Protein AF-0000000086531823 (afdb_homodimer)

Sequence (914 aa):
MKDSNRICANCVTDPYLRIEIGRSETINEQCDYCEEIGPTYSMVDLAARCDEVIDRFYTLTSDDWAVVHFDRAPRGEQLLTILSQWLNPEDETSTYDLDAVLRDGWGNSDSSKYDDDPWFIREDASAGEFGAAWHRMERSLREEARLVNPAVVETLARVFGGIHDDRTEDGRGAILEVGPDRNIHTLFRARVFETEQAMERALEHPERELGPPAPVFVTAGRMNAKGVSVFYGARDERTALREVRPPVGSKVVTAAFRIIRPLRLLDLSALRATRVDPSRSLFDPETAPLVERVAFLKQLEAKLTMAVMPSMTEDGYLITQAVADYLSTDPSLNLDGIYFRSVQSKAKSEDAGGHNVILFHKAASVLHAREDDKIPTRANLWFRPDEDEWYGPSITTLAPTAQTSRASWRRTDGRTPALELLRDTLSIHKVEGVEIETTTTRVQHSFEQDVSTRPAPMKDSNRICANCVTDPYLRIEIGRSETINEQCDYCEEIGPTYSMVDLAARCDEVIDRFYTLTSDDWAVVHFDRAPRGEQLLTILSQWLNPEDETSTYDLDAVLRDGWGNSDSSKYDDDPWFIREDASAGEFGAAWHRMERSLREEARLVNPAVVETLARVFGGIHDDRTEDGRGAILEVGPDRNIHTLFRARVFETEQAMERALEHPERELGPPAPVFVTAGRMNAKGVSVFYGARDERTALREVRPPVGSKVVTAAFRIIRPLRLLDLSALRATRVDPSRSLFDPETAPLVERVAFLKQLEAKLTMAVMPSMTEDGYLITQAVADYLSTDPSLNLDGIYFRSVQSKAKSEDAGGHNVILFHKAASVLHAREDDKIPTRANLWFRPDEDEWYGPSITTLAPTAQTSRASWRRTDGRTPALELLRDTLSIHKVEGVEIETTTTRVQHSFEQDVSTRPAP

Solvent-accessible surface area (backbone atoms only — not comparable to full-atom values): 47930 Å² total; per-residue (Å²): 119,65,46,73,39,26,43,33,31,87,54,34,55,34,65,52,57,21,53,54,25,56,64,32,87,49,44,87,41,58,16,72,79,81,62,49,72,28,25,32,33,39,35,52,58,51,30,54,55,50,48,53,38,44,66,58,39,36,39,77,26,36,75,28,12,33,22,67,62,65,69,40,80,46,56,68,40,43,53,65,60,58,48,42,65,42,31,32,74,90,45,57,62,62,42,54,40,37,50,50,47,41,49,52,61,32,51,72,41,103,59,55,72,60,66,98,75,42,15,30,30,80,43,70,33,55,73,50,72,50,38,50,50,46,50,48,30,51,48,36,44,74,71,69,31,72,84,77,35,65,60,45,53,53,52,50,46,64,57,52,66,57,43,87,74,41,34,23,90,86,62,45,54,29,65,44,72,31,10,68,92,37,94,48,28,55,34,12,29,50,43,78,30,88,45,67,66,62,43,41,58,32,52,29,42,42,39,34,60,65,41,41,51,58,38,93,70,28,64,63,44,59,62,27,50,62,42,50,34,41,26,70,33,9,64,38,63,69,38,17,48,48,72,61,64,68,53,43,74,26,34,30,43,34,34,37,29,36,28,73,45,82,42,37,22,39,28,40,62,37,43,52,48,38,58,70,65,79,83,56,45,74,77,35,79,70,40,56,61,49,36,28,40,45,33,41,43,36,52,47,41,50,61,68,48,48,64,76,50,85,89,40,55,76,80,62,19,52,66,40,22,51,50,38,51,50,49,56,63,36,73,89,72,57,32,31,29,41,33,37,67,42,56,47,41,54,68,74,66,97,76,76,42,43,36,33,36,38,24,33,56,76,43,30,38,41,49,49,35,47,81,86,54,46,64,53,42,48,45,39,53,54,38,55,90,43,55,33,76,38,87,48,39,31,33,34,40,46,72,84,66,82,76,67,63,71,71,73,72,78,59,78,73,80,62,63,59,26,30,34,64,40,66,76,50,28,29,39,30,38,28,40,15,52,45,75,40,61,54,77,44,67,32,45,66,47,68,61,75,78,71,76,80,62,78,73,132,118,66,44,73,39,27,45,33,31,86,54,33,56,35,65,51,56,22,52,56,23,58,64,32,86,48,43,88,40,59,17,71,80,79,59,50,72,29,24,31,33,38,34,52,59,49,29,52,54,49,48,53,38,43,67,58,39,36,38,77,25,37,74,28,7,39,23,67,61,66,70,39,78,47,58,68,39,43,54,66,61,58,47,40,66,41,31,32,74,90,46,59,63,60,43,53,41,38,48,50,47,41,50,52,62,33,50,74,40,102,59,54,73,58,66,97,74,43,15,30,29,80,44,69,32,55,74,51,73,49,38,51,48,46,50,49,30,52,47,35,45,74,72,68,32,72,85,76,36,64,62,45,52,52,52,49,47,65,59,52,66,58,43,87,74,40,35,22,89,87,61,46,53,29,66,42,73,31,9,68,93,38,94,47,28,54,35,13,29,49,45,79,31,86,44,68,65,62,44,40,56,33,52,28,44,42,37,34,60,66,41,42,50,56,38,92,70,28,65,64,44,58,61,30,49,64,43,51,35,41,25,70,33,8,64,38,64,70,39,18,49,46,71,62,64,68,54,43,74,27,34,32,41,35,37,38,28,36,28,73,42,82,42,37,22,39,28,40,60,38,44,53,48,38,58,71,65,80,85,55,47,74,77,35,80,71,40,56,62,49,36,27,41,44,32,41,44,35,52,48,40,50,62,67,48,48,67,76,49,85,90,43,55,75,77,63,18,53,64,41,22,50,50,38,50,49,48,55,60,36,72,89,72,58,33,34,30,40,33,36,66,40,56,48,41,54,69,76,70,96,78,77,48,43,35,33,34,38,23,33,55,75,41,30,37,41,49,46,34,47,80,84,54,48,65,54,44,47,46,37,52,54,36,54,90,39,48,34,78,38,87,48,37,31,35,33,39,45,73,83,62,84,76,67,62,72,71,74,70,77,60,79,74,80,62,63,60,26,29,34,66,40,66,77,52,28,29,38,30,38,28,41,14,53,45,75,40,60,55,77,44,69,31,44,66,48,68,61,75,80,71,77,80,61,79,70,131

Foldseek 3Di:
DLQQAKAALVFWDQPVVSVVQQPAPQAQDAHPFPRDGGRIDGLLVVLVLVVVLCVQFKDWFCPPPCCVPVVDDGPADWPLVVQCVTTHVVTSPSSVSSVVSNQVVQVPPPDRVADPTTGIHGDLRACPPLVVLVVVVLCCCQPNNQPDRVSLLVSLCLLCVCQQVWAFPVGDGQKDKEDDPDPQFKWKAKDKDADPVVVQVCLQFVLQSRAWHQLVPADDFLAAHRSWTKGKTWSDDVLNVLVVVYDAQIKMKMFMKGFHDMFMAGELVRLLRTDDDPSDGSSDPVRSSVSHSSSSSNVLSCLSADDDDPVPTPSSRSSNNSSSVCCCPPPVNPHFWYKYFHPSDDPDDPDDGIIMIMGGRLARREPCNDPLSHFRKHWDQWDCVDPDTDGDTDMDGDDDDVPSPPPPVPPVVPHDYRIYIDSVRIDMDNRHDDDDDDDDDDDDDDDDDPPPPPPDD/DLQQAKAALVFWDQPVVSVVQQPAPQAQDAHPFPRDGGRIDGLLRVLVLVVVLCVQFKDWFCPPPCCVPVVDDGPADWPLVVQCNTTHVVTSPSSVSSVVSNQVVQVPPPDRPADPTTGIDGDLRACPPLVVLVVVVLCCCVPNDQPDRVSLLVSLCLLCVCQQVWAFPVGDGQKDKEDDPDPQFKWKAKDKDADPVVVQVCLQFVLQSRAWHALVPADDFLAAHRSWTKGKTWSDDVLNVLVVVYDAQIKMKMFMKGFHDMFMAGELVRLLRTDDDPSDGSSDPVVSSVSHSSSSSNVLSCLSADDDDPVPTPSSRSSNNSSSVSCCPPPVNPHQWYKYFHPSDDPDDPDDGIIMIMGGRLARREPCNDPLSHFRKHWDQWDCVDPDTDGDTDMDGDDDDVPSPPPPVPPVVPHDYGIYIDSVRIDMDNRHDDDDDDDDDDDDDDDDDPPPPPPDD

Organism: NCBI:txid488447

Secondary structure (DSSP, 8-state):
-GGG-EEEGGGB--HHHHHHHHT-S--SEE-TTT--EE-EEEHHHHHHHHHHHHHHHEEE-TT-HHHHHH-PPPSSEEHHHHHHTTB-TT-HHHHHHHHHHHHHHHHTSSS-SS-SS-EEEE----SSHHHHHHHHHHHHHHHT-SSS-HHHHHHHHHHHTTGGG-B-TT--BSEEEESTTSS--EEEEEEEESSHHHHHHHHTSHHHHTSPPPGGGPPPBTTB-TT---EEEESSHHHHHHHT-PPTT-EEEEEEEEE-S-EEEEEHHHHHT----TTS-TTSTTHHHHHHHHHHHHHHHHHHHSPPPGGGHHHHTHHHHHHHHHHHH-TTT---EEEEE-SSS---STT-S-EEEEE-GGG--BTT-SGGG---EEEEEEE-SSBS-EEEEEEEEPPPPGGGG------SS-PPP-EEEEEEEEEEEEEEEEEEEEEEEEPEEEE---GGG----/-GGG-EEEGGGB--HHHHHHHHT-S--SEE-TTT--EE-EEEHHHHHHHHHHHHHHHEEE-TT-HHHHHH-PPPSSEEHHHHHHTTB-TT-HHHHHHHHHHHHHHHHTSSS-SS-SS-EEEE----SSHHHHHHHHHHHHHHHT-SSS-HHHHHHHHHHHTTGGG-B-TT--BSEEEESTTSS--EEEEEEEESSHHHHHHHHTSHHHHTSPPPGGGPPPBTTB-TT---EEEESSHHHHHHHT-PPTT-EEEEEEEEE-S-EEEEEHHHHHT----TTS-TTSTTHHHHHHHHHHHHHHHHHHHSPPPGGGHHHHTHHHHHHHHHHHH-TTT---EEEEE-SSS---SSS-S-EEEEE-GGG--BTT-SGGG---EEEEEEE-SSBS-EEEEEEEEPPPPGGGG------SS-PPP-EEEEEEEEEEEEEEEEEEEEEEEEPEEEE---GGG----

Structure (mmCIF, N/CA/C/O backbone):
data_AF-0000000086531823-model_v1
#
loop_
_entity.id
_entity.type
_entity.pdbx_description
1 polymer 'RES family NAD+ phosphorylase'
#
loop_
_atom_site.group_PDB
_atom_site.id
_atom_site.type_symbol
_atom_site.label_atom_id
_atom_site.label_alt_id
_atom_site.label_comp_id
_atom_site.label_asym_id
_atom_site.label_entity_id
_atom_site.label_seq_id
_atom_site.pdbx_PDB_ins_code
_atom_site.Cartn_x
_atom_site.Cartn_y
_atom_site.Cartn_z
_atom_site.occupancy
_atom_site.B_iso_or_equiv
_atom_site.auth_seq_id
_atom_site.auth_comp_id
_atom_site.auth_asym_id
_atom_site.auth_atom_id
_atom_site.pdbx_PDB_model_num
ATOM 1 N N . MET A 1 1 ? 28.297 -60.531 -21.031 1 58.59 1 MET A N 1
ATOM 2 C CA . MET A 1 1 ? 27.781 -59.156 -21.234 1 58.59 1 MET A CA 1
ATOM 3 C C . MET A 1 1 ? 26.328 -59.062 -20.797 1 58.59 1 MET A C 1
ATOM 5 O O . MET A 1 1 ? 25.516 -59.938 -21.156 1 58.59 1 MET A O 1
ATOM 9 N N . LYS A 1 2 ? 26.047 -58.312 -19.625 1 79.44 2 LYS A N 1
ATOM 10 C CA . LYS A 1 2 ? 24.766 -58.25 -18.938 1 79.44 2 LYS A CA 1
ATOM 11 C C . LYS A 1 2 ? 23.672 -57.688 -19.859 1 79.44 2 LYS A C 1
ATOM 13 O O . LYS A 1 2 ? 22.484 -57.812 -19.547 1 79.44 2 LYS A O 1
ATOM 18 N N . ASP A 1 3 ? 24.047 -57.5 -21.078 1 82.69 3 ASP A N 1
ATOM 19 C CA . ASP A 1 3 ? 23.172 -56.875 -22.047 1 82.69 3 ASP A CA 1
ATOM 20 C C . ASP A 1 3 ? 22.188 -57.906 -22.625 1 82.69 3 ASP A C 1
ATOM 22 O O . ASP A 1 3 ? 21.016 -57.562 -22.875 1 82.69 3 ASP A O 1
ATOM 26 N N . SER A 1 4 ? 22.703 -59.094 -22.766 1 86.88 4 SER A N 1
ATOM 27 C CA . SER A 1 4 ? 21.906 -60.125 -23.453 1 86.88 4 SER A CA 1
ATOM 28 C C . SER A 1 4 ? 21.031 -60.875 -22.469 1 86.88 4 SER A C 1
ATOM 30 O O . SER A 1 4 ? 20.234 -61.719 -22.875 1 86.88 4 SER A O 1
ATOM 32 N N . ASN A 1 5 ? 21.234 -60.531 -21.172 1 92.56 5 ASN A N 1
ATOM 33 C CA . ASN A 1 5 ? 20.359 -61.188 -20.203 1 92.56 5 ASN A CA 1
ATOM 34 C C . ASN A 1 5 ? 18.891 -60.875 -20.469 1 92.56 5 ASN A C 1
ATOM 36 O O . ASN A 1 5 ? 18.562 -59.812 -20.969 1 92.56 5 ASN A O 1
ATOM 40 N N . ARG A 1 6 ? 18.125 -61.875 -20.266 1 94.75 6 ARG A N 1
ATOM 41 C CA . ARG A 1 6 ? 16.688 -61.719 -20.531 1 94.75 6 ARG A CA 1
ATOM 42 C C . ARG A 1 6 ? 15.891 -61.719 -19.234 1 94.75 6 ARG A C 1
ATOM 44 O O . ARG A 1 6 ? 16.234 -62.438 -18.297 1 94.75 6 ARG A O 1
ATOM 51 N N . ILE A 1 7 ? 14.867 -60.875 -19.203 1 94.31 7 ILE A N 1
ATOM 52 C CA . ILE A 1 7 ? 14.047 -60.75 -18.016 1 94.31 7 ILE A CA 1
ATOM 53 C C . ILE A 1 7 ? 12.57 -60.906 -18.375 1 94.31 7 ILE A C 1
ATOM 55 O O . ILE A 1 7 ? 12.125 -60.406 -19.406 1 94.31 7 ILE A O 1
ATOM 59 N N . CYS A 1 8 ? 11.867 -61.719 -17.594 1 94.31 8 CYS A N 1
ATOM 60 C CA . CYS A 1 8 ? 10.453 -61.969 -17.859 1 94.31 8 CYS A CA 1
ATOM 61 C C . CYS A 1 8 ? 9.562 -61.062 -17 1 94.31 8 CYS A C 1
ATOM 63 O O . CYS A 1 8 ? 10.055 -60.312 -16.188 1 94.31 8 CYS A O 1
ATOM 65 N N . ALA A 1 9 ? 8.227 -61.094 -17.203 1 93.56 9 ALA A N 1
ATOM 66 C CA . ALA A 1 9 ? 7.234 -60.25 -16.562 1 93.56 9 ALA A CA 1
ATOM 67 C C . ALA A 1 9 ? 7.184 -60.5 -15.055 1 93.56 9 ALA A C 1
ATOM 69 O O . ALA A 1 9 ? 6.883 -59.594 -14.266 1 93.56 9 ALA A O 1
ATOM 70 N N . ASN A 1 10 ? 7.547 -61.719 -14.625 1 91.19 10 ASN A N 1
ATOM 71 C CA . ASN A 1 10 ? 7.48 -62.094 -13.219 1 91.19 10 ASN A CA 1
ATOM 72 C C . ASN A 1 10 ? 8.586 -61.406 -12.406 1 91.19 10 ASN A C 1
ATOM 74 O O . ASN A 1 10 ? 8.508 -61.344 -11.18 1 91.19 10 ASN A O 1
ATOM 78 N N . CYS A 1 11 ? 9.555 -60.969 -13.094 1 94.12 11 CYS A N 1
ATOM 79 C CA . CYS A 1 11 ? 10.703 -60.375 -12.43 1 94.12 11 CYS A CA 1
ATOM 80 C C . CYS A 1 11 ? 10.602 -58.875 -12.414 1 94.12 11 CYS A C 1
ATOM 82 O O . CYS A 1 11 ? 11.547 -58.156 -12.039 1 94.12 11 CYS A O 1
ATOM 84 N N . VAL A 1 12 ? 9.469 -58.281 -12.898 1 93.44 12 VAL A N 1
ATOM 85 C CA . VAL A 1 12 ? 9.195 -56.844 -12.922 1 93.44 12 VAL A CA 1
ATOM 86 C C . VAL A 1 12 ? 7.984 -56.531 -12.047 1 93.44 12 VAL A C 1
ATOM 88 O O . VAL A 1 12 ? 7 -57.281 -12.055 1 93.44 12 VAL A O 1
ATOM 91 N N . THR A 1 13 ? 8.039 -55.406 -11.258 1 91.94 13 THR A N 1
ATOM 92 C CA . THR A 1 13 ? 6.953 -55.062 -10.352 1 91.94 13 THR A CA 1
ATOM 93 C C . THR A 1 13 ? 6.035 -54.031 -10.969 1 91.94 13 THR A C 1
ATOM 95 O O . THR A 1 13 ? 4.84 -53.969 -10.672 1 91.94 13 THR A O 1
ATOM 98 N N . ASP A 1 14 ? 6.504 -53.188 -11.844 1 93.19 14 ASP A N 1
ATOM 99 C CA . ASP A 1 14 ? 5.676 -52.156 -12.484 1 93.19 14 ASP A CA 1
ATOM 100 C C . ASP A 1 14 ? 4.586 -52.781 -13.336 1 93.19 14 ASP A C 1
ATOM 102 O O . ASP A 1 14 ? 4.879 -53.594 -14.227 1 93.19 14 ASP A O 1
ATOM 106 N N . PRO A 1 15 ? 3.416 -52.469 -13.078 1 91.88 15 PRO A N 1
ATOM 107 C CA . PRO A 1 15 ? 2.318 -53.156 -13.75 1 91.88 15 PRO A CA 1
ATOM 108 C C . PRO A 1 15 ? 2.328 -52.969 -15.266 1 91.88 15 PRO A C 1
ATOM 110 O O . PRO A 1 15 ? 1.989 -53.875 -16.016 1 91.88 15 PRO A O 1
ATOM 113 N N . TYR A 1 16 ? 2.654 -51.781 -15.688 1 94.75 16 TYR A N 1
ATOM 114 C CA . TYR A 1 16 ? 2.676 -51.531 -17.125 1 94.75 16 TYR A CA 1
ATOM 115 C C . TYR A 1 16 ? 3.809 -52.281 -17.797 1 94.75 16 TYR A C 1
ATOM 117 O O . TYR A 1 16 ? 3.613 -52.906 -18.859 1 94.75 16 TYR A O 1
ATOM 125 N N . LEU A 1 17 ? 4.977 -52.281 -17.266 1 93.56 17 LEU A N 1
ATOM 126 C CA . LEU A 1 17 ? 6.125 -53 -17.797 1 93.56 17 LEU A CA 1
ATOM 127 C C . LEU A 1 17 ? 5.848 -54.5 -17.844 1 93.56 17 LEU A C 1
ATOM 129 O O . LEU A 1 17 ? 6.258 -55.188 -18.781 1 93.56 17 LEU A O 1
ATOM 133 N N . ARG A 1 18 ? 5.148 -55 -16.797 1 93.56 18 ARG A N 1
ATOM 134 C CA . ARG A 1 18 ? 4.785 -56.406 -16.75 1 93.56 18 ARG A CA 1
ATOM 135 C C . ARG A 1 18 ? 3.951 -56.781 -17.969 1 93.56 18 ARG A C 1
ATOM 137 O O . ARG A 1 18 ? 4.227 -57.812 -18.625 1 93.56 18 ARG A O 1
ATOM 144 N N . ILE A 1 19 ? 2.984 -55.969 -18.219 1 94.38 19 ILE A N 1
ATOM 145 C CA . ILE A 1 19 ? 2.096 -56.219 -19.344 1 94.38 19 ILE A CA 1
ATOM 146 C C . ILE A 1 19 ? 2.869 -56.062 -20.656 1 94.38 19 ILE A C 1
ATOM 148 O O . ILE A 1 19 ? 2.717 -56.906 -21.562 1 94.38 19 ILE A O 1
ATOM 152 N N . GLU A 1 20 ? 3.672 -55.125 -20.719 1 94.69 20 GLU A N 1
ATOM 153 C CA . GLU A 1 20 ? 4.461 -54.844 -21.922 1 94.69 20 GLU A CA 1
ATOM 154 C C . GLU A 1 20 ? 5.402 -56.031 -22.219 1 94.69 20 GLU A C 1
ATOM 156 O O . GLU A 1 20 ? 5.484 -56.469 -23.359 1 94.69 20 GLU A O 1
ATOM 161 N N . ILE A 1 21 ? 6.07 -56.562 -21.25 1 94.12 21 ILE A N 1
ATOM 162 C CA . ILE A 1 21 ? 6.98 -57.688 -21.422 1 94.12 21 ILE A CA 1
ATOM 163 C C . ILE A 1 21 ? 6.184 -58.969 -21.75 1 94.12 21 ILE A C 1
ATOM 165 O O . ILE A 1 21 ? 6.613 -59.781 -22.578 1 94.12 21 ILE A O 1
ATOM 169 N N . GLY A 1 22 ? 5.047 -59.094 -21.109 1 92.56 22 GLY A N 1
ATOM 170 C CA . GLY A 1 22 ? 4.18 -60.219 -21.375 1 92.56 22 GLY A CA 1
ATOM 171 C C . GLY A 1 22 ? 3.734 -60.312 -22.828 1 92.56 22 GLY A C 1
ATOM 172 O O . GLY A 1 22 ? 3.385 -61.375 -23.312 1 92.56 22 GLY A O 1
ATOM 173 N N . ARG A 1 23 ? 3.777 -59.188 -23.5 1 92.5 23 ARG A N 1
ATOM 174 C CA . ARG A 1 23 ? 3.332 -59.125 -24.875 1 92.5 23 ARG A CA 1
ATOM 175 C C . ARG A 1 23 ? 4.52 -59.188 -25.844 1 92.5 23 ARG A C 1
ATOM 177 O O . ARG A 1 23 ? 4.355 -59 -27.047 1 92.5 23 ARG A O 1
ATOM 184 N N . SER A 1 24 ? 5.605 -59.375 -25.266 1 91.62 24 SER A N 1
ATOM 185 C CA . SER A 1 24 ? 6.812 -59.406 -26.094 1 91.62 24 SER A CA 1
ATOM 186 C C . SER A 1 24 ? 6.727 -60.531 -27.125 1 91.62 24 SER A C 1
ATOM 188 O O . SER A 1 24 ? 6.145 -61.594 -26.859 1 91.62 24 SER A O 1
ATOM 190 N N . GLU A 1 25 ? 7.34 -60.375 -28.234 1 88.56 25 GLU A N 1
ATOM 191 C CA . GLU A 1 25 ? 7.344 -61.344 -29.297 1 88.56 25 GLU A CA 1
ATOM 192 C C . GLU A 1 25 ? 8.398 -62.438 -29.062 1 88.56 25 GLU A C 1
ATOM 194 O O . GLU A 1 25 ? 8.383 -63.469 -29.703 1 88.56 25 GLU A O 1
ATOM 199 N N . THR A 1 26 ? 9.297 -62.125 -28.188 1 87.44 26 THR A N 1
ATOM 200 C CA . THR A 1 26 ? 10.312 -63.094 -27.812 1 87.44 26 THR A CA 1
ATOM 201 C C . THR A 1 26 ? 9.781 -64.062 -26.734 1 87.44 26 THR A C 1
ATOM 203 O O . THR A 1 26 ? 9.961 -63.781 -25.547 1 87.44 26 THR A O 1
ATOM 206 N N . ILE A 1 27 ? 9.062 -65.188 -27.078 1 84.75 27 ILE A N 1
ATOM 207 C CA . ILE A 1 27 ? 8.258 -65.938 -26.156 1 84.75 27 ILE A CA 1
ATOM 208 C C . ILE A 1 27 ? 9.016 -67.188 -25.75 1 84.75 27 ILE A C 1
ATOM 210 O O . ILE A 1 27 ? 8.68 -67.875 -24.75 1 84.75 27 ILE A O 1
ATOM 214 N N . ASN A 1 28 ? 10.078 -67.688 -26.344 1 84.5 28 ASN A N 1
ATOM 215 C CA . ASN A 1 28 ? 10.641 -69 -26.031 1 84.5 28 ASN A CA 1
ATOM 216 C C . ASN A 1 28 ? 12.062 -68.875 -25.484 1 84.5 28 ASN A C 1
ATOM 218 O O . ASN A 1 28 ? 12.914 -69.688 -25.766 1 84.5 28 ASN A O 1
ATOM 222 N N . GLU A 1 29 ? 12.203 -67.812 -24.766 1 88.94 29 GLU A N 1
ATOM 223 C CA . GLU A 1 29 ? 13.5 -67.688 -24.125 1 88.94 29 GLU A CA 1
ATOM 224 C C . GLU A 1 29 ? 13.391 -67.75 -22.609 1 88.94 29 GLU A C 1
ATOM 226 O O . GLU A 1 29 ? 12.352 -67.438 -22.031 1 88.94 29 GLU A O 1
ATOM 231 N N . GLN A 1 30 ? 14.43 -68.312 -22.047 1 93.38 30 GLN A N 1
ATOM 232 C CA . GLN A 1 30 ? 14.461 -68.438 -20.609 1 93.38 30 GLN A CA 1
ATOM 233 C C . GLN A 1 30 ? 14.914 -67.188 -19.906 1 93.38 30 GLN A C 1
ATOM 235 O O . GLN A 1 30 ? 15.867 -66.5 -20.359 1 93.38 30 GLN A O 1
ATOM 240 N N . CYS A 1 31 ? 14.172 -66.812 -18.891 1 93.69 31 CYS A N 1
ATOM 241 C CA . CYS A 1 31 ? 14.57 -65.688 -18.062 1 93.69 31 CYS A CA 1
ATOM 242 C C . CYS A 1 31 ? 15.859 -65.938 -17.312 1 93.69 31 CYS A C 1
ATOM 244 O O . CYS A 1 31 ? 16 -67.062 -16.734 1 93.69 31 CYS A O 1
ATOM 246 N N . ASP A 1 32 ? 16.719 -65.125 -17.25 1 92.94 32 ASP A N 1
ATOM 247 C CA . ASP A 1 32 ? 18.016 -65.312 -16.625 1 92.94 32 ASP A CA 1
ATOM 248 C C . ASP A 1 32 ? 17.938 -65.188 -15.117 1 92.94 32 ASP A C 1
ATOM 250 O O . ASP A 1 32 ? 18.891 -65.5 -14.398 1 92.94 32 ASP A O 1
ATOM 254 N N . TYR A 1 33 ? 16.797 -64.812 -14.625 1 92.69 33 TYR A N 1
ATOM 255 C CA . TYR A 1 33 ? 16.719 -64.438 -13.203 1 92.69 33 TYR A CA 1
ATOM 256 C C . TYR A 1 33 ? 15.773 -65.438 -12.469 1 92.69 33 TYR A C 1
ATOM 258 O O . TYR A 1 33 ? 16.031 -65.812 -11.328 1 92.69 33 TYR A O 1
ATOM 266 N N . CYS A 1 34 ? 14.672 -65.812 -13.07 1 91.06 34 CYS A N 1
ATOM 267 C CA . CYS A 1 34 ? 13.766 -66.75 -12.406 1 91.06 34 CYS A CA 1
ATOM 268 C C . CYS A 1 34 ? 13.664 -68.062 -13.18 1 91.06 34 CYS A C 1
ATOM 270 O O . CYS A 1 34 ? 12.945 -69 -12.773 1 91.06 34 CYS A O 1
ATOM 272 N N . GLU A 1 35 ? 14.25 -68.25 -14.367 1 90.94 35 GLU A N 1
ATOM 273 C CA . GLU A 1 35 ? 14.398 -69.438 -15.188 1 90.94 35 GLU A CA 1
ATOM 274 C C . GLU A 1 35 ? 13.078 -69.812 -15.852 1 90.94 35 GLU A C 1
ATOM 276 O O . GLU A 1 35 ? 12.984 -70.875 -16.516 1 90.94 35 GLU A O 1
ATOM 281 N N . GLU A 1 36 ? 12.188 -68.938 -15.68 1 90.88 36 GLU A N 1
ATOM 282 C CA . GLU A 1 36 ? 10.922 -69.188 -16.344 1 90.88 36 GLU A CA 1
ATOM 283 C C . GLU A 1 36 ? 11.039 -69 -17.859 1 90.88 36 GLU A C 1
ATOM 285 O O . GLU A 1 36 ? 11.75 -68.062 -18.312 1 90.88 36 GLU A O 1
ATOM 290 N N . ILE A 1 37 ? 10.383 -69.938 -18.562 1 92.88 37 ILE A N 1
ATOM 291 C CA . ILE A 1 37 ? 10.367 -69.812 -20.016 1 92.88 37 ILE A CA 1
ATOM 292 C C . ILE A 1 37 ? 9.094 -69.062 -20.453 1 92.88 37 ILE A C 1
ATOM 294 O O . ILE A 1 37 ? 7.984 -69.5 -20.078 1 92.88 37 ILE A O 1
ATOM 298 N N . GLY A 1 38 ? 9.227 -68.062 -21.156 1 91.38 38 GLY A N 1
ATOM 299 C CA . GLY A 1 38 ? 8.117 -67.25 -21.609 1 91.38 38 GLY A CA 1
ATOM 300 C C . GLY A 1 38 ? 8.555 -66 -22.312 1 91.38 38 GLY A C 1
ATOM 301 O O . GLY A 1 38 ? 9.68 -65.875 -22.812 1 91.38 38 GLY A O 1
ATOM 302 N N . PRO A 1 39 ? 7.605 -65 -22.484 1 94.38 39 PRO A N 1
ATOM 303 C CA . PRO A 1 39 ? 7.992 -63.719 -23.078 1 94.38 39 PRO A CA 1
ATOM 304 C C . PRO A 1 39 ? 9.016 -62.969 -22.234 1 94.38 39 PRO A C 1
ATOM 306 O O . PRO A 1 39 ? 8.891 -62.906 -21 1 94.38 39 PRO A O 1
ATOM 309 N N . THR A 1 40 ? 10.023 -62.469 -22.859 1 94.69 40 THR A N 1
ATOM 310 C CA . THR A 1 40 ? 11.086 -61.812 -22.141 1 94.69 40 THR A CA 1
ATOM 311 C C . THR A 1 40 ? 11.555 -60.562 -22.875 1 94.69 40 THR A C 1
ATOM 313 O O . THR A 1 40 ? 11.273 -60.406 -24.062 1 94.69 40 THR A O 1
ATOM 316 N N . TYR A 1 41 ? 12.141 -59.625 -22.188 1 94.31 41 TYR A N 1
ATOM 317 C CA . TYR A 1 41 ? 12.922 -58.531 -22.703 1 94.31 41 TYR A CA 1
ATOM 318 C C . TYR A 1 41 ? 14.414 -58.75 -22.484 1 94.31 41 TYR A C 1
ATOM 320 O O . TYR A 1 41 ? 14.812 -59.375 -21.5 1 94.31 41 TYR A O 1
ATOM 328 N N . SER A 1 42 ? 15.102 -58.281 -23.484 1 94 42 SER A N 1
ATOM 329 C CA . SER A 1 42 ? 16.531 -58.188 -23.188 1 94 42 SER A CA 1
ATOM 330 C C . SER A 1 42 ? 16.812 -57.062 -22.188 1 94 42 SER A C 1
ATOM 332 O O . SER A 1 42 ? 16.047 -56.094 -22.109 1 94 42 SER A O 1
ATOM 334 N N . MET A 1 43 ? 17.812 -57.156 -21.438 1 94.12 43 MET A N 1
ATOM 335 C CA . MET A 1 43 ? 18.156 -56.125 -20.484 1 94.12 43 MET A CA 1
ATOM 336 C C . MET A 1 43 ? 18.406 -54.812 -21.203 1 94.12 43 MET A C 1
ATOM 338 O O . MET A 1 43 ? 18.141 -53.719 -20.672 1 94.12 43 MET A O 1
ATOM 342 N N . VAL A 1 44 ? 18.844 -54.844 -22.438 1 93.88 44 VAL A N 1
ATOM 343 C CA . VAL A 1 44 ? 19.062 -53.625 -23.219 1 93.88 44 VAL A CA 1
ATOM 344 C C . VAL A 1 44 ? 17.734 -52.969 -23.531 1 93.88 44 VAL A C 1
ATOM 346 O O . VAL A 1 44 ? 17.609 -51.75 -23.453 1 93.88 44 VAL A O 1
ATOM 349 N N . ASP A 1 45 ? 16.766 -53.781 -23.906 1 93.88 45 ASP A N 1
ATOM 350 C CA . ASP A 1 45 ? 15.445 -53.25 -24.203 1 93.88 45 ASP A CA 1
ATOM 351 C C . ASP A 1 45 ? 14.812 -52.656 -22.953 1 93.88 45 ASP A C 1
ATOM 353 O O . ASP A 1 45 ? 14.203 -51.562 -23.016 1 93.88 45 ASP A O 1
ATOM 357 N N . LEU A 1 46 ? 14.953 -53.344 -21.859 1 94.94 46 LEU A N 1
ATOM 358 C CA . LEU A 1 46 ? 14.43 -52.812 -20.594 1 94.94 46 LEU A CA 1
ATOM 359 C C . LEU A 1 46 ? 15.133 -51.531 -20.203 1 94.94 46 LEU A C 1
ATOM 361 O O . LEU A 1 46 ? 14.492 -50.562 -19.766 1 94.94 46 LEU A O 1
ATOM 365 N N . ALA A 1 47 ? 16.406 -51.5 -20.359 1 94.56 47 ALA A N 1
ATOM 366 C CA . ALA A 1 47 ? 17.203 -50.312 -20.047 1 94.56 47 ALA A CA 1
ATOM 367 C C . ALA A 1 47 ? 16.734 -49.125 -20.875 1 94.56 47 ALA A C 1
ATOM 369 O O . ALA A 1 47 ? 16.672 -48 -20.391 1 94.56 47 ALA A O 1
ATOM 370 N N . ALA A 1 48 ? 16.469 -49.344 -22.125 1 94 48 ALA A N 1
ATOM 371 C CA . ALA A 1 48 ? 15.984 -48.281 -23 1 94 48 ALA A CA 1
ATOM 372 C C . ALA A 1 48 ? 14.672 -47.688 -22.484 1 94 48 ALA A C 1
ATOM 374 O O . ALA A 1 48 ? 14.469 -46.469 -22.484 1 94 48 ALA A O 1
ATOM 375 N N . ARG A 1 49 ? 13.773 -48.594 -22.047 1 94.25 49 ARG A N 1
ATOM 376 C CA . ARG A 1 49 ? 12.5 -48.188 -21.5 1 94.25 49 ARG A CA 1
ATOM 377 C C . ARG A 1 49 ? 12.703 -47.344 -20.219 1 94.25 49 ARG A C 1
ATOM 379 O O . ARG A 1 49 ? 12.086 -46.312 -20.047 1 94.25 49 ARG A O 1
ATOM 386 N N . CYS A 1 50 ? 13.578 -47.844 -19.391 1 94.06 50 CYS A N 1
ATOM 387 C CA . CYS A 1 50 ? 13.867 -47.125 -18.156 1 94.06 50 CYS A CA 1
ATOM 388 C C . CYS A 1 50 ? 14.539 -45.781 -18.422 1 94.06 50 CYS A C 1
ATOM 390 O O . CYS A 1 50 ? 14.242 -44.781 -17.75 1 94.06 50 CYS A O 1
ATOM 392 N N . ASP A 1 51 ? 15.398 -45.75 -19.375 1 92.31 51 ASP A N 1
ATOM 393 C CA . ASP A 1 51 ? 16.062 -44.5 -19.75 1 92.31 51 ASP A CA 1
ATOM 394 C C . ASP A 1 51 ? 15.062 -43.438 -20.188 1 92.31 51 ASP A C 1
ATOM 396 O O . ASP A 1 51 ? 15.172 -42.281 -19.812 1 92.31 51 ASP A O 1
ATOM 400 N N . GLU A 1 52 ? 14.133 -43.844 -21 1 89.62 52 GLU A N 1
ATOM 401 C CA . GLU A 1 52 ? 13.078 -42.938 -21.438 1 89.62 52 GLU A CA 1
ATOM 402 C C . GLU A 1 52 ? 12.32 -42.344 -20.25 1 89.62 52 GLU A C 1
ATOM 404 O O . GLU A 1 52 ? 12.039 -41.156 -20.219 1 89.62 52 GLU A O 1
ATOM 409 N N . VAL A 1 53 ? 12.031 -43.219 -19.312 1 90.38 53 VAL A N 1
ATOM 410 C CA . VAL A 1 53 ? 11.281 -42.781 -18.125 1 90.38 53 VAL A CA 1
ATOM 411 C C . VAL A 1 53 ? 12.133 -41.844 -17.297 1 90.38 53 VAL A C 1
ATOM 413 O O . VAL A 1 53 ? 11.641 -40.812 -16.828 1 90.38 53 VAL A O 1
ATOM 416 N N . ILE A 1 54 ? 13.359 -42.156 -17.109 1 88.31 54 ILE A N 1
ATOM 417 C CA . ILE A 1 54 ? 14.258 -41.312 -16.328 1 88.31 54 ILE A CA 1
ATOM 418 C C . ILE A 1 54 ? 14.422 -39.938 -17 1 88.31 54 ILE A C 1
ATOM 420 O O . ILE A 1 54 ? 14.344 -38.906 -16.344 1 88.31 54 ILE A O 1
ATOM 424 N N . ASP A 1 55 ? 14.531 -39.906 -18.266 1 84.38 55 ASP A N 1
ATOM 425 C CA . ASP A 1 55 ? 14.695 -38.656 -19.016 1 84.38 55 ASP A CA 1
ATOM 426 C C . ASP A 1 55 ? 13.453 -37.781 -18.906 1 84.38 55 ASP A C 1
ATOM 428 O O . ASP A 1 55 ? 13.555 -36.562 -18.859 1 84.38 55 ASP A O 1
ATOM 432 N N . ARG A 1 56 ? 12.383 -38.469 -18.844 1 80.62 56 ARG A N 1
ATOM 433 C CA . ARG A 1 56 ? 11.125 -37.75 -18.922 1 80.62 56 ARG A CA 1
ATOM 434 C C . ARG A 1 56 ? 10.688 -37.25 -17.547 1 80.62 56 ARG A C 1
ATOM 436 O O . ARG A 1 56 ? 10.117 -36.156 -17.422 1 80.62 56 ARG A O 1
ATOM 443 N N . PHE A 1 57 ? 10.938 -38 -16.547 1 85.44 57 PHE A N 1
ATOM 444 C CA . PHE A 1 57 ? 10.266 -37.75 -15.281 1 85.44 57 PHE A CA 1
ATOM 445 C C . PHE A 1 57 ? 11.266 -37.406 -14.188 1 85.44 57 PHE A C 1
ATOM 447 O O . PHE A 1 57 ? 10.883 -37 -13.086 1 85.44 57 PHE A O 1
ATOM 454 N N . TYR A 1 58 ? 12.586 -37.562 -14.469 1 83.06 58 TYR A N 1
ATOM 455 C CA . TYR A 1 58 ? 13.57 -37.344 -13.422 1 83.06 58 TYR A CA 1
ATOM 456 C C . TYR A 1 58 ? 14.586 -36.312 -13.844 1 83.06 58 TYR A C 1
ATOM 458 O O . TYR A 1 58 ? 14.844 -36.094 -15.031 1 83.06 58 TYR A O 1
ATOM 466 N N . THR A 1 59 ? 15.039 -35.562 -12.891 1 80.56 59 THR A N 1
ATOM 467 C CA . THR A 1 59 ? 16.109 -34.594 -13.078 1 80.56 59 THR A CA 1
ATOM 468 C C . THR A 1 59 ? 17.328 -34.938 -12.25 1 80.56 59 THR A C 1
ATOM 470 O O . THR A 1 59 ? 17.203 -35.344 -11.086 1 80.56 59 THR A O 1
ATOM 473 N N . LEU A 1 60 ? 18.422 -34.875 -12.914 1 80.25 60 LEU A N 1
ATOM 474 C CA . LEU A 1 60 ? 19.672 -35.188 -12.25 1 80.25 60 LEU A CA 1
ATOM 475 C C . LEU A 1 60 ? 20.016 -34.156 -11.188 1 80.25 60 LEU A C 1
ATOM 477 O O . LEU A 1 60 ? 19.938 -32.969 -11.438 1 80.25 60 LEU A O 1
ATOM 481 N N . THR A 1 61 ? 20.297 -34.625 -9.969 1 75.5 61 THR A N 1
ATOM 482 C CA . THR A 1 61 ? 20.609 -33.688 -8.891 1 75.5 61 THR A CA 1
ATOM 483 C C . THR A 1 61 ? 22.062 -33.844 -8.453 1 75.5 61 THR A C 1
ATOM 485 O O . THR A 1 61 ? 22.594 -32.969 -7.758 1 75.5 61 THR A O 1
ATOM 488 N N . SER A 1 62 ? 22.625 -35 -8.789 1 69.44 62 SER A N 1
ATOM 489 C CA . SER A 1 62 ? 24 -35.281 -8.352 1 69.44 62 SER A CA 1
ATOM 490 C C . SER A 1 62 ? 24.984 -34.312 -9.031 1 69.44 62 SER A C 1
ATOM 492 O O . SER A 1 62 ? 26.094 -34.125 -8.547 1 69.44 62 SER A O 1
ATOM 494 N N . ASP A 1 63 ? 24.469 -33.812 -10.047 1 61.84 63 ASP A N 1
ATOM 495 C CA . ASP A 1 63 ? 25.344 -32.875 -10.766 1 61.84 63 ASP A CA 1
ATOM 496 C C . ASP A 1 63 ? 25.062 -31.438 -10.367 1 61.84 63 ASP A C 1
ATOM 498 O O . ASP A 1 63 ? 25.641 -30.5 -10.93 1 61.84 63 ASP A O 1
ATOM 502 N N . ASP A 1 64 ? 24.219 -31.438 -9.422 1 57.94 64 ASP A N 1
ATOM 503 C CA . ASP A 1 64 ? 23.922 -30.109 -8.898 1 57.94 64 ASP A CA 1
ATOM 504 C C . ASP A 1 64 ? 25.172 -29.438 -8.352 1 57.94 64 ASP A C 1
ATOM 506 O O . ASP A 1 64 ? 26.031 -30.094 -7.762 1 57.94 64 ASP A O 1
ATOM 510 N N . TRP A 1 65 ? 25.312 -28.266 -8.719 1 51.12 65 TRP A N 1
ATOM 511 C CA . TRP A 1 65 ? 26.5 -27.484 -8.367 1 51.12 65 TRP A CA 1
ATOM 512 C C . TRP A 1 65 ? 26.828 -27.625 -6.883 1 51.12 65 TRP A C 1
ATOM 514 O O . TRP A 1 65 ? 27.984 -27.812 -6.504 1 51.12 65 TRP A O 1
ATOM 524 N N . ALA A 1 66 ? 25.734 -27.594 -5.988 1 47.66 66 ALA A N 1
ATOM 525 C CA . ALA A 1 66 ? 25.906 -27.688 -4.543 1 47.66 66 ALA A CA 1
ATOM 526 C C . ALA A 1 66 ? 26.5 -29.047 -4.156 1 47.66 66 ALA A C 1
ATOM 528 O O . ALA A 1 66 ? 27.297 -29.141 -3.223 1 47.66 66 ALA A O 1
ATOM 529 N N . VAL A 1 67 ? 26.188 -30.078 -4.809 1 53.91 67 VAL A N 1
ATOM 530 C CA . VAL A 1 67 ? 26.641 -31.438 -4.512 1 53.91 67 VAL A CA 1
ATOM 531 C C . VAL A 1 67 ? 28.094 -31.609 -4.965 1 53.91 67 VAL A C 1
ATOM 533 O O . VAL A 1 67 ? 28.922 -32.125 -4.219 1 53.91 67 VAL A O 1
ATOM 536 N N . VAL A 1 68 ? 28.344 -31.047 -6.055 1 52.75 68 VAL A N 1
ATOM 537 C CA . VAL A 1 68 ? 29.656 -31.25 -6.652 1 52.75 68 VAL A CA 1
ATOM 538 C C . VAL A 1 68 ? 30.703 -30.406 -5.922 1 52.75 68 VAL A C 1
ATOM 540 O O . VAL A 1 68 ? 31.812 -30.875 -5.664 1 52.75 68 VAL A O 1
ATOM 543 N N . HIS A 1 69 ? 30.391 -29.219 -5.504 1 49.59 69 HIS A N 1
ATOM 544 C CA . HIS A 1 69 ? 31.406 -28.312 -4.988 1 49.59 69 HIS A CA 1
ATOM 545 C C . HIS A 1 69 ? 31.375 -28.25 -3.467 1 49.59 69 HIS A C 1
ATOM 547 O O . HIS A 1 69 ? 32.406 -27.969 -2.826 1 49.59 69 HIS A O 1
ATOM 553 N N . PHE A 1 70 ? 30.234 -28.438 -2.865 1 51.5 70 PHE A N 1
ATOM 554 C CA . PHE A 1 70 ? 30.188 -28.328 -1.411 1 51.5 70 PHE A CA 1
ATOM 555 C C . PHE A 1 70 ? 29.969 -29.703 -0.778 1 51.5 70 PHE A C 1
ATOM 557 O O . PHE A 1 70 ? 29.703 -29.797 0.42 1 51.5 70 PHE A O 1
ATOM 564 N N . ASP A 1 71 ? 30.047 -30.766 -1.504 1 56.34 71 ASP A N 1
ATOM 565 C CA . ASP A 1 71 ? 29.953 -32.156 -1.062 1 56.34 71 ASP A CA 1
ATOM 566 C C . ASP A 1 71 ? 28.641 -32.406 -0.336 1 56.34 71 ASP A C 1
ATOM 568 O O . ASP A 1 71 ? 28.609 -33.094 0.688 1 56.34 71 ASP A O 1
ATOM 572 N N . ARG A 1 72 ? 27.688 -31.656 -0.631 1 58.62 72 ARG A N 1
ATOM 573 C CA . ARG A 1 72 ? 26.391 -31.922 -0.021 1 58.62 72 ARG A CA 1
ATOM 574 C C . ARG A 1 72 ? 25.734 -33.156 -0.638 1 58.62 72 ARG A C 1
ATOM 576 O O . ARG A 1 72 ? 26.031 -33.531 -1.78 1 58.62 72 ARG A O 1
ATOM 583 N N . ALA A 1 73 ? 25.031 -33.781 0.192 1 66.88 73 ALA A N 1
ATOM 584 C CA . ALA A 1 73 ? 24.297 -34.969 -0.298 1 66.88 73 ALA A CA 1
ATOM 585 C C . ALA A 1 73 ? 23.25 -34.562 -1.324 1 66.88 73 ALA A C 1
ATOM 587 O O . ALA A 1 73 ? 22.5 -33.625 -1.113 1 66.88 73 ALA A O 1
ATOM 588 N N . PRO A 1 74 ? 23.453 -35.094 -2.559 1 70.19 74 PRO A N 1
ATOM 589 C CA . PRO A 1 74 ? 22.438 -34.75 -3.568 1 70.19 74 PRO A CA 1
ATOM 590 C C . PRO A 1 74 ? 21.016 -35 -3.09 1 70.19 74 PRO A C 1
ATOM 592 O O . PRO A 1 74 ? 20.797 -35.906 -2.254 1 70.19 74 PRO A O 1
ATOM 595 N N . ARG A 1 75 ? 20.125 -34.188 -3.434 1 75.12 75 ARG A N 1
ATOM 596 C CA . ARG A 1 75 ? 18.703 -34.438 -3.148 1 75.12 75 ARG A CA 1
ATOM 597 C C . ARG A 1 75 ? 18.141 -35.5 -4.051 1 75.12 75 ARG A C 1
ATOM 599 O O . ARG A 1 75 ? 18.609 -35.719 -5.172 1 75.12 75 ARG A O 1
ATOM 606 N N . GLY A 1 76 ? 17.219 -36.312 -3.486 1 81.19 76 GLY A N 1
ATOM 607 C CA . GLY A 1 76 ? 16.531 -37.281 -4.281 1 81.19 76 GLY A CA 1
ATOM 608 C C . GLY A 1 76 ? 17 -38.719 -4.004 1 81.19 76 GLY A C 1
ATOM 609 O O . GLY A 1 76 ? 17.281 -39.062 -2.859 1 81.19 76 GLY A O 1
ATOM 610 N N . GLU A 1 77 ? 16.922 -39.562 -5.086 1 87.75 77 GLU A N 1
ATOM 611 C CA . GLU A 1 77 ? 17.234 -40.969 -4.949 1 87.75 77 GLU A CA 1
ATOM 612 C C . GLU A 1 77 ? 18.312 -41.406 -5.934 1 87.75 77 GLU A C 1
ATOM 614 O O . GLU A 1 77 ? 18.438 -40.844 -7.02 1 87.75 77 GLU A O 1
ATOM 619 N N . GLN A 1 78 ? 19.062 -42.406 -5.445 1 89.44 78 GLN A N 1
ATOM 620 C CA . GLN A 1 78 ? 20.062 -43 -6.328 1 89.44 78 GLN A CA 1
ATOM 621 C C . GLN A 1 78 ? 19.406 -43.781 -7.445 1 89.44 78 GLN A C 1
ATOM 623 O O . GLN A 1 78 ? 18.281 -44.281 -7.281 1 89.44 78 GLN A O 1
ATOM 628 N N . LEU A 1 79 ? 20.094 -43.875 -8.5 1 90.75 79 LEU A N 1
ATOM 629 C CA . LEU A 1 79 ? 19.578 -44.625 -9.648 1 90.75 79 LEU A CA 1
ATOM 630 C C . LEU A 1 79 ? 19.156 -46.031 -9.242 1 90.75 79 LEU A C 1
ATOM 632 O O . LEU A 1 79 ? 18.062 -46.469 -9.594 1 90.75 79 LEU A O 1
ATOM 636 N N . LEU A 1 80 ? 19.969 -46.688 -8.461 1 90.44 80 LEU A N 1
ATOM 637 C CA . LEU A 1 80 ? 19.688 -48.062 -8.055 1 90.44 80 LEU A CA 1
ATOM 638 C C . LEU A 1 80 ? 18.375 -48.156 -7.281 1 90.44 80 LEU A C 1
ATOM 640 O O . LEU A 1 80 ? 17.594 -49.094 -7.457 1 90.44 80 LEU A O 1
ATOM 644 N N . THR A 1 81 ? 18.203 -47.188 -6.496 1 91 81 THR A N 1
ATOM 645 C CA . THR A 1 81 ? 16.969 -47.125 -5.707 1 91 81 THR A CA 1
ATOM 646 C C . THR A 1 81 ? 15.758 -46.938 -6.609 1 91 81 THR A C 1
ATOM 648 O O . THR A 1 81 ? 14.727 -47.594 -6.406 1 91 81 THR A O 1
ATOM 651 N N . ILE A 1 82 ? 15.844 -46.094 -7.566 1 91.44 82 ILE A N 1
ATOM 652 C CA . ILE A 1 82 ? 14.766 -45.844 -8.516 1 91.44 82 ILE A CA 1
ATOM 653 C C . ILE A 1 82 ? 14.453 -47.125 -9.289 1 91.44 82 ILE A C 1
ATOM 655 O O . ILE A 1 82 ? 13.289 -47.5 -9.406 1 91.44 82 ILE A O 1
ATOM 659 N N . LEU A 1 83 ? 15.461 -47.812 -9.75 1 93.38 83 LEU A N 1
ATOM 660 C CA . LEU A 1 83 ? 15.297 -49.031 -10.555 1 93.38 83 LEU A CA 1
ATOM 661 C C . LEU A 1 83 ? 14.68 -50.156 -9.727 1 93.38 83 LEU A C 1
ATOM 663 O O . LEU A 1 83 ? 13.875 -50.938 -10.234 1 93.38 83 LEU A O 1
ATOM 667 N N . SER A 1 84 ? 15.078 -50.188 -8.477 1 93 84 SER A N 1
ATOM 668 C CA . SER A 1 84 ? 14.594 -51.25 -7.598 1 93 84 SER A CA 1
ATOM 669 C C . SER A 1 84 ? 13.086 -51.156 -7.402 1 93 84 SER A C 1
ATOM 671 O O . SER A 1 84 ? 12.438 -52.125 -7.035 1 93 84 SER A O 1
ATOM 673 N N . GLN A 1 85 ? 12.562 -50.031 -7.676 1 90.19 85 GLN A N 1
ATOM 674 C CA . GLN A 1 85 ? 11.125 -49.844 -7.531 1 90.19 85 GLN A CA 1
ATOM 675 C C . GLN A 1 85 ? 10.359 -50.469 -8.688 1 90.19 85 GLN A C 1
ATOM 677 O O . GLN A 1 85 ? 9.164 -50.75 -8.586 1 90.19 85 GLN A O 1
ATOM 682 N N . TRP A 1 86 ? 11.031 -50.688 -9.789 1 92.81 86 TRP A N 1
ATOM 683 C CA . TRP A 1 86 ? 10.359 -51.188 -10.992 1 92.81 86 TRP A CA 1
ATOM 684 C C . TRP A 1 86 ? 10.57 -52.688 -11.172 1 92.81 86 TRP A C 1
ATOM 686 O O . TRP A 1 86 ? 9.859 -53.312 -11.945 1 92.81 86 TRP A O 1
ATOM 696 N N . LEU A 1 87 ? 11.555 -53.219 -10.469 1 92.81 87 LEU A N 1
ATOM 697 C CA . LEU A 1 87 ? 11.891 -54.625 -10.602 1 92.81 87 LEU A CA 1
ATOM 698 C C . LEU A 1 87 ? 11.617 -55.375 -9.297 1 92.81 87 LEU A C 1
ATOM 700 O O . LEU A 1 87 ? 11.43 -54.75 -8.25 1 92.81 87 LEU A O 1
ATOM 704 N N . ASN A 1 88 ? 11.445 -56.688 -9.406 1 82.5 88 ASN A N 1
ATOM 705 C CA . ASN A 1 88 ? 11.156 -57.531 -8.25 1 82.5 88 ASN A CA 1
ATOM 706 C C . ASN A 1 88 ? 12.25 -57.438 -7.195 1 82.5 88 ASN A C 1
ATOM 708 O O . ASN A 1 88 ? 13.422 -57.719 -7.477 1 82.5 88 ASN A O 1
ATOM 712 N N . PRO A 1 89 ? 11.875 -56.969 -5.996 1 73.69 89 PRO A N 1
ATOM 713 C CA . PRO A 1 89 ? 12.852 -56.719 -4.93 1 73.69 89 PRO A CA 1
ATOM 714 C C . PRO A 1 89 ? 13.516 -58.031 -4.453 1 73.69 89 PRO A C 1
ATOM 716 O O . PRO A 1 89 ? 14.594 -58 -3.859 1 73.69 89 PRO A O 1
ATOM 719 N N . GLU A 1 90 ? 12.867 -59.125 -4.746 1 77 90 GLU A N 1
ATOM 720 C CA . GLU A 1 90 ? 13.422 -60.375 -4.254 1 77 90 GLU A CA 1
ATOM 721 C C . GLU A 1 90 ? 14.711 -60.75 -4.984 1 77 90 GLU A C 1
ATOM 723 O O . GLU A 1 90 ? 15.531 -61.5 -4.469 1 77 90 GLU A O 1
ATOM 728 N N . ASP A 1 91 ? 14.852 -60.25 -6.125 1 75.12 91 ASP A N 1
ATOM 729 C CA . ASP A 1 91 ? 16.078 -60.5 -6.883 1 75.12 91 ASP A CA 1
ATOM 730 C C . ASP A 1 91 ? 16.844 -59.219 -7.152 1 75.12 91 ASP A C 1
ATOM 732 O O . ASP A 1 91 ? 16.578 -58.531 -8.141 1 75.12 91 ASP A O 1
ATOM 736 N N . GLU A 1 92 ? 17.797 -58.938 -6.438 1 86.19 92 GLU A N 1
ATOM 737 C CA . GLU A 1 92 ? 18.578 -57.719 -6.559 1 86.19 92 GLU A CA 1
ATOM 738 C C . GLU A 1 92 ? 19.531 -57.781 -7.75 1 86.19 92 GLU A C 1
ATOM 740 O O . GLU A 1 92 ? 19.984 -56.719 -8.242 1 86.19 92 GLU A O 1
ATOM 745 N N . THR A 1 93 ? 19.75 -58.969 -8.203 1 91.38 93 THR A N 1
ATOM 746 C CA . THR A 1 93 ? 20.703 -59.156 -9.297 1 91.38 93 THR A CA 1
ATOM 747 C C . THR A 1 93 ? 20.203 -58.469 -10.562 1 91.38 93 THR A C 1
ATOM 749 O O . THR A 1 93 ? 20.984 -57.875 -11.312 1 91.38 93 THR A O 1
ATOM 752 N N . SER A 1 94 ? 18.891 -58.625 -10.781 1 92.81 94 SER A N 1
ATOM 753 C CA . SER A 1 94 ? 18.328 -58 -11.977 1 92.81 94 SER A CA 1
ATOM 754 C C . SER A 1 94 ? 18.5 -56.469 -11.938 1 92.81 94 SER A C 1
ATOM 756 O O . SER A 1 94 ? 18.797 -55.844 -12.961 1 92.81 94 SER A O 1
ATOM 758 N N . THR A 1 95 ? 18.344 -55.875 -10.766 1 93.75 95 THR A N 1
ATOM 759 C CA . THR A 1 95 ? 18.469 -54.438 -10.602 1 93.75 95 THR A CA 1
ATOM 760 C C . THR A 1 95 ? 19.891 -53.969 -10.875 1 93.75 95 THR A C 1
ATOM 762 O O . THR A 1 95 ? 20.125 -52.969 -11.547 1 93.75 95 THR A O 1
ATOM 765 N N . TYR A 1 96 ? 20.828 -54.719 -10.328 1 93 96 TYR A N 1
ATOM 766 C CA . TYR A 1 96 ? 22.234 -54.375 -10.531 1 93 96 TYR A CA 1
ATOM 767 C C . TYR A 1 96 ? 22.609 -54.5 -12 1 93 96 TYR A C 1
ATOM 769 O O . TYR A 1 96 ? 23.359 -53.688 -12.531 1 93 96 TYR A O 1
ATOM 777 N N . ASP A 1 97 ? 22.109 -55.625 -12.586 1 93.69 97 ASP A N 1
ATOM 778 C CA . ASP A 1 97 ? 22.391 -55.812 -14.008 1 93.69 97 ASP A CA 1
ATOM 779 C C . ASP A 1 97 ? 21.812 -54.656 -14.844 1 93.69 97 ASP A C 1
ATOM 781 O O . ASP A 1 97 ? 22.469 -54.156 -15.75 1 93.69 97 ASP A O 1
ATOM 785 N N . LEU A 1 98 ? 20.594 -54.312 -14.531 1 94.19 98 LEU A N 1
ATOM 786 C CA . LEU A 1 98 ? 19.969 -53.219 -15.242 1 94.19 98 LEU A CA 1
ATOM 787 C C . LEU A 1 98 ? 20.75 -51.906 -15.055 1 94.19 98 LEU A C 1
ATOM 789 O O . LEU A 1 98 ? 20.969 -51.188 -16.016 1 94.19 98 LEU A O 1
ATOM 793 N N . ASP A 1 99 ? 21.109 -51.562 -13.844 1 93 99 ASP A N 1
ATOM 794 C CA . ASP A 1 99 ? 21.922 -50.406 -13.523 1 93 99 ASP A CA 1
ATOM 795 C C . ASP A 1 99 ? 23.188 -50.344 -14.367 1 93 99 ASP A C 1
ATOM 797 O O . ASP A 1 99 ? 23.531 -49.312 -14.938 1 93 99 ASP A O 1
ATOM 801 N N . ALA A 1 100 ? 23.812 -51.469 -14.422 1 90.88 100 ALA A N 1
ATOM 802 C CA . ALA A 1 100 ? 25.062 -51.594 -15.18 1 90.88 100 ALA A CA 1
ATOM 803 C C . ALA A 1 100 ? 24.828 -51.312 -16.672 1 90.88 100 ALA A C 1
ATOM 805 O O . ALA A 1 100 ? 25.578 -50.594 -17.297 1 90.88 100 ALA A O 1
ATOM 806 N N . VAL A 1 101 ? 23.812 -51.938 -17.156 1 92.56 101 VAL A N 1
ATOM 807 C CA . VAL A 1 101 ? 23.5 -51.781 -18.578 1 92.56 101 VAL A CA 1
ATOM 808 C C . VAL A 1 101 ? 23.156 -50.312 -18.875 1 92.56 101 VAL A C 1
ATOM 810 O O . VAL A 1 101 ? 23.594 -49.781 -19.891 1 92.56 101 VAL A O 1
ATOM 813 N N . LEU A 1 102 ? 22.375 -49.688 -18.031 1 91.94 102 LEU A N 1
ATOM 814 C CA . LEU A 1 102 ? 22.016 -48.281 -18.203 1 91.94 102 LEU A CA 1
ATOM 815 C C . LEU A 1 102 ? 23.25 -47.406 -18.203 1 91.94 102 LEU A C 1
ATOM 817 O O . LEU A 1 102 ? 23.391 -46.531 -19.078 1 91.94 102 LEU A O 1
ATOM 821 N N . ARG A 1 103 ? 24.125 -47.562 -17.328 1 88.44 103 ARG A N 1
ATOM 822 C CA . ARG A 1 103 ? 25.328 -46.75 -17.188 1 88.44 103 ARG A CA 1
ATOM 823 C C . ARG A 1 103 ? 26.266 -46.938 -18.375 1 88.44 103 ARG A C 1
ATOM 825 O O . ARG A 1 103 ? 26.891 -45.969 -18.844 1 88.44 103 ARG A O 1
ATOM 832 N N . ASP A 1 104 ? 26.359 -48.156 -18.75 1 86.19 104 ASP A N 1
ATOM 833 C CA . ASP A 1 104 ? 27.156 -48.438 -19.922 1 86.19 104 ASP A CA 1
ATOM 834 C C . ASP A 1 104 ? 26.625 -47.688 -21.156 1 86.19 104 ASP A C 1
ATOM 836 O O . ASP A 1 104 ? 27.406 -47.188 -21.953 1 86.19 104 ASP A O 1
ATOM 840 N N . GLY A 1 105 ? 25.359 -47.719 -21.234 1 84.25 105 GLY A N 1
ATOM 841 C CA . GLY A 1 105 ? 24.734 -47 -22.344 1 84.25 105 GLY A CA 1
ATOM 842 C C . GLY A 1 105 ? 24.984 -45.5 -22.297 1 84.25 105 GLY A C 1
ATOM 843 O O . GLY A 1 105 ? 25.094 -44.875 -23.344 1 84.25 105 GLY A O 1
ATOM 844 N N . TRP A 1 106 ? 24.969 -44.938 -21.078 1 85.38 106 TRP A N 1
ATOM 845 C CA . TRP A 1 106 ? 25.156 -43.5 -20.891 1 85.38 106 TRP A CA 1
ATOM 846 C C . TRP A 1 106 ? 26.609 -43.094 -21.156 1 85.38 106 TRP A C 1
ATOM 848 O O . TRP A 1 106 ? 26.891 -41.969 -21.516 1 85.38 106 TRP A O 1
ATOM 858 N N . GLY A 1 107 ? 27.562 -43.875 -20.719 1 72.31 107 GLY A N 1
ATOM 859 C CA . GLY A 1 107 ? 29 -43.625 -20.859 1 72.31 107 GLY A CA 1
ATOM 860 C C . GLY A 1 107 ? 29.469 -43.688 -22.297 1 72.31 107 GLY A C 1
ATOM 861 O O . GLY A 1 107 ? 30.484 -43.062 -22.641 1 72.31 107 GLY A O 1
ATOM 862 N N . ASN A 1 108 ? 28.938 -44.562 -23.047 1 61 108 ASN A N 1
ATOM 863 C CA . ASN A 1 108 ? 29.422 -44.781 -24.406 1 61 108 ASN A CA 1
ATOM 864 C C . ASN A 1 108 ? 29.203 -43.562 -25.266 1 61 108 ASN A C 1
ATOM 866 O O . ASN A 1 108 ? 29.672 -43.5 -26.406 1 61 108 ASN A O 1
ATOM 870 N N . SER A 1 109 ? 28.375 -42.594 -24.828 1 51.84 109 SER A N 1
ATOM 871 C CA . SER A 1 109 ? 28.25 -41.406 -25.656 1 51.84 109 SER A CA 1
ATOM 872 C C . SER A 1 109 ? 29.344 -40.375 -25.344 1 51.84 109 SER A C 1
ATOM 874 O O . SER A 1 109 ? 29.953 -40.438 -24.266 1 51.84 109 SER A O 1
ATOM 876 N N . ASP A 1 110 ? 30.125 -39.656 -26.328 1 51.88 110 ASP A N 1
ATOM 877 C CA . ASP A 1 110 ? 31.234 -38.719 -26.234 1 51.88 110 ASP A CA 1
ATOM 878 C C . ASP A 1 110 ? 31.188 -37.906 -24.953 1 51.88 110 ASP A C 1
ATOM 880 O O . ASP A 1 110 ? 32.219 -37.375 -24.484 1 51.88 110 ASP A O 1
ATOM 884 N N . SER A 1 111 ? 30.031 -37.656 -24.312 1 52.84 111 SER A N 1
ATOM 885 C CA . SER A 1 111 ? 29.828 -36.938 -23.047 1 52.84 111 SER A CA 1
ATOM 886 C C . SER A 1 111 ? 28.938 -37.75 -22.109 1 52.84 111 SER A C 1
ATOM 888 O O . SER A 1 111 ? 27.828 -38.156 -22.484 1 52.84 111 SER A O 1
ATOM 890 N N . SER A 1 112 ? 29.531 -38.438 -21.109 1 61.53 112 SER A N 1
ATOM 891 C CA . SER A 1 112 ? 28.797 -39.219 -20.109 1 61.53 112 SER A CA 1
ATOM 892 C C . SER A 1 112 ? 27.531 -38.469 -19.688 1 61.53 112 SER A C 1
ATOM 894 O O . SER A 1 112 ? 27.594 -37.281 -19.312 1 61.53 112 SER A O 1
ATOM 896 N N . LYS A 1 113 ? 26.453 -39.062 -20.094 1 72.88 113 LYS A N 1
ATOM 897 C CA . LYS A 1 113 ? 25.156 -38.438 -19.812 1 72.88 113 LYS A CA 1
ATOM 898 C C . LYS A 1 113 ? 25.047 -38.094 -18.328 1 72.88 113 LYS A C 1
ATOM 900 O O . LYS A 1 113 ? 24.562 -37 -17.969 1 72.88 113 LYS A O 1
ATOM 905 N N . TYR A 1 114 ? 25.531 -39.062 -17.5 1 75.75 114 TYR A N 1
ATOM 906 C CA . TYR A 1 114 ? 25.453 -38.812 -16.078 1 75.75 114 TYR A CA 1
ATOM 907 C C . TYR A 1 114 ? 26.734 -39.25 -15.367 1 75.75 114 TYR A C 1
ATOM 909 O O . TYR A 1 114 ? 27.547 -40 -15.938 1 75.75 114 TYR A O 1
ATOM 917 N N . ASP A 1 115 ? 27.031 -38.719 -14.172 1 70.88 115 ASP A N 1
ATOM 918 C CA . ASP A 1 115 ? 28.188 -39.062 -13.359 1 70.88 115 ASP A CA 1
ATOM 919 C C . ASP A 1 115 ? 28.094 -40.5 -12.852 1 70.88 115 ASP A C 1
ATOM 921 O O . ASP A 1 115 ? 27.109 -41.219 -13.133 1 70.88 115 ASP A O 1
ATOM 925 N N . ASP A 1 116 ? 29.094 -41.031 -12.141 1 72.38 116 ASP A N 1
ATOM 926 C CA . ASP A 1 116 ? 29.234 -42.406 -11.68 1 72.38 116 ASP A CA 1
ATOM 927 C C . ASP A 1 116 ? 28.109 -42.781 -10.711 1 72.38 116 ASP A C 1
ATOM 929 O O . ASP A 1 116 ? 27.641 -43.938 -10.711 1 72.38 116 ASP A O 1
ATOM 933 N N . ASP A 1 117 ? 27.656 -41.875 -9.883 1 79.56 117 ASP A N 1
ATOM 934 C CA . ASP A 1 117 ? 26.578 -42.125 -8.922 1 79.56 117 ASP A CA 1
ATOM 935 C C . ASP A 1 117 ? 25.484 -41.062 -9.031 1 79.56 117 ASP A C 1
ATOM 937 O O . ASP A 1 117 ? 25.328 -40.25 -8.141 1 79.56 117 ASP A O 1
ATOM 941 N N . PRO A 1 118 ? 24.766 -41.312 -10.125 1 85.44 118 PRO A N 1
ATOM 942 C CA . PRO A 1 118 ? 23.781 -40.25 -10.375 1 85.44 118 PRO A CA 1
ATOM 943 C C . PRO A 1 118 ? 22.594 -40.281 -9.414 1 85.44 118 PRO A C 1
ATOM 945 O O . PRO A 1 118 ? 22.125 -41.375 -9.07 1 85.44 118 PRO A O 1
ATOM 948 N N . TRP A 1 119 ? 22.203 -39.156 -8.859 1 85.81 119 TRP A N 1
ATOM 949 C CA . TRP A 1 119 ? 21.016 -38.938 -8.047 1 85.81 119 TRP A CA 1
ATOM 950 C C . TRP A 1 119 ? 19.953 -38.156 -8.82 1 85.81 119 TRP A C 1
ATOM 952 O O . TRP A 1 119 ? 20.281 -37.25 -9.586 1 85.81 119 TRP A O 1
ATOM 962 N N . PHE A 1 120 ? 18.734 -38.625 -8.688 1 86 120 PHE A N 1
ATOM 963 C CA . PHE A 1 120 ? 17.641 -38 -9.422 1 86 120 PHE A CA 1
ATOM 964 C C . PHE A 1 120 ? 16.516 -37.594 -8.484 1 86 120 PHE A C 1
ATOM 966 O O . PHE A 1 120 ? 16.328 -38.219 -7.43 1 86 120 PHE A O 1
ATOM 973 N N . ILE A 1 121 ? 15.844 -36.5 -8.758 1 83.38 121 ILE A N 1
ATOM 974 C CA . ILE A 1 121 ? 14.578 -36.125 -8.125 1 83.38 121 ILE A CA 1
ATOM 975 C C . ILE A 1 121 ? 13.461 -36.156 -9.164 1 83.38 121 ILE A C 1
ATOM 977 O O . ILE A 1 121 ? 13.656 -35.781 -10.32 1 83.38 121 ILE A O 1
ATOM 981 N N . ARG A 1 122 ? 12.414 -36.844 -8.672 1 77.06 122 ARG A N 1
ATOM 982 C CA . ARG A 1 122 ? 11.258 -36.844 -9.562 1 77.06 122 ARG A CA 1
ATOM 983 C C . ARG A 1 122 ? 10.695 -35.438 -9.742 1 77.06 122 ARG A C 1
ATOM 985 O O . ARG A 1 122 ? 10.422 -34.75 -8.766 1 77.06 122 ARG A O 1
ATOM 992 N N . GLU A 1 123 ? 10.992 -34.75 -10.797 1 64 123 GLU A N 1
ATOM 993 C CA . GLU A 1 123 ? 10.484 -33.406 -11.055 1 64 123 GLU A CA 1
ATOM 994 C C . GLU A 1 123 ? 9.117 -33.469 -11.742 1 64 123 GLU A C 1
ATOM 996 O O . GLU A 1 123 ? 8.852 -34.375 -12.531 1 64 123 GLU A O 1
ATOM 1001 N N . ASP A 1 124 ? 8.148 -32.844 -11.219 1 55.41 124 ASP A N 1
ATOM 1002 C CA . ASP A 1 124 ? 6.934 -32.656 -12.008 1 55.41 124 ASP A CA 1
ATOM 1003 C C . ASP A 1 124 ? 7.266 -32.188 -13.43 1 55.41 124 ASP A C 1
ATOM 1005 O O . ASP A 1 124 ? 8.219 -31.438 -13.633 1 55.41 124 ASP A O 1
ATOM 1009 N N . ALA A 1 125 ? 7.172 -32.969 -14.328 1 49.19 125 ALA A N 1
ATOM 1010 C CA . ALA A 1 125 ? 7.457 -32.781 -15.742 1 49.19 125 ALA A CA 1
ATOM 1011 C C . ALA A 1 125 ? 7.348 -31.312 -16.125 1 49.19 125 ALA A C 1
ATOM 1013 O O . ALA A 1 125 ? 6.246 -30.766 -16.219 1 49.19 125 ALA A O 1
ATOM 1014 N N . SER A 1 126 ? 7.953 -30.438 -15.5 1 48.66 126 SER A N 1
ATOM 1015 C CA . SER A 1 126 ? 7.875 -29.031 -15.844 1 48.66 126 SER A CA 1
ATOM 1016 C C . SER A 1 126 ? 7.664 -28.844 -17.344 1 48.66 126 SER A C 1
ATOM 1018 O O . SER A 1 126 ? 6.641 -28.297 -17.766 1 48.66 126 SER A O 1
ATOM 1020 N N . ALA A 1 127 ? 8.867 -28.375 -18.125 1 50.09 127 ALA A N 1
ATOM 1021 C CA . ALA A 1 127 ? 9.141 -27.594 -19.328 1 50.09 127 ALA A CA 1
ATOM 1022 C C . ALA A 1 127 ? 8.812 -28.391 -20.594 1 50.09 127 ALA A C 1
ATOM 1024 O O . ALA A 1 127 ? 9.18 -27.984 -21.688 1 50.09 127 ALA A O 1
ATOM 1025 N N . GLY A 1 128 ? 8.172 -29.375 -20.547 1 50.88 128 GLY A N 1
ATOM 1026 C CA . GLY A 1 128 ? 8 -30.047 -21.812 1 50.88 128 GLY A CA 1
ATOM 1027 C C . GLY A 1 128 ? 7.055 -29.328 -22.766 1 50.88 128 GLY A C 1
ATOM 1028 O O . GLY A 1 128 ? 7.148 -28.109 -22.922 1 50.88 128 GLY A O 1
ATOM 1029 N N . GLU A 1 129 ? 6.152 -30.094 -23.391 1 57.69 129 GLU A N 1
ATOM 1030 C CA . GLU A 1 129 ? 5.227 -29.625 -24.422 1 57.69 129 GLU A CA 1
ATOM 1031 C C . GLU A 1 129 ? 4.363 -28.469 -23.906 1 57.69 129 GLU A C 1
ATOM 1033 O O . GLU A 1 129 ? 4.078 -27.531 -24.641 1 57.69 129 GLU A O 1
ATOM 1038 N N . PHE A 1 130 ? 4.094 -28.453 -22.625 1 60.12 130 PHE A N 1
ATOM 1039 C CA . PHE A 1 130 ? 3.213 -27.406 -22.125 1 60.12 130 PHE A CA 1
ATOM 1040 C C . PHE A 1 130 ? 3.984 -26.109 -21.891 1 60.12 130 PHE A C 1
ATOM 1042 O O . PHE A 1 130 ? 3.43 -25.016 -22.031 1 60.12 130 PHE A O 1
ATOM 1049 N N . GLY A 1 131 ? 5.281 -26.391 -21.562 1 61.84 131 GLY A N 1
ATOM 1050 C CA . GLY A 1 131 ? 6.082 -25.188 -21.516 1 61.84 131 GLY A CA 1
ATOM 1051 C C . GLY A 1 131 ? 6.141 -24.469 -22.859 1 61.84 131 GLY A C 1
ATOM 1052 O O . GLY A 1 131 ? 5.984 -23.234 -22.906 1 61.84 131 GLY A O 1
ATOM 1053 N N . ALA A 1 132 ? 6.281 -25.297 -23.828 1 64 132 ALA A N 1
ATOM 1054 C CA . ALA A 1 132 ? 6.309 -24.734 -25.172 1 64 132 ALA A CA 1
ATOM 1055 C C . ALA A 1 132 ? 4.949 -24.156 -25.562 1 64 132 ALA A C 1
ATOM 1057 O O . ALA A 1 132 ? 4.875 -23.094 -26.172 1 64 132 ALA A O 1
ATOM 1058 N N . ALA A 1 133 ? 3.932 -24.922 -25.234 1 69.19 133 ALA A N 1
ATOM 1059 C CA . ALA A 1 133 ? 2.586 -24.438 -25.547 1 69.19 133 ALA A CA 1
ATOM 1060 C C . ALA A 1 133 ? 2.297 -23.125 -24.828 1 69.19 133 ALA A C 1
ATOM 1062 O O . ALA A 1 133 ? 1.676 -22.219 -25.391 1 69.19 133 ALA A O 1
ATOM 1063 N N . TRP A 1 134 ? 2.824 -23.016 -23.688 1 69 134 TRP A N 1
ATOM 1064 C CA . TRP A 1 134 ? 2.656 -21.781 -22.922 1 69 134 TRP A CA 1
ATOM 1065 C C . TRP A 1 134 ? 3.355 -20.625 -23.594 1 69 134 TRP A C 1
ATOM 1067 O O . TRP A 1 134 ? 2.762 -19.547 -23.781 1 69 134 TRP A O 1
ATOM 1077 N N . HIS A 1 135 ? 4.477 -20.906 -23.938 1 71.06 135 HIS A N 1
ATOM 1078 C CA . HIS A 1 135 ? 5.25 -19.859 -24.609 1 71.06 135 HIS A CA 1
ATOM 1079 C C . HIS A 1 135 ? 4.602 -19.438 -25.922 1 71.06 135 HIS A C 1
ATOM 1081 O O . HIS A 1 135 ? 4.566 -18.266 -26.25 1 71.06 135 HIS A O 1
ATOM 1087 N N . ARG A 1 136 ? 4.207 -20.453 -26.547 1 72.44 136 ARG A N 1
ATOM 1088 C CA . ARG A 1 136 ? 3.52 -20.172 -27.812 1 72.44 136 ARG A CA 1
ATOM 1089 C C . ARG A 1 136 ? 2.256 -19.359 -27.562 1 72.44 136 ARG A C 1
ATOM 1091 O O . ARG A 1 136 ? 1.971 -18.406 -28.312 1 72.44 136 ARG A O 1
ATOM 1098 N N . MET A 1 137 ? 1.519 -19.766 -26.641 1 74.75 137 MET A N 1
ATOM 1099 C CA . MET A 1 137 ? 0.296 -19.047 -26.297 1 74.75 137 MET A CA 1
ATOM 1100 C C . MET A 1 137 ? 0.604 -17.594 -25.922 1 74.75 137 MET A C 1
ATOM 1102 O O . MET A 1 137 ? -0.058 -16.672 -26.391 1 74.75 137 MET A O 1
ATOM 1106 N N . GLU A 1 138 ? 1.542 -17.422 -25.109 1 72.31 138 GLU A N 1
ATOM 1107 C CA . GLU A 1 138 ? 1.92 -16.094 -24.672 1 72.31 138 GLU A CA 1
ATOM 1108 C C . GLU A 1 138 ? 2.369 -15.227 -25.844 1 72.31 138 GLU A C 1
ATOM 1110 O O . GLU A 1 138 ? 1.952 -14.07 -25.969 1 72.31 138 GLU A O 1
ATOM 1115 N N . ARG A 1 139 ? 3.182 -15.781 -26.594 1 70.06 139 ARG A N 1
ATOM 1116 C CA . ARG A 1 139 ? 3.688 -15.062 -27.766 1 70.06 139 ARG A CA 1
ATOM 1117 C C . ARG A 1 139 ? 2.555 -14.719 -28.734 1 70.06 139 ARG A C 1
ATOM 1119 O O . ARG A 1 139 ? 2.494 -13.602 -29.25 1 70.06 139 ARG A O 1
ATOM 1126 N N . SER A 1 140 ? 1.749 -15.711 -28.938 1 73 140 SER A N 1
ATOM 1127 C CA . SER A 1 140 ? 0.634 -15.516 -29.859 1 73 140 SER A CA 1
ATOM 1128 C C . SER A 1 140 ? -0.303 -14.414 -29.359 1 73 140 SER A C 1
ATOM 1130 O O . SER A 1 140 ? -0.757 -13.578 -30.141 1 73 140 SER A O 1
ATOM 1132 N N . LEU A 1 141 ? -0.56 -14.367 -28.125 1 71.94 141 LEU A N 1
ATOM 1133 C CA . LEU A 1 141 ? -1.437 -13.367 -27.531 1 71.94 141 LEU A CA 1
ATOM 1134 C C . LEU A 1 141 ? -0.825 -11.977 -27.625 1 71.94 141 LEU A C 1
ATOM 1136 O O . LEU A 1 141 ? -1.541 -10.992 -27.844 1 71.94 141 LEU A O 1
ATOM 1140 N N . ARG A 1 142 ? 0.44 -11.922 -27.469 1 66.69 142 ARG A N 1
ATOM 1141 C CA . ARG A 1 142 ? 1.134 -10.641 -27.469 1 66.69 142 ARG A CA 1
ATOM 1142 C C . ARG A 1 142 ? 1.3 -10.117 -28.891 1 66.69 142 ARG A C 1
ATOM 1144 O O . ARG A 1 142 ? 1.196 -8.906 -29.141 1 66.69 142 ARG A O 1
ATOM 1151 N N . GLU A 1 143 ? 1.559 -11.062 -29.734 1 65.19 143 GLU A N 1
ATOM 1152 C CA . GLU A 1 143 ? 2.062 -10.609 -31.031 1 65.19 143 GLU A CA 1
ATOM 1153 C C . GLU A 1 143 ? 1.043 -10.852 -32.125 1 65.19 143 GLU A C 1
ATOM 1155 O O . GLU A 1 143 ? 1.116 -10.234 -33.188 1 65.19 143 GLU A O 1
ATOM 1160 N N . GLU A 1 144 ? 0.239 -11.844 -31.953 1 59.94 144 GLU A N 1
ATOM 1161 C CA . GLU A 1 144 ? -0.549 -12.273 -33.094 1 59.94 144 GLU A CA 1
ATOM 1162 C C . GLU A 1 144 ? -2.01 -11.859 -32.969 1 59.94 144 GLU A C 1
ATOM 1164 O O . GLU A 1 144 ? -2.539 -11.125 -33.781 1 59.94 144 GLU A O 1
ATOM 1169 N N . ALA A 1 145 ? -2.67 -12.555 -32.125 1 55.25 145 ALA A N 1
ATOM 1170 C CA . ALA A 1 145 ? -4.105 -12.312 -32 1 55.25 145 ALA A CA 1
ATOM 1171 C C . ALA A 1 145 ? -4.539 -12.297 -30.547 1 55.25 145 ALA A C 1
ATOM 1173 O O . ALA A 1 145 ? -4.293 -13.266 -29.812 1 55.25 145 ALA A O 1
ATOM 1174 N N . ARG A 1 146 ? -5.117 -11.188 -30.188 1 59.34 146 ARG A N 1
ATOM 1175 C CA . ARG A 1 146 ? -5.504 -11.031 -28.781 1 59.34 146 ARG A CA 1
ATOM 1176 C C . ARG A 1 146 ? -6.918 -11.547 -28.547 1 59.34 146 ARG A C 1
ATOM 1178 O O . ARG A 1 146 ? -7.18 -12.203 -27.531 1 59.34 146 ARG A O 1
ATOM 1185 N N . LEU A 1 147 ? -7.734 -11.445 -29.562 1 58.34 147 LEU A N 1
ATOM 1186 C CA . LEU A 1 147 ? -9.148 -11.656 -29.266 1 58.34 147 LEU A CA 1
ATOM 1187 C C . LEU A 1 147 ? -9.562 -13.094 -29.562 1 58.34 147 LEU A C 1
ATOM 1189 O O . LEU A 1 147 ? -10.289 -13.703 -28.781 1 58.34 147 LEU A O 1
ATOM 1193 N N . VAL A 1 148 ? -9.234 -13.625 -30.688 1 61.28 148 VAL A N 1
ATOM 1194 C CA . VAL A 1 148 ? -9.508 -15.016 -31.062 1 61.28 148 VAL A CA 1
ATOM 1195 C C . VAL A 1 148 ? -8.203 -15.742 -31.359 1 61.28 148 VAL A C 1
ATOM 1197 O O . VAL A 1 148 ? -7.695 -15.68 -32.469 1 61.28 148 VAL A O 1
ATOM 1200 N N . ASN A 1 149 ? -7.613 -16.281 -30.328 1 71.5 149 ASN A N 1
ATOM 1201 C CA . ASN A 1 149 ? -6.324 -16.953 -30.5 1 71.5 149 ASN A CA 1
ATOM 1202 C C . ASN A 1 149 ? -6.457 -18.469 -30.422 1 71.5 149 ASN A C 1
ATOM 1204 O O . ASN A 1 149 ? -6.688 -19.031 -29.359 1 71.5 149 ASN A O 1
ATOM 1208 N N . PRO A 1 150 ? -6.492 -19.094 -31.578 1 75.06 150 PRO A N 1
ATOM 1209 C CA . PRO A 1 150 ? -6.707 -20.547 -31.594 1 75.06 150 PRO A CA 1
ATOM 1210 C C . PRO A 1 150 ? -5.719 -21.297 -30.703 1 75.06 150 PRO A C 1
ATOM 1212 O O . PRO A 1 150 ? -6.082 -22.297 -30.094 1 75.06 150 PRO A O 1
ATOM 1215 N N . ALA A 1 151 ? -4.516 -20.797 -30.703 1 74.81 151 ALA A N 1
ATOM 1216 C CA . ALA A 1 151 ? -3.516 -21.438 -29.859 1 74.81 151 ALA A CA 1
ATOM 1217 C C . ALA A 1 151 ? -3.932 -21.406 -28.391 1 74.81 151 ALA A C 1
ATOM 1219 O O . ALA A 1 151 ? -3.727 -22.375 -27.656 1 74.81 151 ALA A O 1
ATOM 1220 N N . VAL A 1 152 ? -4.535 -20.359 -28.062 1 77.69 152 VAL A N 1
ATOM 1221 C CA . VAL A 1 152 ? -4.992 -20.203 -26.688 1 77.69 152 VAL A CA 1
ATOM 1222 C C . VAL A 1 152 ? -6.133 -21.188 -26.406 1 77.69 152 VAL A C 1
ATOM 1224 O O . VAL A 1 152 ? -6.102 -21.906 -25.406 1 77.69 152 VAL A O 1
ATOM 1227 N N . VAL A 1 153 ? -7.027 -21.25 -27.266 1 80.06 153 VAL A N 1
ATOM 1228 C CA . VAL A 1 153 ? -8.203 -22.094 -27.094 1 80.06 153 VAL A CA 1
ATOM 1229 C C . VAL A 1 153 ? -7.789 -23.562 -27.031 1 80.06 153 VAL A C 1
ATOM 1231 O O . VAL A 1 153 ? -8.227 -24.297 -26.156 1 80.06 153 VAL A O 1
ATOM 1234 N N . GLU A 1 154 ? -6.961 -23.906 -27.891 1 80.12 154 GLU A N 1
ATOM 1235 C CA . GLU A 1 154 ? -6.512 -25.281 -27.953 1 80.12 154 GLU A CA 1
ATOM 1236 C C . GLU A 1 154 ? -5.754 -25.672 -26.688 1 80.12 154 GLU A C 1
ATOM 1238 O O . GLU A 1 154 ? -6.004 -26.734 -26.109 1 80.12 154 GLU A O 1
ATOM 1243 N N . THR A 1 155 ? -4.891 -24.859 -26.328 1 81.06 155 THR A N 1
ATOM 1244 C CA . THR A 1 155 ? -4.078 -25.125 -25.141 1 81.06 155 THR A CA 1
ATOM 1245 C C . THR A 1 155 ? -4.949 -25.203 -23.891 1 81.06 155 THR A C 1
ATOM 1247 O O . THR A 1 155 ? -4.828 -26.156 -23.109 1 81.06 155 THR A O 1
ATOM 1250 N N . LEU A 1 156 ? -5.871 -24.312 -23.781 1 85.44 156 LEU A N 1
ATOM 1251 C CA . LEU A 1 156 ? -6.695 -24.266 -22.578 1 85.44 156 LEU A CA 1
ATOM 1252 C C . LEU A 1 156 ? -7.699 -25.406 -22.562 1 85.44 156 LEU A C 1
ATOM 1254 O O . LEU A 1 156 ? -8.031 -25.938 -21.5 1 85.44 156 LEU A O 1
ATOM 1258 N N . ALA A 1 157 ? -8.125 -25.797 -23.703 1 84.5 157 ALA A N 1
ATOM 1259 C CA . ALA A 1 157 ? -9 -26.969 -23.797 1 84.5 157 ALA A CA 1
ATOM 1260 C C . ALA A 1 157 ? -8.281 -28.219 -23.312 1 84.5 157 ALA A C 1
ATOM 1262 O O . ALA A 1 157 ? -8.867 -29.062 -22.625 1 84.5 157 ALA A O 1
ATOM 1263 N N . ARG A 1 158 ? -7.078 -28.297 -23.703 1 79.12 158 ARG A N 1
ATOM 1264 C CA . ARG A 1 158 ? -6.281 -29.438 -23.312 1 79.12 158 ARG A CA 1
ATOM 1265 C C . ARG A 1 158 ? -6.016 -29.422 -21.797 1 79.12 158 ARG A C 1
ATOM 1267 O O . ARG A 1 158 ? -6.066 -30.469 -21.156 1 79.12 158 ARG A O 1
ATOM 1274 N N . VAL A 1 159 ? -5.789 -28.344 -21.344 1 81.12 159 VAL A N 1
ATOM 1275 C CA . VAL A 1 159 ? -5.398 -28.203 -19.938 1 81.12 159 VAL A CA 1
AT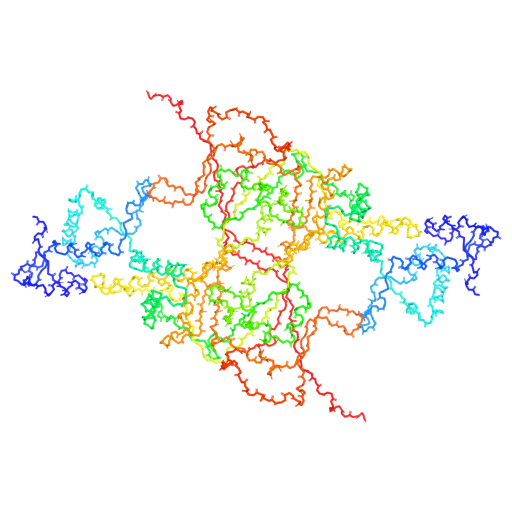OM 1276 C C . VAL A 1 159 ? -6.617 -28.391 -19.047 1 81.12 159 VAL A C 1
ATOM 1278 O O . VAL A 1 159 ? -6.535 -29.094 -18.031 1 81.12 159 VAL A O 1
ATOM 1281 N N . PHE A 1 160 ? -7.809 -27.875 -19.422 1 86.88 160 PHE A N 1
ATOM 1282 C CA . PHE A 1 160 ? -8.961 -27.891 -18.531 1 86.88 160 PHE A CA 1
ATOM 1283 C C . PHE A 1 160 ? -9.914 -29.016 -18.891 1 86.88 160 PHE A C 1
ATOM 1285 O O . PHE A 1 160 ? -10.906 -29.25 -18.203 1 86.88 160 PHE A O 1
ATOM 1292 N N . GLY A 1 161 ? -9.695 -29.641 -19.984 1 79.75 161 GLY A N 1
ATOM 1293 C CA . GLY A 1 161 ? -10.555 -30.734 -20.422 1 79.75 161 GLY A CA 1
ATOM 1294 C C . GLY A 1 161 ? -10.758 -31.797 -19.359 1 79.75 161 GLY A C 1
ATOM 1295 O O . GLY A 1 161 ? -11.867 -32.312 -19.188 1 79.75 161 GLY A O 1
ATOM 1296 N N . GLY A 1 162 ? -9.789 -32.188 -18.594 1 77.62 162 GLY A N 1
ATOM 1297 C CA . GLY A 1 162 ? -9.891 -33.219 -17.594 1 77.62 162 GLY A CA 1
ATOM 1298 C C . GLY A 1 162 ? -10.078 -32.688 -16.188 1 77.62 162 GLY A C 1
ATOM 1299 O O . GLY A 1 162 ? -9.867 -33.406 -15.203 1 77.62 162 GLY A O 1
ATOM 1300 N N . ILE A 1 163 ? -10.617 -31.469 -16.094 1 82.62 163 ILE A N 1
ATOM 1301 C CA . ILE A 1 163 ? -10.609 -30.797 -14.789 1 82.62 163 ILE A CA 1
ATOM 1302 C C . ILE A 1 163 ? -11.641 -31.453 -13.867 1 82.62 163 ILE A C 1
ATOM 1304 O O . ILE A 1 163 ? -11.461 -31.484 -12.648 1 82.62 163 ILE A O 1
ATOM 1308 N N . HIS A 1 164 ? -12.688 -32.031 -14.422 1 81 164 HIS A N 1
ATOM 1309 C CA . HIS A 1 164 ? -13.742 -32.656 -13.633 1 81 164 HIS A CA 1
ATOM 1310 C C . HIS A 1 164 ? -13.25 -33.906 -12.938 1 81 164 HIS A C 1
ATOM 1312 O O . HIS A 1 164 ? -13.781 -34.312 -11.898 1 81 164 HIS A O 1
ATOM 1318 N N . ASP A 1 165 ? -12.219 -34.469 -13.492 1 76.38 165 ASP A N 1
ATOM 1319 C CA . ASP A 1 165 ? -11.695 -35.719 -12.953 1 76.38 165 ASP A CA 1
ATOM 1320 C C . ASP A 1 165 ? -10.531 -35.469 -12 1 76.38 165 ASP A C 1
ATOM 1322 O O . ASP A 1 165 ? -10.078 -36.375 -11.305 1 76.38 165 ASP A O 1
ATOM 1326 N N . ASP A 1 166 ? -10.102 -34.25 -12.031 1 77 166 ASP A N 1
ATOM 1327 C CA . ASP A 1 166 ? -8.961 -33.906 -11.188 1 77 166 ASP A CA 1
ATOM 1328 C C . ASP A 1 166 ? -9.336 -33.938 -9.703 1 77 166 ASP A C 1
ATOM 1330 O O . ASP A 1 166 ? -10.43 -33.5 -9.328 1 77 166 ASP A O 1
ATOM 1334 N N . ARG A 1 167 ? -8.484 -34.625 -8.938 1 77.25 167 ARG A N 1
ATOM 1335 C CA . ARG A 1 167 ? -8.68 -34.688 -7.496 1 77.25 167 ARG A CA 1
ATOM 1336 C C . ARG A 1 167 ? -7.387 -34.344 -6.754 1 77.25 167 ARG A C 1
ATOM 1338 O O . ARG A 1 167 ? -6.297 -34.688 -7.219 1 77.25 167 ARG A O 1
ATOM 1345 N N . THR A 1 168 ? -7.562 -33.562 -5.605 1 78.56 168 THR A N 1
ATOM 1346 C CA . THR A 1 168 ? -6.43 -33.375 -4.703 1 78.56 168 THR A CA 1
ATOM 1347 C C . THR A 1 168 ? -6.105 -34.656 -3.959 1 78.56 168 THR A C 1
ATOM 1349 O O . THR A 1 168 ? -6.797 -35.656 -4.121 1 78.56 168 THR A O 1
ATOM 1352 N N . GLU A 1 169 ? -4.973 -34.531 -3.215 1 71.44 169 GLU A N 1
ATOM 1353 C CA . GLU A 1 169 ? -4.578 -35.688 -2.426 1 71.44 169 GLU A CA 1
ATOM 1354 C C . GLU A 1 169 ? -5.688 -36.125 -1.461 1 71.44 169 GLU A C 1
ATOM 1356 O O . GLU A 1 169 ? -5.891 -37.312 -1.218 1 71.44 169 GLU A O 1
ATOM 1361 N N . ASP A 1 170 ? -6.418 -35.125 -0.969 1 75.62 170 ASP A N 1
ATOM 1362 C CA . ASP A 1 170 ? -7.473 -35.406 0.005 1 75.62 170 ASP A CA 1
ATOM 1363 C C . ASP A 1 170 ? -8.797 -35.688 -0.69 1 75.62 170 ASP A C 1
ATOM 1365 O O . ASP A 1 170 ? -9.836 -35.812 -0.033 1 75.62 170 ASP A O 1
ATOM 1369 N N . GLY A 1 171 ? -8.805 -35.75 -1.981 1 75.38 171 GLY A N 1
ATOM 1370 C CA . GLY A 1 171 ? -9.984 -36.156 -2.74 1 75.38 171 GLY A CA 1
ATOM 1371 C C . GLY A 1 171 ? -10.875 -34.969 -3.111 1 75.38 171 GLY A C 1
ATOM 1372 O O . GLY A 1 171 ? -11.977 -35.156 -3.631 1 75.38 171 GLY A O 1
ATOM 1373 N N . ARG A 1 172 ? -10.5 -33.844 -2.84 1 82.5 172 ARG A N 1
ATOM 1374 C CA . ARG A 1 172 ? -11.305 -32.688 -3.152 1 82.5 172 ARG A CA 1
ATOM 1375 C C . ARG A 1 172 ? -11.219 -32.312 -4.633 1 82.5 172 ARG A C 1
ATOM 1377 O O . ARG A 1 172 ? -10.148 -32.406 -5.234 1 82.5 172 ARG A O 1
ATOM 1384 N N . GLY A 1 173 ? -12.367 -31.969 -5.188 1 84 173 GLY A N 1
ATOM 1385 C CA . GLY A 1 173 ? -12.398 -31.562 -6.582 1 84 173 GLY A CA 1
ATOM 1386 C C . GLY A 1 173 ? -11.93 -30.125 -6.793 1 84 173 GLY A C 1
ATOM 1387 O O . GLY A 1 173 ? -11.805 -29.359 -5.836 1 84 173 GLY A O 1
ATOM 1388 N N . ALA A 1 174 ? -11.68 -29.828 -8.062 1 88.5 174 ALA A N 1
ATOM 1389 C CA . ALA A 1 174 ? -11.188 -28.5 -8.43 1 88.5 174 ALA A CA 1
ATOM 1390 C C . ALA A 1 174 ? -12.328 -27.5 -8.484 1 88.5 174 ALA A C 1
ATOM 1392 O O . ALA A 1 174 ? -12.102 -26.281 -8.477 1 88.5 174 ALA A O 1
ATOM 1393 N N . ILE A 1 175 ? -13.57 -28.016 -8.562 1 91.75 175 ILE A N 1
ATOM 1394 C CA . ILE A 1 175 ? -14.719 -27.125 -8.648 1 91.75 175 ILE A CA 1
ATOM 1395 C C . ILE A 1 175 ? -15.391 -27 -7.285 1 91.75 175 ILE A C 1
ATOM 1397 O O . ILE A 1 175 ? -15.734 -28.016 -6.664 1 91.75 175 ILE A O 1
ATOM 1401 N N . LEU A 1 176 ? -15.562 -25.844 -6.816 1 93.12 176 LEU A N 1
ATOM 1402 C CA . LEU A 1 176 ? -16.172 -25.516 -5.527 1 93.12 176 LEU A CA 1
ATOM 1403 C C . LEU A 1 176 ? -17.578 -24.984 -5.711 1 93.12 176 LEU A C 1
ATOM 1405 O O . LEU A 1 176 ? -17.797 -24 -6.434 1 93.12 176 LEU A O 1
ATOM 1409 N N . GLU A 1 177 ? -18.516 -25.625 -5.121 1 95 177 GLU A N 1
ATOM 1410 C CA . GLU A 1 177 ? -19.875 -25.125 -5.137 1 95 177 GLU A CA 1
ATOM 1411 C C . GLU A 1 177 ? -20.141 -24.172 -3.965 1 95 177 GLU A C 1
ATOM 1413 O O . GLU A 1 177 ? -19.875 -24.516 -2.811 1 95 177 GLU A O 1
ATOM 1418 N N . VAL A 1 178 ? -20.656 -23 -4.301 1 97.19 178 VAL A N 1
ATOM 1419 C CA . VAL A 1 178 ? -20.938 -22.016 -3.271 1 97.19 178 VAL A CA 1
ATOM 1420 C C . VAL A 1 178 ? -22.359 -21.5 -3.436 1 97.19 178 VAL A C 1
ATOM 1422 O O . VAL A 1 178 ? -22.984 -21.688 -4.484 1 97.19 178 VAL A O 1
ATOM 1425 N N . GLY A 1 179 ? -22.906 -20.906 -2.328 1 96.75 179 GLY A N 1
ATOM 1426 C CA . GLY A 1 179 ? -24.266 -20.406 -2.395 1 96.75 179 GLY A CA 1
ATOM 1427 C C . GLY A 1 179 ? -25 -20.469 -1.065 1 96.75 179 GLY A C 1
ATOM 1428 O O . GLY A 1 179 ? -24.375 -20.672 -0.022 1 96.75 179 GLY A O 1
ATOM 1429 N N . PRO A 1 180 ? -26.328 -20.219 -0.98 1 95.06 180 PRO A N 1
ATOM 1430 C CA . PRO A 1 180 ? -27.109 -20.062 0.247 1 95.06 180 PRO A CA 1
ATOM 1431 C C . PRO A 1 180 ? -26.938 -21.234 1.213 1 95.06 180 PRO A C 1
ATOM 1433 O O . PRO A 1 180 ? -26.797 -21.016 2.42 1 95.06 180 PRO A O 1
ATOM 1436 N N . ASP A 1 181 ? -26.922 -22.438 0.779 1 91.69 181 ASP A N 1
ATOM 1437 C CA . ASP A 1 181 ? -26.875 -23.609 1.662 1 91.69 181 ASP A CA 1
ATOM 1438 C C . ASP A 1 181 ? -25.484 -24.25 1.646 1 91.69 181 ASP A C 1
ATOM 1440 O O . ASP A 1 181 ? -25.359 -25.453 1.901 1 91.69 181 ASP A O 1
ATOM 1444 N N . ARG A 1 182 ? -24.547 -23.406 1.389 1 95.06 182 ARG A N 1
ATOM 1445 C CA . ARG A 1 182 ? -23.188 -23.922 1.317 1 95.06 182 ARG A CA 1
ATOM 1446 C C . ARG A 1 182 ? -22.297 -23.234 2.344 1 95.06 182 ARG A C 1
ATOM 1448 O O . ARG A 1 182 ? -22.734 -22.328 3.059 1 95.06 182 ARG A O 1
ATOM 1455 N N . ASN A 1 183 ? -21.062 -23.75 2.537 1 92.88 183 ASN A N 1
ATOM 1456 C CA . ASN A 1 183 ? -20.094 -23.188 3.475 1 92.88 183 ASN A CA 1
ATOM 1457 C C . ASN A 1 183 ? -19.75 -21.75 3.121 1 92.88 183 ASN A C 1
ATOM 1459 O O . ASN A 1 183 ? -19.578 -20.906 4.008 1 92.88 183 ASN A O 1
ATOM 1463 N N . ILE A 1 184 ? -19.672 -21.5 1.906 1 96.06 184 ILE A N 1
ATOM 1464 C CA . ILE A 1 184 ? -19.438 -20.156 1.416 1 96.06 184 ILE A CA 1
ATOM 1465 C C . ILE A 1 184 ? -20.734 -19.562 0.859 1 96.06 184 ILE A C 1
ATOM 1467 O O . ILE A 1 184 ? -21.219 -20.016 -0.186 1 96.06 184 ILE A O 1
ATOM 1471 N N . HIS A 1 185 ? -21.25 -18.656 1.569 1 97.88 185 HIS A N 1
ATOM 1472 C CA . HIS A 1 185 ? -22.547 -18.094 1.173 1 97.88 185 HIS A CA 1
ATOM 1473 C C . HIS A 1 185 ? -22.5 -16.578 1.166 1 97.88 185 HIS A C 1
ATOM 1475 O O . HIS A 1 185 ? -23.484 -15.922 0.803 1 97.88 185 HIS A O 1
ATOM 1481 N N . THR A 1 186 ? -21.375 -16.031 1.649 1 97.94 186 THR A N 1
ATOM 1482 C CA . THR A 1 186 ? -21.188 -14.586 1.7 1 97.94 186 THR A CA 1
ATOM 1483 C C . THR A 1 186 ? -19.797 -14.203 1.213 1 97.94 186 THR A C 1
ATOM 1485 O O . THR A 1 186 ? -18.828 -14.922 1.462 1 97.94 186 THR A O 1
ATOM 1488 N N . LEU A 1 187 ? -19.766 -13.133 0.481 1 98.25 187 LEU A N 1
ATOM 1489 C CA . LEU A 1 187 ? -18.516 -12.531 0.026 1 98.25 187 LEU A CA 1
ATOM 1490 C C . LEU A 1 187 ? -18.391 -11.086 0.501 1 98.25 187 LEU A C 1
ATOM 1492 O O . LEU A 1 187 ? -19.406 -10.445 0.794 1 98.25 187 LEU A O 1
ATOM 1496 N N . PHE A 1 188 ? -17.219 -10.617 0.564 1 98.25 188 PHE A N 1
ATOM 1497 C CA . PHE A 1 188 ? -16.984 -9.258 1.018 1 98.25 188 PHE A CA 1
ATOM 1498 C C . PHE A 1 188 ? -16.281 -8.438 -0.067 1 98.25 188 PHE A C 1
ATOM 1500 O O . PHE A 1 188 ? -15.422 -8.961 -0.785 1 98.25 188 PHE A O 1
ATOM 1507 N N . ARG A 1 189 ? -16.641 -7.215 -0.183 1 97.88 189 ARG A N 1
ATOM 1508 C CA . ARG A 1 189 ? -15.977 -6.285 -1.091 1 97.88 189 ARG A CA 1
ATOM 1509 C C . ARG A 1 189 ? -15.641 -4.977 -0.383 1 97.88 189 ARG A C 1
ATOM 1511 O O . ARG A 1 189 ? -16.312 -4.586 0.571 1 97.88 189 ARG A O 1
ATOM 1518 N N . ALA A 1 190 ? -14.547 -4.43 -0.794 1 97.75 190 ALA A N 1
ATOM 1519 C CA . ALA A 1 190 ? -14.078 -3.152 -0.265 1 97.75 190 ALA A CA 1
ATOM 1520 C C . ALA A 1 190 ? -13.867 -2.139 -1.386 1 97.75 190 ALA A C 1
ATOM 1522 O O . ALA A 1 190 ? -13.414 -2.494 -2.477 1 97.75 190 ALA A O 1
ATOM 1523 N N . ARG A 1 191 ? -14.227 -0.92 -1.113 1 96.81 191 ARG A N 1
ATOM 1524 C CA . ARG A 1 191 ? -13.984 0.157 -2.068 1 96.81 191 ARG A CA 1
ATOM 1525 C C . ARG A 1 191 ? -13.375 1.37 -1.379 1 96.81 191 ARG A C 1
ATOM 1527 O O . ARG A 1 191 ? -13.836 1.792 -0.319 1 96.81 191 ARG A O 1
ATOM 1534 N N . VAL A 1 192 ? -12.352 1.907 -2.02 1 95.06 192 VAL A N 1
ATOM 1535 C CA . VAL A 1 192 ? -11.617 3.041 -1.468 1 95.06 192 VAL A CA 1
ATOM 1536 C C . VAL A 1 192 ? -12.289 4.348 -1.894 1 95.06 192 VAL A C 1
ATOM 1538 O O . VAL A 1 192 ? -12.688 4.496 -3.051 1 95.06 192 VAL A O 1
ATOM 1541 N N . PHE A 1 193 ? -12.422 5.254 -0.934 1 92.25 193 PHE A N 1
ATOM 1542 C CA . PHE A 1 193 ? -12.898 6.605 -1.193 1 92.25 193 PHE A CA 1
ATOM 1543 C C . PHE A 1 193 ? -11.898 7.641 -0.689 1 92.25 193 PHE A C 1
ATOM 1545 O O . PHE A 1 193 ? -11.445 7.562 0.453 1 92.25 193 PHE A O 1
ATOM 1552 N N . GLU A 1 194 ? -11.664 8.602 -1.539 1 84.69 194 GLU A N 1
ATOM 1553 C CA . GLU A 1 194 ? -10.688 9.617 -1.17 1 84.69 194 GLU A CA 1
ATOM 1554 C C . GLU A 1 194 ? -11.375 10.852 -0.578 1 84.69 194 GLU A C 1
ATOM 1556 O O . GLU A 1 194 ? -10.727 11.688 0.053 1 84.69 194 GLU A O 1
ATOM 1561 N N . THR A 1 195 ? -12.695 10.992 -0.802 1 83.31 195 THR A N 1
ATOM 1562 C CA . THR A 1 195 ? -13.453 12.102 -0.238 1 83.31 195 THR A CA 1
ATOM 1563 C C . THR A 1 195 ? -14.711 11.594 0.46 1 83.31 195 THR A C 1
ATOM 1565 O O . THR A 1 195 ? -15.289 10.586 0.055 1 83.31 195 THR A O 1
ATOM 1568 N N . GLU A 1 196 ? -15.125 12.352 1.398 1 88.56 196 GLU A N 1
ATOM 1569 C CA . GLU A 1 196 ? -16.344 11.992 2.119 1 88.56 196 GLU A CA 1
ATOM 1570 C C . GLU A 1 196 ? -17.578 12.18 1.243 1 88.56 196 GLU A C 1
ATOM 1572 O O . GLU A 1 196 ? -18.531 11.414 1.339 1 88.56 196 GLU A O 1
ATOM 1577 N N . GLN A 1 197 ? -17.5 13.133 0.425 1 87.06 197 GLN A N 1
ATOM 1578 C CA . GLN A 1 197 ? -18.625 13.406 -0.463 1 87.06 197 GLN A CA 1
ATOM 1579 C C . GLN A 1 197 ? -18.891 12.234 -1.401 1 87.06 197 GLN A C 1
ATOM 1581 O O . GLN A 1 197 ? -20.031 11.797 -1.555 1 87.06 197 GLN A O 1
ATOM 1586 N N . ALA A 1 198 ? -17.828 11.766 -1.984 1 88.75 198 ALA A N 1
ATOM 1587 C CA . ALA A 1 198 ? -17.969 10.625 -2.885 1 88.75 198 ALA A CA 1
ATOM 1588 C C . ALA A 1 198 ? -18.469 9.391 -2.139 1 88.75 198 ALA A C 1
ATOM 1590 O O . ALA A 1 198 ? -19.297 8.633 -2.662 1 88.75 198 ALA A O 1
ATOM 1591 N N . MET A 1 199 ? -18.016 9.219 -0.97 1 94.88 199 MET A N 1
ATOM 1592 C CA . MET A 1 199 ? -18.406 8.086 -0.14 1 94.88 199 MET A CA 1
ATOM 1593 C C . MET A 1 199 ? -19.891 8.18 0.232 1 94.88 199 MET A C 1
ATOM 1595 O O . MET A 1 199 ? -20.625 7.188 0.134 1 94.88 199 MET A O 1
ATOM 1599 N N . GLU A 1 200 ? -20.312 9.359 0.667 1 93.06 200 GLU A N 1
ATOM 1600 C CA . GLU A 1 200 ? -21.703 9.57 1.038 1 93.06 200 GLU A CA 1
ATOM 1601 C C . GLU A 1 200 ? -22.641 9.305 -0.143 1 93.06 200 GLU A C 1
ATOM 1603 O O . GLU A 1 200 ? -23.672 8.656 0.007 1 93.06 200 GLU A O 1
ATOM 1608 N N . ARG A 1 201 ? -22.25 9.758 -1.258 1 91.75 201 ARG A N 1
ATOM 1609 C CA . ARG A 1 201 ? -23.016 9.523 -2.471 1 91.75 201 ARG A CA 1
ATOM 1610 C C . ARG A 1 201 ? -23.109 8.039 -2.781 1 91.75 201 ARG A C 1
ATOM 1612 O O . ARG A 1 201 ? -24.172 7.543 -3.164 1 91.75 201 ARG A O 1
ATOM 1619 N N . ALA A 1 202 ? -22.062 7.383 -2.65 1 95 202 ALA A N 1
ATOM 1620 C CA . ALA A 1 202 ? -22.047 5.949 -2.92 1 95 202 ALA A CA 1
ATOM 1621 C C . ALA A 1 202 ? -22.969 5.195 -1.968 1 95 202 ALA A C 1
ATOM 1623 O O . ALA A 1 202 ? -23.609 4.219 -2.359 1 95 202 ALA A O 1
ATOM 1624 N N . LEU A 1 203 ? -23.062 5.68 -0.744 1 96.38 203 LEU A N 1
ATOM 1625 C CA . LEU A 1 203 ? -23.859 5.02 0.28 1 96.38 203 LEU A CA 1
ATOM 1626 C C . LEU A 1 203 ? -25.344 5.23 0.025 1 96.38 203 LEU A C 1
ATOM 1628 O O . LEU A 1 203 ? -26.188 4.543 0.615 1 96.38 203 LEU A O 1
ATOM 1632 N N . GLU A 1 204 ? -25.719 6.098 -0.851 1 94.88 204 GLU A N 1
ATOM 1633 C CA . GLU A 1 204 ? -27.109 6.297 -1.215 1 94.88 204 GLU A CA 1
ATOM 1634 C C . GLU A 1 204 ? -27.594 5.199 -2.154 1 94.88 204 GLU A C 1
ATOM 1636 O O . GLU A 1 204 ? -28.812 5.02 -2.338 1 94.88 204 GLU A O 1
ATOM 1641 N N . HIS A 1 205 ? -26.734 4.578 -2.809 1 95.94 205 HIS A N 1
ATOM 1642 C CA . HIS A 1 205 ? -27 3.426 -3.664 1 95.94 205 HIS A CA 1
ATOM 1643 C C . HIS A 1 205 ? -25.875 2.391 -3.555 1 95.94 205 HIS A C 1
ATOM 1645 O O . HIS A 1 205 ? -25.219 2.078 -4.547 1 95.94 205 HIS A O 1
ATOM 1651 N N . PRO A 1 206 ? -25.75 1.787 -2.381 1 96.88 206 PRO A N 1
ATOM 1652 C CA . PRO A 1 206 ? -24.594 0.922 -2.119 1 96.88 206 PRO A CA 1
ATOM 1653 C C . PRO A 1 206 ? -24.562 -0.311 -3.02 1 96.88 206 PRO A C 1
ATOM 1655 O O . PRO A 1 206 ? -23.484 -0.785 -3.391 1 96.88 206 PRO A O 1
ATOM 1658 N N . GLU A 1 207 ? -25.719 -0.872 -3.471 1 96.56 207 GLU A N 1
ATOM 1659 C CA . GLU A 1 207 ? -25.766 -2.039 -4.348 1 96.56 207 GLU A CA 1
ATOM 1660 C C . GLU A 1 207 ? -25.031 -1.772 -5.66 1 96.56 207 GLU A C 1
ATOM 1662 O O . GLU A 1 207 ? -24.328 -2.645 -6.172 1 96.56 207 GLU A O 1
ATOM 1667 N N . ARG A 1 208 ? -25.203 -0.596 -6.145 1 94.25 208 ARG A N 1
ATOM 1668 C CA . ARG A 1 208 ? -24.578 -0.207 -7.41 1 94.25 208 ARG A CA 1
ATOM 1669 C C . ARG A 1 208 ? -23.141 0.243 -7.199 1 94.25 208 ARG A C 1
ATOM 1671 O O . ARG A 1 208 ? -22.25 -0.13 -7.969 1 94.25 208 ARG A O 1
ATOM 1678 N N . GLU A 1 209 ? -22.938 1.017 -6.16 1 95.38 209 GLU A N 1
ATOM 1679 C CA . GLU A 1 209 ? -21.688 1.742 -6.012 1 95.38 209 GLU A CA 1
ATOM 1680 C C . GLU A 1 209 ? -20.625 0.878 -5.336 1 95.38 209 GLU A C 1
ATOM 1682 O O . GLU A 1 209 ? -19.422 1.091 -5.527 1 95.38 209 GLU A O 1
ATOM 1687 N N . LEU A 1 210 ? -21.031 -0.079 -4.527 1 96.62 210 LEU A N 1
ATOM 1688 C CA . LEU A 1 210 ? -20.078 -0.963 -3.871 1 96.62 210 LEU A CA 1
ATOM 1689 C C . LEU A 1 210 ? -19.969 -2.297 -4.605 1 96.62 210 LEU A C 1
ATOM 1691 O O . LEU A 1 210 ? -19.062 -3.088 -4.344 1 96.62 210 LEU A O 1
ATOM 1695 N N . GLY A 1 211 ? -20.938 -2.576 -5.484 1 95.31 211 GLY A N 1
ATOM 1696 C CA . GLY A 1 211 ? -20.875 -3.744 -6.352 1 95.31 211 GLY A CA 1
ATOM 1697 C C . GLY A 1 211 ? -20 -3.539 -7.574 1 95.31 211 GLY A C 1
ATOM 1698 O O . GLY A 1 211 ? -19.234 -2.578 -7.641 1 95.31 211 GLY A O 1
ATOM 1699 N N . PRO A 1 212 ? -20.094 -4.48 -8.5 1 93.06 212 PRO A N 1
ATOM 1700 C CA . PRO A 1 212 ? -19.328 -4.324 -9.734 1 93.06 212 PRO A CA 1
ATOM 1701 C C . PRO A 1 212 ? -19.719 -3.076 -10.523 1 93.06 212 PRO A C 1
ATOM 1703 O O . PRO A 1 212 ? -20.906 -2.74 -10.602 1 93.06 212 PRO A O 1
ATOM 1706 N N . PRO A 1 213 ? -18.766 -2.416 -10.992 1 88.56 213 PRO A N 1
ATOM 1707 C CA . PRO A 1 213 ? -19.078 -1.214 -11.766 1 88.56 213 PRO A CA 1
ATOM 1708 C C . PRO A 1 213 ? -19.797 -1.527 -13.086 1 88.56 213 PRO A C 1
ATOM 1710 O O . PRO A 1 213 ? -19.688 -2.646 -13.594 1 88.56 213 PRO A O 1
ATOM 1713 N N . ALA A 1 214 ? -20.5 -0.531 -13.578 1 81.19 214 ALA A N 1
ATOM 1714 C CA . ALA A 1 214 ? -21.062 -0.63 -14.922 1 81.19 214 ALA A CA 1
ATOM 1715 C C . ALA A 1 214 ? -19.953 -0.731 -15.969 1 81.19 214 ALA A C 1
ATOM 1717 O O . ALA A 1 214 ? -18.844 -0.246 -15.758 1 81.19 214 ALA A O 1
ATOM 1718 N N . PRO A 1 215 ? -20.266 -1.357 -17.047 1 81.31 215 PRO A N 1
ATOM 1719 C CA . PRO A 1 215 ? -19.266 -1.639 -18.062 1 81.31 215 PRO A CA 1
ATOM 1720 C C . PRO A 1 215 ? -18.484 -0.394 -18.5 1 81.31 215 PRO A C 1
ATOM 1722 O O . PRO A 1 215 ? -17.266 -0.457 -18.688 1 81.31 215 PRO A O 1
ATOM 1725 N N . VAL A 1 216 ? -19.078 0.703 -18.516 1 77 216 VAL A N 1
ATOM 1726 C CA . VAL A 1 216 ? -18.453 1.925 -19 1 77 216 VAL A CA 1
ATOM 1727 C C . VAL A 1 216 ? -17.375 2.381 -18.031 1 77 216 VAL A C 1
ATOM 1729 O O . VAL A 1 216 ? -16.453 3.117 -18.406 1 77 216 VAL A O 1
ATOM 1732 N N . PHE A 1 217 ? -17.422 1.877 -16.844 1 80.88 217 PHE A N 1
ATOM 1733 C CA . PHE A 1 217 ? -16.484 2.336 -15.82 1 80.88 217 PHE A CA 1
ATOM 1734 C C . PHE A 1 217 ? -15.477 1.249 -15.484 1 80.88 217 PHE A C 1
ATOM 1736 O O . PHE A 1 217 ? -14.641 1.426 -14.594 1 80.88 217 PHE A O 1
ATOM 1743 N N . VAL A 1 218 ? -15.562 0.141 -16.234 1 82.69 218 VAL A N 1
ATOM 1744 C CA . VAL A 1 218 ? -14.734 -1.003 -15.875 1 82.69 218 VAL A CA 1
ATOM 1745 C C . VAL A 1 218 ? -13.344 -0.852 -16.5 1 82.69 218 VAL A C 1
ATOM 1747 O O . VAL A 1 218 ? -13.219 -0.708 -17.719 1 82.69 218 VAL A O 1
ATOM 1750 N N . THR A 1 219 ? -12.336 -0.827 -15.625 1 81.75 219 THR A N 1
ATOM 1751 C CA . THR A 1 219 ? -10.945 -0.887 -16.062 1 81.75 219 THR A CA 1
ATOM 1752 C C . THR A 1 219 ? -10.461 -2.332 -16.141 1 81.75 219 THR A C 1
ATOM 1754 O O . THR A 1 219 ? -11.086 -3.23 -15.562 1 81.75 219 THR A O 1
ATOM 1757 N N . ALA A 1 220 ? -9.375 -2.484 -16.922 1 82.19 220 ALA A N 1
ATOM 1758 C CA . ALA A 1 220 ? -8.812 -3.826 -17.031 1 82.19 220 ALA A CA 1
ATOM 1759 C C . ALA A 1 220 ? -8.219 -4.285 -15.703 1 82.19 220 ALA A C 1
ATOM 1761 O O . ALA A 1 220 ? -7.598 -3.496 -14.992 1 82.19 220 ALA A O 1
ATOM 1762 N N . GLY A 1 221 ? -8.516 -5.441 -15.359 1 82.81 221 GLY A N 1
ATOM 1763 C CA . GLY A 1 221 ? -7.914 -6.102 -14.211 1 82.81 221 GLY A CA 1
ATOM 1764 C C . GLY A 1 221 ? -7.207 -7.395 -14.57 1 82.81 221 GLY A C 1
ATOM 1765 O O . GLY A 1 221 ? -7.102 -7.746 -15.75 1 82.81 221 GLY A O 1
ATOM 1766 N N . ARG A 1 222 ? -6.758 -8.047 -13.633 1 80.62 222 ARG A N 1
ATOM 1767 C CA . ARG A 1 222 ? -6.016 -9.289 -13.805 1 80.62 222 ARG A CA 1
ATOM 1768 C C . ARG A 1 222 ? -6.859 -10.344 -14.516 1 80.62 222 ARG A C 1
ATOM 1770 O O . ARG A 1 222 ? -6.34 -11.125 -15.32 1 80.62 222 ARG A O 1
ATOM 1777 N N . MET A 1 223 ? -8.141 -10.336 -14.195 1 87.62 223 MET A N 1
ATOM 1778 C CA . MET A 1 223 ? -8.961 -11.438 -14.695 1 87.62 223 MET A CA 1
ATOM 1779 C C . MET A 1 223 ? -10.117 -10.914 -15.531 1 87.62 223 MET A C 1
ATOM 1781 O O . MET A 1 223 ? -11.109 -11.617 -15.75 1 87.62 223 MET A O 1
ATOM 1785 N N . ASN A 1 224 ? -10.078 -9.664 -15.883 1 87.38 224 ASN A N 1
ATOM 1786 C CA . ASN A 1 224 ? -11.109 -9.109 -16.75 1 87.38 224 ASN A CA 1
ATOM 1787 C C . ASN A 1 224 ? -10.539 -8.055 -17.703 1 87.38 224 ASN A C 1
ATOM 1789 O O . ASN A 1 224 ? -9.648 -7.293 -17.328 1 87.38 224 ASN A O 1
ATOM 1793 N N . ALA A 1 225 ? -11.102 -8.039 -18.875 1 81.75 225 ALA A N 1
ATOM 1794 C CA . ALA A 1 225 ? -10.766 -6.996 -19.844 1 81.75 225 ALA A CA 1
ATOM 1795 C C . ALA A 1 225 ? -11.531 -5.711 -19.547 1 81.75 225 ALA A C 1
ATOM 1797 O O . ALA A 1 225 ? -12.547 -5.73 -18.844 1 81.75 225 ALA A O 1
ATOM 1798 N N . LYS A 1 226 ? -10.961 -4.695 -20.125 1 83.38 226 LYS A N 1
ATOM 1799 C CA . LYS A 1 226 ? -11.672 -3.424 -20.016 1 83.38 226 LYS A CA 1
ATOM 1800 C C . LYS A 1 226 ? -13.102 -3.545 -20.531 1 83.38 226 LYS A C 1
ATOM 1802 O O . LYS A 1 226 ? -13.336 -4.16 -21.578 1 83.38 226 LYS A O 1
ATOM 1807 N N . GLY A 1 227 ? -14.086 -3.076 -19.719 1 85.19 227 GLY A N 1
ATOM 1808 C CA . GLY A 1 227 ? -15.477 -3.072 -20.156 1 85.19 227 GLY A CA 1
ATOM 1809 C C . GLY A 1 227 ? -16.25 -4.289 -19.672 1 85.19 227 GLY A C 1
ATOM 1810 O O . GLY A 1 227 ? -17.484 -4.301 -19.719 1 85.19 227 GLY A O 1
ATOM 1811 N N . VAL A 1 228 ? -15.555 -5.348 -19.281 1 88.06 228 VAL A N 1
ATOM 1812 C CA . VAL A 1 228 ? -16.219 -6.547 -18.781 1 88.06 228 VAL A CA 1
ATOM 1813 C C . VAL A 1 228 ? -16.359 -6.465 -17.266 1 88.06 228 VAL A C 1
ATOM 1815 O O . VAL A 1 228 ? -15.383 -6.641 -16.531 1 88.06 228 VAL A O 1
ATOM 1818 N N . SER A 1 229 ? -17.562 -6.23 -16.828 1 90.94 229 SER A N 1
ATOM 1819 C CA . SER A 1 229 ? -17.812 -6.059 -15.398 1 90.94 229 SER A CA 1
ATOM 1820 C C . SER A 1 229 ? -17.781 -7.398 -14.672 1 90.94 229 SER A C 1
ATOM 1822 O O . SER A 1 229 ? -18.484 -8.336 -15.039 1 90.94 229 SER A O 1
ATOM 1824 N N . VAL A 1 230 ? -16.938 -7.535 -13.727 1 94.56 230 VAL A N 1
ATOM 1825 C CA . VAL A 1 230 ? -16.797 -8.727 -12.891 1 94.56 230 VAL A CA 1
ATOM 1826 C C . VAL A 1 230 ? -16.812 -8.32 -11.414 1 94.56 230 VAL A C 1
ATOM 1828 O O . VAL A 1 230 ? -16.672 -7.145 -11.086 1 94.56 230 VAL A O 1
ATOM 1831 N N . PHE A 1 231 ? -17.172 -9.242 -10.578 1 96.69 231 PHE A N 1
ATOM 1832 C CA . PHE A 1 231 ? -17.188 -9.016 -9.141 1 96.69 231 PHE A CA 1
ATOM 1833 C C . PHE A 1 231 ? -15.883 -9.508 -8.508 1 96.69 231 PHE A C 1
ATOM 1835 O O . PHE A 1 231 ? -15.602 -10.703 -8.5 1 96.69 231 PHE A O 1
ATOM 1842 N N . TYR A 1 232 ? -15.094 -8.57 -8.062 1 95.56 232 TYR A N 1
ATOM 1843 C CA . TYR A 1 232 ? -13.945 -8.898 -7.227 1 95.56 232 TYR A CA 1
ATOM 1844 C C . TYR A 1 232 ? -14.312 -8.844 -5.75 1 95.56 232 TYR A C 1
ATOM 1846 O O . TYR A 1 232 ? -14.828 -7.832 -5.27 1 95.56 232 TYR A O 1
ATOM 1854 N N . GLY A 1 233 ? -14.047 -9.898 -5.047 1 96.75 233 GLY A N 1
ATOM 1855 C CA . GLY A 1 233 ? -14.328 -9.93 -3.619 1 96.75 233 GLY A CA 1
ATOM 1856 C C . GLY A 1 233 ? -13.43 -10.883 -2.857 1 96.75 233 GLY A C 1
ATOM 1857 O O . GLY A 1 233 ? -12.453 -11.398 -3.41 1 96.75 233 GLY A O 1
ATOM 1858 N N . ALA A 1 234 ? -13.758 -11 -1.583 1 96.75 234 ALA A N 1
ATOM 1859 C CA . ALA A 1 234 ? -12.977 -11.859 -0.698 1 96.75 234 ALA A CA 1
ATOM 1860 C C . ALA A 1 234 ? -13.883 -12.648 0.244 1 96.75 234 ALA A C 1
ATOM 1862 O O . ALA A 1 234 ? -15.078 -12.352 0.357 1 96.75 234 ALA A O 1
ATOM 1863 N N . ARG A 1 235 ? -13.289 -13.633 0.822 1 95.12 235 ARG A N 1
ATOM 1864 C CA . ARG A 1 235 ? -14.008 -14.492 1.755 1 95.12 235 ARG A CA 1
ATOM 1865 C C . ARG A 1 235 ? -14.312 -13.75 3.057 1 95.12 235 ARG A C 1
ATOM 1867 O O . ARG A 1 235 ? -15.305 -14.031 3.723 1 95.12 235 ARG A O 1
ATOM 1874 N N . ASP A 1 236 ? -13.438 -12.836 3.4 1 94.69 236 ASP A N 1
ATOM 1875 C CA . ASP A 1 236 ? -13.633 -12.109 4.648 1 94.69 236 ASP A CA 1
ATOM 1876 C C . ASP A 1 236 ? -13.273 -10.633 4.477 1 94.69 236 ASP A C 1
ATOM 1878 O O . ASP A 1 236 ? -12.602 -10.258 3.518 1 94.69 236 ASP A O 1
ATOM 1882 N N . GLU A 1 237 ? -13.742 -9.867 5.426 1 95.5 237 GLU A N 1
ATOM 1883 C CA . GLU A 1 237 ? -13.633 -8.414 5.367 1 95.5 237 GLU A CA 1
ATOM 1884 C C . GLU A 1 237 ? -12.172 -7.965 5.398 1 95.5 237 GLU A C 1
ATOM 1886 O O . GLU A 1 237 ? -11.781 -7.059 4.668 1 95.5 237 GLU A O 1
ATOM 1891 N N . ARG A 1 238 ? -11.391 -8.539 6.219 1 92.94 238 ARG A N 1
ATOM 1892 C CA . ARG A 1 238 ? -9.992 -8.172 6.379 1 92.94 238 ARG A CA 1
ATOM 1893 C C . ARG A 1 238 ? -9.219 -8.375 5.078 1 92.94 238 ARG A C 1
ATOM 1895 O O . ARG A 1 238 ? -8.414 -7.523 4.688 1 92.94 238 ARG A O 1
ATOM 1902 N N . THR A 1 239 ? -9.469 -9.477 4.418 1 93.44 239 THR A N 1
ATOM 1903 C CA . THR A 1 239 ? -8.82 -9.758 3.143 1 93.44 239 THR A CA 1
ATOM 1904 C C . THR A 1 239 ? -9.25 -8.742 2.088 1 93.44 239 THR A C 1
ATOM 1906 O O . THR A 1 239 ? -8.414 -8.234 1.335 1 93.44 239 THR A O 1
ATOM 1909 N N . ALA A 1 240 ? -10.531 -8.469 2.066 1 95.88 240 ALA A N 1
ATOM 1910 C CA . ALA A 1 240 ? -11.016 -7.477 1.11 1 95.88 240 ALA A CA 1
ATOM 1911 C C . ALA A 1 240 ? -10.312 -6.137 1.303 1 95.88 240 ALA A C 1
ATOM 1913 O O . ALA A 1 240 ? -9.906 -5.496 0.329 1 95.88 240 ALA A O 1
ATOM 1914 N N . LEU A 1 241 ? -10.188 -5.742 2.533 1 94.19 241 LEU A N 1
ATOM 1915 C CA . LEU A 1 241 ? -9.539 -4.477 2.869 1 94.19 241 LEU A CA 1
ATOM 1916 C C . LEU A 1 241 ? -8.094 -4.461 2.396 1 94.19 241 LEU A C 1
ATOM 1918 O O . LEU A 1 241 ? -7.641 -3.482 1.797 1 94.19 241 LEU A O 1
ATOM 1922 N N . ARG A 1 242 ? -7.379 -5.516 2.609 1 90.69 242 ARG A N 1
ATOM 1923 C CA . ARG A 1 242 ? -5.977 -5.609 2.205 1 90.69 242 ARG A CA 1
ATOM 1924 C C . ARG A 1 242 ? -5.844 -5.566 0.687 1 90.69 242 ARG A C 1
ATOM 1926 O O . ARG A 1 242 ? -4.922 -4.941 0.158 1 90.69 242 ARG A O 1
ATOM 1933 N N . GLU A 1 243 ? -6.785 -6.125 0.024 1 90.19 243 GLU A N 1
ATOM 1934 C CA . GLU A 1 243 ? -6.688 -6.332 -1.418 1 90.19 243 GLU A CA 1
ATOM 1935 C C . GLU A 1 243 ? -6.895 -5.027 -2.18 1 90.19 243 GLU A C 1
ATOM 1937 O O . GLU A 1 243 ? -6.52 -4.922 -3.35 1 90.19 243 GLU A O 1
ATOM 1942 N N . VAL A 1 244 ? -7.492 -4.027 -1.558 1 91.75 244 VAL A N 1
ATOM 1943 C CA . VAL A 1 244 ? -7.691 -2.771 -2.275 1 91.75 244 VAL A CA 1
ATOM 1944 C C . VAL A 1 244 ? -6.508 -1.842 -2.035 1 91.75 244 VAL A C 1
ATOM 1946 O O . VAL A 1 244 ? -6.461 -0.732 -2.57 1 91.75 244 VAL A O 1
ATOM 1949 N N . ARG A 1 245 ? -5.551 -2.199 -1.233 1 87.56 245 ARG A N 1
ATOM 1950 C CA . ARG A 1 245 ? -4.309 -1.472 -0.998 1 87.56 245 ARG A CA 1
ATOM 1951 C C . ARG A 1 245 ? -4.574 0.017 -0.8 1 87.56 245 ARG A C 1
ATOM 1953 O O . ARG A 1 245 ? -3.98 0.854 -1.484 1 87.56 245 ARG A O 1
ATOM 1960 N N . PRO A 1 246 ? -5.383 0.345 0.21 1 90.5 246 PRO A N 1
ATOM 1961 C CA . PRO A 1 246 ? -5.77 1.746 0.391 1 90.5 246 PRO A CA 1
ATOM 1962 C C . PRO A 1 246 ? -4.625 2.613 0.908 1 90.5 246 PRO A C 1
ATOM 1964 O O . PRO A 1 246 ? -3.863 2.184 1.776 1 90.5 246 PRO A O 1
ATOM 1967 N N . PRO A 1 247 ? -4.512 3.809 0.288 1 86.5 247 PRO A N 1
ATOM 1968 C CA . PRO A 1 247 ? -3.523 4.73 0.851 1 86.5 247 PRO A CA 1
ATOM 1969 C C . PRO A 1 247 ? -3.916 5.246 2.234 1 86.5 247 PRO A C 1
ATOM 1971 O O . PRO A 1 247 ? -5.105 5.375 2.533 1 86.5 247 PRO A O 1
ATOM 1974 N N . VAL A 1 248 ? -2.91 5.531 2.986 1 85.69 248 VAL A N 1
ATOM 1975 C CA . VAL A 1 248 ? -3.16 6.102 4.305 1 85.69 248 VAL A CA 1
ATOM 1976 C C . VAL A 1 248 ? -3.896 7.434 4.164 1 85.69 248 VAL A C 1
ATOM 1978 O O . VAL A 1 248 ? -3.561 8.242 3.297 1 85.69 248 VAL A O 1
ATOM 1981 N N . GLY A 1 249 ? -4.914 7.652 5.066 1 83.38 249 GLY A N 1
ATOM 1982 C CA . GLY A 1 249 ? -5.719 8.867 5.004 1 83.38 249 GLY A CA 1
ATOM 1983 C C . GLY A 1 249 ? -7.023 8.68 4.258 1 83.38 249 GLY A C 1
ATOM 1984 O O . GLY A 1 249 ? -7.945 9.484 4.391 1 83.38 249 GLY A O 1
ATOM 1985 N N . SER A 1 250 ? -7.047 7.621 3.492 1 88.06 250 SER A N 1
ATOM 1986 C CA . SER A 1 250 ? -8.281 7.34 2.766 1 88.06 250 SER A CA 1
ATOM 1987 C C . SER A 1 250 ? -9.289 6.609 3.648 1 88.06 250 SER A C 1
ATOM 1989 O O . SER A 1 250 ? -8.977 6.242 4.781 1 88.06 250 SER A O 1
ATOM 1991 N N . LYS A 1 251 ? -10.492 6.559 3.102 1 93.25 251 LYS A N 1
ATOM 1992 C CA . LYS A 1 251 ? -11.547 5.766 3.73 1 93.25 251 LYS A CA 1
ATOM 1993 C C . LYS A 1 251 ? -11.984 4.617 2.826 1 93.25 251 LYS A C 1
ATOM 1995 O O . LYS A 1 251 ? -12.078 4.781 1.608 1 93.25 251 LYS A O 1
ATOM 2000 N N . VAL A 1 252 ? -12.195 3.475 3.496 1 96.88 252 VAL A N 1
ATOM 2001 C CA . VAL A 1 252 ? -12.641 2.289 2.77 1 96.88 252 VAL A CA 1
ATOM 2002 C C . VAL A 1 252 ? -14.008 1.846 3.285 1 96.88 252 VAL A C 1
ATOM 2004 O O . VAL A 1 252 ? -14.219 1.75 4.496 1 96.88 252 VAL A O 1
ATOM 2007 N N . VAL A 1 253 ? -14.93 1.648 2.381 1 98.25 253 VAL A N 1
ATOM 2008 C CA . VAL A 1 253 ? -16.219 1.07 2.754 1 98.25 253 VAL A CA 1
ATOM 2009 C C . VAL A 1 253 ? -16.234 -0.42 2.42 1 98.25 253 VAL A C 1
ATOM 2011 O O . VAL A 1 253 ? -15.844 -0.82 1.318 1 98.25 253 VAL A O 1
ATOM 2014 N N . THR A 1 254 ? -16.562 -1.241 3.414 1 98.19 254 THR A N 1
ATOM 2015 C CA . THR A 1 254 ? -16.719 -2.674 3.186 1 98.19 254 THR A CA 1
ATOM 2016 C C . THR A 1 254 ? -18.172 -3.082 3.322 1 98.19 254 THR A C 1
ATOM 2018 O O . THR A 1 254 ? -18.938 -2.441 4.047 1 98.19 254 THR A O 1
ATOM 2021 N N . ALA A 1 255 ? -18.516 -4.078 2.588 1 98.19 255 ALA A N 1
ATOM 2022 C CA . ALA A 1 255 ? -19.875 -4.641 2.639 1 98.19 255 ALA A CA 1
ATOM 2023 C C . ALA A 1 255 ? -19.844 -6.141 2.355 1 98.19 255 ALA A C 1
ATOM 2025 O O . ALA A 1 255 ? -19 -6.625 1.605 1 98.19 255 ALA A O 1
ATOM 2026 N N . ALA A 1 256 ? -20.797 -6.836 2.961 1 98.38 256 ALA A N 1
ATOM 2027 C CA . ALA A 1 256 ? -21 -8.25 2.664 1 98.38 256 ALA A CA 1
ATOM 2028 C C . ALA A 1 256 ? -22.062 -8.422 1.579 1 98.38 256 ALA A C 1
ATOM 2030 O O . ALA A 1 256 ? -23.047 -7.672 1.528 1 98.38 256 ALA A O 1
ATOM 2031 N N . PHE A 1 257 ? -21.844 -9.344 0.727 1 98.62 257 PHE A N 1
ATOM 2032 C CA . PHE A 1 257 ? -22.781 -9.75 -0.326 1 98.62 257 PHE A CA 1
ATOM 2033 C C . PHE A 1 257 ? -23.188 -11.203 -0.156 1 98.62 257 PHE A C 1
ATOM 2035 O O . PHE A 1 257 ? -22.344 -12.102 -0.173 1 98.62 257 PHE A O 1
ATOM 2042 N N . ARG A 1 258 ? -24.406 -11.422 0.01 1 98.38 258 ARG A N 1
ATOM 2043 C CA . ARG A 1 258 ? -24.938 -12.781 0.092 1 98.38 258 ARG A CA 1
ATOM 2044 C C . ARG A 1 258 ? -25.109 -13.383 -1.297 1 98.38 258 ARG A C 1
ATOM 2046 O O . ARG A 1 258 ? -25.594 -12.727 -2.213 1 98.38 258 ARG A O 1
ATOM 2053 N N . ILE A 1 259 ? -24.609 -14.625 -1.445 1 98.38 259 ILE A N 1
ATOM 2054 C CA . ILE A 1 259 ? -24.859 -15.367 -2.68 1 98.38 259 ILE A CA 1
ATOM 2055 C C . ILE A 1 259 ? -26.281 -15.922 -2.664 1 98.38 259 ILE A C 1
ATOM 2057 O O . ILE A 1 259 ? -26.641 -16.719 -1.786 1 98.38 259 ILE A O 1
ATOM 2061 N N . ILE A 1 260 ? -27.078 -15.648 -3.648 1 97.81 260 ILE A N 1
ATOM 2062 C CA . ILE A 1 260 ? -28.5 -15.945 -3.521 1 97.81 260 ILE A CA 1
ATOM 2063 C C . ILE A 1 260 ? -28.891 -17.047 -4.504 1 97.81 260 ILE A C 1
ATOM 2065 O O . ILE A 1 260 ? -30.078 -17.344 -4.668 1 97.81 260 ILE A O 1
ATOM 2069 N N . ARG A 1 261 ? -28 -17.641 -5.238 1 96.56 261 ARG A N 1
ATOM 2070 C CA . ARG A 1 261 ? -28.172 -18.844 -6.055 1 96.56 261 ARG A CA 1
ATOM 2071 C C . ARG A 1 261 ? -26.891 -19.672 -6.109 1 96.56 261 ARG A C 1
ATOM 2073 O O . ARG A 1 261 ? -25.812 -19.156 -5.828 1 96.56 261 ARG A O 1
ATOM 2080 N N . PRO A 1 262 ? -27.016 -20.938 -6.445 1 96.94 262 PRO A N 1
ATOM 2081 C CA . PRO A 1 262 ? -25.812 -21.766 -6.504 1 96.94 262 PRO A CA 1
ATOM 2082 C C . PRO A 1 262 ? -24.828 -21.297 -7.578 1 96.94 262 PRO A C 1
ATOM 2084 O O . PRO A 1 262 ? -25.25 -20.922 -8.68 1 96.94 262 PRO A O 1
ATOM 2087 N N . LEU A 1 263 ? -23.594 -21.25 -7.215 1 97.81 263 LEU A N 1
ATOM 2088 C CA . LEU A 1 263 ? -22.516 -20.875 -8.133 1 97.81 263 LEU A CA 1
ATOM 2089 C C . LEU A 1 263 ? -21.406 -21.938 -8.125 1 97.81 263 LEU A C 1
ATOM 2091 O O . LEU A 1 263 ? -21.188 -22.594 -7.105 1 97.81 263 LEU A O 1
ATOM 2095 N N . ARG A 1 264 ? -20.766 -22.047 -9.266 1 96.62 264 ARG A N 1
ATOM 2096 C CA . ARG A 1 264 ? -19.641 -22.969 -9.422 1 96.62 264 ARG A CA 1
ATOM 2097 C C . ARG A 1 264 ? -18.328 -22.203 -9.617 1 96.62 264 ARG A C 1
ATOM 2099 O O . ARG A 1 264 ? -18.188 -21.453 -10.586 1 96.62 264 ARG A O 1
ATOM 2106 N N . LEU A 1 265 ? -17.391 -22.406 -8.719 1 96.81 265 LEU A N 1
ATOM 2107 C CA . LEU A 1 265 ? -16.125 -21.703 -8.773 1 96.81 265 LEU A CA 1
ATOM 2108 C C . LEU A 1 265 ? -14.969 -22.672 -9 1 96.81 265 LEU A C 1
ATOM 2110 O O . LEU A 1 265 ? -14.953 -23.766 -8.43 1 96.81 265 LEU A O 1
ATOM 2114 N N . LEU A 1 266 ? -14.023 -22.25 -9.844 1 94.06 266 LEU A N 1
ATOM 2115 C CA . LEU A 1 266 ? -12.773 -23 -9.93 1 94.06 266 LEU A CA 1
ATOM 2116 C C . LEU A 1 266 ? -11.875 -22.672 -8.734 1 94.06 266 LEU A C 1
ATOM 2118 O O . LEU A 1 266 ? -11.555 -21.516 -8.484 1 94.06 266 LEU A O 1
ATOM 2122 N N . ASP A 1 267 ? -11.5 -23.641 -7.988 1 93 267 ASP A N 1
ATOM 2123 C CA . ASP A 1 267 ? -10.602 -23.484 -6.848 1 93 267 ASP A CA 1
ATOM 2124 C C . ASP A 1 267 ? -9.141 -23.656 -7.27 1 93 267 ASP A C 1
ATOM 2126 O O . ASP A 1 267 ? -8.672 -24.766 -7.461 1 93 267 ASP A O 1
ATOM 2130 N N . LEU A 1 268 ? -8.398 -22.578 -7.293 1 88.69 268 LEU A N 1
ATOM 2131 C CA . LEU A 1 268 ? -7.02 -22.625 -7.77 1 88.69 268 LEU A CA 1
ATOM 2132 C C . LEU A 1 268 ? -6.129 -23.344 -6.766 1 88.69 268 LEU A C 1
ATOM 2134 O O . LEU A 1 268 ? -5.117 -23.938 -7.148 1 88.69 268 LEU A O 1
ATOM 2138 N N . SER A 1 269 ? -6.48 -23.266 -5.543 1 83.38 269 SER A N 1
ATOM 2139 C CA . SER A 1 269 ? -5.691 -23.984 -4.547 1 83.38 269 SER A CA 1
ATOM 2140 C C . SER A 1 269 ? -5.77 -25.484 -4.762 1 83.38 269 SER A C 1
ATOM 2142 O O . SER A 1 269 ? -4.773 -26.203 -4.598 1 83.38 269 SER A O 1
ATOM 2144 N N . ALA A 1 270 ? -6.957 -25.906 -5.059 1 82.56 270 ALA A N 1
ATOM 2145 C CA . ALA A 1 270 ? -7.141 -27.328 -5.359 1 82.56 270 ALA A CA 1
ATOM 2146 C C . ALA A 1 270 ? -6.391 -27.703 -6.629 1 82.56 270 ALA A C 1
ATOM 2148 O O . ALA A 1 270 ? -5.828 -28.797 -6.715 1 82.56 270 ALA A O 1
ATOM 2149 N N . LEU A 1 271 ? -6.355 -26.812 -7.527 1 78.62 271 LEU A N 1
ATOM 2150 C CA . LEU A 1 271 ? -5.645 -27.062 -8.773 1 78.62 271 LEU A CA 1
ATOM 2151 C C . LEU A 1 271 ? -4.148 -27.234 -8.523 1 78.62 271 LEU A C 1
ATOM 2153 O O . LEU A 1 271 ? -3.52 -28.125 -9.094 1 78.62 271 LEU A O 1
ATOM 2157 N N . ARG A 1 272 ? -3.648 -26.422 -7.707 1 77.69 272 ARG A N 1
ATOM 2158 C CA . ARG A 1 272 ? -2.232 -26.484 -7.359 1 77.69 272 ARG A CA 1
ATOM 2159 C C . ARG A 1 272 ? -1.893 -27.797 -6.676 1 77.69 272 ARG A C 1
ATOM 2161 O O . ARG A 1 272 ? -0.796 -28.328 -6.855 1 77.69 272 ARG A O 1
ATOM 2168 N N . ALA A 1 273 ? -2.834 -28.266 -6.008 1 78.81 273 ALA A N 1
ATOM 2169 C CA . ALA A 1 273 ? -2.607 -29.469 -5.211 1 78.81 273 ALA A CA 1
ATOM 2170 C C . ALA A 1 273 ? -2.881 -30.734 -6.027 1 78.81 273 ALA A C 1
ATOM 2172 O O . ALA A 1 273 ? -2.688 -31.859 -5.543 1 78.81 273 ALA A O 1
ATOM 2173 N N . THR A 1 274 ? -3.348 -30.516 -7.207 1 76.75 274 THR A N 1
ATOM 2174 C CA . THR A 1 274 ? -3.623 -31.656 -8.07 1 76.75 274 THR A CA 1
ATOM 2175 C C . THR A 1 274 ? -2.348 -32.438 -8.352 1 76.75 274 THR A C 1
ATOM 2177 O O . THR A 1 274 ? -1.284 -31.859 -8.562 1 76.75 274 THR A O 1
ATOM 2180 N N . ARG A 1 275 ? -2.447 -33.75 -8.227 1 74.94 275 ARG A N 1
ATOM 2181 C CA . ARG A 1 275 ? -1.327 -34.656 -8.516 1 74.94 275 ARG A CA 1
ATOM 2182 C C . ARG A 1 275 ? -1.777 -35.844 -9.359 1 74.94 275 ARG A C 1
ATOM 2184 O O . ARG A 1 275 ? -2.945 -36.219 -9.32 1 74.94 275 ARG A O 1
ATOM 2191 N N . VAL A 1 276 ? -0.839 -36.219 -10.125 1 74.38 276 VAL A N 1
ATOM 2192 C CA . VAL A 1 276 ? -1.083 -37.469 -10.844 1 74.38 276 VAL A CA 1
ATOM 2193 C C . VAL A 1 276 ? -1.06 -38.625 -9.867 1 74.38 276 VAL A C 1
ATOM 2195 O O . VAL A 1 276 ? -0.238 -38.656 -8.945 1 74.38 276 VAL A O 1
ATOM 2198 N N . ASP A 1 277 ? -2.047 -39.438 -10.016 1 74.38 277 ASP A N 1
ATOM 2199 C CA . ASP A 1 277 ? -2.064 -40.656 -9.18 1 74.38 277 ASP A CA 1
ATOM 2200 C C . ASP A 1 277 ? -0.679 -41.281 -9.109 1 74.38 277 ASP A C 1
ATOM 2202 O O . ASP A 1 277 ? -0.115 -41.688 -10.133 1 74.38 277 ASP A O 1
ATOM 2206 N N . PRO A 1 278 ? -0.177 -41.312 -7.902 1 74.25 278 PRO A N 1
ATOM 2207 C CA . PRO A 1 278 ? 1.172 -41.875 -7.762 1 74.25 278 PRO A CA 1
ATOM 2208 C C . PRO A 1 278 ? 1.254 -43.344 -8.172 1 74.25 278 PRO A C 1
ATOM 2210 O O . PRO A 1 278 ? 2.344 -43.844 -8.445 1 74.25 278 PRO A O 1
ATOM 2213 N N . SER A 1 279 ? 0.132 -44 -8.172 1 77.88 279 SER A N 1
ATOM 2214 C CA . SER A 1 279 ? 0.12 -45.406 -8.516 1 77.88 279 SER A CA 1
ATOM 2215 C C . SER A 1 279 ? 0.228 -45.625 -10.016 1 77.88 279 SER A C 1
ATOM 2217 O O . SER A 1 279 ? 0.475 -46.75 -10.477 1 77.88 279 SER A O 1
ATOM 2219 N N . ARG A 1 280 ? 0.151 -44.469 -10.641 1 83.56 280 ARG A N 1
ATOM 2220 C CA . ARG A 1 280 ? 0.245 -44.625 -12.094 1 83.56 280 ARG A CA 1
ATOM 2221 C C . ARG A 1 280 ? 1.672 -44.938 -12.523 1 83.56 280 ARG A C 1
ATOM 2223 O O . ARG A 1 280 ? 2.629 -44.375 -11.984 1 83.56 280 ARG A O 1
ATOM 2230 N N . SER A 1 281 ? 1.777 -45.875 -13.461 1 91.25 281 SER A N 1
ATOM 2231 C CA . SER A 1 281 ? 3.094 -46.281 -13.953 1 91.25 281 SER A CA 1
ATOM 2232 C C . SER A 1 281 ? 3.723 -45.156 -14.797 1 91.25 281 SER A C 1
ATOM 2234 O O . SER A 1 281 ? 3.059 -44.594 -15.664 1 91.25 281 SER A O 1
ATOM 2236 N N . LEU A 1 282 ? 4.914 -44.938 -14.609 1 89.81 282 LEU A N 1
ATOM 2237 C CA . LEU A 1 282 ? 5.652 -43.969 -15.391 1 89.81 282 LEU A CA 1
ATOM 2238 C C . LEU A 1 282 ? 5.953 -44.5 -16.797 1 89.81 282 LEU A C 1
ATOM 2240 O O . LEU A 1 282 ? 6.328 -43.75 -17.688 1 89.81 282 LEU A O 1
ATOM 2244 N N . PHE A 1 283 ? 5.777 -45.781 -16.938 1 92.75 283 PHE A N 1
ATOM 2245 C CA . PHE A 1 283 ? 6.043 -46.406 -18.234 1 92.75 283 PHE A CA 1
ATOM 2246 C C . PHE A 1 283 ? 4.832 -46.281 -19.156 1 92.75 283 PHE A C 1
ATOM 2248 O O . PHE A 1 283 ? 4.941 -46.469 -20.359 1 92.75 283 PHE A O 1
ATOM 2255 N N . ASP A 1 284 ? 3.686 -45.938 -18.531 1 90.88 284 ASP A N 1
ATOM 2256 C CA . ASP A 1 284 ? 2.463 -45.719 -19.281 1 90.88 284 ASP A CA 1
ATOM 2257 C C . ASP A 1 284 ? 2.572 -44.438 -20.125 1 90.88 284 ASP A C 1
ATOM 2259 O O . ASP A 1 284 ? 2.791 -43.344 -19.578 1 90.88 284 ASP A O 1
ATOM 2263 N N . PRO A 1 285 ? 2.414 -44.594 -21.422 1 88.38 285 PRO A N 1
ATOM 2264 C CA . PRO A 1 285 ? 2.527 -43.406 -22.281 1 88.38 285 PRO A CA 1
ATOM 2265 C C . PRO A 1 285 ? 1.491 -42.344 -21.953 1 88.38 285 PRO A C 1
ATOM 2267 O O . PRO A 1 285 ? 1.677 -41.156 -22.312 1 88.38 285 PRO A O 1
ATOM 2270 N N . 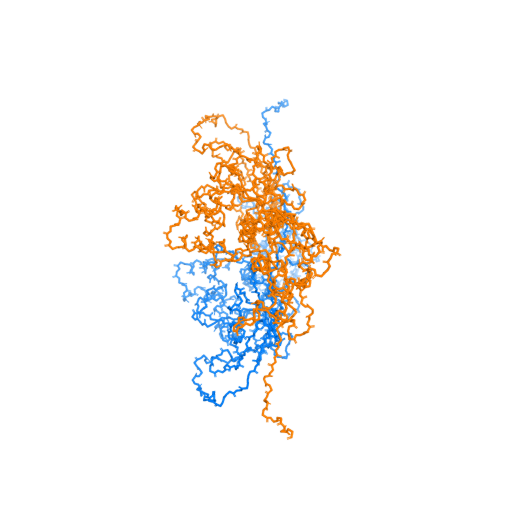GLU A 1 286 ? 0.467 -42.719 -21.312 1 85.75 286 GLU A N 1
ATOM 2271 C CA . GLU A 1 286 ? -0.589 -41.781 -20.969 1 85.75 286 GLU A CA 1
ATOM 2272 C C . GLU A 1 286 ? -0.227 -40.969 -19.719 1 85.75 286 GLU A C 1
ATOM 2274 O O . GLU A 1 286 ? -0.883 -39.969 -19.406 1 85.75 286 GLU A O 1
ATOM 2279 N N . THR A 1 287 ? 0.823 -41.375 -19.016 1 85 287 THR A N 1
ATOM 2280 C CA . THR A 1 287 ? 1.201 -40.719 -17.766 1 85 287 THR A CA 1
ATOM 2281 C C . THR A 1 287 ? 1.884 -39.406 -18.031 1 85 287 THR A C 1
ATOM 2283 O O . THR A 1 287 ? 1.617 -38.406 -17.344 1 85 287 THR A O 1
ATOM 2286 N N . ALA A 1 288 ? 2.682 -39.312 -19.047 1 81.56 288 ALA A N 1
ATOM 2287 C CA . ALA A 1 288 ? 3.475 -38.125 -19.328 1 81.56 288 ALA A CA 1
ATOM 2288 C C . ALA A 1 288 ? 2.576 -36.906 -19.625 1 81.56 288 ALA A C 1
ATOM 2290 O O . ALA A 1 288 ? 2.732 -35.844 -19.016 1 81.56 288 ALA A O 1
ATOM 2291 N N . PRO A 1 289 ? 1.526 -37.156 -20.516 1 78.75 289 PRO A N 1
ATOM 2292 C CA . PRO A 1 289 ? 0.635 -36 -20.766 1 78.75 289 PRO A CA 1
ATOM 2293 C C . PRO A 1 289 ? -0.077 -35.531 -19.5 1 78.75 289 PRO A C 1
ATOM 2295 O O . PRO A 1 289 ? -0.324 -34.344 -19.344 1 78.75 289 PRO A O 1
ATOM 2298 N N . LEU A 1 290 ? -0.335 -36.469 -18.672 1 80.06 290 LEU A N 1
ATOM 2299 C CA . LEU A 1 290 ? -1.021 -36.094 -17.438 1 80.06 290 LEU A CA 1
ATOM 2300 C C . LEU A 1 290 ? -0.103 -35.312 -16.516 1 80.06 290 LEU A C 1
ATOM 2302 O O . LEU A 1 290 ? -0.528 -34.344 -15.906 1 80.06 290 LEU A O 1
ATOM 2306 N N . VAL A 1 291 ? 1.075 -35.719 -16.422 1 79.69 291 VAL A N 1
ATOM 2307 C CA . VAL A 1 291 ? 2.059 -35.031 -15.586 1 79.69 291 VAL A CA 1
ATOM 2308 C C . VAL A 1 291 ? 2.318 -33.625 -16.125 1 79.69 291 VAL A C 1
ATOM 2310 O O . VAL A 1 291 ? 2.416 -32.688 -15.352 1 79.69 291 VAL A O 1
ATOM 2313 N N . GLU A 1 292 ? 2.418 -33.562 -17.375 1 79.12 292 GLU A N 1
ATOM 2314 C CA . GLU A 1 292 ? 2.639 -32.25 -18.016 1 79.12 292 GLU A CA 1
ATOM 2315 C C . GLU A 1 292 ? 1.457 -31.312 -17.781 1 79.12 292 GLU A C 1
ATOM 2317 O O . GLU A 1 292 ? 1.644 -30.125 -17.562 1 79.12 292 GLU A O 1
ATOM 2322 N N . ARG A 1 293 ? 0.286 -31.859 -17.922 1 80.5 293 ARG A N 1
ATOM 2323 C CA . ARG A 1 293 ? -0.917 -31.062 -17.688 1 80.5 293 ARG A CA 1
ATOM 2324 C C . ARG A 1 293 ? -0.935 -30.516 -16.266 1 80.5 293 ARG A C 1
ATOM 2326 O O . ARG A 1 293 ? -1.205 -29.328 -16.047 1 80.5 293 ARG A O 1
ATOM 2333 N N . VAL A 1 294 ? -0.606 -31.359 -15.359 1 79.19 294 VAL A N 1
ATOM 2334 C CA . VAL A 1 294 ? -0.607 -30.969 -13.961 1 79.19 294 VAL A CA 1
ATOM 2335 C C . VAL A 1 294 ? 0.455 -29.891 -13.727 1 79.19 294 VAL A C 1
ATOM 2337 O O . VAL A 1 294 ? 0.221 -28.922 -12.992 1 79.19 294 VAL A O 1
ATOM 2340 N N . ALA A 1 295 ? 1.555 -30.078 -14.305 1 77.88 295 ALA A N 1
ATOM 2341 C CA . ALA A 1 295 ? 2.615 -29.078 -14.195 1 77.88 295 ALA A CA 1
ATOM 2342 C C . ALA A 1 295 ? 2.16 -27.734 -14.75 1 77.88 295 ALA A C 1
ATOM 2344 O O . ALA A 1 295 ? 2.459 -26.688 -14.172 1 77.88 295 ALA A O 1
ATOM 2345 N N . PHE A 1 296 ? 1.451 -27.781 -15.781 1 78.38 296 PHE A N 1
ATOM 2346 C CA . PHE A 1 296 ? 0.917 -26.578 -16.391 1 78.38 296 PHE A CA 1
ATOM 2347 C C . PHE A 1 296 ? -0.068 -25.891 -15.445 1 78.38 296 PHE A C 1
ATOM 2349 O O . PHE A 1 296 ? -0.036 -24.672 -15.297 1 78.38 296 PHE A O 1
ATOM 2356 N N . LEU A 1 297 ? -0.882 -26.641 -14.953 1 80.88 297 LEU A N 1
ATOM 2357 C CA . LEU A 1 297 ? -1.887 -26.094 -14.039 1 80.88 297 LEU A CA 1
ATOM 2358 C C . LEU A 1 297 ? -1.228 -25.391 -12.859 1 80.88 297 LEU A C 1
ATOM 2360 O O . LEU A 1 297 ? -1.693 -24.328 -12.43 1 80.88 297 LEU A O 1
ATOM 2364 N N . LYS A 1 298 ? -0.18 -25.953 -12.445 1 78.62 298 LYS A N 1
ATOM 2365 C CA . LYS A 1 298 ? 0.557 -25.328 -11.344 1 78.62 298 LYS A CA 1
ATOM 2366 C C . LYS A 1 298 ? 1.146 -23.984 -11.766 1 78.62 298 LYS A C 1
ATOM 2368 O O . LYS A 1 298 ? 1.082 -23.016 -11.016 1 78.62 298 LYS A O 1
ATOM 2373 N N . GLN A 1 299 ? 1.677 -23.953 -12.906 1 77.19 299 GLN A N 1
ATOM 2374 C CA . GLN A 1 299 ? 2.232 -22.719 -13.438 1 77.19 299 GLN A CA 1
ATOM 2375 C C . GLN A 1 299 ? 1.145 -21.672 -13.625 1 77.19 299 GLN A C 1
ATOM 2377 O O . GLN A 1 299 ? 1.359 -20.484 -13.344 1 77.19 299 GLN A O 1
ATOM 2382 N N . LEU A 1 300 ? 0.131 -22.141 -14.133 1 78.62 300 LEU A N 1
ATOM 2383 C CA . LEU A 1 300 ? -0.995 -21.25 -14.359 1 78.62 300 LEU A CA 1
ATOM 2384 C C . LEU A 1 300 ? -1.492 -20.656 -13.039 1 78.62 300 LEU A C 1
ATOM 2386 O O . LEU A 1 300 ? -1.736 -19.453 -12.945 1 78.62 300 LEU A O 1
ATOM 2390 N N . GLU A 1 301 ? -1.658 -21.578 -12.156 1 83.12 301 GLU A N 1
ATOM 2391 C CA . GLU A 1 301 ? -2.084 -21.125 -10.836 1 83.12 301 GLU A CA 1
ATOM 2392 C C . GLU A 1 301 ? -1.136 -20.062 -10.281 1 83.12 301 GLU A C 1
ATOM 2394 O O . GLU A 1 301 ? -1.579 -19.047 -9.742 1 83.12 301 GLU A O 1
ATOM 2399 N N . ALA A 1 302 ? 0.074 -20.25 -10.453 1 78.88 302 ALA A N 1
ATOM 2400 C CA . ALA A 1 302 ? 1.079 -19.297 -9.977 1 78.88 302 ALA A CA 1
ATOM 2401 C C . ALA A 1 302 ? 0.945 -17.953 -10.688 1 78.88 302 ALA A C 1
ATOM 2403 O O . ALA A 1 302 ? 1.075 -16.906 -10.062 1 78.88 302 ALA A O 1
ATOM 2404 N N . LYS A 1 303 ? 0.677 -18 -11.867 1 77.31 303 LYS A N 1
ATOM 2405 C CA . LYS A 1 303 ? 0.532 -16.766 -12.656 1 77.31 303 LYS A CA 1
ATOM 2406 C C . LYS A 1 303 ? -0.73 -16.016 -12.258 1 77.31 303 LYS A C 1
ATOM 2408 O O . LYS A 1 303 ? -0.717 -14.781 -12.172 1 77.31 303 LYS A O 1
ATOM 2413 N N . LEU A 1 304 ? -1.744 -16.766 -12.031 1 81.12 304 LEU A N 1
ATOM 2414 C CA . LEU A 1 304 ? -3.035 -16.156 -11.711 1 81.12 304 LEU A CA 1
ATOM 2415 C C . LEU A 1 304 ? -3.018 -15.547 -10.32 1 81.12 304 LEU A C 1
ATOM 2417 O O . LEU A 1 304 ? -3.791 -14.633 -10.031 1 81.12 304 LEU A O 1
ATOM 2421 N N . THR A 1 305 ? -2.113 -15.992 -9.516 1 80.69 305 THR A N 1
ATOM 2422 C CA . THR A 1 305 ? -2.129 -15.555 -8.117 1 80.69 305 THR A CA 1
ATOM 2423 C C . THR A 1 305 ? -0.98 -14.586 -7.84 1 80.69 305 THR A C 1
ATOM 2425 O O . THR A 1 305 ? -0.893 -14.023 -6.75 1 80.69 305 THR A O 1
ATOM 2428 N N . MET A 1 306 ? -0.212 -14.375 -8.766 1 75.06 306 MET A N 1
ATOM 2429 C CA . MET A 1 306 ? 0.952 -13.508 -8.578 1 75.06 306 MET A CA 1
ATOM 2430 C C . MET A 1 306 ? 0.527 -12.07 -8.328 1 75.06 306 MET A C 1
ATOM 2432 O O . MET A 1 306 ? -0.395 -11.562 -8.969 1 75.06 306 MET A O 1
ATOM 2436 N N . ALA A 1 307 ? 1.229 -11.492 -7.406 1 70.12 307 ALA A N 1
ATOM 2437 C CA . ALA A 1 307 ? 0.953 -10.078 -7.137 1 70.12 307 ALA A CA 1
ATOM 2438 C C . ALA A 1 307 ? 1.278 -9.211 -8.352 1 70.12 307 ALA A C 1
ATOM 2440 O O . ALA A 1 307 ? 2.281 -9.445 -9.031 1 70.12 307 ALA A O 1
ATOM 2441 N N . VAL A 1 308 ? 0.387 -8.367 -8.648 1 64.25 308 VAL A N 1
ATOM 2442 C CA . VAL A 1 308 ? 0.564 -7.512 -9.82 1 64.25 308 VAL A CA 1
ATOM 2443 C C . VAL A 1 308 ? 1.456 -6.324 -9.461 1 64.25 308 VAL A C 1
ATOM 2445 O O . VAL A 1 308 ? 1.229 -5.648 -8.461 1 64.25 308 VAL A O 1
ATOM 2448 N N . MET A 1 309 ? 2.506 -6.211 -10.32 1 66.25 309 MET A N 1
ATOM 2449 C CA . MET A 1 309 ? 3.373 -5.047 -10.164 1 66.25 309 MET A CA 1
ATOM 2450 C C . MET A 1 309 ? 2.787 -3.832 -10.883 1 66.25 309 MET A C 1
ATOM 2452 O O . MET A 1 309 ? 2.258 -3.953 -11.984 1 66.25 309 MET A O 1
ATOM 2456 N N . PRO A 1 310 ? 2.812 -2.723 -10.195 1 62.5 310 PRO A N 1
ATOM 2457 C CA . PRO A 1 310 ? 2.223 -1.518 -10.781 1 62.5 310 PRO A CA 1
ATOM 2458 C C . PRO A 1 310 ? 2.734 -1.236 -12.195 1 62.5 310 PRO A C 1
ATOM 2460 O O . PRO A 1 310 ? 1.986 -0.734 -13.031 1 62.5 310 PRO A O 1
ATOM 2463 N N . SER A 1 311 ? 4 -1.583 -12.422 1 59.31 311 SER A N 1
ATOM 2464 C CA . SER A 1 311 ? 4.578 -1.288 -13.734 1 59.31 311 SER A CA 1
ATOM 2465 C C . SER A 1 311 ? 4.055 -2.248 -14.797 1 59.31 311 SER A C 1
ATOM 2467 O O . SER A 1 311 ? 4.133 -1.961 -15.992 1 59.31 311 SER A O 1
ATOM 2469 N N . MET A 1 312 ? 3.57 -3.4 -14.398 1 57.72 312 MET A N 1
ATOM 2470 C CA . MET A 1 312 ? 3.207 -4.461 -15.336 1 57.72 312 MET A CA 1
ATOM 2471 C C . MET A 1 312 ? 1.707 -4.449 -15.617 1 57.72 312 MET A C 1
ATOM 2473 O O . MET A 1 312 ? 1.18 -5.375 -16.234 1 57.72 312 MET A O 1
ATOM 2477 N N . THR A 1 313 ? 0.97 -3.479 -15.266 1 58.44 313 THR A N 1
ATOM 2478 C CA . THR A 1 313 ? -0.477 -3.645 -15.188 1 58.44 313 THR A CA 1
ATOM 2479 C C . THR A 1 313 ? -1.06 -3.967 -16.562 1 58.44 313 THR A C 1
ATOM 2481 O O . THR A 1 313 ? -1.799 -4.941 -16.719 1 58.44 313 THR A O 1
ATOM 2484 N N . GLU A 1 314 ? -0.776 -3.311 -17.656 1 57.91 314 GLU A N 1
ATOM 2485 C CA . GLU A 1 314 ? -1.601 -3.559 -18.828 1 57.91 314 GLU A CA 1
ATOM 2486 C C . GLU A 1 314 ? -1.135 -4.805 -19.578 1 57.91 314 GLU A C 1
ATOM 2488 O O . GLU A 1 314 ? -1.933 -5.699 -19.859 1 57.91 314 GLU A O 1
ATOM 2493 N N . ASP A 1 315 ? 0.116 -4.941 -19.812 1 61.25 315 ASP A N 1
ATOM 2494 C CA . ASP A 1 315 ? 0.632 -6.027 -20.641 1 61.25 315 ASP A CA 1
ATOM 2495 C C . ASP A 1 315 ? 0.73 -7.328 -19.828 1 61.25 315 ASP A C 1
ATOM 2497 O O . ASP A 1 315 ? 0.624 -8.414 -20.391 1 61.25 315 ASP A O 1
ATOM 2501 N N . GLY A 1 316 ? 0.705 -7.082 -18.625 1 65.19 316 GLY A N 1
ATOM 2502 C CA . GLY A 1 316 ? 0.93 -8.242 -17.781 1 65.19 316 GLY A CA 1
ATOM 2503 C C . GLY A 1 316 ? -0.328 -9.055 -17.531 1 65.19 316 GLY A C 1
ATOM 2504 O O . GLY A 1 316 ? -0.253 -10.234 -17.172 1 65.19 316 GLY A O 1
ATOM 2505 N N . TYR A 1 317 ? -1.467 -8.484 -17.969 1 74.25 317 TYR A N 1
ATOM 2506 C CA . TYR A 1 317 ? -2.725 -9.133 -17.625 1 74.25 317 TYR A CA 1
ATOM 2507 C C . TYR A 1 317 ? -3.238 -9.977 -18.797 1 74.25 317 TYR A C 1
ATOM 2509 O O . TYR A 1 317 ? -4.211 -10.719 -18.656 1 74.25 317 TYR A O 1
ATOM 2517 N N . LEU A 1 318 ? -2.615 -9.992 -19.828 1 75.94 318 LEU A N 1
ATOM 2518 C CA . LEU A 1 318 ? -3.168 -10.578 -21.047 1 75.94 318 LEU A CA 1
ATOM 2519 C C . LEU A 1 318 ? -3.406 -12.07 -20.875 1 75.94 318 LEU A C 1
ATOM 2521 O O . LEU A 1 318 ? -4.48 -12.578 -21.203 1 75.94 318 LEU A O 1
ATOM 2525 N N . ILE A 1 319 ? -2.479 -12.781 -20.344 1 77 319 ILE A N 1
ATOM 2526 C CA . ILE A 1 319 ? -2.586 -14.234 -20.203 1 77 319 ILE A CA 1
ATOM 2527 C C . ILE A 1 319 ? -3.693 -14.578 -19.203 1 77 319 ILE A C 1
ATOM 2529 O O . ILE A 1 319 ? -4.535 -15.438 -19.484 1 77 319 ILE A O 1
ATOM 2533 N N . THR A 1 320 ? -3.666 -13.906 -18.109 1 83.12 320 THR A N 1
ATOM 2534 C CA . THR A 1 320 ? -4.648 -14.219 -17.078 1 83.12 320 THR A CA 1
ATOM 2535 C C . THR A 1 320 ? -6.055 -13.836 -17.547 1 83.12 320 THR A C 1
ATOM 2537 O O . THR A 1 320 ? -7.027 -14.516 -17.219 1 83.12 320 THR A O 1
ATOM 2540 N N . GLN A 1 321 ? -6.129 -12.773 -18.297 1 85.25 321 GLN A N 1
ATOM 2541 C CA . GLN A 1 321 ? -7.418 -12.375 -18.859 1 85.25 321 GLN A CA 1
ATOM 2542 C C . GLN A 1 321 ? -7.926 -13.414 -19.859 1 85.25 321 GLN A C 1
ATOM 2544 O O . GLN A 1 321 ? -9.117 -13.75 -19.859 1 85.25 321 GLN A O 1
ATOM 2549 N N . ALA A 1 322 ? -6.992 -13.914 -20.656 1 83.88 322 ALA A N 1
ATOM 2550 C CA . ALA A 1 322 ? -7.367 -14.938 -21.625 1 83.88 322 ALA A CA 1
ATOM 2551 C C . ALA A 1 322 ? -7.879 -16.203 -20.938 1 83.88 322 ALA A C 1
ATOM 2553 O O . ALA A 1 322 ? -8.875 -16.797 -21.359 1 83.88 322 ALA A O 1
ATOM 2554 N N . VAL A 1 323 ? -7.215 -16.547 -19.953 1 85.5 323 VAL A N 1
ATOM 2555 C CA . VAL A 1 323 ? -7.613 -17.719 -19.188 1 85.5 323 VAL A CA 1
ATOM 2556 C C . VAL A 1 323 ? -8.992 -17.484 -18.562 1 85.5 323 VAL A C 1
ATOM 2558 O O . VAL A 1 323 ? -9.867 -18.344 -18.656 1 85.5 323 VAL A O 1
ATOM 2561 N N . ALA A 1 324 ? -9.195 -16.359 -18 1 88.81 324 ALA A N 1
ATOM 2562 C CA . ALA A 1 324 ? -10.477 -16.031 -17.375 1 88.81 324 ALA A CA 1
ATOM 2563 C C . ALA A 1 324 ? -11.602 -16.031 -18.391 1 88.81 324 ALA A C 1
ATOM 2565 O O . ALA A 1 324 ? -12.703 -16.516 -18.125 1 88.81 324 ALA A O 1
ATOM 2566 N N . ASP A 1 325 ? -11.305 -15.516 -19.5 1 87.06 325 ASP A N 1
ATOM 2567 C CA . ASP A 1 325 ? -12.289 -15.492 -20.578 1 87.06 325 ASP A CA 1
ATOM 2568 C C . ASP A 1 325 ? -12.688 -16.906 -21 1 87.06 325 ASP A C 1
ATOM 2570 O O . ASP A 1 325 ? -13.867 -17.203 -21.172 1 87.06 325 ASP A O 1
ATOM 2574 N N . TYR A 1 326 ? -11.711 -17.719 -21.203 1 87.56 326 TYR A N 1
ATOM 2575 C CA . TYR A 1 326 ? -11.984 -19.094 -21.578 1 87.56 326 TYR A CA 1
ATOM 2576 C C . TYR A 1 326 ? -12.836 -19.781 -20.516 1 87.56 326 TYR A C 1
ATOM 2578 O O . TYR A 1 326 ? -13.844 -20.422 -20.828 1 87.56 326 TYR A O 1
ATOM 2586 N N . LEU A 1 327 ? -12.422 -19.656 -19.266 1 90.44 327 LEU A N 1
ATOM 2587 C CA . LEU A 1 327 ? -13.102 -20.312 -18.156 1 90.44 327 LEU A CA 1
ATOM 2588 C C . LEU A 1 327 ? -14.539 -19.812 -18.047 1 90.44 327 LEU A C 1
ATOM 2590 O O . LEU A 1 327 ? -15.438 -20.578 -17.688 1 90.44 327 LEU A O 1
ATOM 2594 N N . SER A 1 328 ? -14.766 -18.578 -18.297 1 92.5 328 SER A N 1
ATOM 2595 C CA . SER A 1 328 ? -16.078 -17.969 -18.125 1 92.5 328 SER A CA 1
ATOM 2596 C C . SER A 1 328 ? -17.031 -18.375 -19.25 1 92.5 328 SER A C 1
ATOM 2598 O O . SER A 1 328 ? -18.25 -18.344 -19.062 1 92.5 328 SER A O 1
ATOM 2600 N N . THR A 1 329 ? -16.5 -18.828 -20.391 1 88.56 329 THR A N 1
ATOM 2601 C CA . THR A 1 329 ? -17.359 -18.984 -21.547 1 88.56 329 THR A CA 1
ATOM 2602 C C . THR A 1 329 ? -17.484 -20.469 -21.938 1 88.56 329 THR A C 1
ATOM 2604 O O . THR A 1 329 ? -18.406 -20.844 -22.656 1 88.56 329 THR A O 1
ATOM 2607 N N . ASP A 1 330 ? -16.578 -21.203 -21.469 1 88.5 330 ASP A N 1
ATOM 2608 C CA . ASP A 1 330 ? -16.625 -22.609 -21.828 1 88.5 330 ASP A CA 1
ATOM 2609 C C . ASP A 1 330 ? -17.875 -23.281 -21.266 1 88.5 330 ASP A C 1
ATOM 2611 O O . ASP A 1 330 ? -18.047 -23.375 -20.047 1 88.5 330 ASP A O 1
ATOM 2615 N N . PRO A 1 331 ? -18.703 -23.828 -22.094 1 87.75 331 PRO A N 1
ATOM 2616 C CA . PRO A 1 331 ? -19.984 -24.391 -21.641 1 87.75 331 PRO A CA 1
ATOM 2617 C C . PRO A 1 331 ? -19.812 -25.703 -20.891 1 87.75 331 PRO A C 1
ATOM 2619 O O . PRO A 1 331 ? -20.625 -26.031 -20.016 1 87.75 331 PRO A O 1
ATOM 2622 N N . SER A 1 332 ? -18.812 -26.422 -21.203 1 87.31 332 SER A N 1
ATOM 2623 C CA . SER A 1 332 ? -18.594 -27.703 -20.547 1 87.31 332 SER A CA 1
ATOM 2624 C C . SER A 1 332 ? -18.172 -27.516 -19.094 1 87.31 332 SER A C 1
ATOM 2626 O O . SER A 1 332 ? -18.562 -28.281 -18.219 1 87.31 332 SER A O 1
ATOM 2628 N N . LEU A 1 333 ? -17.438 -26.5 -18.906 1 88.69 333 LEU A N 1
ATOM 2629 C CA . LEU A 1 333 ? -17 -26.203 -17.531 1 88.69 333 LEU A CA 1
ATOM 2630 C C . LEU A 1 333 ? -18.109 -25.516 -16.75 1 88.69 333 LEU A C 1
ATOM 2632 O O . LEU A 1 333 ? -18.344 -25.828 -15.586 1 88.69 333 LEU A O 1
ATOM 2636 N N . ASN A 1 334 ? -18.844 -24.578 -17.391 1 92.81 334 ASN A N 1
ATOM 2637 C CA . ASN A 1 334 ? -19.953 -23.812 -16.828 1 92.81 334 ASN A CA 1
ATOM 2638 C C . ASN A 1 334 ? -19.578 -23.188 -15.484 1 92.81 334 ASN A C 1
ATOM 2640 O O . ASN A 1 334 ? -20.281 -23.359 -14.484 1 92.81 334 ASN A O 1
ATOM 2644 N N . LEU A 1 335 ? -18.469 -22.547 -15.461 1 95.5 335 LEU A N 1
ATOM 2645 C CA . LEU A 1 335 ? -17.969 -21.922 -14.242 1 95.5 335 LEU A CA 1
ATOM 2646 C C . LEU A 1 335 ? -18.516 -20.5 -14.102 1 95.5 335 LEU A C 1
ATOM 2648 O O . LEU A 1 335 ? -18.719 -19.812 -15.094 1 95.5 335 LEU A O 1
ATOM 2652 N N . ASP A 1 336 ? -18.656 -20.094 -12.828 1 97.31 336 ASP A N 1
ATOM 2653 C CA . ASP A 1 336 ? -19.172 -18.766 -12.531 1 97.31 336 ASP A CA 1
ATOM 2654 C C . ASP A 1 336 ? -18.078 -17.859 -11.984 1 97.31 336 ASP A C 1
ATOM 2656 O O . ASP A 1 336 ? -18.266 -16.656 -11.852 1 97.31 336 ASP A O 1
ATOM 2660 N N . GLY A 1 337 ? -16.984 -18.406 -11.68 1 97.25 337 GLY A N 1
ATOM 2661 C CA . GLY A 1 337 ? -15.898 -17.609 -11.125 1 97.25 337 GLY A CA 1
ATOM 2662 C C . GLY A 1 337 ? -14.703 -18.438 -10.711 1 97.25 337 GLY A C 1
ATOM 2663 O O . GLY A 1 337 ? -14.586 -19.609 -11.094 1 97.25 337 GLY A O 1
ATOM 2664 N N . ILE A 1 338 ? -13.781 -17.766 -10.047 1 95.25 338 ILE A N 1
ATOM 2665 C CA . ILE A 1 338 ? -12.539 -18.375 -9.586 1 95.25 338 ILE A CA 1
ATOM 2666 C C . ILE A 1 338 ? -12.32 -18.047 -8.109 1 95.25 338 ILE A C 1
ATOM 2668 O O . ILE A 1 338 ? -12.57 -16.922 -7.672 1 95.25 338 ILE A O 1
ATOM 2672 N N . TYR A 1 339 ? -11.961 -19.047 -7.352 1 95.31 339 TYR A N 1
ATOM 2673 C CA . TYR A 1 339 ? -11.602 -18.953 -5.941 1 95.31 339 TYR A CA 1
ATOM 2674 C C . TYR A 1 339 ? -10.109 -19.188 -5.738 1 95.31 339 TYR A C 1
ATOM 2676 O O . TYR A 1 339 ? -9.562 -20.188 -6.211 1 95.31 339 TYR A O 1
ATOM 2684 N N . PHE A 1 340 ? -9.398 -18.25 -5.09 1 91 340 PHE A N 1
ATOM 2685 C CA . PHE A 1 340 ? -7.945 -18.391 -5 1 91 340 PHE A CA 1
ATOM 2686 C C . PHE A 1 340 ? -7.414 -17.703 -3.744 1 91 340 PHE A C 1
ATOM 2688 O O . PHE A 1 340 ? -8.086 -16.844 -3.166 1 91 340 PHE A O 1
ATOM 2695 N N . ARG A 1 341 ? -6.262 -18.047 -3.387 1 87.31 341 ARG A N 1
ATOM 2696 C CA . ARG A 1 341 ? -5.637 -17.531 -2.174 1 87.31 341 ARG A CA 1
ATOM 2697 C C . ARG A 1 341 ? -5.141 -16.109 -2.379 1 87.31 341 ARG A C 1
ATOM 2699 O O . ARG A 1 341 ? -4.613 -15.773 -3.439 1 87.31 341 ARG A O 1
ATOM 2706 N N . SER A 1 342 ? -5.301 -15.25 -1.314 1 88.5 342 SER A N 1
ATOM 2707 C CA . SER A 1 342 ? -4.758 -13.898 -1.345 1 88.5 342 SER A CA 1
ATOM 2708 C C . SER A 1 342 ? -3.258 -13.898 -1.063 1 88.5 342 SER A C 1
ATOM 2710 O O . SER A 1 342 ? -2.789 -14.609 -0.17 1 88.5 342 SER A O 1
ATOM 2712 N N . VAL A 1 343 ? -2.551 -13.07 -1.805 1 79 343 VAL A N 1
ATOM 2713 C CA . VAL A 1 343 ? -1.106 -13.016 -1.606 1 79 343 VAL A CA 1
ATOM 2714 C C . VAL A 1 343 ? -0.746 -11.766 -0.797 1 79 343 VAL A C 1
ATOM 2716 O O . VAL A 1 343 ? 0.434 -11.484 -0.574 1 79 343 VAL A O 1
ATOM 2719 N N . GLN A 1 344 ? -1.708 -10.969 -0.401 1 79 344 GLN A N 1
ATOM 2720 C CA . GLN A 1 344 ? -1.441 -9.734 0.328 1 79 344 GLN A CA 1
ATOM 2721 C C . GLN A 1 344 ? -1.074 -10.023 1.781 1 79 344 GLN A C 1
ATOM 2723 O O . GLN A 1 344 ? -0.59 -9.141 2.49 1 79 344 GLN A O 1
ATOM 2728 N N . SER A 1 345 ? -1.318 -11.117 2.264 1 76.69 345 SER A N 1
ATOM 2729 C CA . SER A 1 345 ? -0.957 -11.477 3.631 1 76.69 345 SER A CA 1
ATOM 2730 C C . SER A 1 345 ? 0.131 -12.547 3.654 1 76.69 345 SER A C 1
ATOM 2732 O O . SER A 1 345 ? 0.203 -13.383 2.754 1 76.69 345 SER A O 1
ATOM 2734 N N . LYS A 1 346 ? 1.185 -12.336 4.605 1 66.25 346 LYS A N 1
ATOM 2735 C CA . LYS A 1 346 ? 2.227 -13.352 4.762 1 66.25 346 LYS A CA 1
ATOM 2736 C C . LYS A 1 346 ? 1.634 -14.68 5.211 1 66.25 346 LYS A C 1
ATOM 2738 O O . LYS A 1 346 ? 0.765 -14.719 6.082 1 66.25 346 LYS A O 1
ATOM 2743 N N . ALA A 1 347 ? 1.764 -15.75 4.438 1 54.56 347 ALA A N 1
ATOM 2744 C CA . ALA A 1 347 ? 1.227 -17.047 4.812 1 54.56 347 ALA A CA 1
ATOM 2745 C C . ALA A 1 347 ? 1.761 -17.5 6.172 1 54.56 347 ALA A C 1
ATOM 2747 O O . ALA A 1 347 ? 2.963 -17.719 6.332 1 54.56 347 ALA A O 1
ATOM 2748 N N . LYS A 1 348 ? 1.441 -16.922 7.355 1 49.03 348 LYS A N 1
ATOM 2749 C CA . LYS A 1 348 ? 1.959 -17.625 8.523 1 49.03 348 LYS A CA 1
ATOM 2750 C C . LYS A 1 348 ? 1.712 -19.125 8.406 1 49.03 348 LYS A C 1
ATOM 2752 O O . LYS A 1 348 ? 2.605 -19.875 8.016 1 49.03 348 LYS A O 1
ATOM 2757 N N . SER A 1 349 ? 1.004 -19.828 9.391 1 39.72 349 SER A N 1
ATOM 2758 C CA . SER A 1 349 ? 0.648 -21.234 9.578 1 39.72 349 SER A CA 1
ATOM 2759 C C . SER A 1 349 ? -0.166 -21.766 8.398 1 39.72 349 SER A C 1
ATOM 2761 O O . SER A 1 349 ? -0.666 -20.984 7.586 1 39.72 349 SER A O 1
ATOM 2763 N N . GLU A 1 350 ? -0.332 -23.062 8.125 1 42.19 350 GLU A N 1
ATOM 2764 C CA . GLU A 1 350 ? -1.116 -23.875 7.195 1 42.19 350 GLU A CA 1
ATOM 2765 C C . GLU A 1 350 ? -2.309 -23.094 6.656 1 42.19 350 GLU A C 1
ATOM 2767 O O . GLU A 1 350 ? -2.721 -23.281 5.512 1 42.19 350 GLU A O 1
ATOM 2772 N N . ASP A 1 351 ? -3.238 -22.641 7.465 1 44.53 351 ASP A N 1
ATOM 2773 C CA . ASP A 1 351 ? -4.574 -22.156 7.121 1 44.53 351 ASP A CA 1
ATOM 2774 C C . ASP A 1 351 ? -4.516 -20.781 6.477 1 44.53 351 ASP A C 1
ATOM 2776 O O . ASP A 1 351 ? -5.508 -20.297 5.922 1 44.53 351 ASP A O 1
ATOM 2780 N N . ALA A 1 352 ? -4.059 -19.484 7.227 1 50.97 352 ALA A N 1
ATOM 2781 C CA . ALA A 1 352 ? -4.832 -18.297 7.598 1 50.97 352 ALA A CA 1
ATOM 2782 C C . ALA A 1 352 ? -4.668 -17.188 6.566 1 50.97 352 ALA A C 1
ATOM 2784 O O . ALA A 1 352 ? -4.891 -16.016 6.867 1 50.97 352 ALA A O 1
ATOM 2785 N N . GLY A 1 353 ? -4.031 -17.453 5.465 1 62.69 353 GLY A N 1
ATOM 2786 C CA . GLY A 1 353 ? -4.188 -16.281 4.621 1 62.69 353 GLY A CA 1
ATOM 2787 C C . GLY A 1 353 ? -5.582 -16.141 4.043 1 62.69 353 GLY A C 1
ATOM 2788 O O . GLY A 1 353 ? -6.379 -17.078 4.098 1 62.69 353 GLY A O 1
ATOM 2789 N N . GLY A 1 354 ? -6.117 -15.039 3.764 1 83.38 354 GLY A N 1
ATOM 2790 C CA . GLY A 1 354 ? -7.414 -14.711 3.195 1 83.38 354 GLY A CA 1
ATOM 2791 C C . GLY A 1 354 ? -7.578 -15.195 1.768 1 83.38 354 GLY A C 1
ATOM 2792 O O . GLY A 1 354 ? -6.613 -15.633 1.14 1 83.38 354 GLY A O 1
ATOM 2793 N N . HIS A 1 355 ? -8.781 -15.539 1.308 1 91.69 355 HIS A N 1
ATOM 2794 C CA . HIS A 1 355 ? -9.094 -15.961 -0.053 1 91.69 355 HIS A CA 1
ATOM 2795 C C . HIS A 1 355 ? -9.844 -14.875 -0.814 1 91.69 355 HIS A C 1
ATOM 2797 O O . HIS A 1 355 ? -10.617 -14.117 -0.223 1 91.69 355 HIS A O 1
ATOM 2803 N N . ASN A 1 356 ? -9.555 -14.859 -2.08 1 93.56 356 ASN A N 1
ATOM 2804 C CA . ASN A 1 356 ? -10.25 -13.977 -3.008 1 93.56 356 ASN A CA 1
ATOM 2805 C C . ASN A 1 356 ? -11.211 -14.75 -3.904 1 93.56 356 ASN A C 1
ATOM 2807 O O . ASN A 1 356 ? -11.094 -15.961 -4.055 1 93.56 356 ASN A O 1
ATOM 2811 N N . VAL A 1 357 ? -12.164 -14.031 -4.383 1 96.38 357 VAL A N 1
ATOM 2812 C CA . VAL A 1 357 ? -13.125 -14.594 -5.328 1 96.38 357 VAL A CA 1
ATOM 2813 C C . VAL A 1 357 ? -13.359 -13.602 -6.469 1 96.38 357 VAL A C 1
ATOM 2815 O O . VAL A 1 357 ? -13.492 -12.398 -6.242 1 96.38 357 VAL A O 1
ATOM 2818 N N . ILE A 1 358 ? -13.344 -14.078 -7.629 1 96.12 358 ILE A N 1
ATOM 2819 C CA . ILE A 1 358 ? -13.836 -13.305 -8.766 1 96.12 358 ILE A CA 1
ATOM 2820 C C . ILE A 1 358 ? -15.055 -13.992 -9.367 1 96.12 358 ILE A C 1
ATOM 2822 O O . ILE A 1 358 ? -15.062 -15.211 -9.562 1 96.12 358 ILE A O 1
ATOM 2826 N N . LEU A 1 359 ? -16.109 -13.32 -9.508 1 97.38 359 LEU A N 1
ATOM 2827 C CA . LEU A 1 359 ? -17.281 -13.797 -10.242 1 97.38 359 LEU A CA 1
ATOM 2828 C C . LEU A 1 359 ? -17.328 -13.188 -11.641 1 97.38 359 LEU A C 1
ATOM 2830 O O . LEU A 1 359 ? -17.234 -11.969 -11.797 1 97.38 359 LEU A O 1
ATOM 2834 N N . PHE A 1 360 ? -17.438 -14.07 -12.602 1 95.69 360 PHE A N 1
ATOM 2835 C CA . PHE A 1 360 ? -17.469 -13.617 -13.992 1 95.69 360 PHE A CA 1
ATOM 2836 C C . PHE A 1 360 ? -18.703 -12.781 -14.258 1 95.69 360 PHE A C 1
ATOM 2838 O O . PHE A 1 360 ? -19.625 -12.719 -13.43 1 95.69 360 PHE A O 1
ATOM 2845 N N . HIS A 1 361 ? -18.734 -12.18 -15.391 1 92.94 361 HIS A N 1
ATOM 2846 C CA . HIS A 1 361 ? -19.781 -11.242 -15.758 1 92.94 361 HIS A CA 1
ATOM 2847 C C . HIS A 1 361 ? -21.156 -11.844 -15.539 1 92.94 361 HIS A C 1
ATOM 2849 O O . HIS A 1 361 ? -22.047 -11.195 -14.969 1 92.94 361 HIS A O 1
ATOM 2855 N N . LYS A 1 362 ? -21.422 -13.07 -15.867 1 92.62 362 LYS A N 1
ATOM 2856 C CA . LYS A 1 362 ? -22.734 -13.711 -15.812 1 92.62 362 LYS A CA 1
ATOM 2857 C C . LYS A 1 362 ? -23.188 -13.922 -14.375 1 92.62 362 LYS A C 1
ATOM 2859 O O . LYS A 1 362 ? -24.375 -14.109 -14.109 1 92.62 362 LYS A O 1
ATOM 2864 N N . ALA A 1 363 ? -22.219 -13.891 -13.461 1 95.69 363 ALA A N 1
ATOM 2865 C CA . ALA A 1 363 ? -22.547 -14.164 -12.062 1 95.69 363 ALA A CA 1
ATOM 2866 C C . ALA A 1 363 ? -22.25 -12.953 -11.18 1 95.69 363 ALA A C 1
ATOM 2868 O O . ALA A 1 363 ? -22.281 -13.047 -9.953 1 95.69 363 ALA A O 1
ATOM 2869 N N . ALA A 1 364 ? -22.047 -11.797 -11.758 1 95.31 364 ALA A N 1
ATOM 2870 C CA . ALA A 1 364 ? -21.562 -10.641 -11 1 95.31 364 ALA A CA 1
ATOM 2871 C C . ALA A 1 364 ? -22.688 -9.672 -10.68 1 95.31 364 ALA A C 1
ATOM 2873 O O . ALA A 1 364 ? -22.5 -8.711 -9.938 1 95.31 364 ALA A O 1
ATOM 2874 N N . SER A 1 365 ? -23.875 -9.906 -11.109 1 93.75 365 SER A N 1
ATOM 2875 C CA . SER A 1 365 ? -24.984 -8.977 -10.953 1 93.75 365 SER A CA 1
ATOM 2876 C C . SER A 1 365 ? -25.484 -8.953 -9.516 1 93.75 365 SER A C 1
ATOM 2878 O O . SER A 1 365 ? -25.625 -10 -8.883 1 93.75 365 SER A O 1
ATOM 2880 N N . VAL A 1 366 ? -25.781 -7.742 -9.016 1 96.44 366 VAL A N 1
ATOM 2881 C CA . VAL A 1 366 ? -26.25 -7.523 -7.652 1 96.44 366 VAL A CA 1
ATOM 2882 C C . VAL A 1 366 ? -27.703 -7.07 -7.668 1 96.44 366 VAL A C 1
ATOM 2884 O O . VAL A 1 366 ? -28.094 -6.199 -8.453 1 96.44 366 VAL A O 1
ATOM 2887 N N . LEU A 1 367 ? -28.469 -7.68 -6.781 1 95.62 367 LEU A N 1
ATOM 2888 C CA . LEU A 1 367 ? -29.875 -7.273 -6.633 1 95.62 367 LEU A CA 1
ATOM 2889 C C . LEU A 1 367 ? -29.969 -5.785 -6.316 1 95.62 367 LEU A C 1
ATOM 2891 O O . LEU A 1 367 ? -29.219 -5.27 -5.492 1 95.62 367 LEU A O 1
ATOM 2895 N N . HIS A 1 368 ? -30.875 -5.016 -7.055 1 94 368 HIS A N 1
ATOM 2896 C CA . HIS A 1 368 ? -31.219 -3.621 -6.805 1 94 368 HIS A CA 1
ATOM 2897 C C . HIS A 1 368 ? -30.078 -2.691 -7.223 1 94 368 HIS A C 1
ATOM 2899 O O . HIS A 1 368 ? -30.016 -1.549 -6.766 1 94 368 HIS A O 1
ATOM 2905 N N . ALA A 1 369 ? -29.094 -3.162 -7.996 1 93.81 369 ALA A N 1
ATOM 2906 C CA . ALA A 1 369 ? -28 -2.328 -8.477 1 93.81 369 ALA A CA 1
ATOM 2907 C C . ALA A 1 369 ? -28.438 -1.438 -9.633 1 93.81 369 ALA A C 1
ATOM 2909 O O . ALA A 1 369 ? -27.828 -0.402 -9.898 1 93.81 369 ALA A O 1
ATOM 2910 N N . ARG A 1 370 ? -29.453 -1.799 -10.219 1 87.94 370 ARG A N 1
ATOM 2911 C CA . ARG A 1 370 ? -29.953 -1.027 -11.352 1 87.94 370 ARG A CA 1
ATOM 2912 C C . ARG A 1 370 ? -30.781 0.161 -10.875 1 87.94 370 ARG A C 1
ATOM 2914 O O . ARG A 1 370 ? -31.469 0.078 -9.852 1 87.94 370 ARG A O 1
ATOM 2921 N N . GLU A 1 371 ? -30.766 1.184 -11.703 1 86.25 371 GLU A N 1
ATOM 2922 C CA . GLU A 1 371 ? -31.469 2.414 -11.344 1 86.25 371 GLU A CA 1
ATOM 2923 C C . GLU A 1 371 ? -32.969 2.176 -11.227 1 86.25 371 GLU A C 1
ATOM 2925 O O . GLU A 1 371 ? -33.625 2.717 -10.328 1 86.25 371 GLU A O 1
ATOM 2930 N N . ASP A 1 372 ? -33.469 1.364 -12.078 1 83.81 372 ASP A N 1
ATOM 2931 C CA . ASP A 1 372 ? -34.938 1.142 -12.133 1 83.81 372 ASP A CA 1
ATOM 2932 C C . ASP A 1 372 ? -35.406 0.357 -10.922 1 83.81 372 ASP A C 1
ATOM 2934 O O . ASP A 1 372 ? -36.594 0.389 -10.586 1 83.81 372 ASP A O 1
ATOM 2938 N N . ASP A 1 373 ? -34.594 -0.4 -10.281 1 87.06 373 ASP A N 1
ATOM 2939 C CA . ASP A 1 373 ? -34.969 -1.196 -9.117 1 87.06 373 ASP A CA 1
ATOM 2940 C C . ASP A 1 373 ? -34.25 -0.71 -7.859 1 87.06 373 ASP A C 1
ATOM 2942 O O . ASP A 1 373 ? -34.125 -1.453 -6.883 1 87.06 373 ASP A O 1
ATOM 2946 N N . LYS A 1 374 ? -33.844 0.457 -7.871 1 90.88 374 LYS A N 1
ATOM 2947 C CA . LYS A 1 374 ? -33.094 1.044 -6.766 1 90.88 374 LYS A CA 1
ATOM 2948 C C . LYS A 1 374 ? -33.938 1.16 -5.512 1 90.88 374 LYS A C 1
ATOM 2950 O O . LYS A 1 374 ? -35.125 1.547 -5.59 1 90.88 374 LYS A O 1
ATOM 2955 N N . ILE A 1 375 ? -33.406 0.774 -4.438 1 91.44 375 ILE A N 1
ATOM 2956 C CA . ILE A 1 375 ? -34.062 1.014 -3.15 1 91.44 375 ILE A CA 1
ATOM 2957 C C . ILE A 1 375 ? -33.812 2.457 -2.715 1 91.44 375 ILE A C 1
ATOM 2959 O O . ILE A 1 375 ? -32.656 2.865 -2.496 1 91.44 375 ILE A O 1
ATOM 2963 N N . PRO A 1 376 ? -34.844 3.217 -2.627 1 91.75 376 PRO A N 1
ATOM 2964 C CA . PRO A 1 376 ? -34.625 4.594 -2.174 1 91.75 376 PRO A CA 1
ATOM 2965 C C . PRO A 1 376 ? -33.906 4.668 -0.834 1 91.75 376 PRO A C 1
ATOM 2967 O O . PRO A 1 376 ? -34.312 4.039 0.139 1 91.75 376 PRO A O 1
ATOM 2970 N N . THR A 1 377 ? -32.875 5.43 -0.835 1 93.88 377 THR A N 1
ATOM 2971 C CA . THR A 1 377 ? -32 5.445 0.335 1 93.88 377 THR A CA 1
ATOM 2972 C C . THR A 1 377 ? -31.422 6.84 0.562 1 93.88 377 THR A C 1
ATOM 2974 O O . THR A 1 377 ? -31.062 7.535 -0.395 1 93.88 377 THR A O 1
ATOM 2977 N N . ARG A 1 378 ? -31.375 7.312 1.824 1 92.31 378 ARG A N 1
ATOM 2978 C CA . ARG A 1 378 ? -30.672 8.516 2.248 1 92.31 378 ARG A CA 1
ATOM 2979 C C . ARG A 1 378 ? -29.453 8.156 3.094 1 92.31 378 ARG A C 1
ATOM 2981 O O . ARG A 1 378 ? -29.516 7.293 3.965 1 92.31 378 ARG A O 1
ATOM 2988 N N . ALA A 1 379 ? -28.375 8.758 2.781 1 93.56 379 ALA A N 1
ATOM 2989 C CA . ALA A 1 379 ? -27.141 8.5 3.525 1 93.56 379 ALA A CA 1
ATOM 2990 C C . ALA A 1 379 ? -26.641 9.773 4.199 1 93.56 379 ALA A C 1
ATOM 2992 O O . ALA A 1 379 ? -26.703 10.859 3.619 1 93.56 379 ALA A O 1
ATOM 2993 N N . ASN A 1 380 ? -26.156 9.695 5.438 1 90.06 380 ASN A N 1
ATOM 2994 C CA . ASN A 1 380 ? -25.547 10.773 6.203 1 90.06 380 ASN A CA 1
ATOM 2995 C C . ASN A 1 380 ? -24.297 10.305 6.953 1 90.06 380 ASN A C 1
ATOM 2997 O O . ASN A 1 380 ? -24.344 9.266 7.625 1 90.06 380 ASN A O 1
ATOM 3001 N N . LEU A 1 381 ? -23.297 11.023 6.727 1 90 381 LEU A N 1
ATOM 3002 C CA . LEU A 1 381 ? -22.078 10.68 7.457 1 90 381 LEU A CA 1
ATOM 3003 C C . LEU A 1 381 ? -22.031 11.383 8.805 1 90 381 LEU A C 1
ATOM 3005 O O . LEU A 1 381 ? -21.406 10.891 9.75 1 90 381 LEU A O 1
ATOM 3009 N N . TRP A 1 382 ? -22.625 12.492 8.789 1 83.75 382 TRP A N 1
ATOM 3010 C CA . TRP A 1 382 ? -22.578 13.328 9.984 1 83.75 382 TRP A CA 1
ATOM 3011 C C . TRP A 1 382 ? -23.984 13.57 10.523 1 83.75 382 TRP A C 1
ATOM 3013 O O . TRP A 1 382 ? -24.938 13.703 9.75 1 83.75 382 TRP A O 1
ATOM 3023 N N . PHE A 1 383 ? -24.188 13.164 11.727 1 71.94 383 PHE A N 1
ATOM 3024 C CA . PHE A 1 383 ? -25.469 13.414 12.398 1 71.94 383 PHE A CA 1
ATOM 3025 C C . PHE A 1 383 ? -25.453 14.773 13.094 1 71.94 383 PHE A C 1
ATOM 3027 O O . PHE A 1 383 ? -24.484 15.117 13.773 1 71.94 383 PHE A O 1
ATOM 3034 N N . ARG A 1 384 ? -26.344 15.5 12.508 1 59.09 384 ARG A N 1
ATOM 3035 C CA . ARG A 1 384 ? -26.438 16.828 13.117 1 59.09 384 ARG A CA 1
ATOM 3036 C C . ARG A 1 384 ? -27.688 16.922 13.992 1 59.09 384 ARG A C 1
ATOM 3038 O O . ARG A 1 384 ? -28.688 17.5 13.578 1 59.09 384 ARG A O 1
ATOM 3045 N N . PRO A 1 385 ? -27.859 16 14.922 1 51.5 385 PRO A N 1
ATOM 3046 C CA . PRO A 1 385 ? -29.109 16.188 15.664 1 51.5 385 PRO A CA 1
ATOM 3047 C C . PRO A 1 385 ? -29.375 17.656 16.016 1 51.5 385 PRO A C 1
ATOM 3049 O O . PRO A 1 385 ? -30.516 18.094 16 1 51.5 385 PRO A O 1
ATOM 3052 N N . ASP A 1 386 ? -28.281 18.344 16.594 1 50.56 386 ASP A N 1
ATOM 3053 C CA . ASP A 1 386 ? -28.312 19.766 16.906 1 50.56 386 ASP A CA 1
ATOM 3054 C C . ASP A 1 386 ? -27.141 20.516 16.266 1 50.56 386 ASP A C 1
ATOM 3056 O O . ASP A 1 386 ? -26.812 20.25 15.109 1 50.56 386 ASP A O 1
ATOM 3060 N N . GLU A 1 387 ? -26.469 21.469 16.766 1 48.06 387 GLU A N 1
ATOM 3061 C CA . GLU A 1 387 ? -25.391 22.281 16.219 1 48.06 387 GLU A CA 1
ATOM 3062 C C . GLU A 1 387 ? -24.078 21.484 16.172 1 48.06 387 GLU A C 1
ATOM 3064 O O . GLU A 1 387 ? -23.125 21.891 15.492 1 48.06 387 GLU A O 1
ATOM 3069 N N . ASP A 1 388 ? -23.922 20.312 16.844 1 52.56 388 ASP A N 1
ATOM 3070 C CA . ASP A 1 388 ? -22.656 19.562 16.828 1 52.56 388 ASP A CA 1
ATOM 3071 C C . ASP A 1 388 ? -22.672 18.484 15.758 1 52.56 388 ASP A C 1
ATOM 3073 O O . ASP A 1 388 ? -23.656 17.766 15.609 1 52.56 388 ASP A O 1
ATOM 3077 N N . GLU A 1 389 ? -21.75 18.578 14.922 1 65.75 389 GLU A N 1
ATOM 3078 C CA . GLU A 1 389 ? -21.594 17.547 13.898 1 65.75 389 GLU A CA 1
ATOM 3079 C C . GLU A 1 389 ? -20.812 16.344 14.43 1 65.75 389 GLU A C 1
ATOM 3081 O O . GLU A 1 389 ? -19.75 16.516 15.031 1 65.75 389 GLU A O 1
ATOM 3086 N N . TRP A 1 390 ? -21.594 15.258 14.766 1 72.75 390 TRP A N 1
ATOM 3087 C CA . TRP A 1 390 ? -20.938 14.016 15.156 1 72.75 390 TRP A CA 1
ATOM 3088 C C . TRP A 1 390 ? -20.828 13.062 13.969 1 72.75 390 TRP A C 1
ATOM 3090 O O . TRP A 1 390 ? -21.75 12.953 13.164 1 72.75 390 TRP A O 1
ATOM 3100 N N . TYR A 1 391 ? -19.641 12.523 13.977 1 81.88 391 TYR A N 1
ATOM 3101 C CA . TYR A 1 391 ? -19.438 11.516 12.938 1 81.88 391 TYR A CA 1
ATOM 3102 C C . TYR A 1 391 ? -20.234 10.25 13.258 1 81.88 391 TYR A C 1
ATOM 3104 O O . TYR A 1 391 ? -19.984 9.586 14.266 1 81.88 391 TYR A O 1
ATOM 3112 N N . GLY A 1 392 ? -21.297 9.961 12.633 1 87.31 392 GLY A N 1
ATOM 3113 C CA . GLY A 1 392 ? -22.172 8.805 12.773 1 87.31 392 GLY A CA 1
ATOM 3114 C C . GLY A 1 392 ? -22.812 8.383 11.461 1 87.31 392 GLY A C 1
ATOM 3115 O O . GLY A 1 392 ? -23.984 8.672 11.219 1 87.31 392 GLY A O 1
ATOM 3116 N N . PRO A 1 393 ? -22.016 7.715 10.734 1 92.25 393 PRO A N 1
ATOM 3117 C CA . PRO A 1 393 ? -22.531 7.336 9.414 1 92.25 393 PRO A CA 1
ATOM 3118 C C . PRO A 1 393 ? -23.781 6.465 9.492 1 92.25 393 PRO A C 1
ATOM 3120 O O . PRO A 1 393 ? -23.859 5.551 10.32 1 92.25 393 PRO A O 1
ATOM 3123 N N . SER A 1 394 ? -24.781 6.82 8.719 1 92.62 394 SER A N 1
ATOM 3124 C CA . SER A 1 394 ? -26.031 6.07 8.695 1 92.62 394 SER A CA 1
ATOM 3125 C C . SER A 1 394 ? -26.656 6.094 7.301 1 92.62 394 SER A C 1
ATOM 3127 O O . SER A 1 394 ? -26.391 7 6.508 1 92.62 394 SER A O 1
ATOM 3129 N N . ILE A 1 395 ? -27.344 5.02 7.023 1 93.69 395 ILE A N 1
ATOM 3130 C CA . ILE A 1 395 ? -28.188 4.984 5.844 1 93.69 395 ILE A CA 1
ATOM 3131 C C . ILE A 1 395 ? -29.641 4.707 6.258 1 93.69 395 ILE A C 1
ATOM 3133 O O . ILE A 1 395 ? -29.891 3.938 7.188 1 93.69 395 ILE A O 1
ATOM 3137 N N . THR A 1 396 ? -30.578 5.398 5.605 1 92.25 396 THR A N 1
ATOM 3138 C CA . THR A 1 396 ? -32 5.215 5.879 1 92.25 396 THR A CA 1
ATOM 3139 C C . THR A 1 396 ? -32.75 4.793 4.617 1 92.25 396 THR A C 1
ATOM 3141 O O . THR A 1 396 ? -32.719 5.488 3.602 1 92.25 396 THR A O 1
ATOM 3144 N N . THR A 1 397 ? -33.312 3.559 4.715 1 92.38 397 THR A N 1
ATOM 3145 C CA . THR A 1 397 ? -34.156 3.113 3.627 1 92.38 397 THR A CA 1
ATOM 3146 C C . THR A 1 397 ? -35.5 3.832 3.676 1 92.38 397 THR A C 1
ATOM 3148 O O . THR A 1 397 ? -36.188 3.818 4.703 1 92.38 397 THR A O 1
ATOM 3151 N N . LEU A 1 398 ? -35.844 4.414 2.574 1 89.19 398 LEU A N 1
ATOM 3152 C CA . LEU A 1 398 ? -37.062 5.211 2.5 1 89.19 398 LEU A CA 1
ATOM 3153 C C . LEU A 1 398 ? -38.219 4.387 1.957 1 89.19 398 LEU A C 1
ATOM 3155 O O . LEU A 1 398 ? -38 3.375 1.282 1 89.19 398 LEU A O 1
ATOM 3159 N N . ALA A 1 399 ? -39.5 4.84 2.311 1 81.19 399 ALA A N 1
ATOM 3160 C CA . ALA A 1 399 ? -40.688 4.184 1.785 1 81.19 399 ALA A CA 1
ATOM 3161 C C . ALA A 1 399 ? -40.812 4.41 0.282 1 81.19 399 ALA A C 1
ATOM 3163 O O . ALA A 1 399 ? -40.438 5.469 -0.229 1 81.19 399 ALA A O 1
ATOM 3164 N N . PRO A 1 400 ? -41.125 3.32 -0.424 1 70.19 400 PRO A N 1
ATOM 3165 C CA . PRO A 1 400 ? -41.25 3.471 -1.874 1 70.19 400 PRO A CA 1
ATOM 3166 C C . PRO A 1 400 ? -42.25 4.578 -2.26 1 70.19 400 PRO A C 1
ATOM 3168 O O . PRO A 1 400 ? -43.219 4.805 -1.558 1 70.19 400 PRO A O 1
ATOM 3171 N N . THR A 1 401 ? -41.875 5.559 -3.068 1 58.03 401 THR A N 1
ATOM 3172 C CA . THR A 1 401 ? -42.844 6.5 -3.617 1 58.03 401 THR A CA 1
ATOM 3173 C C . THR A 1 401 ? -43.719 5.82 -4.664 1 58.03 401 THR A C 1
ATOM 3175 O O . THR A 1 401 ? -43.312 4.863 -5.316 1 58.03 401 THR A O 1
ATOM 3178 N N . ALA A 1 402 ? -45.125 6.082 -4.871 1 50.38 402 ALA A N 1
ATOM 3179 C CA . ALA A 1 402 ? -46.094 5.508 -5.781 1 50.38 402 ALA A CA 1
ATOM 3180 C C . ALA A 1 402 ? -45.562 5.383 -7.195 1 50.38 402 ALA A C 1
ATOM 3182 O O . ALA A 1 402 ? -45.969 4.5 -7.953 1 50.38 402 ALA A O 1
ATOM 3183 N N . GLN A 1 403 ? -44.969 6.332 -7.801 1 45.84 403 GLN A N 1
ATOM 3184 C CA . GLN A 1 403 ? -44.688 6.336 -9.234 1 45.84 403 GLN A CA 1
ATOM 3185 C C . GLN A 1 403 ? -43.625 5.277 -9.586 1 45.84 403 GLN A C 1
ATOM 3187 O O . GLN A 1 403 ? -43.375 5.016 -10.766 1 45.84 403 GLN A O 1
ATOM 3192 N N . THR A 1 404 ? -42.875 4.891 -8.781 1 45.03 404 THR A N 1
ATOM 3193 C CA . THR A 1 404 ? -41.719 4.102 -9.164 1 45.03 404 THR A CA 1
ATOM 3194 C C . THR A 1 404 ? -42.125 2.68 -9.539 1 45.03 404 THR A C 1
ATOM 3196 O O . THR A 1 404 ? -41.281 1.824 -9.773 1 45.03 404 THR A O 1
ATOM 3199 N N . SER A 1 405 ? -43.531 2.482 -9.523 1 39.81 405 SER A N 1
ATOM 3200 C CA . SER A 1 405 ? -43.906 1.098 -9.789 1 39.81 405 SER A CA 1
ATOM 3201 C C . SER A 1 405 ? -43.688 0.738 -11.25 1 39.81 405 SER A C 1
ATOM 3203 O O . SER A 1 405 ? -44.062 -0.348 -11.695 1 39.81 405 SER A O 1
ATOM 3205 N N . ARG A 1 406 ? -43.688 1.722 -12.227 1 33.88 406 ARG A N 1
ATOM 3206 C CA . ARG A 1 406 ? -43.719 1.103 -13.547 1 33.88 406 ARG A CA 1
ATOM 3207 C C . ARG A 1 406 ? -42.438 0.266 -13.766 1 33.88 406 ARG A C 1
ATOM 3209 O O . ARG A 1 406 ? -41.344 0.792 -13.742 1 33.88 406 ARG A O 1
ATOM 3216 N N . ALA A 1 407 ? -42.5 -0.981 -13.484 1 36.47 407 ALA A N 1
ATOM 3217 C CA . ALA A 1 407 ? -41.531 -2.039 -13.82 1 36.47 407 ALA A CA 1
ATOM 3218 C C . ALA A 1 407 ? -41.062 -1.915 -15.266 1 36.47 407 ALA A C 1
ATOM 3220 O O . ALA A 1 407 ? -41.844 -2.166 -16.203 1 36.47 407 ALA A O 1
ATOM 3221 N N . SER A 1 408 ? -40.594 -0.817 -15.805 1 36.75 408 SER A N 1
ATOM 3222 C CA . SER A 1 408 ? -40.125 -1.046 -17.156 1 36.75 408 SER A CA 1
ATOM 3223 C C . SER A 1 408 ? -39.281 -2.316 -17.234 1 36.75 408 SER A C 1
ATOM 3225 O O . SER A 1 408 ? -38.281 -2.443 -16.531 1 36.75 408 SER A O 1
ATOM 3227 N N . TRP A 1 409 ? -39.812 -3.389 -17.516 1 35.66 409 TRP A N 1
ATOM 3228 C CA . TRP A 1 409 ? -39.312 -4.738 -17.75 1 35.66 409 TRP A CA 1
ATOM 3229 C C . TRP A 1 409 ? -38.125 -4.723 -18.688 1 35.66 409 TRP A C 1
ATOM 3231 O O . TRP A 1 409 ? -37.75 -5.754 -19.25 1 35.66 409 TRP A O 1
ATOM 3241 N N . ARG A 1 410 ? -37.875 -3.611 -19.453 1 36.75 410 ARG A N 1
ATOM 3242 C CA . ARG A 1 410 ? -36.781 -3.916 -20.375 1 36.75 410 ARG A CA 1
ATOM 3243 C C . ARG A 1 410 ? -35.5 -4.246 -19.625 1 36.75 410 ARG A C 1
ATOM 3245 O O . ARG A 1 410 ? -34.875 -3.367 -19.016 1 36.75 410 ARG A O 1
ATOM 3252 N N . ARG A 1 411 ? -35.375 -5.359 -19.047 1 45.25 411 ARG A N 1
ATOM 3253 C CA . ARG A 1 411 ? -34.188 -5.965 -18.469 1 45.25 411 ARG A CA 1
ATOM 3254 C C . ARG A 1 411 ? -32.969 -5.773 -19.375 1 45.25 411 ARG A C 1
ATOM 3256 O O . ARG A 1 411 ? -32.844 -6.445 -20.391 1 45.25 411 ARG A O 1
ATOM 3263 N N . THR A 1 412 ? -32.5 -4.707 -19.625 1 46.12 412 THR A N 1
ATOM 3264 C CA . THR A 1 412 ? -31.359 -4.543 -20.516 1 46.12 412 THR A CA 1
ATOM 3265 C C . THR A 1 412 ? -30.234 -5.488 -20.109 1 46.12 412 THR A C 1
ATOM 3267 O O . THR A 1 412 ? -29.484 -5.965 -20.969 1 46.12 412 THR A O 1
ATOM 3270 N N . ASP A 1 413 ? -29.766 -5.523 -18.906 1 59.53 413 ASP A N 1
ATOM 3271 C CA . ASP A 1 413 ? -28.766 -6.496 -18.484 1 59.53 413 ASP A CA 1
ATOM 3272 C C . ASP A 1 413 ? -29.422 -7.828 -18.109 1 59.53 413 ASP A C 1
ATOM 3274 O O . ASP A 1 413 ? -30.172 -7.906 -17.141 1 59.53 413 ASP A O 1
ATOM 3278 N N . GLY A 1 414 ? -29.844 -8.695 -19.094 1 65.69 414 GLY A N 1
ATOM 3279 C CA . GLY A 1 414 ? -30.547 -9.961 -19.078 1 65.69 414 GLY A CA 1
ATOM 3280 C C . GLY A 1 414 ? -30 -10.945 -18.062 1 65.69 414 GLY A C 1
ATOM 3281 O O . GLY A 1 414 ? -30.516 -12.047 -17.906 1 65.69 414 GLY A O 1
ATOM 3282 N N . ARG A 1 415 ? -29.109 -10.484 -17.188 1 79.5 415 ARG A N 1
ATOM 3283 C CA . ARG A 1 415 ? -28.531 -11.445 -16.25 1 79.5 415 ARG A CA 1
ATOM 3284 C C . ARG A 1 415 ? -29.422 -11.602 -15.008 1 79.5 415 ARG A C 1
ATOM 3286 O O . ARG A 1 415 ? -29.984 -10.617 -14.516 1 79.5 415 ARG A O 1
ATOM 3293 N N . THR A 1 416 ? -29.469 -12.789 -14.531 1 88.25 416 THR A N 1
ATOM 3294 C CA . THR A 1 416 ? -30.094 -13.07 -13.242 1 88.25 416 THR A CA 1
ATOM 3295 C C . THR A 1 416 ? -29.141 -12.727 -12.102 1 88.25 416 THR A C 1
ATOM 3297 O O . THR A 1 416 ? -27.984 -13.164 -12.086 1 88.25 416 THR A O 1
ATOM 3300 N N . PRO A 1 417 ? -29.594 -11.898 -11.156 1 93.88 417 PRO A N 1
ATOM 3301 C CA . PRO A 1 417 ? -28.688 -11.539 -10.047 1 93.88 417 PRO A CA 1
ATOM 3302 C C . PRO A 1 417 ? -28.219 -12.75 -9.258 1 93.88 417 PRO A C 1
ATOM 3304 O O . PRO A 1 417 ? -28.969 -13.703 -9.055 1 93.88 417 PRO A O 1
ATOM 3307 N N . ALA A 1 418 ? -26.984 -12.672 -8.875 1 96.88 418 ALA A N 1
ATOM 3308 C CA . ALA A 1 418 ? -26.391 -13.742 -8.07 1 96.88 418 ALA A CA 1
ATOM 3309 C C . ALA A 1 418 ? -26.047 -13.258 -6.672 1 96.88 418 ALA A C 1
ATOM 3311 O O . ALA A 1 418 ? -25.781 -14.055 -5.773 1 96.88 418 ALA A O 1
ATOM 3312 N N . LEU A 1 419 ? -26.109 -11.961 -6.438 1 97.94 419 LEU A N 1
ATOM 3313 C CA . LEU A 1 419 ? -25.625 -11.391 -5.18 1 97.94 419 LEU A CA 1
ATOM 3314 C C . LEU A 1 419 ? -26.656 -10.406 -4.613 1 97.94 419 LEU A C 1
ATOM 3316 O O . LEU A 1 419 ? -27.391 -9.766 -5.367 1 97.94 419 LEU A O 1
ATOM 3320 N N . GLU A 1 420 ? -26.672 -10.344 -3.336 1 98.12 420 GLU A N 1
ATOM 3321 C CA . GLU A 1 420 ? -27.453 -9.367 -2.592 1 98.12 420 GLU A CA 1
ATOM 3322 C C . GLU A 1 420 ? -26.609 -8.672 -1.527 1 98.12 420 GLU A C 1
ATOM 3324 O O . GLU A 1 420 ? -26 -9.336 -0.685 1 98.12 420 GLU A O 1
ATOM 3329 N N . LEU A 1 421 ? -26.594 -7.359 -1.618 1 98.25 421 LEU A N 1
ATOM 3330 C CA . LEU A 1 421 ? -25.828 -6.617 -0.623 1 98.25 421 LEU A CA 1
ATOM 3331 C C . LEU A 1 421 ? -26.547 -6.605 0.721 1 98.25 421 LEU A C 1
ATOM 3333 O O . LEU A 1 421 ? -27.75 -6.355 0.783 1 98.25 421 LEU A O 1
ATOM 3337 N N . LEU A 1 422 ? -25.828 -6.941 1.779 1 97.94 422 LEU A N 1
ATOM 3338 C CA . LEU A 1 422 ? -26.359 -6.879 3.135 1 97.94 422 LEU A CA 1
ATOM 3339 C C . LEU A 1 422 ? -26.078 -5.523 3.77 1 97.94 422 LEU A C 1
ATOM 3341 O O . LEU A 1 422 ? -24.984 -5.301 4.297 1 97.94 422 LEU A O 1
ATOM 3345 N N . ARG A 1 423 ? -27.031 -4.711 3.809 1 96.88 423 ARG A N 1
ATOM 3346 C CA . ARG A 1 423 ? -26.891 -3.309 4.191 1 96.88 423 ARG A CA 1
ATOM 3347 C C . ARG A 1 423 ? -26.453 -3.182 5.648 1 96.88 423 ARG A C 1
ATOM 3349 O O . ARG A 1 423 ? -25.781 -2.221 6.016 1 96.88 423 ARG A O 1
ATOM 3356 N N . ASP A 1 424 ? -26.781 -4.109 6.461 1 96.06 424 ASP A N 1
ATOM 3357 C CA . ASP A 1 424 ? -26.453 -4.051 7.883 1 96.06 424 ASP A CA 1
ATOM 3358 C C . ASP A 1 424 ? -24.969 -4.359 8.125 1 96.06 424 ASP A C 1
ATOM 3360 O O . ASP A 1 424 ? -24.484 -4.23 9.25 1 96.06 424 ASP A O 1
ATOM 3364 N N . THR A 1 425 ? -24.297 -4.742 7.082 1 96.88 425 THR A N 1
ATOM 3365 C CA . THR A 1 425 ? -22.906 -5.121 7.238 1 96.88 425 THR A CA 1
ATOM 3366 C C . THR A 1 425 ? -21.984 -3.986 6.789 1 96.88 425 THR A C 1
ATOM 3368 O O . THR A 1 425 ? -20.766 -4.121 6.824 1 96.88 425 THR A O 1
ATOM 3371 N N . LEU A 1 426 ? -22.531 -2.852 6.371 1 97.56 426 LEU A N 1
ATOM 3372 C CA . LEU A 1 426 ? -21.734 -1.728 5.887 1 97.56 426 LEU A CA 1
ATOM 3373 C C . LEU A 1 426 ? -20.844 -1.178 6.992 1 97.56 426 LEU A C 1
ATOM 3375 O O . LEU A 1 426 ? -21.297 -0.965 8.117 1 97.56 426 LEU A O 1
ATOM 3379 N N . SER A 1 427 ? -19.609 -0.995 6.676 1 97.69 427 SER A N 1
ATOM 3380 C CA . SER A 1 427 ? -18.641 -0.424 7.602 1 97.69 427 SER A CA 1
ATOM 3381 C C . SER A 1 427 ? -17.688 0.527 6.891 1 97.69 427 SER A C 1
ATOM 3383 O O . SER A 1 427 ? -17.344 0.313 5.727 1 97.69 427 SER A O 1
ATOM 3385 N N . ILE A 1 428 ? -17.312 1.554 7.582 1 97 428 ILE A N 1
ATOM 3386 C CA . ILE A 1 428 ? -16.344 2.51 7.078 1 97 428 ILE A CA 1
ATOM 3387 C C . ILE A 1 428 ? -15.031 2.355 7.844 1 97 428 ILE A C 1
ATOM 3389 O O . ILE A 1 428 ? -15.008 2.41 9.07 1 97 428 ILE A O 1
ATOM 3393 N N . HIS A 1 429 ? -13.969 2.154 7.086 1 96.06 429 HIS A N 1
ATOM 3394 C CA . HIS A 1 429 ? -12.633 2.016 7.652 1 96.06 429 HIS A CA 1
ATOM 3395 C C . HIS A 1 429 ? -11.758 3.215 7.297 1 96.06 429 HIS A C 1
ATOM 3397 O O . HIS A 1 429 ? -11.398 3.402 6.133 1 96.06 429 HIS A O 1
ATOM 3403 N N . LYS A 1 430 ? -11.414 4.016 8.266 1 92.44 430 LYS A N 1
ATOM 3404 C CA . LYS A 1 430 ? -10.422 5.062 8.047 1 92.44 430 LYS A CA 1
ATOM 3405 C C . LYS A 1 430 ? -9 4.508 8.141 1 92.44 430 LYS A C 1
ATOM 3407 O O . LYS A 1 430 ? -8.617 3.959 9.172 1 92.44 430 LYS A O 1
ATOM 3412 N N . VAL A 1 431 ? -8.227 4.633 7.086 1 90.19 431 VAL A N 1
ATOM 3413 C CA . VAL A 1 431 ? -6.887 4.059 7.047 1 90.19 431 VAL A CA 1
ATOM 3414 C C . VAL A 1 431 ? -5.914 4.961 7.801 1 90.19 431 VAL A C 1
ATOM 3416 O O . VAL A 1 431 ? -5.68 6.105 7.398 1 90.19 431 VAL A O 1
ATOM 3419 N N . GLU A 1 432 ? -5.254 4.473 8.797 1 87.12 432 GLU A N 1
ATOM 3420 C CA . GLU A 1 432 ? -4.402 5.277 9.672 1 87.12 432 GLU A CA 1
ATOM 3421 C C . GLU A 1 432 ? -2.934 4.898 9.508 1 87.12 432 GLU A C 1
ATOM 3423 O O . GLU A 1 432 ? -2.045 5.652 9.914 1 87.12 432 GLU A O 1
ATOM 3428 N N . GLY A 1 433 ? -2.721 3.742 8.969 1 86.38 433 GLY A N 1
ATOM 3429 C CA . GLY A 1 433 ? -1.351 3.289 8.789 1 86.38 433 GLY A CA 1
ATOM 3430 C C . GLY A 1 433 ? -1.251 1.96 8.0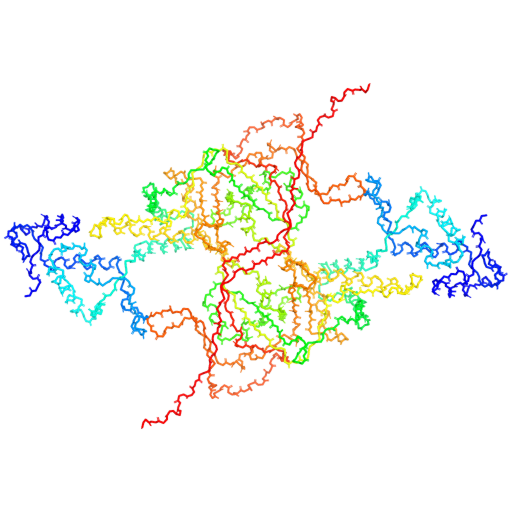7 1 86.38 433 GLY A C 1
ATOM 3431 O O . GLY A 1 433 ? -2.26 1.286 7.852 1 86.38 433 GLY A O 1
ATOM 3432 N N . VAL A 1 434 ? -0.005 1.646 7.676 1 86.06 434 VAL A N 1
ATOM 3433 C CA . VAL A 1 434 ? 0.269 0.39 6.984 1 86.06 434 VAL A CA 1
ATOM 3434 C C . VAL A 1 434 ? 1.54 -0.241 7.547 1 86.06 434 VAL A C 1
ATOM 3436 O O . VAL A 1 434 ? 2.518 0.458 7.828 1 86.06 434 VAL A O 1
ATOM 3439 N N . GLU A 1 435 ? 1.495 -1.496 7.785 1 86.88 435 GLU A N 1
ATOM 3440 C CA . GLU A 1 435 ? 2.674 -2.262 8.18 1 86.88 435 GLU A CA 1
ATOM 3441 C C . GLU A 1 435 ? 3.111 -3.211 7.066 1 86.88 435 GLU A C 1
ATOM 3443 O O . GLU A 1 435 ? 2.291 -3.943 6.512 1 86.88 435 GLU A O 1
ATOM 3448 N N . ILE A 1 436 ? 4.418 -3.146 6.762 1 87.88 436 ILE A N 1
ATOM 3449 C CA . ILE A 1 436 ? 4.965 -3.984 5.699 1 87.88 436 ILE A CA 1
ATOM 3450 C C . ILE A 1 436 ? 5.68 -5.188 6.309 1 87.88 436 ILE A C 1
ATOM 3452 O O . ILE A 1 436 ? 6.559 -5.031 7.16 1 87.88 436 ILE A O 1
ATOM 3456 N N . GLU A 1 437 ? 5.254 -6.316 5.945 1 88.19 437 GLU A N 1
ATOM 3457 C CA . GLU A 1 437 ? 5.91 -7.543 6.383 1 88.19 437 GLU A CA 1
ATOM 3458 C C . GLU A 1 437 ? 6.953 -8 5.367 1 88.19 437 GLU A C 1
ATOM 3460 O O . GLU A 1 437 ? 6.633 -8.234 4.203 1 88.19 437 GLU A O 1
ATOM 3465 N N . THR A 1 438 ? 8.219 -8.109 5.859 1 91.31 438 THR A N 1
ATOM 3466 C CA . THR A 1 438 ? 9.281 -8.438 4.922 1 91.31 438 THR A CA 1
ATOM 3467 C C . THR A 1 438 ? 10.188 -9.531 5.488 1 91.31 438 THR A C 1
ATOM 3469 O O . THR A 1 438 ? 10.18 -9.789 6.695 1 91.31 438 THR A O 1
ATOM 3472 N N . THR A 1 439 ? 10.805 -10.359 4.688 1 89.94 439 THR A N 1
ATOM 3473 C CA . THR A 1 439 ? 11.992 -11.141 4.992 1 89.94 439 THR A CA 1
ATOM 3474 C C . THR A 1 439 ? 13.258 -10.391 4.59 1 89.94 439 THR A C 1
ATOM 3476 O O . THR A 1 439 ? 13.438 -10.039 3.422 1 89.94 439 THR A O 1
ATOM 3479 N N . THR A 1 440 ? 14.094 -10.164 5.586 1 92.81 440 THR A N 1
ATOM 3480 C CA . THR A 1 440 ? 15.242 -9.281 5.375 1 92.81 440 THR A CA 1
ATOM 3481 C C . THR A 1 440 ? 16.531 -10.086 5.238 1 92.81 440 THR A C 1
ATOM 3483 O O . THR A 1 440 ? 16.75 -11.039 5.984 1 92.81 440 THR A O 1
ATOM 3486 N N . THR A 1 441 ? 17.281 -9.773 4.215 1 92.19 441 THR A N 1
ATOM 3487 C CA . THR A 1 441 ? 18.625 -10.328 4.016 1 92.19 441 THR A CA 1
ATOM 3488 C C . THR A 1 441 ? 19.656 -9.211 3.924 1 92.19 441 THR A C 1
ATOM 3490 O O . THR A 1 441 ? 19.531 -8.305 3.096 1 92.19 441 THR A O 1
ATOM 3493 N N . ARG A 1 442 ? 20.688 -9.297 4.75 1 93.81 442 ARG A N 1
ATOM 3494 C CA . ARG A 1 442 ? 21.766 -8.312 4.688 1 93.81 442 ARG A CA 1
ATOM 3495 C C . ARG A 1 442 ? 22.688 -8.578 3.496 1 93.81 442 ARG A C 1
ATOM 3497 O O . ARG A 1 442 ? 22.969 -9.734 3.168 1 93.81 442 ARG A O 1
ATOM 3504 N N . VAL A 1 443 ? 23.062 -7.516 2.906 1 94.19 443 VAL A N 1
ATOM 3505 C CA . VAL A 1 443 ? 24.016 -7.633 1.812 1 94.19 443 VAL A CA 1
ATOM 3506 C C . VAL A 1 443 ? 25.438 -7.66 2.371 1 94.19 443 VAL A C 1
ATOM 3508 O O . VAL A 1 443 ? 25.859 -6.742 3.082 1 94.19 443 VAL A O 1
ATOM 3511 N N . GLN A 1 444 ? 26.219 -8.672 2.045 1 92.5 444 GLN A N 1
ATOM 3512 C CA . GLN A 1 444 ? 27.594 -8.773 2.523 1 92.5 444 GLN A CA 1
ATOM 3513 C C . GLN A 1 444 ? 28.531 -7.91 1.683 1 92.5 444 GLN A C 1
ATOM 3515 O O . GLN A 1 444 ? 28.484 -7.949 0.452 1 92.5 444 GLN A O 1
ATOM 3520 N N . HIS A 1 445 ? 29.266 -7.102 2.355 1 93.5 445 HIS A N 1
ATOM 3521 C CA . HIS A 1 445 ? 30.25 -6.254 1.679 1 93.5 445 HIS A CA 1
ATOM 3522 C C . HIS A 1 445 ? 31.672 -6.742 1.918 1 93.5 445 HIS A C 1
ATOM 3524 O O . HIS A 1 445 ? 32.062 -6.969 3.062 1 93.5 445 HIS A O 1
ATOM 3530 N N . SER A 1 446 ? 32.406 -6.961 0.811 1 90.88 446 SER A N 1
ATOM 3531 C CA . SER A 1 446 ? 33.812 -7.406 0.907 1 90.88 446 SER A CA 1
ATOM 3532 C C . SER A 1 446 ? 34.719 -6.59 -0.008 1 90.88 446 SER A C 1
ATOM 3534 O O . SER A 1 446 ? 34.219 -5.812 -0.834 1 90.88 446 SER A O 1
ATOM 3536 N N . PHE A 1 447 ? 36.031 -6.621 0.269 1 89.81 447 PHE A N 1
ATOM 3537 C CA . PHE A 1 447 ? 37.031 -5.973 -0.557 1 89.81 447 PHE A CA 1
ATOM 3538 C C . PHE A 1 447 ? 37.875 -7.004 -1.309 1 89.81 447 PHE A C 1
ATOM 3540 O O . PHE A 1 447 ? 38.188 -8.062 -0.767 1 89.81 447 PHE A O 1
ATOM 3547 N N . GLU A 1 448 ? 38.094 -6.789 -2.564 1 81.5 448 GLU A N 1
ATOM 3548 C CA . GLU A 1 448 ? 38.938 -7.684 -3.33 1 81.5 448 GLU A CA 1
ATOM 3549 C C . GLU A 1 448 ? 40.375 -7.695 -2.771 1 81.5 448 GLU A C 1
ATOM 3551 O O . GLU A 1 448 ? 40.938 -6.641 -2.494 1 81.5 448 GLU A O 1
ATOM 3556 N N . GLN A 1 449 ? 40.969 -8.844 -2.213 1 69.94 449 GLN A N 1
ATOM 3557 C CA . GLN A 1 449 ? 42.375 -9.008 -1.758 1 69.94 449 GLN A CA 1
ATOM 3558 C C . GLN A 1 449 ? 43.312 -9.078 -2.938 1 69.94 449 GLN A C 1
ATOM 3560 O O . GLN A 1 449 ? 43 -9.609 -3.994 1 69.94 449 GLN A O 1
ATOM 3565 N N . ASP A 1 450 ? 44.25 -8.195 -3.037 1 54.53 450 ASP A N 1
ATOM 3566 C CA . ASP A 1 450 ? 45.344 -8.305 -3.988 1 54.53 450 ASP A CA 1
ATOM 3567 C C . ASP A 1 450 ? 46.031 -9.672 -3.891 1 54.53 450 ASP A C 1
ATOM 3569 O O . ASP A 1 450 ? 46.562 -10.023 -2.844 1 54.53 450 ASP A O 1
ATOM 3573 N N . VAL A 1 451 ? 45.75 -10.703 -4.539 1 46.16 451 VAL A N 1
ATOM 3574 C CA . VAL A 1 451 ? 46.469 -11.977 -4.578 1 46.16 451 VAL A CA 1
ATOM 3575 C C . VAL A 1 451 ? 47.938 -11.742 -5.012 1 46.16 451 VAL A C 1
ATOM 3577 O O . VAL A 1 451 ? 48.688 -12.688 -5.207 1 46.16 451 VAL A O 1
ATOM 3580 N N . SER A 1 452 ? 48.438 -10.688 -5.5 1 42.56 452 SER A N 1
ATOM 3581 C CA . SER A 1 452 ? 49.844 -10.797 -5.887 1 42.56 452 SER A CA 1
ATOM 3582 C C . SER A 1 452 ? 50.719 -11.164 -4.691 1 42.56 452 SER A C 1
ATOM 3584 O O . SER A 1 452 ? 51.938 -11.422 -4.848 1 42.56 452 SER A O 1
ATOM 3586 N N . THR A 1 453 ? 50.688 -10.75 -3.486 1 38.75 453 THR A N 1
ATOM 3587 C CA . THR A 1 453 ? 51.844 -11.023 -2.65 1 38.75 453 THR A CA 1
ATOM 3588 C C . THR A 1 453 ? 51.719 -12.398 -2.004 1 38.75 453 THR A C 1
ATOM 3590 O O . THR A 1 453 ? 51.594 -12.508 -0.782 1 38.75 453 THR A O 1
ATOM 3593 N N . ARG A 1 454 ? 51.062 -13.375 -2.57 1 34.81 454 ARG A N 1
ATOM 3594 C CA . ARG A 1 454 ? 51.375 -14.68 -2.012 1 34.81 454 ARG A CA 1
ATOM 3595 C C . ARG A 1 454 ? 52.844 -15.047 -2.273 1 34.81 454 ARG A C 1
ATOM 3597 O O . ARG A 1 454 ? 53.281 -15.016 -3.416 1 34.81 454 ARG A O 1
ATOM 3604 N N . PRO A 1 455 ? 53.781 -15.148 -1.287 1 32 455 PRO A N 1
ATOM 3605 C CA . PRO A 1 455 ? 55.062 -15.789 -1.581 1 32 455 PRO A CA 1
ATOM 3606 C C . PRO A 1 455 ? 54.906 -17.156 -2.238 1 32 455 PRO A C 1
ATOM 3608 O O . PRO A 1 455 ? 53.906 -17.828 -2.033 1 32 455 PRO A O 1
ATOM 3611 N N . ALA A 1 456 ? 55.5 -17.438 -3.461 1 35.69 456 ALA A N 1
ATOM 3612 C CA . ALA A 1 456 ? 55.688 -18.781 -3.982 1 35.69 456 ALA A CA 1
ATOM 3613 C C . ALA A 1 456 ? 55.969 -19.781 -2.854 1 35.69 456 ALA A C 1
ATOM 3615 O O . ALA A 1 456 ? 56.656 -19.453 -1.894 1 35.69 456 ALA A O 1
ATOM 3616 N N . PRO A 1 457 ? 55.281 -21 -2.979 1 30.69 457 PRO A N 1
ATOM 3617 C CA . PRO A 1 457 ? 56.094 -21.844 -2.1 1 30.69 457 PRO A CA 1
ATOM 3618 C C . PRO A 1 457 ? 57.594 -21.781 -2.438 1 30.69 457 PRO A C 1
ATOM 3620 O O . PRO A 1 457 ? 57.938 -21.531 -3.586 1 30.69 457 PRO A O 1
ATOM 3623 N N . MET B 1 1 ? -26.781 54.188 34.406 1 58.75 1 MET B N 1
ATOM 3624 C CA . MET B 1 1 ? -26.375 53.469 33.219 1 58.75 1 MET B CA 1
ATOM 3625 C C . MET B 1 1 ? -24.875 53.125 33.25 1 58.75 1 MET B C 1
ATOM 3627 O O . MET B 1 1 ? -24.062 54 33.562 1 58.75 1 MET B O 1
ATOM 3631 N N . LYS B 1 2 ? -24.516 51.781 33.438 1 79.5 2 LYS B N 1
ATOM 3632 C CA . LYS B 1 2 ? -23.156 51.281 33.656 1 79.5 2 LYS B CA 1
ATOM 3633 C C . LYS B 1 2 ? -22.219 51.656 32.531 1 79.5 2 LYS B C 1
ATOM 3635 O O . LYS B 1 2 ? -21 51.562 32.656 1 79.5 2 LYS B O 1
ATOM 3640 N N . ASP B 1 3 ? -22.766 52.406 31.625 1 82.75 3 ASP B N 1
ATOM 3641 C CA . ASP B 1 3 ? -22.031 52.75 30.406 1 82.75 3 ASP B CA 1
ATOM 3642 C C . ASP B 1 3 ? -21.078 53.906 30.672 1 82.75 3 ASP B C 1
ATOM 3644 O O . ASP B 1 3 ? -19.969 53.969 30.125 1 82.75 3 ASP B O 1
ATOM 3648 N N . SER B 1 4 ? -21.547 54.781 31.547 1 86.94 4 SER B N 1
ATOM 3649 C CA . SER B 1 4 ? -20.797 56.031 31.766 1 86.94 4 SER B CA 1
ATOM 3650 C C . SER B 1 4 ? -19.766 55.844 32.875 1 86.94 4 SER B C 1
ATOM 3652 O O . SER B 1 4 ? -18.969 56.75 33.125 1 86.94 4 SER B O 1
ATOM 3654 N N . ASN B 1 5 ? -19.828 54.625 33.469 1 92.5 5 ASN B N 1
ATOM 3655 C CA . ASN B 1 5 ? -18.812 54.375 34.5 1 92.5 5 ASN B CA 1
ATOM 3656 C C . ASN B 1 5 ? -17.406 54.469 33.906 1 92.5 5 ASN B C 1
ATOM 3658 O O . ASN B 1 5 ? -17.203 54.125 32.75 1 92.5 5 ASN B O 1
ATOM 3662 N N . ARG B 1 6 ? -16.562 55.031 34.688 1 94.62 6 ARG B N 1
ATOM 3663 C CA . ARG B 1 6 ? -15.188 55.188 34.219 1 94.62 6 ARG B CA 1
ATOM 3664 C C . ARG B 1 6 ? -14.234 54.281 34.969 1 94.62 6 ARG B C 1
ATOM 3666 O O . ARG B 1 6 ? -14.414 54.031 36.156 1 94.62 6 ARG B O 1
ATOM 3673 N N . ILE B 1 7 ? -13.25 53.75 34.25 1 94.25 7 ILE B N 1
ATOM 3674 C CA . ILE B 1 7 ? -12.297 52.812 34.844 1 94.25 7 ILE B CA 1
ATOM 3675 C C . ILE B 1 7 ? -10.875 53.281 34.562 1 94.25 7 ILE B C 1
ATOM 3677 O O . ILE B 1 7 ? -10.578 53.75 33.438 1 94.25 7 ILE B O 1
ATOM 3681 N N . CYS B 1 8 ? -10.047 53.25 35.562 1 94.25 8 CYS B N 1
ATOM 3682 C CA . CYS B 1 8 ? -8.672 53.719 35.406 1 94.25 8 CYS B CA 1
ATOM 3683 C C . CYS B 1 8 ? -7.73 52.531 35.188 1 94.25 8 CYS B C 1
ATOM 3685 O O . CYS B 1 8 ? -8.164 51.375 35.219 1 94.25 8 CYS B O 1
ATOM 3687 N N . ALA B 1 9 ? -6.434 52.75 34.906 1 93.56 9 ALA B N 1
ATOM 3688 C CA . ALA B 1 9 ? -5.418 51.75 34.594 1 93.56 9 ALA B CA 1
ATOM 3689 C C . ALA B 1 9 ? -5.172 50.812 35.75 1 93.56 9 ALA B C 1
ATOM 3691 O O . ALA B 1 9 ? -4.828 49.656 35.562 1 93.56 9 ALA B O 1
ATOM 3692 N N . ASN B 1 10 ? -5.426 51.281 37 1 91.19 10 ASN B N 1
ATOM 3693 C CA . ASN B 1 10 ? -5.172 50.5 38.188 1 91.19 10 ASN B CA 1
ATOM 3694 C C . ASN B 1 10 ? -6.211 49.406 38.375 1 91.19 10 ASN B C 1
ATOM 3696 O O . ASN B 1 10 ? -5.988 48.438 39.094 1 91.19 10 ASN B O 1
ATOM 3700 N N . CYS B 1 11 ? -7.277 49.562 37.688 1 94.06 11 CYS B N 1
ATOM 3701 C CA . CYS B 1 11 ? -8.367 48.594 37.812 1 94.06 11 CYS B CA 1
ATOM 3702 C C . CYS B 1 11 ? -8.344 47.594 36.688 1 94.06 11 CYS B C 1
ATOM 3704 O O . CYS B 1 11 ? -9.273 46.781 36.531 1 94.06 11 CYS B O 1
ATOM 3706 N N . VAL B 1 12 ? -7.305 47.625 35.812 1 93.44 12 VAL B N 1
ATOM 3707 C CA . VAL B 1 12 ? -7.113 46.688 34.719 1 93.44 12 VAL B CA 1
ATOM 3708 C C . VAL B 1 12 ? -5.82 45.906 34.906 1 93.44 12 VAL B C 1
ATOM 3710 O O . VAL B 1 12 ? -4.812 46.469 35.344 1 93.44 12 VAL B O 1
ATOM 3713 N N . THR B 1 13 ? -5.836 44.562 34.594 1 91.88 13 THR B N 1
ATOM 3714 C CA . THR B 1 13 ? -4.668 43.719 34.812 1 91.88 13 THR B CA 1
ATOM 3715 C C . THR B 1 13 ? -3.893 43.531 33.5 1 91.88 13 THR B C 1
ATOM 3717 O O . THR B 1 13 ? -2.674 43.344 33.531 1 91.88 13 THR B O 1
ATOM 3720 N N . ASP B 1 14 ? -4.508 43.594 32.344 1 93.19 14 ASP B N 1
ATOM 3721 C CA . ASP B 1 14 ? -3.82 43.406 31.078 1 93.19 14 ASP B CA 1
ATOM 3722 C C . ASP B 1 14 ? -2.807 44.531 30.844 1 93.19 14 ASP B C 1
ATOM 3724 O O . ASP B 1 14 ? -3.156 45.719 30.906 1 93.19 14 ASP B O 1
ATOM 3728 N N . PRO B 1 15 ? -1.639 44.188 30.625 1 91.75 15 PRO B N 1
ATOM 3729 C CA . PRO B 1 15 ? -0.592 45.219 30.578 1 91.75 15 PRO B CA 1
ATOM 3730 C C . PRO B 1 15 ? -0.795 46.219 29.422 1 91.75 15 PRO B C 1
ATOM 3732 O O . PRO B 1 15 ? -0.502 47.406 29.578 1 91.75 15 PRO B O 1
ATOM 3735 N N . TYR B 1 16 ? -1.236 45.719 28.328 1 94.69 16 TYR B N 1
ATOM 3736 C CA . TYR B 1 16 ? -1.441 46.625 27.188 1 94.69 16 TYR B CA 1
ATOM 3737 C C . TYR B 1 16 ? -2.605 47.562 27.453 1 94.69 16 TYR B C 1
ATOM 3739 O O . TYR B 1 16 ? -2.508 48.75 27.188 1 94.69 16 TYR B O 1
ATOM 3747 N N . LEU B 1 17 ? -3.695 47.094 27.938 1 93.5 17 LEU B N 1
ATOM 3748 C CA . LEU B 1 17 ? -4.859 47.906 28.281 1 93.5 17 LEU B CA 1
ATOM 3749 C C . LEU B 1 17 ? -4.508 48.969 29.328 1 93.5 17 LEU B C 1
ATOM 3751 O O . LEU B 1 17 ? -5.004 50.094 29.266 1 93.5 17 LEU B O 1
ATOM 3755 N N . ARG B 1 18 ? -3.666 48.562 30.281 1 93.56 18 ARG B N 1
ATOM 3756 C CA . ARG B 1 18 ? -3.227 49.469 31.312 1 93.56 18 ARG B CA 1
ATOM 3757 C C . ARG B 1 18 ? -2.521 50.688 30.703 1 93.56 18 ARG B C 1
ATOM 3759 O O . ARG B 1 18 ? -2.811 51.844 31.062 1 93.56 18 ARG B O 1
ATOM 3766 N N . ILE B 1 19 ? -1.635 50.375 29.797 1 94.38 19 ILE B N 1
ATOM 3767 C CA . ILE B 1 19 ? -0.874 51.406 29.141 1 94.38 19 ILE B CA 1
ATOM 3768 C C . ILE B 1 19 ? -1.806 52.25 28.281 1 94.38 19 ILE B C 1
ATOM 3770 O O . ILE B 1 19 ? -1.71 53.5 28.266 1 94.38 19 ILE B O 1
ATOM 3774 N N . GLU B 1 20 ? -2.656 51.625 27.625 1 94.69 20 GLU B N 1
ATOM 3775 C CA . GLU B 1 20 ? -3.596 52.312 26.734 1 94.69 20 GLU B CA 1
ATOM 3776 C C . GLU B 1 20 ? -4.5 53.25 27.516 1 94.69 20 GLU B C 1
ATOM 3778 O O . GLU B 1 20 ? -4.699 54.406 27.109 1 94.69 20 GLU B O 1
ATOM 3783 N N . ILE B 1 21 ? -5.02 52.875 28.641 1 94.12 21 ILE B N 1
ATOM 3784 C CA . ILE B 1 21 ? -5.879 53.688 29.484 1 94.12 21 ILE B CA 1
ATOM 3785 C C . ILE B 1 21 ? -5.059 54.812 30.109 1 94.12 21 ILE B C 1
ATOM 3787 O O . ILE B 1 21 ? -5.539 55.938 30.219 1 94.12 21 ILE B O 1
ATOM 3791 N N . GLY B 1 22 ? -3.848 54.5 30.484 1 92.5 22 GLY B N 1
ATOM 3792 C CA . GLY B 1 22 ? -2.957 55.5 31.062 1 92.5 22 GLY B CA 1
ATOM 3793 C C . GLY B 1 22 ? -2.68 56.656 30.109 1 92.5 22 GLY B C 1
ATOM 3794 O O . GLY B 1 22 ? -2.328 57.75 30.562 1 92.5 22 GLY B O 1
ATOM 3795 N N . ARG B 1 23 ? -2.865 56.406 28.844 1 92.44 23 ARG B N 1
ATOM 3796 C CA . ARG B 1 23 ? -2.59 57.406 27.844 1 92.44 23 ARG B CA 1
ATOM 3797 C C . ARG B 1 23 ? -3.875 58.125 27.391 1 92.44 23 ARG B C 1
ATOM 3799 O O . ARG B 1 23 ? -3.865 58.906 26.453 1 92.44 23 ARG B O 1
ATOM 3806 N N . SER B 1 24 ? -4.875 57.75 28.031 1 91.56 24 SER B N 1
ATOM 3807 C CA . SER B 1 24 ? -6.16 58.344 27.672 1 91.56 24 SER B CA 1
ATOM 3808 C C . SER B 1 24 ? -6.141 59.844 27.828 1 91.56 24 SER B C 1
ATOM 3810 O O . SER B 1 24 ? -5.477 60.375 28.719 1 91.56 24 SER B O 1
ATOM 3812 N N . GLU B 1 25 ? -6.879 60.531 27.031 1 88.44 25 GLU B N 1
ATOM 3813 C CA . GLU B 1 25 ? -6.953 62 27.078 1 88.44 25 GLU B CA 1
ATOM 3814 C C . GLU B 1 25 ? -7.918 62.469 28.156 1 88.44 25 GLU B C 1
ATOM 3816 O O . GLU B 1 25 ? -7.922 63.625 28.531 1 88.44 25 GLU B O 1
ATOM 3821 N N . THR B 1 26 ? -8.711 61.562 28.609 1 87.25 26 THR B N 1
ATOM 3822 C CA . THR B 1 26 ? -9.625 61.875 29.703 1 87.25 26 THR B CA 1
ATOM 3823 C C . THR B 1 26 ? -8.93 61.75 31.047 1 87.25 26 THR B C 1
ATOM 3825 O O . THR B 1 26 ? -8.969 60.688 31.672 1 87.25 26 THR B O 1
ATOM 3828 N N . ILE B 1 27 ? -8.203 62.781 31.594 1 84.56 27 ILE B N 1
ATOM 3829 C CA . ILE B 1 27 ? -7.258 62.656 32.688 1 84.56 27 ILE B CA 1
ATOM 3830 C C . ILE B 1 27 ? -7.898 63.188 33.969 1 84.56 27 ILE B C 1
ATOM 3832 O O . ILE B 1 27 ? -7.41 62.906 35.094 1 84.56 27 ILE B O 1
ATOM 3836 N N . ASN B 1 28 ? -9.008 63.844 34.062 1 84.19 28 ASN B N 1
ATOM 3837 C CA . ASN B 1 28 ? -9.469 64.5 35.281 1 84.19 28 ASN B CA 1
ATOM 3838 C C . ASN B 1 28 ? -10.812 63.906 35.75 1 84.19 28 ASN B C 1
ATOM 3840 O O . ASN B 1 28 ? -11.648 64.625 36.281 1 84.19 28 ASN B O 1
ATOM 3844 N N . GLU B 1 29 ? -10.914 62.688 35.438 1 88.5 29 GLU B N 1
ATOM 3845 C CA . GLU B 1 29 ? -12.141 62.031 35.906 1 88.5 29 GLU B CA 1
ATOM 3846 C C . GLU B 1 29 ? -11.836 60.969 36.938 1 88.5 29 GLU B C 1
ATOM 3848 O O . GLU B 1 29 ? -10.758 60.375 36.938 1 88.5 29 GLU B O 1
ATOM 3853 N N . GLN B 1 30 ? -12.766 60.844 37.844 1 93.25 30 GLN B N 1
ATOM 3854 C CA . GLN B 1 30 ? -12.609 59.875 38.906 1 93.25 30 GLN B CA 1
ATOM 3855 C C . GLN B 1 30 ? -13.047 58.469 38.469 1 93.25 30 GLN B C 1
ATOM 3857 O O . GLN B 1 30 ? -14.078 58.312 37.812 1 93.25 30 GLN B O 1
ATOM 3862 N N . CYS B 1 31 ? -12.219 57.5 38.781 1 93.62 31 CYS B N 1
ATOM 3863 C CA . CYS B 1 31 ? -12.578 56.094 38.531 1 93.62 31 CYS B CA 1
ATOM 3864 C C . CYS B 1 31 ? -13.75 55.688 39.406 1 93.62 31 CYS B C 1
ATOM 3866 O O . CYS B 1 31 ? -13.766 55.969 40.594 1 93.62 31 CYS B O 1
ATOM 3868 N N . ASP B 1 32 ? -14.625 55.031 38.906 1 92.94 32 ASP B N 1
ATOM 3869 C CA . ASP B 1 32 ? -15.828 54.625 39.625 1 92.94 32 ASP B CA 1
ATOM 3870 C C . ASP B 1 32 ? -15.578 53.406 40.5 1 92.94 32 ASP B C 1
ATOM 3872 O O . ASP B 1 32 ? -16.422 53.031 41.312 1 92.94 32 ASP B O 1
ATOM 3876 N N . TYR B 1 33 ? -14.406 52.844 40.406 1 92.69 33 TYR B N 1
ATOM 3877 C CA . TYR B 1 33 ? -14.18 51.594 41.094 1 92.69 33 TYR B CA 1
ATOM 3878 C C . TYR B 1 33 ? -13.102 51.719 42.156 1 92.69 33 TYR B C 1
ATOM 3880 O O . TYR B 1 33 ? -13.203 51.125 43.219 1 92.69 33 TYR B O 1
ATOM 3888 N N . CYS B 1 34 ? -12.055 52.5 41.938 1 91 34 CYS B N 1
ATOM 3889 C CA . CYS B 1 34 ? -11.023 52.688 42.969 1 91 34 CYS B CA 1
ATOM 3890 C C . CYS B 1 34 ? -10.945 54.125 43.406 1 91 34 CYS B C 1
ATOM 3892 O O . CYS B 1 34 ? -10.141 54.469 44.281 1 91 34 CYS B O 1
ATOM 3894 N N . GLU B 1 35 ? -11.664 55.094 42.812 1 90.75 35 GLU B N 1
ATOM 3895 C CA . GLU B 1 35 ? -11.844 56.5 43.156 1 90.75 35 GLU B CA 1
ATOM 3896 C C . GLU B 1 35 ? -10.594 57.312 42.844 1 90.75 35 GLU B C 1
ATOM 3898 O O . GLU B 1 35 ? -10.523 58.5 43.188 1 90.75 35 GLU B O 1
ATOM 3903 N N . GLU B 1 36 ? -9.742 56.625 42.219 1 90.56 36 GLU B N 1
ATOM 3904 C CA . GLU B 1 36 ? -8.547 57.375 41.812 1 90.56 36 GLU B CA 1
ATOM 3905 C C . GLU B 1 36 ? -8.852 58.344 40.688 1 90.56 36 GLU B C 1
ATOM 3907 O O . GLU B 1 36 ? -9.656 58.062 39.812 1 90.56 36 GLU B O 1
ATOM 3912 N N . ILE B 1 37 ? -8.234 59.531 40.844 1 92.62 37 ILE B N 1
ATOM 3913 C CA . ILE B 1 37 ? -8.398 60.562 39.812 1 92.62 37 ILE B CA 1
ATOM 3914 C C . ILE B 1 37 ? -7.23 60.469 38.844 1 92.62 37 ILE B C 1
ATOM 3916 O O . ILE B 1 37 ? -6.066 60.5 39.25 1 92.62 37 ILE B O 1
ATOM 3920 N N . GLY B 1 38 ? -7.5 60.281 37.625 1 91.19 38 GLY B N 1
ATOM 3921 C CA . GLY B 1 38 ? -6.496 60.156 36.594 1 91.19 38 GLY B CA 1
ATOM 3922 C C . GLY B 1 38 ? -7.086 59.812 35.219 1 91.19 38 GLY B C 1
ATOM 3923 O O . GLY B 1 38 ? -8.266 60.062 34.969 1 91.19 38 GLY B O 1
ATOM 3924 N N . PRO B 1 39 ? -6.234 59.312 34.281 1 94.31 39 PRO B N 1
ATOM 3925 C CA . PRO B 1 39 ? -6.762 58.875 33 1 94.31 39 PRO B CA 1
ATOM 3926 C C . PRO B 1 39 ? -7.719 57.688 33.125 1 94.31 39 PRO B C 1
ATOM 3928 O O . PRO B 1 39 ? -7.445 56.75 33.844 1 94.31 39 PRO B O 1
ATOM 3931 N N . THR B 1 40 ? -8.812 57.781 32.438 1 94.62 40 THR B N 1
ATOM 3932 C CA . THR B 1 40 ? -9.82 56.75 32.562 1 94.62 40 THR B CA 1
ATOM 3933 C C . THR B 1 40 ? -10.438 56.438 31.188 1 94.62 40 THR B C 1
ATOM 3935 O O . THR B 1 40 ? -10.312 57.219 30.25 1 94.62 40 THR B O 1
ATOM 3938 N N . TYR B 1 41 ? -10.984 55.281 31.047 1 94.25 41 TYR B N 1
ATOM 3939 C CA . TYR B 1 41 ? -11.883 54.875 29.969 1 94.25 41 TYR B CA 1
ATOM 3940 C C . TYR B 1 41 ? -13.32 54.781 30.453 1 94.25 41 TYR B C 1
ATOM 3942 O O . TYR B 1 41 ? -13.562 54.438 31.609 1 94.25 41 TYR B O 1
ATOM 3950 N N . SER B 1 42 ? -14.156 55.188 29.547 1 93.94 42 SER B N 1
ATOM 3951 C CA . SER B 1 42 ? -15.531 54.812 29.859 1 93.94 42 SER B CA 1
ATOM 3952 C C . SER B 1 42 ? -15.758 53.312 29.703 1 93.94 42 SER B C 1
ATOM 3954 O O . SER B 1 42 ? -15.039 52.656 28.953 1 93.94 42 SER B O 1
ATOM 3956 N N . MET B 1 43 ? -16.641 52.781 30.375 1 94.19 43 MET B N 1
ATOM 3957 C CA . MET B 1 43 ? -16.938 51.344 30.266 1 94.19 43 MET B CA 1
ATOM 3958 C C . MET B 1 43 ? -17.344 51 28.844 1 94.19 43 MET B C 1
ATOM 3960 O O . MET B 1 43 ? -17.062 49.875 28.359 1 94.19 43 MET B O 1
ATOM 3964 N N . VAL B 1 44 ? -17.922 51.906 28.109 1 93.88 44 VAL B N 1
ATOM 3965 C CA . VAL B 1 44 ? -18.297 51.656 26.719 1 93.88 44 VAL B CA 1
ATOM 3966 C C . VAL B 1 44 ? -17.047 51.531 25.859 1 93.88 44 VAL B C 1
ATOM 3968 O O . VAL B 1 44 ? -16.984 50.656 24.984 1 93.88 44 VAL B O 1
ATOM 3971 N N . ASP B 1 45 ? -16.094 52.406 26.109 1 93.81 45 ASP B N 1
ATOM 3972 C CA . ASP B 1 45 ? -14.844 52.344 25.359 1 93.81 45 ASP B CA 1
ATOM 3973 C C . ASP B 1 45 ? -14.102 51.031 25.656 1 93.81 45 ASP B C 1
ATOM 3975 O O . ASP B 1 45 ? -13.562 50.406 24.734 1 93.81 45 ASP B O 1
ATOM 3979 N N . LEU B 1 46 ? -14.078 50.688 26.891 1 94.88 46 LEU B N 1
ATOM 3980 C CA . LEU B 1 46 ? -13.43 49.438 27.281 1 94.88 46 LEU B CA 1
ATOM 3981 C C . LEU B 1 46 ? -14.156 48.25 26.656 1 94.88 46 LEU B C 1
ATOM 3983 O O . LEU B 1 46 ? -13.516 47.312 26.172 1 94.88 46 LEU B O 1
ATOM 3987 N N . ALA B 1 47 ? -15.445 48.25 26.688 1 94.56 47 ALA B N 1
ATOM 3988 C CA . ALA B 1 47 ? -16.25 47.188 26.109 1 94.56 47 ALA B CA 1
ATOM 3989 C C . ALA B 1 47 ? -15.961 47.062 24.609 1 94.56 47 ALA B C 1
ATOM 3991 O O . ALA B 1 47 ? -15.898 45.938 24.094 1 94.56 47 ALA B O 1
ATOM 3992 N N . ALA B 1 48 ? -15.836 48.125 23.922 1 93.94 48 ALA B N 1
ATOM 3993 C CA . ALA B 1 48 ? -15.516 48.094 22.484 1 93.94 48 ALA B CA 1
ATOM 3994 C C . ALA B 1 48 ? -14.18 47.406 22.25 1 93.94 48 ALA B C 1
ATOM 3996 O O . ALA B 1 48 ? -14.047 46.625 21.312 1 93.94 48 ALA B O 1
ATOM 3997 N N . ARG B 1 49 ? -13.195 47.75 23.094 1 94.25 49 ARG B N 1
ATOM 3998 C CA . ARG B 1 49 ? -11.883 47.094 22.984 1 94.25 49 ARG B CA 1
ATOM 3999 C C . ARG B 1 49 ? -11.984 45.594 23.234 1 94.25 49 ARG B C 1
ATOM 4001 O O . ARG B 1 49 ? -11.391 44.812 22.5 1 94.25 49 ARG B O 1
ATOM 4008 N N . CYS B 1 50 ? -12.719 45.25 24.25 1 94 50 CYS B N 1
ATOM 4009 C CA . CYS B 1 50 ? -12.883 43.844 24.578 1 94 50 CYS B CA 1
ATOM 4010 C C . CYS B 1 50 ? -13.656 43.094 23.484 1 94 50 CYS B C 1
ATOM 4012 O O . CYS B 1 50 ? -13.336 41.969 23.156 1 94 50 CYS B O 1
ATOM 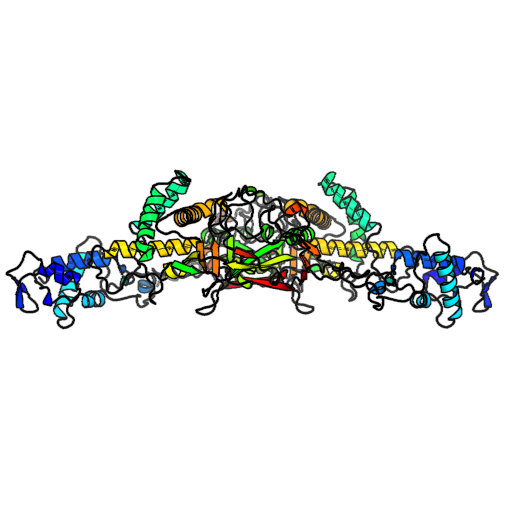4014 N N . ASP B 1 51 ? -14.625 43.75 22.938 1 92.25 51 ASP B N 1
ATOM 4015 C CA . ASP B 1 51 ? -15.406 43.156 21.844 1 92.25 51 ASP B CA 1
ATOM 4016 C C . ASP B 1 51 ? -14.516 42.844 20.641 1 92.25 51 ASP B C 1
ATOM 4018 O O . ASP B 1 51 ? -14.664 41.781 20.031 1 92.25 51 ASP B O 1
ATOM 4022 N N . GLU B 1 52 ? -13.672 43.75 20.312 1 89.62 52 GLU B N 1
ATOM 4023 C CA . GLU B 1 52 ? -12.734 43.531 19.219 1 89.62 52 GLU B CA 1
ATOM 4024 C C . GLU B 1 52 ? -11.875 42.281 19.469 1 89.62 52 GLU B C 1
ATOM 4026 O O . GLU B 1 52 ? -11.641 41.5 18.562 1 89.62 52 GLU B O 1
ATOM 4031 N N . VAL B 1 53 ? -11.422 42.188 20.688 1 90.38 53 VAL B N 1
ATOM 4032 C CA . VAL B 1 53 ? -10.562 41.062 21.062 1 90.38 53 VAL B CA 1
ATOM 4033 C C . VAL B 1 53 ? -11.359 39.75 21 1 90.38 53 VAL B C 1
ATOM 4035 O O . VAL B 1 53 ? -10.875 38.75 20.469 1 90.38 53 VAL B O 1
ATOM 4038 N N . ILE B 1 54 ? -12.539 39.75 21.5 1 88.19 54 ILE B N 1
ATOM 4039 C CA . ILE B 1 54 ? -13.383 38.562 21.5 1 88.19 54 ILE B CA 1
ATOM 4040 C C . ILE B 1 54 ? -13.703 38.156 20.062 1 88.19 54 ILE B C 1
ATOM 4042 O O . ILE B 1 54 ? -13.594 36.969 19.719 1 88.19 54 ILE B O 1
ATOM 4046 N N . ASP B 1 55 ? -13.953 39.062 19.219 1 84.19 55 ASP B N 1
ATOM 4047 C CA . ASP B 1 55 ? -14.273 38.781 17.812 1 84.19 55 ASP B CA 1
ATOM 4048 C C . ASP B 1 55 ? -13.078 38.188 17.078 1 84.19 55 ASP B C 1
ATOM 4050 O O . ASP B 1 55 ? -13.242 37.344 16.219 1 84.19 55 ASP B O 1
ATOM 4054 N N . ARG B 1 56 ? -11.977 38.656 17.5 1 80.56 56 ARG B N 1
ATOM 4055 C CA . ARG B 1 56 ? -10.773 38.281 16.75 1 80.56 56 ARG B CA 1
ATOM 4056 C C . ARG B 1 56 ? -10.203 36.969 17.25 1 80.56 56 ARG B C 1
ATOM 4058 O O . ARG B 1 56 ? -9.672 36.188 16.453 1 80.56 56 ARG B O 1
ATOM 4065 N N . PHE B 1 57 ? -10.289 36.688 18.5 1 85.44 57 PHE B N 1
ATOM 4066 C CA . PHE B 1 57 ? -9.484 35.625 19.047 1 85.44 57 PHE B CA 1
ATOM 4067 C C . PHE B 1 57 ? -10.367 34.531 19.625 1 85.44 57 PHE B C 1
ATOM 4069 O O . PHE B 1 57 ? -9.875 33.438 20 1 85.44 57 PHE B O 1
ATOM 4076 N N . TYR B 1 58 ? -11.688 34.781 19.75 1 83 58 TYR B N 1
ATOM 4077 C CA . TYR B 1 58 ? -12.547 33.781 20.391 1 83 58 TYR B CA 1
ATOM 4078 C C . TYR B 1 58 ? -13.664 33.344 19.453 1 83 58 TYR B C 1
ATOM 4080 O O . TYR B 1 58 ? -14.07 34.094 18.562 1 83 58 TYR B O 1
ATOM 4088 N N . THR B 1 59 ? -14.031 32.125 19.578 1 80.38 59 THR B N 1
ATOM 4089 C CA . THR B 1 59 ? -15.172 31.547 18.859 1 80.38 59 THR B CA 1
ATOM 4090 C C . THR B 1 59 ? -16.266 31.109 19.844 1 80.38 59 THR B C 1
ATOM 4092 O O . THR B 1 59 ? -15.969 30.516 20.875 1 80.38 59 THR B O 1
ATOM 4095 N N . LEU B 1 60 ? -17.422 31.469 19.469 1 79.94 60 LEU B N 1
ATOM 4096 C CA . LEU B 1 60 ? -18.562 31.125 20.312 1 79.94 60 LEU B CA 1
ATOM 4097 C C . LEU B 1 60 ? -18.828 29.625 20.281 1 79.94 60 LEU B C 1
ATOM 4099 O O . LEU B 1 60 ? -18.828 29.016 19.203 1 79.94 60 LEU B O 1
ATOM 4103 N N . THR B 1 61 ? -18.906 29 21.453 1 74.94 61 THR B N 1
ATOM 4104 C CA . THR B 1 61 ? -19.141 27.562 21.5 1 74.94 61 THR B CA 1
ATOM 4105 C C . THR B 1 61 ? -20.516 27.266 22.078 1 74.94 61 THR B C 1
ATOM 4107 O O . THR B 1 61 ? -21.016 26.141 21.984 1 74.94 61 THR B O 1
ATOM 4110 N N . SER B 1 62 ? -21.062 28.266 22.828 1 68.38 62 SER B N 1
ATOM 4111 C CA . SER B 1 62 ? -22.344 28.031 23.469 1 68.38 62 SER B CA 1
ATOM 4112 C C . SER B 1 62 ? -23.453 27.828 22.438 1 68.38 62 SER B C 1
ATOM 4114 O O . SER B 1 62 ? -24.5 27.266 22.734 1 68.38 62 SER B O 1
ATOM 4116 N N . ASP B 1 63 ? -23.078 28.266 21.328 1 60.72 63 ASP B N 1
ATOM 4117 C CA . ASP B 1 63 ? -24.078 28.141 20.266 1 60.72 63 ASP B CA 1
ATOM 4118 C C . ASP B 1 63 ? -23.828 26.891 19.438 1 60.72 63 ASP B C 1
ATOM 4120 O O . ASP B 1 63 ? -24.531 26.641 18.453 1 60.72 63 ASP B O 1
ATOM 4124 N N . ASP B 1 64 ? -22.859 26.234 19.953 1 57.06 64 ASP B N 1
ATOM 4125 C CA . ASP B 1 64 ? -22.562 24.984 19.281 1 57.06 64 ASP B CA 1
ATOM 4126 C C . ASP B 1 64 ? -23.766 24.047 19.312 1 57.06 64 ASP B C 1
ATOM 4128 O O . ASP B 1 64 ? -24.5 23.984 20.297 1 57.06 64 ASP B O 1
ATOM 4132 N N . TRP B 1 65 ? -24.031 23.516 18.219 1 50.12 65 TRP B N 1
ATOM 4133 C CA . TRP B 1 65 ? -25.203 22.672 18.016 1 50.12 65 TRP B CA 1
ATOM 4134 C C . TRP B 1 65 ? -25.312 21.641 19.125 1 50.12 65 TRP B C 1
ATOM 4136 O O . TRP B 1 65 ? -26.406 21.406 19.672 1 50.12 65 TRP B O 1
ATOM 4146 N N . ALA B 1 66 ? -24.109 21.016 19.562 1 46.97 66 ALA B N 1
ATOM 4147 C CA . ALA B 1 66 ? -24.109 20 20.609 1 46.97 66 ALA B CA 1
ATOM 4148 C C . ALA B 1 66 ? -24.578 20.578 21.938 1 46.97 66 ALA B C 1
ATOM 4150 O O . ALA B 1 66 ? -25.25 19.891 22.719 1 46.97 66 ALA B O 1
ATOM 4151 N N . VAL B 1 67 ? -24.312 21.766 22.25 1 52.84 67 VAL B N 1
ATOM 4152 C CA . VAL B 1 67 ? -24.656 22.422 23.5 1 52.84 67 VAL B CA 1
ATOM 4153 C C . VAL B 1 67 ? -26.141 22.781 23.5 1 52.84 67 VAL B C 1
ATOM 4155 O O . VAL B 1 67 ? -26.844 22.531 24.484 1 52.84 67 VAL B O 1
ATOM 4158 N N . VAL B 1 68 ? -26.547 23.188 22.406 1 51.62 68 VAL B N 1
ATOM 4159 C CA . VAL B 1 68 ? -27.922 23.703 22.328 1 51.62 68 VAL B CA 1
ATOM 4160 C C . VAL B 1 68 ? -28.906 22.531 22.312 1 51.62 68 VAL B C 1
ATOM 4162 O O . VAL B 1 68 ? -29.953 22.594 22.953 1 51.62 68 VAL B O 1
ATOM 4165 N N . HIS B 1 69 ? -28.609 21.453 21.672 1 48.62 69 HIS B N 1
ATOM 4166 C CA . HIS B 1 69 ? -29.594 20.406 21.469 1 48.62 69 HIS B CA 1
ATOM 4167 C C . HIS B 1 69 ? -29.359 19.234 22.406 1 48.62 69 HIS B C 1
ATOM 4169 O O . HIS B 1 69 ? -30.297 18.516 22.766 1 48.62 69 HIS B O 1
ATOM 4175 N N . PHE B 1 70 ? -28.141 18.984 22.781 1 50.44 70 PHE B N 1
ATOM 4176 C CA . PHE B 1 70 ? -27.922 17.828 23.656 1 50.44 70 PHE B CA 1
ATOM 4177 C C . PHE B 1 70 ? -27.547 18.281 25.062 1 50.44 70 PHE B C 1
ATOM 4179 O O . PHE B 1 70 ? -27.125 17.484 25.891 1 50.44 70 PHE B O 1
ATOM 4186 N N . ASP B 1 71 ? -27.688 19.547 25.375 1 55.41 71 ASP B N 1
ATOM 4187 C CA . ASP B 1 71 ? -27.469 20.141 26.703 1 55.41 71 ASP B CA 1
ATOM 4188 C C . ASP B 1 71 ? -26.062 19.859 27.203 1 55.41 71 ASP B C 1
ATOM 4190 O O . ASP B 1 71 ? -25.875 19.547 28.391 1 55.41 71 ASP B O 1
ATOM 4194 N N . ARG B 1 72 ? -25.203 19.625 26.312 1 57.53 72 ARG B N 1
ATOM 4195 C CA . ARG B 1 72 ? -23.828 19.438 26.766 1 57.53 72 ARG B CA 1
ATOM 4196 C C . ARG B 1 72 ? -23.203 20.766 27.203 1 57.53 72 ARG B C 1
ATOM 4198 O O . ARG B 1 72 ? -23.625 21.828 26.75 1 57.53 72 ARG B O 1
ATOM 4205 N N . ALA B 1 73 ? -22.375 20.625 28.125 1 65.88 73 ALA B N 1
ATOM 4206 C CA . ALA B 1 73 ? -21.656 21.812 28.578 1 65.88 73 ALA B CA 1
ATOM 4207 C C . ALA B 1 73 ? -20.766 22.375 27.484 1 65.88 73 ALA B C 1
ATOM 4209 O O . ALA B 1 73 ? -20.031 21.625 26.828 1 65.88 73 ALA B O 1
ATOM 4210 N N . PRO B 1 74 ? -21.109 23.625 27.078 1 69.06 74 PRO B N 1
ATOM 4211 C CA . PRO B 1 74 ? -20.25 24.203 26.031 1 69.06 74 PRO B CA 1
ATOM 4212 C C . PRO B 1 74 ? -18.766 24.109 26.375 1 69.06 74 PRO B C 1
ATOM 4214 O O . PRO B 1 74 ? -18.391 24.078 27.547 1 69.06 74 PRO B O 1
ATOM 4217 N N . ARG B 1 75 ? -17.969 23.859 25.422 1 75.06 75 ARG B N 1
ATOM 4218 C CA . ARG B 1 75 ? -16.531 23.875 25.609 1 75.06 75 ARG B CA 1
ATOM 4219 C C . ARG B 1 75 ? -16.016 25.312 25.75 1 75.06 75 ARG B C 1
ATOM 4221 O O . ARG B 1 75 ? -16.625 26.25 25.219 1 75.06 75 ARG B O 1
ATOM 4228 N N . GLY B 1 76 ? -15.008 25.484 26.594 1 80.75 76 GLY B N 1
ATOM 4229 C CA . GLY B 1 76 ? -14.359 26.781 26.734 1 80.75 76 GLY B CA 1
ATOM 4230 C C . GLY B 1 76 ? -14.719 27.5 28.016 1 80.75 76 GLY B C 1
ATOM 4231 O O . GLY B 1 76 ? -14.844 26.859 29.062 1 80.75 76 GLY B O 1
ATOM 4232 N N . GLU B 1 77 ? -14.742 28.875 27.922 1 87.44 77 GLU B N 1
ATOM 4233 C CA . GLU B 1 77 ? -14.945 29.703 29.109 1 87.44 77 GLU B CA 1
ATOM 4234 C C . GLU B 1 77 ? -16.125 30.672 28.906 1 87.44 77 GLU B C 1
ATOM 4236 O O . GLU B 1 77 ? -16.406 31.078 27.781 1 87.44 77 GLU B O 1
ATOM 4241 N N . GLN B 1 78 ? -16.75 30.938 30.047 1 89.31 78 GLN B N 1
ATOM 4242 C CA . GLN B 1 78 ? -17.812 31.938 30.031 1 89.31 78 GLN B CA 1
ATOM 4243 C C . GLN B 1 78 ? -17.25 33.344 29.812 1 89.31 78 GLN B C 1
ATOM 4245 O O . GLN B 1 78 ? -16.094 33.594 30.141 1 89.31 78 GLN B O 1
ATOM 4250 N N . LEU B 1 79 ? -18.062 34.156 29.266 1 90.69 79 LEU B N 1
ATOM 4251 C CA . LEU B 1 79 ? -17.672 35.531 29 1 90.69 79 LEU B CA 1
ATOM 4252 C C . LEU B 1 79 ? -17.109 36.188 30.266 1 90.69 79 LEU B C 1
ATOM 4254 O O . LEU B 1 79 ? -16.047 36.812 30.234 1 90.69 79 LEU B O 1
ATOM 4258 N N . LEU B 1 80 ? -17.781 36 31.375 1 90.25 80 LEU B N 1
ATOM 4259 C CA . LEU B 1 80 ? -17.375 36.625 32.625 1 90.25 80 LEU B CA 1
ATOM 4260 C C . LEU B 1 80 ? -15.984 36.188 33.031 1 90.25 80 LEU B C 1
ATOM 4262 O O . LEU B 1 80 ? -15.188 37 33.531 1 90.25 80 LEU B O 1
ATOM 4266 N N . THR B 1 81 ? -15.766 34.969 32.812 1 90.88 81 THR B N 1
ATOM 4267 C CA . THR B 1 81 ? -14.453 34.406 33.125 1 90.88 81 THR B CA 1
ATOM 4268 C C . THR B 1 81 ? -13.367 35.031 32.25 1 90.88 81 THR B C 1
ATOM 4270 O O . THR B 1 81 ? -12.281 35.344 32.75 1 90.88 81 THR B O 1
ATOM 4273 N N . ILE B 1 82 ? -13.625 35.188 31.016 1 91.38 82 ILE B N 1
ATOM 4274 C CA . ILE B 1 82 ? -12.688 35.781 30.078 1 91.38 82 ILE B CA 1
ATOM 4275 C C . ILE B 1 82 ? -12.398 37.219 30.469 1 91.38 82 ILE B C 1
ATOM 4277 O O . ILE B 1 82 ? -11.234 37.625 30.547 1 91.38 82 ILE B O 1
ATOM 4281 N N . LEU B 1 83 ? -13.414 37.969 30.828 1 93.31 83 LEU B N 1
ATOM 4282 C CA . LEU B 1 83 ? -13.281 39.375 31.172 1 93.31 83 LEU B CA 1
ATOM 4283 C C . LEU B 1 83 ? -12.508 39.562 32.469 1 93.31 83 LEU B C 1
ATOM 4285 O O . LEU B 1 83 ? -11.734 40.5 32.625 1 93.31 83 LEU B O 1
ATOM 4289 N N . SER B 1 84 ? -12.75 38.625 33.375 1 92.81 84 SER B N 1
ATOM 4290 C CA . SER B 1 84 ? -12.109 38.688 34.688 1 92.81 84 SER B CA 1
ATOM 4291 C C . SER B 1 84 ? -10.594 38.562 34.562 1 92.81 84 SER B C 1
ATOM 4293 O O . SER B 1 84 ? -9.859 39 35.438 1 92.81 84 SER B O 1
ATOM 4295 N N . GLN B 1 85 ? -10.172 38.062 33.469 1 90.06 85 GLN B N 1
ATOM 4296 C CA . GLN B 1 85 ? -8.742 37.906 33.25 1 90.06 85 GLN B CA 1
ATOM 4297 C C . GLN B 1 85 ? -8.094 39.219 32.875 1 90.06 85 GLN B C 1
ATOM 4299 O O . GLN B 1 85 ? -6.879 39.375 33 1 90.06 85 GLN B O 1
ATOM 4304 N N . TRP B 1 86 ? -8.883 40.156 32.406 1 92.81 86 TRP B N 1
ATOM 4305 C CA . TRP B 1 86 ? -8.344 41.406 31.875 1 92.81 86 TRP B CA 1
ATOM 4306 C C . TRP B 1 86 ? -8.492 42.531 32.906 1 92.81 86 TRP B C 1
ATOM 4308 O O . TRP B 1 86 ? -7.832 43.562 32.781 1 92.81 86 TRP B O 1
ATOM 4318 N N . LEU B 1 87 ? -9.352 42.312 33.875 1 92.81 87 LEU B N 1
ATOM 4319 C CA . LEU B 1 87 ? -9.617 43.344 34.875 1 92.81 87 LEU B CA 1
ATOM 4320 C C . LEU B 1 87 ? -9.148 42.875 36.25 1 92.81 87 LEU B C 1
ATOM 4322 O O . LEU B 1 87 ? -8.867 41.688 36.469 1 92.81 87 LEU B O 1
ATOM 4326 N N . ASN B 1 88 ? -8.93 43.844 37.156 1 82.12 88 ASN B N 1
ATOM 4327 C CA . ASN B 1 88 ? -8.453 43.562 38.5 1 82.12 88 ASN B CA 1
ATOM 4328 C C . ASN B 1 88 ? -9.414 42.656 39.25 1 82.12 88 ASN B C 1
ATOM 4330 O O . ASN B 1 88 ? -10.586 43 39.438 1 82.12 88 ASN B O 1
ATOM 4334 N N . PRO B 1 89 ? -8.914 41.469 39.656 1 73.25 89 PRO B N 1
ATOM 4335 C CA . PRO B 1 89 ? -9.766 40.469 40.312 1 73.25 89 PRO B CA 1
ATOM 4336 C C . PRO B 1 89 ? -10.289 40.938 41.656 1 73.25 89 PRO B C 1
ATOM 4338 O O . PRO B 1 89 ? -11.289 40.406 42.156 1 73.25 89 PRO B O 1
ATOM 4341 N N . GLU B 1 90 ? -9.617 41.938 42.219 1 76.94 90 GLU B N 1
ATOM 4342 C CA . GLU B 1 90 ? -10.031 42.375 43.531 1 76.94 90 GLU B CA 1
ATOM 4343 C C . GLU B 1 90 ? -11.375 43.094 43.5 1 76.94 90 GLU B C 1
ATOM 4345 O O . GLU B 1 90 ? -12.078 43.156 44.5 1 76.94 90 GLU B O 1
ATOM 4350 N N . ASP B 1 91 ? -11.695 43.594 42.375 1 74.69 91 ASP B N 1
ATOM 4351 C CA . ASP B 1 91 ? -12.984 44.25 42.25 1 74.69 91 ASP B CA 1
ATOM 4352 C C . ASP B 1 91 ? -13.844 43.562 41.188 1 74.69 91 ASP B C 1
ATOM 4354 O O . ASP B 1 91 ? -13.727 43.844 40 1 74.69 91 ASP B O 1
ATOM 4358 N N . GLU B 1 92 ? -14.734 42.781 41.531 1 86 92 GLU B N 1
ATOM 4359 C CA . GLU B 1 92 ? -15.586 42 40.625 1 86 92 GLU B CA 1
ATOM 4360 C C . GLU B 1 92 ? -16.656 42.906 40 1 86 92 GLU B C 1
ATOM 4362 O O . GLU B 1 92 ? -17.234 42.562 38.969 1 86 92 GLU B O 1
ATOM 4367 N N . THR B 1 93 ? -16.859 44.031 40.656 1 91.31 93 THR B N 1
ATOM 4368 C CA . THR B 1 93 ? -17.922 44.906 40.188 1 91.31 93 THR B CA 1
ATOM 4369 C C . THR B 1 93 ? -17.625 45.438 38.781 1 91.31 93 THR B C 1
ATOM 4371 O O . THR B 1 93 ? -18.516 45.531 37.938 1 91.31 93 THR B O 1
ATOM 4374 N N . SER B 1 94 ? -16.344 45.75 38.562 1 92.69 94 SER B N 1
ATOM 4375 C CA . SER B 1 94 ? -15.969 46.25 37.25 1 92.69 94 SER B CA 1
ATOM 4376 C C . SER B 1 94 ? -16.219 45.219 36.188 1 92.69 94 SER B C 1
ATOM 4378 O O . SER B 1 94 ? -16.672 45.531 35.062 1 92.69 94 SER B O 1
ATOM 4380 N N . THR B 1 95 ? -15.961 43.938 36.5 1 93.75 95 THR B N 1
ATOM 4381 C CA . THR B 1 95 ? -16.141 42.844 35.531 1 93.75 95 THR B CA 1
ATOM 4382 C C . THR B 1 95 ? -17.609 42.688 35.188 1 93.75 95 THR B C 1
ATOM 4384 O O . THR B 1 95 ? -17.969 42.5 34.031 1 93.75 95 THR B O 1
ATOM 4387 N N . TYR B 1 96 ? -18.422 42.688 36.188 1 93 96 TYR B N 1
ATOM 4388 C CA . TYR B 1 96 ? -19.859 42.531 36 1 93 96 TYR B CA 1
ATOM 4389 C C . TYR B 1 96 ? -20.406 43.719 35.156 1 93 96 TYR B C 1
ATOM 4391 O O . TYR B 1 96 ? -21.266 43.5 34.312 1 93 96 TYR B O 1
ATOM 4399 N N . ASP B 1 97 ? -19.922 44.906 35.562 1 93.56 97 ASP B N 1
ATOM 4400 C CA . ASP B 1 97 ? -20.359 46.094 34.781 1 93.56 97 ASP B CA 1
ATOM 4401 C C . ASP B 1 97 ? -19.953 45.969 33.312 1 93.56 97 ASP B C 1
ATOM 4403 O O . ASP B 1 97 ? -20.75 46.281 32.438 1 93.56 97 ASP B O 1
ATOM 4407 N N . LEU B 1 98 ? -18.734 45.594 33.125 1 94.12 98 LEU B N 1
ATOM 4408 C CA . LEU B 1 98 ? -18.25 45.406 31.766 1 94.12 98 LEU B CA 1
ATOM 4409 C C . LEU B 1 98 ? -19.078 44.375 31.016 1 94.12 98 LEU B C 1
ATOM 4411 O O . LEU B 1 98 ? -19.438 44.562 29.859 1 94.12 98 LEU B O 1
ATOM 4415 N N . ASP B 1 99 ? -19.312 43.219 31.609 1 93 99 ASP B N 1
ATOM 4416 C CA . ASP B 1 99 ? -20.125 42.156 31.031 1 93 99 ASP B CA 1
ATOM 4417 C C . ASP B 1 99 ? -21.5 42.688 30.609 1 93 99 ASP B C 1
ATOM 4419 O O . ASP B 1 99 ? -21.969 42.375 29.5 1 93 99 ASP B O 1
ATOM 4423 N N . ALA B 1 100 ? -22.062 43.438 31.484 1 90.88 100 ALA B N 1
ATOM 4424 C CA . ALA B 1 100 ? -23.375 44 31.203 1 90.88 100 ALA B CA 1
ATOM 4425 C C . ALA B 1 100 ? -23.344 44.938 30 1 90.88 100 ALA B C 1
ATOM 4427 O O . ALA B 1 100 ? -24.219 44.906 29.141 1 90.88 100 ALA B O 1
ATOM 4428 N N . VAL B 1 101 ? -22.359 45.781 30.031 1 92.56 101 VAL B N 1
ATOM 4429 C CA . VAL B 1 101 ? -22.234 46.75 28.953 1 92.56 101 VAL B CA 1
ATOM 4430 C C . VAL B 1 101 ? -22.016 46.031 27.625 1 92.56 101 VAL B C 1
ATOM 4432 O O . VAL B 1 101 ? -22.609 46.375 26.594 1 92.56 101 VAL B O 1
ATOM 4435 N N . LEU B 1 102 ? -21.172 45 27.594 1 91.94 102 LEU B N 1
ATOM 4436 C CA . LEU B 1 102 ? -20.906 44.219 26.391 1 91.94 102 LEU B CA 1
ATOM 4437 C C . LEU B 1 102 ? -22.172 43.562 25.875 1 91.94 102 LEU B C 1
ATOM 4439 O O . LEU B 1 102 ? -22.484 43.625 24.688 1 91.94 102 LEU B O 1
ATOM 4443 N N . ARG B 1 103 ? -22.922 42.938 26.703 1 88.38 103 ARG B N 1
ATOM 4444 C CA . ARG B 1 103 ? -24.141 42.219 26.328 1 88.38 103 ARG B CA 1
ATOM 4445 C C . ARG B 1 103 ? -25.203 43.188 25.797 1 88.38 103 ARG B C 1
ATOM 4447 O O . ARG B 1 103 ? -25.938 42.875 24.859 1 88.38 103 ARG B O 1
ATOM 4454 N N . ASP B 1 104 ? -25.281 44.281 26.469 1 86.25 104 ASP B N 1
ATOM 4455 C CA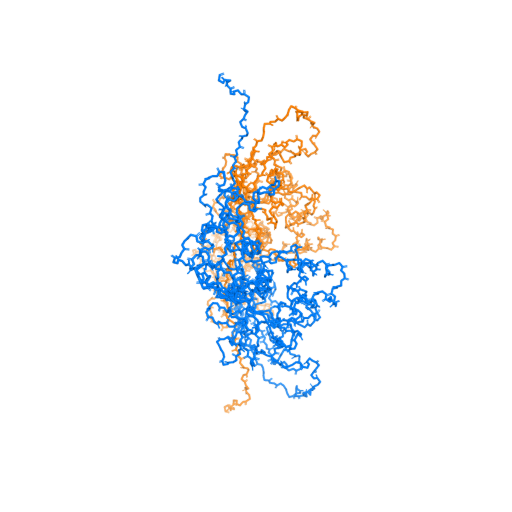 . ASP B 1 104 ? -26.203 45.312 26.016 1 86.25 104 ASP B CA 1
ATOM 4456 C C . ASP B 1 104 ? -25.875 45.75 24.594 1 86.25 104 ASP B C 1
ATOM 4458 O O . ASP B 1 104 ? -26.766 45.969 23.766 1 86.25 104 ASP B O 1
ATOM 4462 N N . GLY B 1 105 ? -24.641 45.906 24.391 1 84.19 105 GLY B N 1
ATOM 4463 C CA . GLY B 1 105 ? -24.188 46.281 23.062 1 84.19 105 GLY B CA 1
ATOM 4464 C C . GLY B 1 105 ? -24.5 45.25 22 1 84.19 105 GLY B C 1
ATOM 4465 O O . GLY B 1 105 ? -24.781 45.594 20.844 1 84.19 105 GLY B O 1
ATOM 4466 N N . TRP B 1 106 ? -24.375 43.938 22.391 1 85.19 106 TRP B N 1
ATOM 4467 C CA . TRP B 1 106 ? -24.625 42.844 21.469 1 85.19 106 TRP B CA 1
ATOM 4468 C C . TRP B 1 106 ? -26.109 42.688 21.172 1 85.19 106 TRP B C 1
ATOM 4470 O O . TRP B 1 106 ? -26.5 42.188 20.109 1 85.19 106 TRP B O 1
ATOM 4480 N N . GLY B 1 107 ? -26.969 42.844 22.141 1 72.19 107 GLY B N 1
ATOM 4481 C CA . GLY B 1 107 ? -28.422 42.688 22.031 1 72.19 107 GLY B CA 1
ATOM 4482 C C . GLY B 1 107 ? -29.062 43.781 21.188 1 72.19 107 GLY B C 1
ATOM 4483 O O . GLY B 1 107 ? -30.141 43.594 20.625 1 72.19 107 GLY B O 1
ATOM 4484 N N . ASN B 1 108 ? -28.562 44.969 21.297 1 61.19 108 ASN B N 1
ATOM 4485 C CA . ASN B 1 108 ? -29.203 46.094 20.625 1 61.19 108 ASN B CA 1
ATOM 4486 C C . ASN B 1 108 ? -29.141 45.938 19.109 1 61.19 108 ASN B C 1
ATOM 4488 O O . ASN B 1 108 ? -29.75 46.719 18.375 1 61.19 108 ASN B O 1
ATOM 4492 N N . SER B 1 109 ? -28.328 45 18.609 1 51.53 109 SER B N 1
ATOM 4493 C CA . SER B 1 109 ? -28.359 44.844 17.156 1 51.53 109 SER B CA 1
ATOM 4494 C C . SER B 1 109 ? -29.469 43.875 16.75 1 51.53 109 SER B C 1
ATOM 4496 O O . SER B 1 109 ? -29.938 43.062 17.562 1 51.53 109 SER B O 1
ATOM 4498 N N . ASP B 1 110 ? -30.359 44.062 15.648 1 51.84 110 ASP B N 1
ATOM 4499 C CA . ASP B 1 110 ? -31.516 43.312 15.133 1 51.84 110 ASP B CA 1
ATOM 4500 C C . ASP B 1 110 ? -31.359 41.812 15.375 1 51.84 110 ASP B C 1
ATOM 4502 O O . ASP B 1 110 ? -32.344 41.094 15.414 1 51.84 110 ASP B O 1
ATOM 4506 N N . SER B 1 111 ? -30.172 41.25 15.477 1 52.81 111 SER B N 1
ATOM 4507 C CA . SER B 1 111 ? -29.875 39.844 15.773 1 52.81 111 SER B CA 1
ATOM 4508 C C . SER B 1 111 ? -28.828 39.719 16.875 1 52.81 111 SER B C 1
ATOM 4510 O O . SER B 1 111 ? -27.75 40.312 16.781 1 52.81 111 SER B O 1
ATOM 4512 N N . SER B 1 112 ? -29.25 39.406 18.109 1 61.38 112 SER B N 1
ATOM 4513 C CA . SER B 1 112 ? -28.344 39.188 19.25 1 61.38 112 SER B CA 1
ATOM 4514 C C . SER B 1 112 ? -27.078 38.438 18.812 1 61.38 112 SER B C 1
ATOM 4516 O O . SER B 1 112 ? -27.172 37.406 18.172 1 61.38 112 SER B O 1
ATOM 4518 N N . LYS B 1 113 ? -26.031 39.188 18.844 1 72.81 113 LYS B N 1
ATOM 4519 C CA . LYS B 1 113 ? -24.75 38.625 18.422 1 72.81 113 LYS B CA 1
ATOM 4520 C C . LYS B 1 113 ? -24.484 37.312 19.125 1 72.81 113 LYS B C 1
ATOM 4522 O O . LYS B 1 113 ? -24.016 36.344 18.5 1 72.81 113 LYS B O 1
ATOM 4527 N N . TYR B 1 114 ? -24.812 37.312 20.438 1 75.75 114 TYR B N 1
ATOM 4528 C CA . TYR B 1 114 ? -24.578 36.094 21.188 1 75.75 114 TYR B CA 1
ATOM 4529 C C . TYR B 1 114 ? -25.734 35.812 22.125 1 75.75 114 TYR B C 1
ATOM 4531 O O . TYR B 1 114 ? -26.562 36.656 22.406 1 75.75 114 TYR B O 1
ATOM 4539 N N . ASP B 1 115 ? -25.906 34.531 22.547 1 70.62 115 ASP B N 1
ATOM 4540 C CA . ASP B 1 115 ? -26.938 34.094 23.484 1 70.62 115 ASP B CA 1
ATOM 4541 C C . ASP B 1 115 ? -26.688 34.688 24.875 1 70.62 115 ASP B C 1
ATOM 4543 O O . ASP B 1 115 ? -25.703 35.406 25.094 1 70.62 115 ASP B O 1
ATOM 4547 N N . ASP B 1 116 ? -27.578 34.469 25.859 1 71.94 116 ASP B N 1
ATOM 4548 C CA . ASP B 1 116 ? -27.578 35.031 27.203 1 71.94 116 ASP B CA 1
ATOM 4549 C C . ASP B 1 116 ? -26.328 34.625 27.984 1 71.94 116 ASP B C 1
ATOM 4551 O O . ASP B 1 116 ? -25.797 35.406 28.766 1 71.94 116 ASP B O 1
ATOM 4555 N N . ASP B 1 117 ? -25.828 33.406 27.797 1 79.44 117 ASP B N 1
ATOM 4556 C CA . ASP B 1 117 ? -24.641 32.906 28.484 1 79.44 117 ASP B CA 1
ATOM 4557 C C . ASP B 1 117 ? -23.625 32.375 27.5 1 79.44 117 ASP B C 1
ATOM 4559 O O . ASP B 1 117 ? -23.391 31.156 27.438 1 79.44 117 ASP B O 1
ATOM 4563 N N . PRO B 1 118 ? -23.031 33.375 26.859 1 85.06 118 PRO B N 1
ATOM 4564 C CA . PRO B 1 118 ? -22.141 32.906 25.797 1 85.06 118 PRO B CA 1
ATOM 4565 C C . PRO B 1 118 ? -20.859 32.281 26.312 1 85.06 118 PRO B C 1
ATOM 4567 O O . PRO B 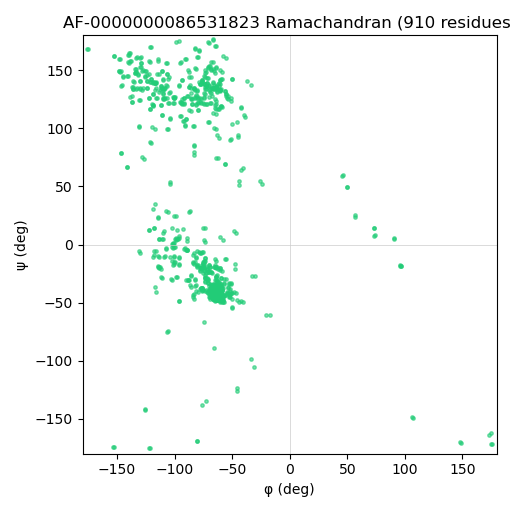1 118 ? -20.281 32.781 27.297 1 85.06 118 PRO B O 1
ATOM 4570 N N . TRP B 1 119 ? -20.453 31.125 25.781 1 85.5 119 TRP B N 1
ATOM 4571 C CA . TRP B 1 119 ? -19.172 30.453 26.016 1 85.5 119 TRP B CA 1
ATOM 4572 C C . TRP B 1 119 ? -18.266 30.562 24.797 1 85.5 119 TRP B C 1
ATOM 4574 O O . TRP B 1 119 ? -18.734 30.516 23.656 1 85.5 119 TRP B O 1
ATOM 4584 N N . PHE B 1 120 ? -17 30.844 25.078 1 85.88 120 PHE B N 1
ATOM 4585 C CA . PHE B 1 120 ? -16.047 31.031 24 1 85.88 120 PHE B CA 1
ATOM 4586 C C . PHE B 1 120 ? -14.844 30.125 24.172 1 85.88 120 PHE B C 1
ATOM 4588 O O . PHE B 1 120 ? -14.484 29.75 25.297 1 85.88 120 PHE B O 1
ATOM 4595 N N . ILE B 1 121 ? -14.289 29.625 23.094 1 83.06 121 ILE B N 1
ATOM 4596 C CA . ILE B 1 121 ? -12.977 28.984 23.078 1 83.06 121 ILE B CA 1
ATOM 4597 C C . ILE B 1 121 ? -11.992 29.844 22.281 1 83.06 121 ILE B C 1
ATOM 4599 O O . ILE B 1 121 ? -12.359 30.438 21.266 1 83.06 121 ILE B O 1
ATOM 4603 N N . ARG B 1 122 ? -10.852 29.984 22.953 1 77 122 ARG B N 1
ATOM 4604 C CA . ARG B 1 122 ? -9.82 30.719 22.234 1 77 122 ARG B CA 1
ATOM 4605 C C . ARG B 1 122 ? -9.367 29.953 21 1 77 122 ARG B C 1
ATOM 4607 O O . ARG B 1 122 ? -9.016 28.781 21.078 1 77 122 ARG B O 1
ATOM 4614 N N . GLU B 1 123 ? -9.836 30.297 19.812 1 64.25 123 GLU B N 1
ATOM 4615 C CA . GLU B 1 123 ? -9.453 29.625 18.578 1 64.25 123 GLU B CA 1
ATOM 4616 C C . GLU B 1 123 ? -8.164 30.219 18.016 1 64.25 123 GLU B C 1
ATOM 4618 O O . GLU B 1 123 ? -7.891 31.406 18.172 1 64.25 123 GLU B O 1
ATOM 4623 N N . ASP B 1 124 ? -7.23 29.422 17.688 1 55.56 124 ASP B N 1
ATOM 4624 C CA . ASP B 1 124 ? -6.121 29.922 16.891 1 55.56 124 ASP B CA 1
ATOM 4625 C C . ASP B 1 124 ? -6.629 30.672 15.664 1 55.56 124 ASP B C 1
ATOM 4627 O O . ASP B 1 124 ? -7.645 30.312 15.078 1 55.56 124 ASP B O 1
ATOM 4631 N N . ALA B 1 125 ? -6.598 31.859 15.641 1 49.38 125 ALA B N 1
ATOM 4632 C CA . ALA B 1 125 ? -7.059 32.781 14.609 1 49.38 125 ALA B CA 1
ATOM 4633 C C . ALA B 1 125 ? -7.059 32.125 13.234 1 49.38 125 ALA B C 1
ATOM 4635 O O . ALA B 1 125 ? -5.996 31.875 12.656 1 49.38 125 ALA B O 1
ATOM 4636 N N . SER B 1 126 ? -7.672 31.062 13.039 1 49.03 126 SER B N 1
ATOM 4637 C CA . SER B 1 126 ? -7.691 30.422 11.727 1 49.03 126 SER B CA 1
ATOM 4638 C C . SER B 1 126 ? -7.668 31.453 10.609 1 49.03 126 SER B C 1
ATOM 4640 O O . SER B 1 126 ? -6.773 31.438 9.766 1 49.03 126 SER B O 1
ATOM 4642 N N . ALA B 1 127 ? -8.992 31.781 10 1 50.78 127 ALA B N 1
ATOM 4643 C CA . ALA B 1 127 ? -9.492 32.188 8.695 1 50.78 127 ALA B CA 1
ATOM 4644 C C . ALA B 1 127 ? -9.18 33.656 8.43 1 50.78 127 ALA B C 1
ATOM 4646 O O . ALA B 1 127 ? -9.695 34.25 7.477 1 50.78 127 ALA B O 1
ATOM 4647 N N . GLY B 1 128 ? -8.398 34.281 9.078 1 52.5 128 GLY B N 1
ATOM 4648 C CA . GLY B 1 128 ? -8.266 35.688 8.758 1 52.5 128 GLY B CA 1
ATOM 4649 C C . GLY B 1 128 ? -7.461 35.938 7.492 1 52.5 128 GLY B C 1
ATOM 4650 O O . GLY B 1 128 ? -7.652 35.25 6.484 1 52.5 128 GLY B O 1
ATOM 4651 N N . GLU B 1 129 ? -6.598 36.938 7.512 1 58.38 129 GLU B N 1
ATOM 4652 C CA . GLU B 1 129 ? -5.801 37.438 6.387 1 58.38 129 GLU B CA 1
ATOM 4653 C C . GLU B 1 129 ? -4.973 36.312 5.777 1 58.38 129 GLU B C 1
ATOM 4655 O O . GLU B 1 129 ? -4.828 36.219 4.555 1 58.38 129 GLU B O 1
ATOM 4660 N N . PHE B 1 130 ? -4.59 35.344 6.59 1 61.22 130 PHE B N 1
ATOM 4661 C CA . PHE B 1 130 ? -3.73 34.281 6.059 1 61.22 130 PHE B CA 1
ATOM 4662 C C . PHE B 1 130 ? -4.555 33.219 5.348 1 61.22 130 PHE B C 1
ATOM 4664 O O . PHE B 1 130 ? -4.082 32.594 4.395 1 61.22 130 PHE B O 1
ATOM 4671 N N . GLY B 1 131 ? -5.797 33.125 5.91 1 62.53 131 GLY B N 1
ATOM 4672 C CA . GLY B 1 131 ? -6.672 32.281 5.133 1 62.53 131 GLY B CA 1
ATOM 4673 C C . GLY B 1 131 ? -6.898 32.75 3.717 1 62.53 131 GLY B C 1
ATOM 4674 O O . GLY B 1 131 ? -6.816 31.984 2.762 1 62.53 131 GLY B O 1
ATOM 4675 N N . ALA B 1 132 ? -7.09 34.031 3.682 1 64.56 132 ALA B N 1
ATOM 4676 C CA . ALA B 1 132 ? -7.281 34.656 2.373 1 64.56 132 ALA B CA 1
ATOM 4677 C C . ALA B 1 132 ? -6.004 34.594 1.541 1 64.56 132 ALA B C 1
ATOM 4679 O O . ALA B 1 132 ? -6.055 34.344 0.335 1 64.56 132 ALA B O 1
ATOM 4680 N N . ALA B 1 133 ? -4.918 34.906 2.201 1 69.44 133 ALA B N 1
ATOM 4681 C CA . ALA B 1 133 ? -3.641 34.844 1.497 1 69.44 133 ALA B CA 1
ATOM 4682 C C . ALA B 1 133 ? -3.363 33.438 0.975 1 69.44 133 ALA B C 1
ATOM 4684 O O . ALA B 1 133 ? -2.848 33.281 -0.133 1 69.44 133 ALA B O 1
ATOM 4685 N N . TRP B 1 134 ? -3.783 32.531 1.702 1 69.75 134 TRP B N 1
ATOM 4686 C CA . TRP B 1 134 ? -3.619 31.125 1.292 1 69.75 134 TRP B CA 1
ATOM 4687 C C . TRP B 1 134 ? -4.441 30.828 0.044 1 69.75 134 TRP B C 1
ATOM 4689 O O . TRP B 1 134 ? -3.928 30.266 -0.927 1 69.75 134 TRP B O 1
ATOM 4699 N N . HIS B 1 135 ? -5.566 31.234 0.134 1 71.31 135 HIS B N 1
ATOM 4700 C CA . HIS B 1 135 ? -6.457 31 -0.999 1 71.31 135 HIS B CA 1
ATOM 4701 C C . HIS B 1 135 ? -5.957 31.719 -2.246 1 71.31 135 HIS B C 1
ATOM 4703 O O . HIS B 1 135 ? -6.023 31.172 -3.35 1 71.31 135 HIS B O 1
ATOM 4709 N N . ARG B 1 136 ? -5.578 32.875 -1.972 1 72.69 136 ARG B N 1
ATOM 4710 C CA . ARG B 1 136 ? -5.035 33.656 -3.088 1 72.69 136 ARG B CA 1
ATOM 4711 C C . ARG B 1 136 ? -3.803 32.969 -3.672 1 72.69 136 ARG B C 1
ATOM 4713 O O . ARG B 1 136 ? -3.643 32.906 -4.891 1 72.69 136 ARG B O 1
ATOM 4720 N N . MET B 1 137 ? -2.955 32.562 -2.83 1 74.94 137 MET B N 1
ATOM 4721 C CA . MET B 1 137 ? -1.745 31.875 -3.264 1 74.94 137 MET B CA 1
ATOM 4722 C C . MET B 1 137 ? -2.092 30.625 -4.055 1 74.94 137 MET B C 1
ATOM 4724 O O . MET B 1 137 ? -1.533 30.391 -5.125 1 74.94 137 MET B O 1
ATOM 4728 N N . GLU B 1 138 ? -2.949 29.875 -3.559 1 72.44 138 GLU B N 1
ATOM 4729 C CA . GLU B 1 138 ? -3.354 28.641 -4.215 1 72.44 138 GLU B CA 1
ATOM 4730 C C . GLU B 1 138 ? -3.963 28.906 -5.586 1 72.44 138 GLU B C 1
ATOM 4732 O O . GLU B 1 138 ? -3.625 28.25 -6.566 1 72.44 138 GLU B O 1
ATOM 4737 N N . ARG B 1 139 ? -4.82 29.812 -5.59 1 69.81 139 ARG B N 1
ATOM 4738 C CA . ARG B 1 139 ? -5.477 30.188 -6.84 1 69.81 139 ARG B CA 1
ATOM 4739 C C . ARG B 1 139 ? -4.469 30.703 -7.855 1 69.81 139 ARG B C 1
ATOM 4741 O O . ARG B 1 139 ? -4.527 30.344 -9.031 1 69.81 139 ARG B O 1
ATOM 4748 N N . SER B 1 140 ? -3.641 31.562 -7.348 1 73 140 SER B N 1
ATOM 4749 C CA . SER B 1 140 ? -2.639 32.156 -8.227 1 73 140 SER B CA 1
ATOM 4750 C C . SER B 1 140 ? -1.717 31.094 -8.812 1 73 140 SER B C 1
ATOM 4752 O O . SER B 1 140 ? -1.39 31.125 -10 1 73 140 SER B O 1
ATOM 4754 N N . LEU B 1 141 ? -1.325 30.172 -8.062 1 71.88 141 LEU B N 1
ATOM 4755 C CA . LEU B 1 141 ? -0.448 29.094 -8.508 1 71.88 141 LEU B CA 1
ATOM 4756 C C . LEU B 1 141 ? -1.142 28.219 -9.547 1 71.88 141 LEU B C 1
ATOM 4758 O O . LEU B 1 141 ? -0.504 27.734 -10.484 1 71.88 141 LEU B O 1
ATOM 4762 N N . ARG B 1 142 ? -2.391 28 -9.352 1 66.62 142 ARG B N 1
ATOM 4763 C CA . ARG B 1 142 ? -3.148 27.125 -10.234 1 66.62 142 ARG B CA 1
ATOM 4764 C C . ARG B 1 142 ? -3.486 27.828 -11.547 1 66.62 142 ARG B C 1
ATOM 4766 O O . ARG B 1 142 ? -3.477 27.203 -12.609 1 66.62 142 ARG B O 1
ATOM 4773 N N . GLU B 1 143 ? -3.77 29.078 -11.367 1 65.06 143 GLU B N 1
ATOM 4774 C CA . GLU B 1 143 ? -4.43 29.703 -12.5 1 65.06 143 GLU B CA 1
ATOM 4775 C C . GLU B 1 143 ? -3.514 30.734 -13.164 1 65.06 143 GLU B C 1
ATOM 4777 O O . GLU B 1 143 ? -3.727 31.109 -14.32 1 65.06 143 GLU B O 1
ATOM 4782 N N . GLU B 1 144 ? -2.646 31.297 -12.391 1 59.28 144 GLU B N 1
ATOM 4783 C CA . GLU B 1 144 ? -1.956 32.469 -12.914 1 59.28 144 GLU B CA 1
ATOM 4784 C C . GLU B 1 144 ? -0.514 32.156 -13.289 1 59.28 144 GLU B C 1
ATOM 4786 O O . GLU B 1 144 ? -0.115 32.312 -14.445 1 59.28 144 GLU B O 1
ATOM 4791 N N . ALA B 1 145 ? 0.265 32.031 -12.305 1 54.38 145 ALA B N 1
ATOM 4792 C CA . ALA B 1 145 ? 1.688 31.828 -12.57 1 54.38 145 ALA B CA 1
ATOM 4793 C C . ALA B 1 145 ? 2.273 30.75 -11.656 1 54.38 145 ALA B C 1
ATOM 4795 O O . ALA B 1 145 ? 2.158 30.844 -10.43 1 54.38 145 ALA B O 1
ATOM 4796 N N . ARG B 1 146 ? 2.814 29.766 -12.289 1 59.19 146 ARG B N 1
ATOM 4797 C CA . ARG B 1 146 ? 3.346 28.656 -11.523 1 59.19 146 ARG B CA 1
ATOM 4798 C C . ARG B 1 146 ? 4.801 28.891 -11.133 1 59.19 146 ARG B C 1
ATOM 4800 O O . ARG B 1 146 ? 5.203 28.594 -10.008 1 59.19 146 ARG B O 1
ATOM 4807 N N . LEU B 1 147 ? 5.496 29.625 -11.977 1 58 147 LEU B N 1
ATOM 4808 C CA . LEU B 1 147 ? 6.938 29.609 -11.781 1 58 147 LEU B CA 1
ATOM 4809 C C . LEU B 1 147 ? 7.387 30.812 -10.945 1 58 147 LEU B C 1
ATOM 4811 O O . LEU B 1 147 ? 8.219 30.672 -10.047 1 58 147 LEU B O 1
ATOM 4815 N N . VAL B 1 148 ? 6.965 31.984 -11.258 1 60.94 148 VAL B N 1
ATOM 4816 C CA . VAL B 1 148 ? 7.27 33.188 -10.492 1 60.94 148 VAL B CA 1
ATOM 4817 C C . VAL B 1 148 ? 5.973 33.844 -10.016 1 60.94 148 VAL B C 1
ATOM 4819 O O . VAL B 1 148 ? 5.352 34.625 -10.742 1 60.94 148 VAL B O 1
ATOM 4822 N N . ASN B 1 149 ? 5.527 33.406 -8.859 1 71.44 149 ASN B N 1
ATOM 4823 C CA . ASN B 1 149 ? 4.254 33.906 -8.336 1 71.44 149 ASN B CA 1
ATOM 4824 C C . ASN B 1 149 ? 4.465 34.875 -7.184 1 71.44 149 ASN B C 1
ATOM 4826 O O . ASN B 1 149 ? 4.84 34.469 -6.082 1 71.44 149 ASN B O 1
ATOM 4830 N N . PRO B 1 150 ? 4.398 36.156 -7.496 1 75.19 150 PRO B N 1
ATOM 4831 C CA . PRO B 1 150 ? 4.672 37.156 -6.457 1 75.19 150 PRO B CA 1
ATOM 4832 C C . PRO B 1 150 ? 3.828 36.969 -5.203 1 75.19 150 PRO B C 1
ATOM 4834 O O . PRO B 1 150 ? 4.305 37.188 -4.09 1 75.19 150 PRO B O 1
ATOM 4837 N N . ALA B 1 151 ? 2.605 36.562 -5.441 1 74.81 151 ALA B N 1
ATOM 4838 C CA . ALA B 1 151 ? 1.736 36.312 -4.293 1 74.81 151 ALA B CA 1
ATOM 4839 C C . ALA B 1 151 ? 2.307 35.219 -3.393 1 74.81 151 ALA B C 1
ATOM 4841 O O . ALA B 1 151 ? 2.234 35.312 -2.166 1 74.81 151 ALA B O 1
ATOM 4842 N N . VAL B 1 152 ? 2.896 34.312 -4.02 1 77.75 152 VAL B N 1
ATOM 4843 C CA . VAL B 1 152 ? 3.49 33.188 -3.275 1 77.75 152 VAL B CA 1
ATOM 4844 C C . VAL B 1 152 ? 4.703 33.688 -2.492 1 77.75 152 VAL B C 1
ATOM 4846 O O . VAL B 1 152 ? 4.82 33.438 -1.29 1 77.75 152 VAL B O 1
ATOM 4849 N N . VAL B 1 153 ? 5.488 34.438 -3.115 1 80.25 153 VAL B N 1
ATOM 4850 C CA . VAL B 1 153 ? 6.723 34.906 -2.504 1 80.25 153 VAL B CA 1
ATOM 4851 C C . VAL B 1 153 ? 6.391 35.844 -1.33 1 80.25 153 VAL B C 1
ATOM 4853 O O . VAL B 1 153 ? 6.961 35.688 -0.246 1 80.25 153 VAL B O 1
ATOM 4856 N N . GLU B 1 154 ? 5.496 36.656 -1.562 1 80.38 154 GLU B N 1
ATOM 4857 C CA . GLU B 1 154 ? 5.113 37.625 -0.523 1 80.38 154 GLU B CA 1
ATOM 4858 C C . GLU B 1 154 ? 4.52 36.906 0.688 1 80.38 154 GLU B C 1
ATOM 4860 O O . GLU B 1 154 ? 4.883 37.188 1.829 1 80.38 154 GLU B O 1
ATOM 4865 N N . THR B 1 155 ? 3.664 36.031 0.414 1 81.31 155 THR B N 1
ATOM 4866 C CA . THR B 1 155 ? 3.002 35.312 1.487 1 81.31 155 THR B CA 1
ATOM 4867 C C . THR B 1 155 ? 4.012 34.469 2.281 1 81.31 155 THR B C 1
ATOM 4869 O O . THR B 1 155 ? 4.023 34.531 3.514 1 81.31 155 THR B O 1
ATOM 4872 N N . LEU B 1 156 ? 4.891 33.844 1.582 1 85.38 156 LEU B N 1
ATOM 4873 C CA . LEU B 1 156 ? 5.84 32.969 2.258 1 85.38 156 LEU B CA 1
ATOM 4874 C C . LEU B 1 156 ? 6.895 33.781 3.004 1 85.38 156 LEU B C 1
ATOM 4876 O O . LEU B 1 156 ? 7.367 33.344 4.062 1 85.38 156 LEU B O 1
ATOM 4880 N N . ALA B 1 157 ? 7.211 34.875 2.488 1 84.69 157 ALA B N 1
ATOM 4881 C CA . ALA B 1 157 ? 8.133 35.781 3.193 1 84.69 157 ALA B CA 1
ATOM 4882 C C . ALA B 1 157 ? 7.535 36.219 4.523 1 84.69 157 ALA B C 1
ATOM 4884 O O . ALA B 1 157 ? 8.234 36.312 5.531 1 84.69 157 ALA B O 1
ATOM 4885 N N . ARG B 1 158 ? 6.301 36.5 4.453 1 79.5 158 ARG B N 1
ATOM 4886 C CA . ARG B 1 158 ? 5.613 36.938 5.668 1 79.5 158 ARG B CA 1
ATOM 4887 C C . ARG B 1 158 ? 5.516 35.781 6.676 1 79.5 158 ARG B C 1
ATOM 4889 O O . ARG B 1 158 ? 5.695 36 7.875 1 79.5 158 ARG B O 1
ATOM 4896 N N . VAL B 1 159 ? 5.281 34.719 6.195 1 81.31 159 VAL B N 1
ATOM 4897 C CA . VAL B 1 159 ? 5.035 33.562 7.055 1 81.31 159 VAL B CA 1
ATOM 4898 C C . VAL B 1 159 ? 6.352 33.094 7.664 1 81.31 159 VAL B C 1
ATOM 4900 O O . VAL B 1 159 ? 6.414 32.781 8.859 1 81.31 159 VAL B O 1
ATOM 4903 N N . PHE B 1 160 ? 7.465 33.094 6.898 1 86.88 160 PHE B N 1
ATOM 4904 C CA . PHE B 1 160 ? 8.711 32.5 7.367 1 86.88 160 PHE B CA 1
ATOM 4905 C C . PHE B 1 160 ? 9.672 33.562 7.871 1 86.88 160 PHE B C 1
ATOM 4907 O O . PHE B 1 160 ? 10.742 33.25 8.391 1 86.88 160 PHE B O 1
ATOM 4914 N N . GLY B 1 161 ? 9.375 34.781 7.633 1 79.75 161 GLY B N 1
ATOM 4915 C CA . GLY B 1 161 ? 10.234 35.844 8.062 1 79.75 161 GLY B CA 1
ATOM 4916 C C . GLY B 1 161 ? 10.602 35.781 9.531 1 79.75 161 GLY B C 1
ATOM 4917 O O . GLY B 1 161 ? 11.742 36.062 9.914 1 79.75 161 GLY B O 1
ATOM 4918 N N . GLY B 1 162 ? 9.734 35.406 10.422 1 77.5 162 GLY B N 1
ATOM 4919 C CA . GLY B 1 162 ? 9.992 35.375 11.859 1 77.5 162 GLY B CA 1
ATOM 4920 C C . GLY B 1 162 ? 10.297 33.969 12.359 1 77.5 162 GLY B C 1
ATOM 4921 O O . GLY B 1 162 ? 10.234 33.688 13.555 1 77.5 162 GLY B O 1
ATOM 4922 N N . ILE B 1 163 ? 10.781 33.094 11.461 1 82.31 163 ILE B N 1
ATOM 4923 C CA . ILE B 1 163 ? 10.883 31.688 11.82 1 82.31 163 ILE B CA 1
ATOM 4924 C C . ILE B 1 163 ? 12.039 31.484 12.797 1 82.31 163 ILE B C 1
ATOM 4926 O O . ILE B 1 163 ? 11.992 30.594 13.648 1 82.31 163 ILE B O 1
ATOM 4930 N N . HIS B 1 164 ? 13.031 32.344 12.766 1 80.44 164 HIS B N 1
ATOM 4931 C CA . HIS B 1 164 ? 14.195 32.219 13.633 1 80.44 164 HIS B CA 1
ATOM 4932 C C . HIS B 1 164 ? 13.836 32.531 15.086 1 80.44 164 HIS B C 1
ATOM 4934 O O . HIS B 1 164 ? 14.492 32.031 16 1 80.44 164 HIS B O 1
ATOM 4940 N N . ASP B 1 165 ? 12.797 33.25 15.227 1 76.06 165 ASP B N 1
ATOM 4941 C CA . ASP B 1 165 ? 12.391 33.656 16.562 1 76.06 165 ASP B CA 1
ATOM 4942 C C . ASP B 1 165 ? 11.328 32.719 17.141 1 76.06 165 ASP B C 1
ATOM 4944 O O . ASP B 1 165 ? 10.992 32.781 18.328 1 76.06 165 ASP B O 1
ATOM 4948 N N . ASP B 1 166 ? 10.828 31.906 16.25 1 76.69 166 ASP B N 1
ATOM 4949 C CA . ASP B 1 166 ? 9.773 31 16.672 1 76.69 166 ASP B CA 1
ATOM 4950 C C . ASP B 1 166 ? 10.312 29.938 17.641 1 76.69 166 ASP B C 1
ATOM 4952 O O . ASP B 1 166 ? 11.422 29.422 17.438 1 76.69 166 ASP B O 1
ATOM 4956 N N . ARG B 1 167 ? 9.594 29.797 18.75 1 76.88 167 ARG B N 1
ATOM 4957 C CA . ARG B 1 167 ? 9.953 28.766 19.719 1 76.88 167 ARG B CA 1
ATOM 4958 C C . ARG B 1 167 ? 8.742 27.922 20.109 1 76.88 167 ARG B C 1
ATOM 4960 O O . ARG B 1 167 ? 7.625 28.453 20.188 1 76.88 167 ARG B O 1
ATOM 4967 N N . THR B 1 168 ? 9 26.562 20.25 1 78.31 168 THR B N 1
ATOM 4968 C CA . THR B 1 168 ? 7.969 25.703 20.828 1 78.31 168 THR B CA 1
ATOM 4969 C C . THR B 1 168 ? 7.789 25.984 22.312 1 78.31 168 THR B C 1
ATOM 4971 O O . THR B 1 168 ? 8.508 26.812 22.891 1 78.31 168 THR B O 1
ATOM 4974 N N . GLU B 1 169 ? 6.742 25.297 22.828 1 71.06 169 GLU B N 1
ATOM 4975 C CA . GLU B 1 169 ? 6.492 25.453 24.266 1 71.06 169 GLU B CA 1
ATOM 4976 C C . GLU B 1 169 ? 7.719 25.062 25.078 1 71.06 169 GLU B C 1
ATOM 4978 O O . GLU B 1 169 ? 8.008 25.688 26.109 1 71.06 169 GLU B O 1
ATOM 4983 N N . ASP B 1 170 ? 8.469 24.094 24.594 1 75.38 170 ASP B N 1
ATOM 4984 C CA . ASP B 1 170 ? 9.633 23.594 25.312 1 75.38 170 ASP B CA 1
ATOM 4985 C C . ASP B 1 170 ? 10.891 24.375 24.938 1 75.38 170 ASP B C 1
ATOM 4987 O O . ASP B 1 170 ? 12 24.031 25.359 1 75.38 170 ASP B O 1
ATOM 4991 N N . GLY B 1 171 ? 10.766 25.375 24.125 1 75.12 171 GLY B N 1
ATOM 4992 C CA . GLY B 1 171 ? 11.867 26.266 23.797 1 75.12 171 GLY B CA 1
ATOM 4993 C C . GLY B 1 171 ? 12.656 25.797 22.578 1 75.12 171 GLY B C 1
ATOM 4994 O O . GLY B 1 171 ? 13.695 26.375 22.266 1 75.12 171 GLY B O 1
ATOM 4995 N N . ARG B 1 172 ? 12.242 24.828 21.969 1 82.25 172 ARG B N 1
ATOM 4996 C CA . ARG B 1 172 ? 12.953 24.312 20.797 1 82.25 172 ARG B CA 1
ATOM 4997 C C . ARG B 1 172 ? 12.688 25.188 19.578 1 82.25 172 ARG B C 1
ATOM 4999 O O . ARG B 1 172 ? 11.562 25.641 19.359 1 82.25 172 ARG B O 1
ATOM 5006 N N . GLY B 1 173 ? 13.75 25.422 18.828 1 83.56 173 GLY B N 1
ATOM 5007 C CA . GLY B 1 173 ? 13.609 26.188 17.594 1 83.56 173 GLY B CA 1
ATOM 5008 C C . GLY B 1 173 ? 13.047 25.359 16.453 1 83.56 173 GLY B C 1
ATOM 5009 O O . GLY B 1 173 ? 13 24.141 16.516 1 83.56 173 GLY B O 1
ATOM 5010 N N . ALA B 1 174 ? 12.656 26.094 15.414 1 88.38 174 ALA B N 1
ATOM 5011 C CA . ALA B 1 174 ? 12.062 25.453 14.242 1 88.38 174 ALA B CA 1
ATOM 5012 C C . ALA B 1 174 ? 13.141 24.875 13.328 1 88.38 174 ALA B C 1
ATOM 5014 O O . ALA B 1 174 ? 12.852 24.062 12.461 1 88.38 174 ALA B O 1
ATOM 5015 N N . ILE B 1 175 ? 14.383 25.344 13.523 1 91.69 175 ILE B N 1
ATOM 5016 C CA . ILE B 1 175 ? 15.477 24.875 12.672 1 91.69 175 ILE B CA 1
ATOM 5017 C C . ILE B 1 175 ? 16.281 23.812 13.414 1 91.69 175 ILE B C 1
ATOM 5019 O O . ILE B 1 175 ? 16.734 24.031 14.539 1 91.69 175 ILE B O 1
ATOM 5023 N N . LEU B 1 176 ? 16.453 22.703 12.836 1 93.12 176 LEU B N 1
ATOM 5024 C CA . LEU B 1 176 ? 17.172 21.562 13.375 1 93.12 176 LEU B CA 1
ATOM 5025 C C . LEU B 1 176 ? 18.531 21.406 12.695 1 93.12 176 LEU B C 1
ATOM 5027 O O . LEU B 1 176 ? 18.609 21.297 11.469 1 93.12 176 LEU B O 1
ATOM 5031 N N . GLU B 1 177 ? 19.547 21.438 13.477 1 95 177 GLU B N 1
ATOM 5032 C CA . GLU B 1 177 ? 20.875 21.188 12.945 1 95 177 GLU B CA 1
ATOM 5033 C C . GLU B 1 177 ? 21.219 19.703 12.992 1 95 177 GLU B C 1
ATOM 5035 O O . GLU B 1 177 ? 21.109 19.062 14.039 1 95 177 GLU B O 1
ATOM 5040 N N . VAL B 1 178 ? 21.625 19.203 11.844 1 97.19 178 VAL B N 1
ATOM 5041 C CA . VAL B 1 178 ? 21.984 17.781 11.75 1 97.19 178 VAL B CA 1
ATOM 5042 C C . VAL B 1 178 ? 23.359 17.641 11.102 1 97.19 178 VAL B C 1
ATOM 5044 O O . VAL B 1 178 ? 23.875 18.578 10.492 1 97.19 178 VAL B O 1
ATOM 5047 N N . GLY B 1 179 ? 23.984 16.438 11.32 1 96.69 179 GLY B N 1
ATOM 5048 C CA . GLY B 1 179 ? 25.297 16.219 10.758 1 96.69 179 GLY B CA 1
ATOM 5049 C C . GLY B 1 179 ? 26.172 15.32 11.609 1 96.69 179 GLY B C 1
ATOM 5050 O O . GLY B 1 179 ? 25.688 14.648 12.523 1 96.69 179 GLY B O 1
ATOM 5051 N N . PRO B 1 180 ? 27.5 15.164 11.344 1 94.94 180 PRO B N 1
ATOM 5052 C CA . PRO B 1 180 ? 28.406 14.18 11.945 1 94.94 180 PRO B CA 1
ATOM 5053 C C . PRO B 1 180 ? 28.406 14.234 13.477 1 94.94 180 PRO B C 1
ATOM 5055 O O . PRO B 1 180 ? 28.391 13.195 14.133 1 94.94 180 PRO B O 1
ATOM 5058 N N . ASP B 1 181 ? 28.375 15.359 14.102 1 91.56 181 ASP B N 1
ATOM 5059 C CA . ASP B 1 181 ? 28.484 15.477 15.555 1 91.56 181 ASP B CA 1
ATOM 5060 C C . ASP B 1 181 ? 27.141 15.859 16.172 1 91.56 181 ASP B C 1
ATOM 5062 O O . ASP B 1 181 ? 27.094 16.469 17.234 1 91.56 181 ASP B O 1
ATOM 5066 N N . ARG B 1 182 ? 26.156 15.422 15.469 1 95.06 182 ARG B N 1
ATOM 5067 C CA . ARG B 1 182 ? 24.812 15.758 15.953 1 95.06 182 ARG B CA 1
ATOM 5068 C C . ARG B 1 182 ? 24 14.492 16.219 1 95.06 182 ARG B C 1
ATOM 5070 O O . ARG B 1 182 ? 24.469 13.383 15.969 1 95.06 182 ARG B O 1
ATOM 5077 N N . ASN B 1 183 ? 22.828 14.625 16.859 1 92.88 183 ASN B N 1
ATOM 5078 C CA . ASN B 1 183 ? 21.953 13.508 17.172 1 92.88 183 ASN B CA 1
ATOM 5079 C C . ASN B 1 183 ? 21.5 12.789 15.898 1 92.88 183 ASN B C 1
ATOM 5081 O O . ASN B 1 183 ? 21.359 11.562 15.883 1 92.88 183 ASN B O 1
ATOM 5085 N N . ILE B 1 184 ? 21.266 13.531 14.93 1 96.06 184 ILE B N 1
ATOM 5086 C CA . ILE B 1 184 ? 20.922 12.984 13.625 1 96.06 184 ILE B CA 1
ATOM 5087 C C . ILE B 1 184 ? 22.109 13.078 12.688 1 96.06 184 ILE B C 1
ATOM 5089 O O . ILE B 1 184 ? 22.5 14.172 12.273 1 96.06 184 ILE B O 1
ATOM 5093 N N . HIS B 1 185 ? 22.672 11.969 12.406 1 97.88 185 HIS B N 1
ATOM 5094 C CA . HIS B 1 185 ? 23.875 11.953 11.586 1 97.88 185 HIS B CA 1
ATOM 5095 C C . HIS B 1 185 ? 23.766 10.938 10.453 1 97.88 185 HIS B C 1
ATOM 5097 O O . HIS B 1 185 ? 24.672 10.828 9.625 1 97.88 185 HIS B O 1
ATOM 5103 N N . THR B 1 186 ? 22.656 10.18 10.508 1 97.88 186 THR B N 1
ATOM 5104 C CA . THR B 1 186 ? 22.406 9.164 9.484 1 97.88 186 THR B CA 1
ATOM 5105 C C . THR B 1 186 ? 20.953 9.203 9.023 1 97.88 186 THR B C 1
ATOM 5107 O O . THR B 1 186 ? 20.047 9.445 9.828 1 97.88 186 THR B O 1
ATOM 5110 N N . LEU B 1 187 ? 20.797 9.023 7.742 1 98.31 187 LEU B N 1
ATOM 5111 C CA . LEU B 1 187 ? 19.469 8.898 7.137 1 98.31 187 LEU B CA 1
ATOM 5112 C C . LEU B 1 187 ? 19.328 7.578 6.391 1 98.31 187 LEU B C 1
ATOM 5114 O O . LEU B 1 187 ? 20.344 6.98 5.996 1 98.31 187 LEU B O 1
ATOM 5118 N N . PHE B 1 188 ? 18.156 7.164 6.207 1 98.25 188 PHE B N 1
ATOM 5119 C CA . PHE B 1 188 ? 17.891 5.906 5.523 1 98.25 188 PHE B CA 1
ATOM 5120 C C . PHE B 1 188 ? 17.047 6.133 4.277 1 98.25 188 PHE B C 1
ATOM 5122 O O . PHE B 1 188 ? 16.141 6.969 4.285 1 98.25 188 PHE B O 1
ATOM 5129 N N . ARG B 1 189 ? 17.328 5.414 3.26 1 97.88 189 ARG B N 1
ATOM 5130 C CA . ARG B 1 189 ? 16.516 5.441 2.041 1 97.88 189 ARG B CA 1
ATOM 5131 C C . ARG B 1 189 ? 16.188 4.027 1.571 1 97.88 189 ARG B C 1
ATOM 5133 O O . ARG B 1 189 ? 16.953 3.088 1.835 1 97.88 189 ARG B O 1
ATOM 5140 N N . ALA B 1 190 ? 15.047 3.916 1.006 1 97.75 190 ALA B N 1
ATOM 5141 C CA . ALA B 1 190 ? 14.57 2.648 0.456 1 97.75 190 ALA B CA 1
ATOM 5142 C C . ALA B 1 190 ? 14.195 2.799 -1.015 1 97.75 190 ALA B C 1
ATOM 5144 O O . ALA B 1 190 ? 13.648 3.828 -1.419 1 97.75 190 ALA B O 1
ATOM 5145 N N . ARG B 1 191 ? 14.516 1.802 -1.79 1 96.75 191 ARG B N 1
ATOM 5146 C CA . ARG B 1 191 ? 14.125 1.783 -3.193 1 96.75 191 ARG B CA 1
ATOM 5147 C C . ARG B 1 191 ? 13.531 0.432 -3.578 1 96.75 191 ARG B C 1
ATOM 5149 O O . ARG B 1 191 ? 14.086 -0.615 -3.242 1 96.75 191 ARG B O 1
ATOM 5156 N N . VAL B 1 192 ? 12.414 0.501 -4.285 1 95.06 192 VAL B N 1
ATOM 5157 C CA . VAL B 1 192 ? 11.695 -0.7 -4.688 1 95.06 192 VAL B CA 1
ATOM 5158 C C . VAL B 1 192 ? 12.25 -1.222 -6.012 1 95.06 192 VAL B C 1
ATOM 5160 O O . VAL B 1 192 ? 12.516 -0.443 -6.93 1 95.06 192 VAL B O 1
ATOM 5163 N N . PHE B 1 193 ? 12.445 -2.533 -6.066 1 92.31 193 PHE B N 1
ATOM 5164 C CA . PHE B 1 193 ? 12.828 -3.219 -7.297 1 92.31 193 PHE B CA 1
ATOM 5165 C C . PHE B 1 193 ? 11.836 -4.332 -7.625 1 92.31 193 PHE B C 1
ATOM 5167 O O . PHE B 1 193 ? 11.508 -5.152 -6.766 1 92.31 193 PHE B O 1
ATOM 5174 N N . GLU B 1 194 ? 11.461 -4.355 -8.875 1 84.56 194 GLU B N 1
ATOM 5175 C CA . GLU B 1 194 ? 10.484 -5.359 -9.289 1 84.56 194 GLU B CA 1
ATOM 5176 C C . GLU B 1 194 ? 11.172 -6.586 -9.883 1 84.56 194 GLU B C 1
ATOM 5178 O O . GLU B 1 194 ? 10.555 -7.648 -10.008 1 84.56 194 GLU B O 1
ATOM 5183 N N . THR B 1 195 ? 12.438 -6.453 -10.281 1 83.38 195 THR B N 1
ATOM 5184 C CA . THR B 1 195 ? 13.203 -7.574 -10.812 1 83.38 195 THR B CA 1
ATOM 5185 C C . THR B 1 195 ? 14.555 -7.699 -10.109 1 83.38 195 THR B C 1
ATOM 5187 O O . THR B 1 195 ? 15.133 -6.695 -9.688 1 83.38 195 THR B O 1
ATOM 5190 N N . GLU B 1 196 ? 15.023 -8.883 -10.094 1 88.44 196 GLU B N 1
ATOM 5191 C CA . GLU B 1 196 ? 16.328 -9.125 -9.484 1 88.44 196 GLU B CA 1
ATOM 5192 C C . GLU B 1 196 ? 17.453 -8.539 -10.336 1 88.44 196 GLU B C 1
ATOM 5194 O O . GLU B 1 196 ? 18.453 -8.047 -9.805 1 88.44 196 GLU B O 1
ATOM 5199 N N . GLN B 1 197 ? 17.234 -8.562 -11.57 1 87.12 197 GLN B N 1
ATOM 5200 C CA . GLN B 1 197 ? 18.25 -8.031 -12.484 1 87.12 197 GLN B CA 1
ATOM 5201 C C . GLN B 1 197 ? 18.469 -6.539 -12.258 1 87.12 197 GLN B C 1
ATOM 5203 O O . GLN B 1 197 ? 19.609 -6.082 -12.164 1 87.12 197 GLN B O 1
ATOM 5208 N N . ALA B 1 198 ? 17.375 -5.848 -12.188 1 88.75 198 ALA B N 1
ATOM 5209 C CA . ALA B 1 198 ? 17.469 -4.41 -11.945 1 88.75 198 ALA B CA 1
ATOM 5210 C C . ALA B 1 198 ? 18.109 -4.121 -10.594 1 88.75 198 ALA B C 1
ATOM 5212 O O . ALA B 1 198 ? 18.906 -3.188 -10.461 1 88.75 198 ALA B O 1
ATOM 5213 N N . MET B 1 199 ? 17.781 -4.898 -9.633 1 94.88 199 MET B N 1
ATOM 5214 C CA . MET B 1 199 ? 18.328 -4.738 -8.289 1 94.88 199 MET B CA 1
ATOM 5215 C C . MET B 1 199 ? 19.828 -5.004 -8.266 1 94.88 199 MET B C 1
ATOM 5217 O O . MET B 1 199 ? 20.594 -4.238 -7.676 1 94.88 199 MET B O 1
ATOM 5221 N N . GLU B 1 200 ? 20.234 -6.078 -8.906 1 93 200 GLU B N 1
ATOM 5222 C CA . GLU B 1 200 ? 21.656 -6.43 -8.969 1 93 200 GLU B CA 1
ATOM 5223 C C . GLU B 1 200 ? 22.453 -5.332 -9.656 1 93 200 GLU B C 1
ATOM 5225 O O . GLU B 1 200 ? 23.547 -4.965 -9.188 1 93 200 GLU B O 1
ATOM 5230 N N . ARG B 1 201 ? 21.922 -4.836 -10.688 1 91.62 201 ARG B N 1
ATOM 5231 C CA . ARG B 1 201 ? 22.578 -3.742 -11.398 1 91.62 201 ARG B CA 1
ATOM 5232 C C . ARG B 1 201 ? 22.719 -2.512 -10.508 1 91.62 201 ARG B C 1
ATOM 5234 O O . ARG B 1 201 ? 23.75 -1.847 -10.508 1 91.62 201 ARG B O 1
ATOM 5241 N N . ALA B 1 202 ? 21.719 -2.223 -9.82 1 94.88 202 ALA B N 1
ATOM 5242 C CA . ALA B 1 202 ? 21.734 -1.066 -8.93 1 94.88 202 ALA B CA 1
ATOM 5243 C C . ALA B 1 202 ? 22.797 -1.228 -7.844 1 94.88 202 ALA B C 1
ATOM 5245 O O . ALA B 1 202 ? 23.453 -0.254 -7.449 1 94.88 202 ALA B O 1
ATOM 5246 N N . LEU B 1 203 ? 23 -2.453 -7.402 1 96.31 203 LEU B N 1
ATOM 5247 C CA . LEU B 1 203 ? 23.938 -2.734 -6.32 1 96.31 203 LEU B CA 1
ATOM 5248 C C . LEU B 1 203 ? 25.375 -2.611 -6.809 1 96.31 203 LEU B C 1
ATOM 5250 O O . LEU B 1 203 ? 26.312 -2.553 -6.004 1 96.31 203 LEU B O 1
ATOM 5254 N N . GLU B 1 204 ? 25.594 -2.523 -8.07 1 94.81 204 GLU B N 1
ATOM 5255 C CA . GLU B 1 204 ? 26.938 -2.318 -8.609 1 94.81 204 GLU B CA 1
ATOM 5256 C C . GLU B 1 204 ? 27.375 -0.863 -8.469 1 94.81 204 GLU B C 1
ATOM 5258 O O . GLU B 1 204 ? 28.562 -0.552 -8.578 1 94.81 204 GLU B O 1
ATOM 5263 N N . HIS B 1 205 ? 26.469 -0.006 -8.352 1 95.94 205 HIS B N 1
ATOM 5264 C CA . HIS B 1 205 ? 26.703 1.41 -8.086 1 95.94 205 HIS B CA 1
ATOM 5265 C C . HIS B 1 205 ? 25.656 1.965 -7.129 1 95.94 205 HIS B C 1
ATOM 5267 O O . HIS B 1 205 ? 24.906 2.879 -7.48 1 95.94 205 HIS B O 1
ATOM 5273 N N . PRO B 1 206 ? 25.688 1.488 -5.891 1 96.88 206 PRO B N 1
ATOM 5274 C CA . PRO B 1 206 ? 24.609 1.814 -4.953 1 96.88 206 PRO B CA 1
ATOM 5275 C C . PRO B 1 206 ? 24.547 3.305 -4.625 1 96.88 206 PRO B C 1
ATOM 5277 O O . PRO B 1 206 ? 23.453 3.844 -4.402 1 96.88 206 PRO B O 1
ATOM 5280 N N . GLU B 1 207 ? 25.672 4.074 -4.633 1 96.5 207 GLU B N 1
ATOM 5281 C CA . GLU B 1 207 ? 25.672 5.508 -4.348 1 96.5 207 GLU B CA 1
ATOM 5282 C C . GLU B 1 207 ? 24.781 6.266 -5.328 1 96.5 207 GLU B C 1
ATOM 5284 O O . GLU B 1 207 ? 24.062 7.191 -4.941 1 96.5 207 GLU B O 1
ATOM 5289 N N . ARG B 1 208 ? 24.828 5.852 -6.547 1 94.25 208 ARG B N 1
ATOM 5290 C CA . ARG B 1 208 ? 24.062 6.5 -7.602 1 94.25 208 ARG B CA 1
ATOM 5291 C C . ARG B 1 208 ? 22.641 5.977 -7.637 1 94.25 208 ARG B C 1
ATOM 5293 O O . ARG B 1 208 ? 21.688 6.75 -7.77 1 94.25 208 ARG B O 1
ATOM 5300 N N . GLU B 1 209 ? 22.516 4.676 -7.504 1 95.38 209 GLU B N 1
ATOM 5301 C CA . GLU B 1 209 ? 21.25 4.02 -7.809 1 95.38 209 GLU B CA 1
ATOM 5302 C C . GLU B 1 209 ? 20.312 4.039 -6.602 1 95.38 209 GLU B C 1
ATOM 5304 O O . GLU B 1 209 ? 19.094 3.971 -6.758 1 95.38 209 GLU B O 1
ATOM 5309 N N . LEU B 1 210 ? 20.859 4.098 -5.406 1 96.62 210 LEU B N 1
ATOM 5310 C CA . LEU B 1 210 ? 20.016 4.152 -4.211 1 96.62 210 LEU B CA 1
ATOM 5311 C C . LEU B 1 210 ? 19.906 5.586 -3.693 1 96.62 210 LEU B C 1
ATOM 5313 O O . LEU B 1 210 ? 19.078 5.875 -2.83 1 96.62 210 LEU B O 1
ATOM 5317 N N . GLY B 1 211 ? 20.781 6.477 -4.16 1 95.31 211 GLY B N 1
ATOM 5318 C CA . GLY B 1 211 ? 20.688 7.895 -3.859 1 95.31 211 GLY B CA 1
ATOM 5319 C C . GLY B 1 211 ? 19.672 8.625 -4.719 1 95.31 211 GLY B C 1
ATOM 5320 O O . GLY B 1 211 ? 18.859 7.996 -5.391 1 95.31 211 GLY B O 1
ATOM 5321 N N . PRO B 1 212 ? 19.703 9.93 -4.648 1 93 212 PRO B N 1
ATOM 5322 C CA . PRO B 1 212 ? 18.781 10.711 -5.492 1 93 212 PRO B CA 1
ATOM 5323 C C . PRO B 1 212 ? 19.031 10.484 -6.98 1 93 212 PRO B C 1
ATOM 5325 O O . PRO B 1 212 ? 20.172 10.383 -7.418 1 93 212 PRO B O 1
ATOM 5328 N N . PRO B 1 213 ? 18.016 10.359 -7.688 1 88.44 213 PRO B N 1
ATOM 5329 C CA . PRO B 1 213 ? 18.188 10.156 -9.125 1 88.44 213 PRO B CA 1
ATOM 5330 C C . PRO B 1 213 ? 18.75 11.383 -9.836 1 88.44 213 PRO B C 1
ATOM 5332 O O . PRO B 1 213 ? 18.641 12.5 -9.328 1 88.44 213 PRO B O 1
ATOM 5335 N N . ALA B 1 214 ? 19.344 11.117 -10.977 1 80.88 214 ALA B N 1
ATOM 5336 C CA . ALA B 1 214 ? 19.766 12.219 -11.852 1 80.88 214 ALA B CA 1
ATOM 5337 C C . ALA B 1 214 ? 18.562 13.008 -12.344 1 80.88 214 ALA B C 1
ATOM 5339 O O . ALA B 1 214 ? 17.453 12.469 -12.461 1 80.88 214 ALA B O 1
ATOM 5340 N N . PRO B 1 215 ? 18.781 14.234 -12.625 1 81.06 215 PRO B N 1
ATOM 5341 C CA . PRO B 1 215 ? 17.688 15.133 -12.977 1 81.06 215 PRO B CA 1
ATOM 5342 C C . PRO B 1 215 ? 16.812 14.586 -14.102 1 81.06 215 PRO B C 1
ATOM 5344 O O . PRO B 1 215 ? 15.586 14.711 -14.055 1 81.06 215 PRO B O 1
ATOM 5347 N N . VAL B 1 216 ? 17.359 13.898 -15 1 76.56 216 VAL B N 1
ATOM 5348 C CA . VAL B 1 216 ? 16.625 13.43 -16.172 1 76.56 216 VAL B CA 1
ATOM 5349 C C . VAL B 1 216 ? 15.625 12.344 -15.75 1 76.56 216 VAL B C 1
ATOM 5351 O O . VAL B 1 216 ? 14.641 12.102 -16.453 1 76.56 216 VAL B O 1
ATOM 5354 N N . PHE B 1 217 ? 15.828 11.805 -14.609 1 80.56 217 PHE B N 1
ATOM 5355 C CA . PHE B 1 217 ? 14.992 10.688 -14.18 1 80.56 217 PHE B CA 1
ATOM 5356 C C . PHE B 1 217 ? 14.078 11.109 -13.031 1 80.56 217 PHE B C 1
ATOM 5358 O O . PHE B 1 217 ? 13.336 10.289 -12.492 1 80.56 217 PHE B O 1
ATOM 5365 N N . VAL B 1 218 ? 14.141 12.414 -12.703 1 82.5 218 VAL B N 1
ATOM 5366 C CA . VAL B 1 218 ? 13.414 12.859 -11.523 1 82.5 218 VAL B CA 1
ATOM 5367 C C . VAL B 1 218 ? 11.961 13.156 -11.891 1 82.5 218 VAL B C 1
ATOM 5369 O O . VAL B 1 218 ? 11.695 13.961 -12.789 1 82.5 218 VAL B O 1
ATOM 5372 N N . THR B 1 219 ? 11.047 12.453 -11.227 1 81.56 219 THR B N 1
ATOM 5373 C CA . THR B 1 219 ? 9.625 12.75 -11.32 1 81.56 219 THR B CA 1
ATOM 5374 C C . THR B 1 219 ? 9.203 13.734 -10.234 1 81.56 219 THR B C 1
ATOM 5376 O O . THR B 1 219 ? 9.93 13.938 -9.258 1 81.56 219 THR B O 1
ATOM 5379 N N . ALA B 1 220 ? 8.047 14.367 -10.516 1 82 220 ALA B N 1
ATOM 5380 C CA . ALA B 1 220 ? 7.539 15.312 -9.523 1 82 220 ALA B CA 1
ATOM 5381 C C . ALA B 1 220 ? 7.117 14.594 -8.242 1 82 220 ALA B C 1
ATOM 5383 O O . ALA B 1 220 ? 6.539 13.508 -8.297 1 82 220 ALA B O 1
ATOM 5384 N N . GLY B 1 221 ? 7.504 15.125 -7.188 1 82.56 221 GLY B N 1
ATOM 5385 C CA . GLY B 1 221 ? 7.066 14.68 -5.875 1 82.56 221 GLY B CA 1
ATOM 5386 C C . GLY B 1 221 ? 6.391 15.773 -5.066 1 82.56 221 GLY B C 1
ATOM 5387 O O . GLY B 1 221 ? 6.176 16.875 -5.566 1 82.56 221 GLY B O 1
ATOM 5388 N N . ARG B 1 222 ? 6.082 15.484 -3.918 1 80.75 222 ARG B N 1
ATOM 5389 C CA . ARG B 1 222 ? 5.387 16.406 -3.025 1 80.75 222 ARG B CA 1
ATOM 5390 C C . ARG B 1 222 ? 6.199 17.672 -2.805 1 80.75 222 ARG B C 1
ATOM 5392 O O . ARG B 1 222 ? 5.633 18.766 -2.691 1 80.75 222 ARG B O 1
ATOM 5399 N N . MET B 1 223 ? 7.504 17.5 -2.734 1 87.5 223 MET B N 1
ATOM 5400 C CA . MET B 1 223 ? 8.32 18.641 -2.34 1 87.5 223 MET B CA 1
ATOM 5401 C C . MET B 1 223 ? 9.359 18.969 -3.408 1 87.5 223 MET B C 1
ATOM 5403 O O . MET B 1 223 ? 10.352 19.641 -3.127 1 87.5 223 MET B O 1
ATOM 5407 N N . ASN B 1 224 ? 9.211 18.391 -4.555 1 87.38 224 ASN B N 1
ATOM 5408 C CA . ASN B 1 224 ? 10.117 18.719 -5.652 1 87.38 224 ASN B CA 1
ATOM 5409 C C . ASN B 1 224 ? 9.398 18.688 -6.996 1 87.38 224 ASN B C 1
ATOM 5411 O O . ASN B 1 224 ? 8.516 17.859 -7.223 1 87.38 224 ASN B O 1
ATOM 5415 N N . ALA B 1 225 ? 9.82 19.609 -7.848 1 81.56 225 ALA B N 1
ATOM 5416 C CA . ALA B 1 225 ? 9.328 19.609 -9.227 1 81.56 225 ALA B CA 1
ATOM 5417 C C . ALA B 1 225 ? 10.062 18.578 -10.078 1 81.56 225 ALA B C 1
ATOM 5419 O O . ALA B 1 225 ? 11.148 18.125 -9.711 1 81.56 225 ALA B O 1
ATOM 5420 N N . LYS B 1 226 ? 9.383 18.297 -11.148 1 83.38 226 LYS B N 1
ATOM 5421 C CA . LYS B 1 226 ? 10.039 17.406 -12.102 1 83.38 226 LYS B CA 1
ATOM 5422 C C . LYS B 1 226 ? 11.398 17.953 -12.516 1 83.38 226 LYS B C 1
ATOM 5424 O O . LYS B 1 226 ? 11.547 19.141 -12.766 1 83.38 226 LYS B O 1
ATOM 5429 N N . GLY B 1 227 ? 12.453 17.078 -12.43 1 85 227 GLY B N 1
ATOM 5430 C CA . GLY B 1 227 ? 13.781 17.469 -12.867 1 85 227 GLY B CA 1
ATOM 5431 C C . GLY B 1 227 ? 14.664 17.969 -11.734 1 85 227 GLY B C 1
ATOM 5432 O O . GLY B 1 227 ? 15.883 18.062 -11.883 1 85 227 GLY B O 1
ATOM 5433 N N . VAL B 1 228 ? 14.062 18.328 -10.609 1 87.94 228 VAL B N 1
ATOM 5434 C CA . VAL B 1 228 ? 14.836 18.797 -9.453 1 87.94 228 VAL B CA 1
ATOM 5435 C C . VAL B 1 228 ? 15.141 17.609 -8.531 1 87.94 228 VAL B C 1
ATOM 5437 O O . VAL B 1 228 ? 14.258 17.141 -7.812 1 87.94 228 VAL B O 1
ATOM 5440 N N . SER B 1 229 ? 16.375 17.188 -8.555 1 90.88 229 SER B N 1
ATOM 5441 C CA . SER B 1 229 ? 16.781 16.031 -7.77 1 90.88 229 SER B CA 1
ATOM 5442 C C . SER B 1 229 ? 16.891 16.375 -6.289 1 90.88 229 SER B C 1
ATOM 5444 O O . SER B 1 229 ? 17.594 17.312 -5.914 1 90.88 229 SER B O 1
ATOM 5446 N N . VAL B 1 230 ? 16.156 15.711 -5.473 1 94.5 230 VAL B N 1
ATOM 5447 C CA . VAL B 1 230 ? 16.172 15.875 -4.02 1 94.5 230 VAL B CA 1
ATOM 5448 C C . VAL B 1 230 ? 16.328 14.508 -3.35 1 94.5 230 VAL B C 1
ATOM 5450 O O . VAL B 1 230 ? 16.172 13.469 -3.996 1 94.5 230 VAL B O 1
ATOM 5453 N N . PHE B 1 231 ? 16.828 14.523 -2.164 1 96.69 231 PHE B N 1
ATOM 5454 C CA . PHE B 1 231 ? 16.969 13.305 -1.382 1 96.69 231 PHE B CA 1
ATOM 5455 C C . PHE B 1 231 ? 15.773 13.094 -0.465 1 96.69 231 PHE B C 1
ATOM 5457 O O . PHE B 1 231 ? 15.547 13.883 0.46 1 96.69 231 PHE B O 1
ATOM 5464 N N . TYR B 1 232 ? 14.984 12.102 -0.778 1 95.5 232 TYR B N 1
ATOM 5465 C CA . TYR B 1 232 ? 13.953 11.641 0.146 1 95.5 232 TYR B CA 1
ATOM 5466 C C . TYR B 1 232 ? 14.477 10.523 1.037 1 95.5 232 TYR B C 1
ATOM 5468 O O . TYR B 1 232 ? 14.992 9.516 0.543 1 95.5 232 TYR B O 1
ATOM 5476 N N . GLY B 1 233 ? 14.344 10.688 2.311 1 96.75 233 GLY B N 1
ATOM 5477 C CA . GLY B 1 233 ? 14.781 9.664 3.244 1 96.75 233 GLY B CA 1
ATOM 5478 C C . GLY B 1 233 ? 14.016 9.68 4.555 1 96.75 233 GLY B C 1
ATOM 5479 O O . GLY B 1 233 ? 13.008 10.383 4.68 1 96.75 233 GLY B O 1
ATOM 5480 N N . ALA B 1 234 ? 14.492 8.836 5.453 1 96.75 234 ALA B N 1
ATOM 5481 C CA . ALA B 1 234 ? 13.859 8.711 6.762 1 96.75 234 ALA B CA 1
ATOM 5482 C C . ALA B 1 234 ? 14.906 8.578 7.871 1 96.75 234 ALA B C 1
ATOM 5484 O O . ALA B 1 234 ? 16.078 8.352 7.594 1 96.75 234 ALA B O 1
ATOM 5485 N N . ARG B 1 235 ? 14.422 8.781 9.047 1 95.12 235 ARG B N 1
ATOM 5486 C CA . ARG B 1 235 ? 15.289 8.695 10.219 1 95.12 235 ARG B CA 1
ATOM 5487 C C . ARG B 1 235 ? 15.688 7.25 10.5 1 95.12 235 ARG B C 1
ATOM 5489 O O . ARG B 1 235 ? 16.766 6.992 11.039 1 95.12 235 ARG B O 1
ATOM 5496 N N . ASP B 1 236 ? 14.82 6.34 10.141 1 94.69 236 ASP B N 1
ATOM 5497 C CA . ASP B 1 236 ? 15.102 4.93 10.398 1 94.69 236 ASP B CA 1
ATOM 5498 C C . ASP B 1 236 ? 14.664 4.059 9.227 1 94.69 236 ASP B C 1
ATOM 5500 O O . ASP B 1 236 ? 13.867 4.492 8.391 1 94.69 236 ASP B O 1
ATOM 5504 N N . GLU B 1 237 ? 15.188 2.865 9.227 1 95.44 237 GLU B N 1
ATOM 5505 C CA . GLU B 1 237 ? 15 1.934 8.125 1 95.44 237 GLU B CA 1
ATOM 5506 C C . GLU B 1 237 ? 13.531 1.541 7.973 1 95.44 237 GLU B C 1
ATOM 5508 O O . GLU B 1 237 ? 13.016 1.464 6.855 1 95.44 237 GLU B O 1
ATOM 5513 N N . ARG B 1 238 ? 12.875 1.279 9.016 1 93 238 ARG B N 1
ATOM 5514 C CA . ARG B 1 238 ? 11.484 0.848 9 1 93 238 ARG B CA 1
ATOM 5515 C C . ARG B 1 238 ? 10.586 1.913 8.383 1 93 238 ARG B C 1
ATOM 5517 O O . ARG B 1 238 ? 9.703 1.599 7.578 1 93 238 ARG B O 1
ATOM 5524 N N . THR B 1 239 ? 10.82 3.145 8.742 1 93.44 239 THR B N 1
ATOM 5525 C CA . THR B 1 239 ? 10.047 4.246 8.18 1 93.44 239 THR B CA 1
ATOM 5526 C C . THR B 1 239 ? 1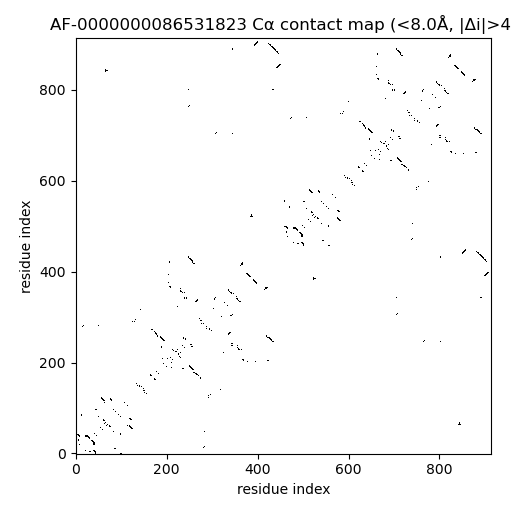0.305 4.375 6.684 1 93.44 239 THR B C 1
ATOM 5528 O O . THR B 1 239 ? 9.367 4.555 5.902 1 93.44 239 THR B O 1
ATOM 5531 N N . ALA B 1 240 ? 11.562 4.273 6.332 1 95.88 240 ALA B N 1
ATOM 5532 C CA . ALA B 1 240 ? 11.891 4.352 4.91 1 95.88 240 ALA B CA 1
ATOM 5533 C C . ALA B 1 240 ? 11.156 3.281 4.113 1 95.88 240 ALA B C 1
ATOM 5535 O O . ALA B 1 240 ? 10.609 3.559 3.041 1 95.88 240 ALA B O 1
ATOM 5536 N N . LEU B 1 241 ? 11.133 2.105 4.648 1 94.25 241 LEU B N 1
ATOM 5537 C CA . LEU B 1 241 ? 10.469 0.981 3.996 1 94.25 241 LEU B CA 1
ATOM 5538 C C . LEU B 1 241 ? 8.977 1.252 3.834 1 94.25 241 LEU B C 1
ATOM 5540 O O . LEU B 1 241 ? 8.414 1.028 2.76 1 94.25 241 LEU B O 1
ATOM 5544 N N . ARG B 1 242 ? 8.344 1.751 4.832 1 90.75 242 ARG B N 1
ATOM 5545 C CA . ARG B 1 242 ? 6.918 2.045 4.789 1 90.75 242 ARG B CA 1
ATOM 5546 C C . ARG B 1 242 ? 6.613 3.143 3.773 1 90.75 242 ARG B C 1
ATOM 5548 O O . ARG B 1 242 ? 5.613 3.072 3.059 1 90.75 242 ARG B O 1
ATOM 5555 N N . GLU B 1 243 ? 7.5 4.059 3.652 1 90.19 243 GLU B N 1
ATOM 5556 C CA . GLU B 1 243 ? 7.254 5.266 2.869 1 90.19 243 GLU B CA 1
ATOM 5557 C C . GLU B 1 243 ? 7.312 4.973 1.372 1 90.19 243 GLU B C 1
ATOM 5559 O O . GLU B 1 243 ? 6.805 5.75 0.562 1 90.19 243 GLU B O 1
ATOM 5564 N N . VAL B 1 244 ? 7.922 3.879 0.969 1 91.69 244 VAL B N 1
ATOM 5565 C CA . VAL B 1 244 ? 7.98 3.592 -0.46 1 91.69 244 VAL B CA 1
ATOM 5566 C C . VAL B 1 244 ? 6.785 2.734 -0.866 1 91.69 244 VAL B C 1
ATOM 5568 O O . VAL B 1 244 ? 6.621 2.398 -2.041 1 91.69 244 VAL B O 1
ATOM 5571 N N . ARG B 1 245 ? 5.949 2.314 0.037 1 87.5 245 ARG B N 1
ATOM 5572 C CA . ARG B 1 245 ? 4.707 1.592 -0.215 1 87.5 245 ARG B CA 1
ATOM 5573 C C . ARG B 1 245 ? 4.922 0.467 -1.222 1 87.5 245 ARG B C 1
ATOM 5575 O O . ARG B 1 245 ? 4.223 0.39 -2.234 1 87.5 245 ARG B O 1
ATOM 5582 N N . PRO B 1 246 ? 5.809 -0.46 -0.883 1 90.5 246 PRO B N 1
ATOM 5583 C CA . PRO B 1 246 ? 6.148 -1.509 -1.848 1 90.5 246 PRO B CA 1
ATOM 5584 C C . PRO B 1 246 ? 5.027 -2.529 -2.029 1 90.5 246 PRO B C 1
ATOM 5586 O O . PRO B 1 246 ? 4.387 -2.93 -1.053 1 90.5 246 PRO B O 1
ATOM 5589 N N . PRO B 1 247 ? 4.793 -2.861 -3.312 1 86.56 247 PRO B N 1
ATOM 5590 C CA . PRO B 1 247 ? 3.828 -3.943 -3.521 1 86.56 247 PRO B CA 1
ATOM 5591 C C . PRO B 1 247 ? 4.344 -5.297 -3.039 1 86.56 247 PRO B C 1
ATOM 5593 O O . PRO B 1 247 ? 5.555 -5.543 -3.068 1 86.56 247 PRO B O 1
ATOM 5596 N N . VAL B 1 248 ? 3.408 -6.098 -2.646 1 85.75 248 VAL B N 1
ATOM 5597 C CA . VAL B 1 248 ? 3.771 -7.445 -2.229 1 85.75 248 VAL B CA 1
ATOM 5598 C C . VAL B 1 248 ? 4.418 -8.195 -3.393 1 85.75 248 VAL B C 1
ATOM 5600 O O . VAL B 1 248 ? 3.949 -8.109 -4.531 1 85.75 248 VAL B O 1
ATOM 5603 N N . GLY B 1 249 ? 5.512 -8.969 -3.082 1 83.38 249 GLY B N 1
ATOM 5604 C CA . GLY B 1 249 ? 6.242 -9.688 -4.109 1 83.38 249 GLY B CA 1
ATOM 5605 C C . GLY B 1 249 ? 7.469 -8.945 -4.605 1 83.38 249 GLY B C 1
ATOM 5606 O O . GLY B 1 249 ? 8.359 -9.539 -5.215 1 83.38 249 GLY B O 1
ATOM 5607 N N . SER B 1 250 ? 7.465 -7.672 -4.336 1 88.12 250 SER B N 1
ATOM 5608 C CA . SER B 1 250 ? 8.625 -6.883 -4.738 1 88.12 250 SER B CA 1
ATOM 5609 C C . SER B 1 250 ? 9.758 -7.008 -3.723 1 88.12 250 SER B C 1
ATOM 5611 O O . SER B 1 250 ? 9.586 -7.629 -2.67 1 88.12 250 SER B O 1
ATOM 5613 N N . LYS B 1 251 ? 10.898 -6.496 -4.172 1 93.25 251 LYS B N 1
A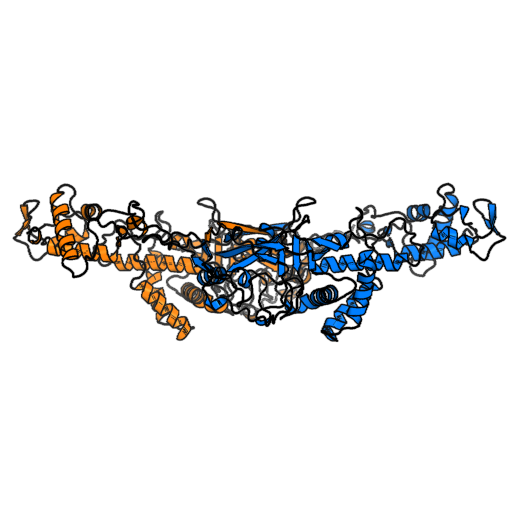TOM 5614 C CA . LYS B 1 251 ? 12.047 -6.387 -3.285 1 93.25 251 LYS B CA 1
ATOM 5615 C C . LYS B 1 251 ? 12.445 -4.93 -3.068 1 93.25 251 LYS B C 1
ATOM 5617 O O . LYS B 1 251 ? 12.391 -4.125 -4 1 93.25 251 LYS B O 1
ATOM 5622 N N . VAL B 1 252 ? 12.781 -4.668 -1.802 1 96.88 252 VAL B N 1
ATOM 5623 C CA . VAL B 1 252 ? 13.195 -3.314 -1.443 1 96.88 252 VAL B CA 1
ATOM 5624 C C . VAL B 1 252 ? 14.633 -3.338 -0.921 1 96.88 252 VAL B C 1
ATOM 5626 O O . VAL B 1 252 ? 14.984 -4.172 -0.081 1 96.88 252 VAL B O 1
ATOM 5629 N N . VAL B 1 253 ? 15.461 -2.475 -1.464 1 98.19 253 VAL B N 1
ATOM 5630 C CA . VAL B 1 253 ? 16.812 -2.305 -0.928 1 98.19 253 VAL B CA 1
ATOM 5631 C C . VAL B 1 253 ? 16.859 -1.064 -0.04 1 98.19 253 VAL B C 1
ATOM 5633 O O . VAL B 1 253 ? 16.375 0.003 -0.427 1 98.19 253 VAL B O 1
ATOM 5636 N N . THR B 1 254 ? 17.328 -1.25 1.185 1 98.19 254 THR B N 1
ATOM 5637 C CA . THR B 1 254 ? 17.531 -0.117 2.082 1 98.19 254 THR B CA 1
ATOM 5638 C C . THR B 1 254 ? 19.016 0.127 2.312 1 98.19 254 THR B C 1
ATOM 5640 O O . THR B 1 254 ? 19.828 -0.802 2.23 1 98.19 254 THR B O 1
ATOM 5643 N N . ALA B 1 255 ? 19.344 1.363 2.537 1 98.19 255 ALA B N 1
ATOM 5644 C CA . ALA B 1 255 ? 20.719 1.765 2.842 1 98.19 255 ALA B CA 1
ATOM 5645 C C . ALA B 1 255 ? 20.734 2.973 3.775 1 98.19 255 ALA B C 1
ATOM 5647 O O . ALA B 1 255 ? 19.828 3.809 3.74 1 98.19 255 ALA B O 1
ATOM 5648 N N . ALA B 1 256 ? 21.766 3.027 4.578 1 98.38 256 ALA B N 1
ATOM 5649 C CA . ALA B 1 256 ? 22.016 4.203 5.41 1 98.38 256 ALA B CA 1
ATOM 5650 C C . ALA B 1 256 ? 22.969 5.18 4.715 1 98.38 256 ALA B C 1
ATOM 5652 O O . ALA B 1 256 ? 23.891 4.766 4.012 1 98.38 256 ALA B O 1
ATOM 5653 N N . PHE B 1 257 ? 22.703 6.422 4.867 1 98.56 257 PHE B N 1
ATOM 5654 C CA . PHE B 1 257 ? 23.531 7.516 4.371 1 98.56 257 PHE B CA 1
ATOM 5655 C C . PHE B 1 257 ? 24.031 8.383 5.52 1 98.56 257 PHE B C 1
ATOM 5657 O O . PHE B 1 257 ? 23.234 8.953 6.27 1 98.56 257 PHE B O 1
ATOM 5664 N N . ARG B 1 258 ? 25.266 8.469 5.664 1 98.38 258 ARG B N 1
ATOM 5665 C CA . ARG B 1 258 ? 25.859 9.336 6.672 1 98.38 258 ARG B CA 1
ATOM 5666 C C . ARG B 1 258 ? 25.906 10.781 6.188 1 98.38 258 ARG B C 1
ATOM 5668 O O . ARG B 1 258 ? 26.266 11.047 5.039 1 98.38 258 ARG B O 1
ATOM 5675 N N . ILE B 1 259 ? 25.469 11.68 7.055 1 98.38 259 ILE B N 1
ATOM 5676 C CA . ILE B 1 259 ? 25.625 13.102 6.762 1 98.38 259 ILE B CA 1
ATOM 5677 C C . ILE B 1 259 ? 27.062 13.531 7.031 1 98.38 259 ILE B C 1
ATOM 5679 O O . ILE B 1 259 ? 27.547 13.422 8.156 1 98.38 259 ILE B O 1
ATOM 5683 N N . ILE B 1 260 ? 27.719 14.125 6.094 1 97.81 260 ILE B N 1
ATOM 5684 C CA . ILE B 1 260 ? 29.156 14.297 6.242 1 97.81 260 ILE B CA 1
ATOM 5685 C C . ILE B 1 260 ? 29.484 15.789 6.371 1 97.81 260 ILE B C 1
ATOM 5687 O O . ILE B 1 260 ? 30.656 16.172 6.355 1 97.81 260 ILE B O 1
ATOM 5691 N N . ARG B 1 261 ? 28.547 16.688 6.434 1 96.56 261 ARG B N 1
ATOM 5692 C CA . ARG B 1 261 ? 28.703 18.094 6.762 1 96.56 261 ARG B CA 1
ATOM 5693 C C . ARG B 1 261 ? 27.469 18.625 7.48 1 96.56 261 ARG B C 1
ATOM 5695 O O . ARG B 1 261 ? 26.391 18.031 7.402 1 96.56 261 ARG B O 1
ATOM 5702 N N . PRO B 1 262 ? 27.609 19.719 8.18 1 96.94 262 PRO B N 1
ATOM 5703 C CA . PRO B 1 262 ? 26.438 20.25 8.891 1 96.94 262 PRO B CA 1
ATOM 5704 C C . PRO B 1 262 ? 25.328 20.688 7.938 1 96.94 262 PRO B C 1
ATOM 5706 O O . PRO B 1 262 ? 25.594 21.281 6.887 1 96.94 262 PRO B O 1
ATOM 5709 N N . LEU B 1 263 ? 24.125 20.328 8.289 1 97.81 263 LEU B N 1
ATOM 5710 C CA . LEU B 1 263 ? 22.953 20.703 7.527 1 97.81 263 LEU B CA 1
ATOM 5711 C C . LEU B 1 263 ? 21.906 21.344 8.438 1 97.81 263 LEU B C 1
ATOM 5713 O O . LEU B 1 263 ? 21.812 21.016 9.625 1 97.81 263 LEU B O 1
ATOM 5717 N N . ARG B 1 264 ? 21.141 22.25 7.84 1 96.56 264 ARG B N 1
ATOM 5718 C CA . ARG B 1 264 ? 20.047 22.922 8.539 1 96.56 264 ARG B CA 1
ATOM 5719 C C . ARG B 1 264 ? 18.703 22.5 7.988 1 96.56 264 ARG B C 1
ATOM 5721 O O . ARG B 1 264 ? 18.406 22.703 6.809 1 96.56 264 ARG B O 1
ATOM 5728 N N . LEU B 1 265 ? 17.875 21.922 8.836 1 96.75 265 LEU B N 1
ATOM 5729 C CA . LEU B 1 265 ? 16.578 21.422 8.414 1 96.75 265 LEU B CA 1
ATOM 5730 C C . LEU B 1 265 ? 15.453 22.172 9.117 1 96.75 265 LEU B C 1
ATOM 5732 O O . LEU B 1 265 ? 15.555 22.484 10.312 1 96.75 265 LEU B O 1
ATOM 5736 N N . LEU B 1 266 ? 14.398 22.484 8.344 1 94 266 LEU B N 1
ATOM 5737 C CA . LEU B 1 266 ? 13.18 22.984 8.977 1 94 266 LEU B CA 1
ATOM 5738 C C . LEU B 1 266 ? 12.406 21.828 9.625 1 94 266 LEU B C 1
ATOM 5740 O O . LEU B 1 266 ? 12.062 20.859 8.953 1 94 266 LEU B O 1
ATOM 5744 N N . ASP B 1 267 ? 12.172 21.906 10.875 1 92.94 267 ASP B N 1
ATOM 5745 C CA . ASP B 1 267 ? 11.398 20.906 11.602 1 92.94 267 ASP B CA 1
ATOM 5746 C C . ASP B 1 267 ? 9.906 21.25 11.609 1 92.94 267 ASP B C 1
ATOM 5748 O O . ASP B 1 267 ? 9.477 22.125 12.375 1 92.94 267 ASP B O 1
ATOM 5752 N N . LEU B 1 268 ? 9.125 20.516 10.875 1 88.62 268 LEU B N 1
ATOM 5753 C CA . LEU B 1 268 ? 7.703 20.844 10.742 1 88.62 268 LEU B CA 1
ATOM 5754 C C . LEU B 1 268 ? 6.961 20.531 12.039 1 88.62 268 LEU B C 1
ATOM 5756 O O . LEU B 1 268 ? 5.934 21.156 12.336 1 88.62 268 LEU B O 1
ATOM 5760 N N . SER B 1 269 ? 7.445 19.578 12.75 1 83.19 269 SER B N 1
ATOM 5761 C CA . SER B 1 269 ? 6.805 19.281 14.023 1 83.19 269 SER B CA 1
ATOM 5762 C C . SER B 1 269 ? 6.93 20.453 14.992 1 83.19 269 SER B C 1
ATOM 5764 O O . SER B 1 269 ? 5.992 20.75 15.734 1 83.19 269 SER B O 1
ATOM 5766 N N . ALA B 1 270 ? 8.102 21.016 14.984 1 82.38 270 ALA B N 1
ATOM 5767 C CA . ALA B 1 270 ? 8.312 22.188 15.812 1 82.38 270 ALA B CA 1
ATOM 5768 C C . ALA B 1 270 ? 7.445 23.359 15.352 1 82.38 270 ALA B C 1
ATOM 5770 O O . ALA B 1 270 ? 6.934 24.125 16.172 1 82.38 270 ALA B O 1
ATOM 5771 N N . LEU B 1 271 ? 7.262 23.422 14.102 1 78.38 271 LEU B N 1
ATOM 5772 C CA . LEU B 1 271 ? 6.426 24.469 13.531 1 78.38 271 LEU B CA 1
ATOM 5773 C C . LEU B 1 271 ? 4.98 24.328 14 1 78.38 271 LEU B C 1
ATOM 5775 O O . LEU B 1 271 ? 4.336 25.312 14.352 1 78.38 271 LEU B O 1
ATOM 5779 N N . ARG B 1 272 ? 4.535 23.141 13.992 1 77.44 272 ARG B N 1
ATOM 5780 C CA . ARG B 1 272 ? 3.172 22.859 14.43 1 77.44 272 ARG B CA 1
ATOM 5781 C C . ARG B 1 272 ? 2.98 23.219 15.898 1 77.44 272 ARG B C 1
ATOM 5783 O O . ARG B 1 272 ? 1.901 23.656 16.297 1 77.44 272 ARG B O 1
ATOM 5790 N N . ALA B 1 273 ? 4.016 23.094 16.594 1 78.56 273 ALA B N 1
ATOM 5791 C CA . ALA B 1 273 ? 3.941 23.281 18.031 1 78.56 273 ALA B CA 1
ATOM 5792 C C . ALA B 1 273 ? 4.188 24.75 18.406 1 78.56 273 ALA B C 1
ATOM 5794 O O . ALA B 1 273 ? 4.109 25.125 19.578 1 78.56 273 ALA B O 1
ATOM 5795 N N . THR B 1 274 ? 4.512 25.5 17.406 1 76.62 274 THR B N 1
ATOM 5796 C CA . THR B 1 274 ? 4.75 26.922 17.641 1 76.62 274 THR B CA 1
ATOM 5797 C C . THR B 1 274 ? 3.496 27.594 18.203 1 76.62 274 THR B C 1
ATOM 5799 O O . THR B 1 274 ? 2.387 27.312 17.734 1 76.62 274 THR B O 1
ATOM 5802 N N . ARG B 1 275 ? 3.686 28.375 19.234 1 74.81 275 ARG B N 1
ATOM 5803 C CA . ARG B 1 275 ? 2.592 29.141 19.844 1 74.81 275 ARG B CA 1
ATOM 5804 C C . ARG B 1 275 ? 3.008 30.578 20.109 1 74.81 275 ARG B C 1
ATOM 5806 O O . ARG B 1 275 ? 4.191 30.859 20.281 1 74.81 275 ARG B O 1
ATOM 5813 N N . VAL B 1 276 ? 2.016 31.359 19.984 1 74.25 276 VAL B N 1
ATOM 5814 C CA . VAL B 1 276 ? 2.248 32.75 20.422 1 74.25 276 VAL B CA 1
ATOM 5815 C C . VAL B 1 276 ? 2.402 32.781 21.938 1 74.25 276 VAL B C 1
ATOM 5817 O O . VAL B 1 276 ? 1.691 32.094 22.656 1 74.25 276 VAL B O 1
ATOM 5820 N N . ASP B 1 277 ? 3.418 33.5 22.328 1 74.06 277 ASP B N 1
ATOM 5821 C CA . ASP B 1 277 ? 3.598 33.688 23.766 1 74.06 277 ASP B CA 1
ATOM 5822 C C . ASP B 1 277 ? 2.268 33.969 24.453 1 74.06 277 ASP B C 1
ATOM 5824 O O . ASP B 1 277 ? 1.611 34.969 24.141 1 74.06 277 ASP B O 1
ATOM 5828 N N . PRO B 1 278 ? 1.902 33.094 25.344 1 74.06 278 PRO B N 1
ATOM 5829 C CA . PRO B 1 278 ? 0.613 33.281 26 1 74.06 278 PRO B CA 1
ATOM 5830 C C . PRO B 1 278 ? 0.565 34.562 26.828 1 74.06 278 PRO B C 1
ATOM 5832 O O . PRO B 1 278 ? -0.519 35.062 27.156 1 74.06 278 PRO B O 1
ATOM 5835 N N . SER B 1 279 ? 1.714 35.062 27.172 1 77.75 279 SER B N 1
ATOM 5836 C CA . SER B 1 279 ? 1.767 36.25 28 1 77.75 279 SER B CA 1
ATOM 5837 C C . SER B 1 279 ? 1.496 37.5 27.172 1 77.75 279 SER B C 1
ATOM 5839 O O . SER B 1 279 ? 1.244 38.594 27.734 1 77.75 279 SER B O 1
ATOM 5841 N N . ARG B 1 280 ? 1.431 37.219 25.922 1 83.31 280 ARG B N 1
ATOM 5842 C CA . ARG B 1 280 ? 1.177 38.375 25.062 1 83.31 280 ARG B CA 1
ATOM 5843 C C . ARG B 1 280 ? -0.271 38.844 25.188 1 83.31 280 ARG B C 1
ATOM 5845 O O . ARG B 1 280 ? -1.188 38 25.234 1 83.31 280 ARG B O 1
ATOM 5852 N N . SER B 1 281 ? -0.43 40.156 25.297 1 91.12 281 SER B N 1
ATOM 5853 C CA . SER B 1 281 ? -1.771 40.719 25.422 1 91.12 281 SER B CA 1
ATOM 5854 C C . SER B 1 281 ? -2.551 40.594 24.109 1 91.12 281 SER B C 1
ATOM 5856 O O . SER B 1 281 ? -2.025 40.875 23.031 1 91.12 281 SER B O 1
ATOM 5858 N N . LEU B 1 282 ? -3.717 40.219 24.219 1 89.88 282 LEU B N 1
ATOM 5859 C CA . LEU B 1 282 ? -4.594 40.125 23.062 1 89.88 282 LEU B CA 1
ATOM 5860 C C . LEU B 1 282 ? -5.031 41.5 22.578 1 89.88 282 LEU B C 1
ATOM 5862 O O . LEU B 1 282 ? -5.547 41.625 21.453 1 89.88 282 LEU B O 1
ATOM 5866 N N . PHE B 1 283 ? -4.805 42.469 23.406 1 92.69 283 PHE B N 1
ATOM 5867 C CA . PHE B 1 283 ? -5.184 43.844 23.047 1 92.69 283 PHE B CA 1
ATOM 5868 C C . PHE B 1 283 ? -4.102 44.5 22.203 1 92.69 283 PHE B C 1
ATOM 5870 O O . PHE B 1 283 ? -4.344 45.531 21.562 1 92.69 283 PHE B O 1
ATOM 5877 N N . ASP B 1 284 ? -2.904 43.875 22.234 1 90.75 284 ASP B N 1
ATOM 5878 C CA . ASP B 1 284 ? -1.796 44.344 21.406 1 90.75 284 ASP B CA 1
ATOM 5879 C C . ASP B 1 284 ? -2.072 44.094 19.922 1 90.75 284 ASP B C 1
ATOM 5881 O O . ASP B 1 284 ? -2.277 42.969 19.5 1 90.75 284 ASP B O 1
ATOM 5885 N N . PRO B 1 285 ? -2.059 45.188 19.156 1 88.25 285 PRO B N 1
ATOM 5886 C CA . PRO B 1 285 ? -2.336 45.031 17.734 1 88.25 285 PRO B CA 1
ATOM 5887 C C . PRO B 1 285 ? -1.329 44.125 17.031 1 88.25 285 PRO B C 1
ATOM 5889 O O . PRO B 1 285 ? -1.617 43.594 15.953 1 88.25 285 PRO B O 1
ATOM 5892 N N . GLU B 1 286 ? -0.22 43.969 17.625 1 85.56 286 GLU B N 1
ATOM 5893 C CA . GLU B 1 286 ? 0.814 43.125 17.016 1 85.56 286 GLU B CA 1
ATOM 5894 C C . GLU B 1 286 ? 0.56 41.656 17.281 1 85.56 286 GLU B C 1
ATOM 5896 O O . GLU B 1 286 ? 1.188 40.781 16.672 1 85.56 286 GLU B O 1
ATOM 5901 N N . THR B 1 287 ? -0.383 41.344 18.172 1 84.94 287 THR B N 1
ATOM 5902 C CA . THR B 1 287 ? -0.645 39.938 18.562 1 84.94 287 THR B CA 1
ATOM 5903 C C . THR B 1 287 ? -1.424 39.219 17.469 1 84.94 287 THR B C 1
ATOM 5905 O O . THR B 1 287 ? -1.13 38.062 17.156 1 84.94 287 THR B O 1
ATOM 5908 N N . ALA B 1 288 ? -2.336 39.875 16.828 1 81.5 288 ALA B N 1
ATOM 5909 C CA . ALA B 1 288 ? -3.217 39.25 15.844 1 81.5 288 ALA B CA 1
ATOM 5910 C C . ALA B 1 288 ? -2.424 38.719 14.656 1 81.5 288 ALA B C 1
ATOM 5912 O O . ALA B 1 288 ? -2.562 37.531 14.289 1 81.5 288 ALA B O 1
ATOM 5913 N N . PRO B 1 289 ? -1.477 39.594 14.109 1 78.75 289 PRO B N 1
ATOM 5914 C CA . PRO B 1 289 ? -0.684 39.062 13 1 78.75 289 PRO B CA 1
ATOM 5915 C C . PRO B 1 289 ? 0.147 37.844 13.391 1 78.75 289 PRO B C 1
ATOM 5917 O O . PRO B 1 289 ? 0.346 36.938 12.57 1 78.75 289 PRO B O 1
ATOM 5920 N N . LEU B 1 290 ? 0.547 37.875 14.602 1 80 290 LEU B N 1
ATOM 5921 C CA . LEU B 1 290 ? 1.354 36.75 15.07 1 80 290 LEU B CA 1
ATOM 5922 C C . LEU B 1 290 ? 0.509 35.469 15.188 1 80 290 LEU B C 1
ATOM 5924 O O . LEU B 1 290 ? 0.953 34.406 14.812 1 80 290 LEU B O 1
ATOM 5928 N N . VAL B 1 291 ? -0.63 35.625 15.688 1 79.88 291 VAL B N 1
ATOM 5929 C CA . VAL B 1 291 ? -1.544 34.5 15.852 1 79.88 291 VAL B CA 1
ATOM 5930 C C . VAL B 1 291 ? -1.936 33.938 14.477 1 79.88 291 VAL B C 1
ATOM 5932 O O . VAL B 1 291 ? -1.988 32.719 14.281 1 79.88 291 VAL B O 1
ATOM 5935 N N . GLU B 1 292 ? -2.188 34.812 13.609 1 79.56 292 GLU B N 1
ATOM 5936 C CA . GLU B 1 292 ? -2.551 34.406 12.25 1 79.56 292 GLU B CA 1
ATOM 5937 C C . GLU B 1 292 ? -1.399 33.688 11.562 1 79.56 292 GLU B C 1
ATOM 5939 O O . GLU B 1 292 ? -1.62 32.719 10.836 1 79.56 292 GLU B O 1
ATOM 5944 N N . ARG B 1 293 ? -0.228 34.219 11.734 1 80.56 293 ARG B N 1
ATOM 5945 C CA . ARG B 1 293 ? 0.953 33.562 11.164 1 80.56 293 ARG B CA 1
ATOM 5946 C C . ARG B 1 293 ? 1.109 32.125 11.68 1 80.56 293 ARG B C 1
ATOM 5948 O O . ARG B 1 293 ? 1.342 31.219 10.906 1 80.56 293 ARG B O 1
ATOM 5955 N N . VAL B 1 294 ? 0.926 32 12.945 1 79.19 294 VAL B N 1
ATOM 5956 C CA . VAL B 1 294 ? 1.069 30.703 13.57 1 79.19 294 VAL B CA 1
ATOM 5957 C C . VAL B 1 294 ? -0.01 29.766 13.047 1 79.19 294 VAL B C 1
ATOM 5959 O O . VAL B 1 294 ? 0.259 28.578 12.781 1 79.19 294 VAL B O 1
ATOM 5962 N N . ALA B 1 295 ? -1.16 30.266 12.93 1 78.06 295 ALA B N 1
ATOM 5963 C CA . ALA B 1 295 ? -2.25 29.469 12.383 1 78.06 295 ALA B CA 1
ATOM 5964 C C . ALA B 1 295 ? -1.932 29 10.969 1 78.06 295 ALA B C 1
ATOM 5966 O O . ALA B 1 295 ? -2.215 27.859 10.602 1 78.06 295 ALA B O 1
ATOM 5967 N N . PHE B 1 296 ? -1.363 29.859 10.234 1 78.62 296 PHE B N 1
ATOM 5968 C CA . PHE B 1 296 ? -0.963 29.531 8.867 1 78.62 296 PHE B CA 1
ATOM 5969 C C . PHE B 1 296 ? 0.084 28.422 8.859 1 78.62 296 PHE B C 1
ATOM 5971 O O . PHE B 1 296 ? 0.01 27.5 8.055 1 78.62 296 PHE B O 1
ATOM 5978 N N . LEU B 1 297 ? 0.996 28.578 9.664 1 80.81 297 LEU B N 1
ATOM 5979 C CA . LEU B 1 297 ? 2.07 27.594 9.742 1 80.81 297 LEU B CA 1
ATOM 5980 C C . LEU B 1 297 ? 1.517 26.219 10.07 1 80.81 297 LEU B C 1
ATOM 5982 O O . LEU B 1 297 ? 1.974 25.219 9.523 1 80.81 297 LEU B O 1
ATOM 5986 N N . LYS B 1 298 ? 0.562 26.219 10.891 1 78.88 298 LYS B N 1
ATOM 5987 C CA . LYS B 1 298 ? -0.072 24.953 11.234 1 78.88 298 LYS B CA 1
ATOM 5988 C C . LYS B 1 298 ? -0.773 24.344 10.031 1 78.88 298 LYS B C 1
ATOM 5990 O O . LYS B 1 298 ? -0.673 23.141 9.797 1 78.88 298 LYS B O 1
ATOM 5995 N N . GLN B 1 299 ? -1.433 25.141 9.32 1 77.31 299 GLN B N 1
ATOM 5996 C CA . GLN B 1 299 ? -2.107 24.672 8.117 1 77.31 299 GLN B CA 1
ATOM 5997 C C . GLN B 1 299 ? -1.102 24.172 7.086 1 77.31 299 GLN B C 1
ATOM 5999 O O . GLN B 1 299 ? -1.343 23.172 6.414 1 77.31 299 GLN B O 1
ATOM 6004 N N . LEU B 1 300 ? -0.135 24.922 6.988 1 78.62 300 LEU B N 1
ATOM 6005 C CA . LEU B 1 300 ? 0.913 24.547 6.047 1 78.62 300 LEU B CA 1
ATOM 6006 C C . LEU B 1 300 ? 1.529 23.203 6.426 1 78.62 300 LEU B C 1
ATOM 6008 O O . LEU B 1 300 ? 1.73 22.344 5.566 1 78.62 300 LEU B O 1
ATOM 6012 N N . GLU B 1 301 ? 1.839 23.156 7.66 1 83 301 GLU B N 1
ATOM 6013 C CA . GLU B 1 301 ? 2.391 21.906 8.148 1 83 301 GLU B CA 1
ATOM 6014 C C . GLU B 1 301 ? 1.459 20.734 7.828 1 83 301 GLU B C 1
ATOM 6016 O O . GLU B 1 301 ? 1.91 19.672 7.383 1 83 301 GLU B O 1
ATOM 6021 N N . ALA B 1 302 ? 0.255 20.922 8 1 78.75 302 ALA B N 1
ATOM 6022 C CA . ALA B 1 302 ? -0.734 19.875 7.727 1 78.75 302 ALA B CA 1
ATOM 6023 C C . ALA B 1 302 ? -0.745 19.516 6.246 1 78.75 302 ALA B C 1
ATOM 6025 O O . ALA B 1 302 ? -0.852 18.344 5.891 1 78.75 302 ALA B O 1
ATOM 6026 N N . LYS B 1 303 ? -0.618 20.438 5.465 1 77.31 303 LYS B N 1
ATOM 6027 C CA . LYS B 1 303 ? -0.621 20.203 4.023 1 77.31 303 LYS B CA 1
ATOM 6028 C C . LYS B 1 303 ? 0.64 19.469 3.578 1 77.31 303 LYS B C 1
ATOM 6030 O O . LYS B 1 303 ? 0.58 18.594 2.719 1 77.31 303 LYS B O 1
ATOM 6035 N N . LEU B 1 304 ? 1.706 19.844 4.172 1 80.94 304 LEU B N 1
ATOM 6036 C CA . LEU B 1 304 ? 2.994 19.281 3.795 1 80.94 304 LEU B CA 1
ATOM 6037 C C . LEU B 1 304 ? 3.102 17.828 4.258 1 80.94 304 LEU B C 1
ATOM 6039 O O . LEU B 1 304 ? 3.855 17.047 3.682 1 80.94 304 LEU B O 1
ATOM 6043 N N . THR B 1 305 ? 2.314 17.484 5.215 1 80.44 305 THR B N 1
ATOM 6044 C CA . THR B 1 305 ? 2.465 16.156 5.809 1 80.44 305 THR B CA 1
ATOM 6045 C C . THR B 1 305 ? 1.313 15.242 5.398 1 80.44 305 THR B C 1
ATOM 6047 O O . THR B 1 305 ? 1.32 14.055 5.707 1 80.44 305 THR B O 1
ATOM 6050 N N . MET B 1 306 ? 0.433 15.75 4.723 1 75.12 306 MET B N 1
ATOM 6051 C CA . MET B 1 306 ? -0.74 14.969 4.336 1 75.12 306 MET B CA 1
ATOM 6052 C C . MET B 1 306 ? -0.354 13.844 3.385 1 75.12 306 MET B C 1
ATOM 6054 O O . MET B 1 306 ? 0.466 14.039 2.486 1 75.12 306 MET B O 1
ATOM 6058 N N . ALA B 1 307 ? -0.988 12.734 3.635 1 70.44 307 ALA B N 1
ATOM 6059 C CA . ALA B 1 307 ? -0.748 11.602 2.736 1 70.44 307 ALA B CA 1
ATOM 6060 C C . ALA B 1 307 ? -1.242 11.914 1.326 1 70.44 307 ALA B C 1
ATOM 6062 O O . ALA B 1 307 ? -2.301 12.523 1.151 1 70.44 307 ALA B O 1
ATOM 6063 N N . VAL B 1 308 ? -0.42 11.594 0.401 1 64.44 308 VAL B N 1
ATOM 6064 C CA . VAL B 1 308 ? -0.76 11.883 -0.988 1 64.44 308 VAL B CA 1
ATOM 6065 C C . VAL B 1 308 ? -1.679 10.789 -1.535 1 64.44 308 VAL B C 1
ATOM 6067 O O . VAL B 1 308 ? -1.393 9.602 -1.393 1 64.44 308 VAL B O 1
ATOM 6070 N N . MET B 1 309 ? -2.824 11.32 -2.07 1 66.12 309 MET B N 1
ATOM 6071 C CA . MET B 1 309 ? -3.736 10.391 -2.734 1 66.12 309 MET B CA 1
ATOM 6072 C C . MET B 1 309 ? -3.293 10.133 -4.168 1 66.12 309 MET B C 1
ATOM 6074 O O . MET B 1 309 ? -2.865 11.047 -4.871 1 66.12 309 MET B O 1
ATOM 6078 N N . PRO B 1 310 ? -3.316 8.875 -4.535 1 62.53 310 PRO B N 1
ATOM 6079 C CA . PRO B 1 310 ? -2.855 8.523 -5.883 1 62.53 310 PRO B CA 1
ATOM 6080 C C . PRO B 1 310 ? -3.52 9.359 -6.973 1 62.53 310 PRO B C 1
ATOM 6082 O O . PRO B 1 310 ? -2.889 9.672 -7.984 1 62.53 310 PRO B O 1
ATOM 6085 N N . SER B 1 311 ? -4.777 9.719 -6.727 1 59.25 311 SER B N 1
ATOM 6086 C CA . SER B 1 311 ? -5.492 10.469 -7.75 1 59.25 311 SER B CA 1
ATOM 6087 C C . SER B 1 311 ? -5.023 11.922 -7.793 1 59.25 311 SER B C 1
ATOM 6089 O O . SER B 1 311 ? -5.23 12.617 -8.797 1 59.25 311 SER B O 1
ATOM 6091 N N . MET B 1 312 ? -4.496 12.43 -6.719 1 57.34 312 MET B N 1
ATOM 6092 C CA . MET B 1 312 ? -4.164 13.844 -6.586 1 57.34 312 MET B CA 1
ATOM 6093 C C . MET B 1 312 ? -2.715 14.102 -6.98 1 57.34 312 MET B C 1
ATOM 6095 O O . MET B 1 312 ? -2.207 15.211 -6.801 1 57.34 312 MET B O 1
ATOM 6099 N N . THR B 1 313 ? -2.012 13.266 -7.59 1 58.19 313 THR B N 1
ATOM 6100 C CA . THR B 1 313 ? -0.559 13.391 -7.559 1 58.19 313 THR B CA 1
ATOM 6101 C C . THR B 1 313 ? -0.106 14.664 -8.266 1 58.19 313 THR B C 1
ATOM 6103 O O . THR B 1 313 ? 0.628 15.469 -7.688 1 58.19 313 THR B O 1
ATOM 6106 N N . GLU B 1 314 ? -0.499 15.055 -9.438 1 57.91 314 GLU B N 1
ATOM 6107 C CA . GLU B 1 314 ? 0.238 16.141 -10.078 1 57.91 314 GLU B CA 1
ATOM 6108 C C . GLU B 1 314 ? -0.259 17.5 -9.602 1 57.91 314 GLU B C 1
ATOM 6110 O O . GLU B 1 314 ? 0.537 18.359 -9.203 1 57.91 314 GLU B O 1
ATOM 6115 N N . ASP B 1 315 ? -1.501 17.703 -9.531 1 61.44 315 ASP B N 1
ATOM 6116 C CA . ASP B 1 315 ? -2.062 19.016 -9.219 1 61.44 315 ASP B CA 1
ATOM 6117 C C . ASP B 1 315 ? -2.033 19.266 -7.715 1 61.44 315 ASP B C 1
ATOM 6119 O O . ASP B 1 315 ? -1.955 20.422 -7.285 1 61.44 315 ASP B O 1
ATOM 6123 N N . GLY B 1 316 ? -1.912 18.203 -7.121 1 64.88 316 GLY B N 1
ATOM 6124 C CA . GLY B 1 316 ? -1.994 18.344 -5.672 1 64.88 316 GLY B CA 1
ATOM 6125 C C . GLY B 1 316 ? -0.683 18.75 -5.035 1 64.88 316 GLY B C 1
ATOM 6126 O O . GLY B 1 316 ? -0.666 19.25 -3.908 1 64.88 316 GLY B O 1
ATOM 6127 N N . TYR B 1 317 ? 0.376 18.766 -5.875 1 74.19 317 TYR B N 1
ATOM 6128 C CA . TYR B 1 317 ? 1.692 19 -5.289 1 74.19 317 TYR B CA 1
ATOM 6129 C C . TYR B 1 317 ? 2.119 20.453 -5.484 1 74.19 317 TYR B C 1
ATOM 6131 O O . TYR B 1 317 ? 3.139 20.891 -4.941 1 74.19 317 TYR B O 1
ATOM 6139 N N . LEU B 1 318 ? 1.392 21.203 -6.09 1 75.88 318 LEU B N 1
ATOM 6140 C CA . LEU B 1 318 ? 1.84 22.531 -6.512 1 75.88 318 LEU B CA 1
ATOM 6141 C C . LEU B 1 318 ? 2.174 23.406 -5.309 1 75.88 318 LEU B C 1
ATOM 6143 O O . LEU B 1 318 ? 3.23 24.031 -5.27 1 75.88 318 LEU B O 1
ATOM 6147 N N . ILE B 1 319 ? 1.338 23.438 -4.328 1 76.94 319 ILE B N 1
ATOM 6148 C CA . ILE B 1 319 ? 1.533 24.312 -3.168 1 76.94 319 ILE B CA 1
ATOM 6149 C C . ILE B 1 319 ? 2.758 23.844 -2.381 1 76.94 319 ILE B C 1
ATOM 6151 O O . ILE B 1 319 ? 3.605 24.656 -2.01 1 76.94 319 ILE B O 1
ATOM 6155 N N . THR B 1 320 ? 2.824 22.578 -2.178 1 82.94 320 THR B N 1
ATOM 6156 C CA . THR B 1 320 ? 3.928 22.062 -1.375 1 82.94 320 THR B CA 1
ATOM 6157 C C . THR B 1 320 ? 5.254 22.219 -2.115 1 82.94 320 THR B C 1
ATOM 6159 O O . THR B 1 320 ? 6.289 22.484 -1.5 1 82.94 320 THR B O 1
ATOM 6162 N N . GLN B 1 321 ? 5.191 22.078 -3.404 1 85.06 321 GLN B N 1
ATOM 6163 C CA . GLN B 1 321 ? 6.387 22.297 -4.211 1 85.06 321 GLN B CA 1
ATOM 6164 C C . GLN B 1 321 ? 6.84 23.75 -4.152 1 85.06 321 GLN B C 1
ATOM 6166 O O . GLN B 1 321 ? 8.031 24.031 -4.043 1 85.06 321 GLN B O 1
ATOM 6171 N N . ALA B 1 322 ? 5.852 24.641 -4.207 1 83.88 322 ALA B N 1
ATOM 6172 C CA . ALA B 1 322 ? 6.168 26.062 -4.129 1 83.88 322 ALA B CA 1
ATOM 6173 C C . ALA B 1 322 ? 6.812 26.406 -2.789 1 83.88 322 ALA B C 1
ATOM 6175 O O . ALA B 1 322 ? 7.785 27.156 -2.738 1 83.88 322 ALA B O 1
ATOM 6176 N N . VAL B 1 323 ? 6.277 25.875 -1.81 1 85.38 323 VAL B N 1
ATOM 6177 C CA . VAL B 1 323 ? 6.816 26.109 -0.475 1 85.38 323 VAL B CA 1
ATOM 6178 C C . VAL B 1 323 ? 8.234 25.547 -0.386 1 85.38 323 VAL B C 1
ATOM 6180 O O . VAL B 1 323 ? 9.148 26.234 0.096 1 85.38 323 VAL B O 1
ATOM 6183 N N . ALA B 1 324 ? 8.438 24.391 -0.882 1 88.75 324 ALA B N 1
ATOM 6184 C CA . ALA B 1 324 ? 9.758 23.766 -0.863 1 88.75 324 ALA B CA 1
ATOM 6185 C C . ALA B 1 324 ? 10.766 24.594 -1.66 1 88.75 324 ALA B C 1
ATOM 6187 O O . ALA B 1 324 ? 11.914 24.75 -1.236 1 88.75 324 ALA B O 1
ATOM 6188 N N . ASP B 1 325 ? 10.328 25.062 -2.732 1 87 325 ASP B N 1
ATOM 6189 C CA . ASP B 1 325 ? 11.188 25.891 -3.57 1 87 325 ASP B CA 1
ATOM 6190 C C . ASP B 1 325 ? 11.602 27.172 -2.838 1 87 325 ASP B C 1
ATOM 6192 O O . ASP B 1 325 ? 12.773 27.547 -2.865 1 87 325 ASP B O 1
ATOM 6196 N N . TYR B 1 326 ? 10.648 27.812 -2.27 1 87.56 326 TYR B N 1
ATOM 6197 C CA . TYR B 1 326 ? 10.945 29.016 -1.508 1 87.56 326 TYR B CA 1
ATOM 6198 C C . TYR B 1 326 ? 11.945 28.734 -0.391 1 87.56 326 TYR B C 1
ATOM 6200 O O . TYR B 1 326 ? 12.938 29.438 -0.241 1 87.56 326 TYR B O 1
ATOM 6208 N N . LEU B 1 327 ? 11.656 27.703 0.374 1 90.31 327 LEU B N 1
ATOM 6209 C CA . LEU B 1 327 ? 12.492 27.344 1.519 1 90.31 327 LEU B CA 1
ATOM 6210 C C . LEU B 1 327 ? 13.906 26.984 1.072 1 90.31 327 LEU B C 1
ATOM 6212 O O . LEU B 1 327 ? 14.875 27.281 1.774 1 90.31 327 LEU B O 1
ATOM 6216 N N . SER B 1 328 ? 14.039 26.391 -0.044 1 92.38 328 SER B N 1
ATOM 6217 C CA . SER B 1 328 ? 15.328 25.906 -0.521 1 92.38 328 SER B CA 1
ATOM 6218 C C . SER B 1 328 ? 16.172 27.062 -1.062 1 92.38 328 SER B C 1
ATOM 6220 O O . SER B 1 328 ? 17.406 26.969 -1.104 1 92.38 328 SER B O 1
ATOM 6222 N N . THR B 1 329 ? 15.547 28.188 -1.418 1 88.5 329 THR B N 1
ATOM 6223 C CA . THR B 1 329 ? 16.281 29.203 -2.154 1 88.5 329 THR B CA 1
ATOM 6224 C C . THR B 1 329 ? 16.438 30.469 -1.318 1 88.5 329 THR B C 1
ATOM 6226 O O . THR B 1 329 ? 17.281 31.312 -1.611 1 88.5 329 THR B O 1
ATOM 6229 N N . ASP B 1 330 ? 15.625 30.562 -0.359 1 88.31 330 ASP B N 1
ATOM 6230 C CA . ASP B 1 330 ? 15.695 31.766 0.453 1 88.31 330 ASP B CA 1
ATOM 6231 C C . ASP B 1 330 ? 17.031 31.859 1.191 1 88.31 330 ASP B C 1
ATOM 6233 O O . ASP B 1 330 ? 17.344 31.016 2.033 1 88.31 330 ASP B O 1
ATOM 6237 N N . PRO B 1 331 ? 17.797 32.875 0.961 1 87.62 331 PRO B N 1
ATOM 6238 C CA . PRO B 1 331 ? 19.141 32.969 1.537 1 87.62 331 PRO B CA 1
ATOM 6239 C C . PRO B 1 331 ? 19.125 33.281 3.033 1 87.62 331 PRO B C 1
ATOM 6241 O O . PRO B 1 331 ? 20.047 32.906 3.756 1 87.62 331 PRO B O 1
ATOM 6244 N N . SER B 1 332 ? 18.109 33.969 3.449 1 87.12 332 SER B N 1
ATOM 6245 C CA . SER B 1 332 ? 18.031 34.312 4.863 1 87.12 332 SER B CA 1
ATOM 6246 C C . SER B 1 332 ? 17.766 33.094 5.727 1 87.12 332 SER B C 1
ATOM 6248 O O . SER B 1 332 ? 18.297 32.969 6.832 1 87.12 332 SER B O 1
ATOM 6250 N N . LEU B 1 333 ? 17.031 32.219 5.176 1 88.56 333 LEU B N 1
ATOM 6251 C CA . LEU B 1 333 ? 16.734 30.984 5.906 1 88.56 333 LEU B CA 1
ATOM 6252 C C . LEU B 1 333 ? 17.875 29.984 5.777 1 88.56 333 LEU B C 1
ATOM 6254 O O . LEU B 1 333 ? 18.25 29.344 6.758 1 88.56 333 LEU B O 1
ATOM 6258 N N . ASN B 1 334 ? 18.484 29.875 4.582 1 92.75 334 ASN B N 1
ATOM 6259 C CA . ASN B 1 334 ? 19.594 29 4.262 1 92.75 334 ASN B CA 1
ATOM 6260 C C . ASN B 1 334 ? 19.344 27.578 4.715 1 92.75 334 ASN B C 1
ATOM 6262 O O . ASN B 1 334 ? 20.156 26.984 5.426 1 92.75 334 ASN B O 1
ATOM 6266 N N . LEU B 1 335 ? 18.203 27.078 4.375 1 95.5 335 LEU B N 1
ATOM 6267 C CA . LEU B 1 335 ? 17.812 25.734 4.762 1 95.5 335 LEU B CA 1
ATOM 6268 C C . LEU B 1 335 ? 18.297 24.703 3.746 1 95.5 335 LEU B C 1
ATOM 6270 O O . LEU B 1 335 ? 18.359 25 2.549 1 95.5 335 LEU B O 1
ATOM 6274 N N . ASP B 1 336 ? 18.578 23.516 4.27 1 97.25 336 ASP B N 1
ATOM 6275 C CA . ASP B 1 336 ? 19.062 22.438 3.416 1 97.25 336 ASP B CA 1
ATOM 6276 C C . ASP B 1 336 ? 17.984 21.359 3.225 1 97.25 336 ASP B C 1
ATOM 6278 O O . ASP B 1 336 ? 18.125 20.469 2.395 1 97.25 336 ASP B O 1
ATOM 6282 N N . GLY B 1 337 ? 16.953 21.438 3.957 1 97.19 337 GLY B N 1
ATOM 6283 C CA . GLY B 1 337 ? 15.898 20.438 3.848 1 97.19 337 GLY B CA 1
ATOM 6284 C C . GLY B 1 337 ? 14.797 20.625 4.871 1 97.19 337 GLY B C 1
ATOM 6285 O O . GLY B 1 337 ? 14.695 21.672 5.5 1 97.19 337 GLY B O 1
ATOM 6286 N N . ILE B 1 338 ? 13.922 19.641 4.91 1 95.19 338 ILE B N 1
ATOM 6287 C CA . ILE B 1 338 ? 12.766 19.641 5.801 1 95.19 338 ILE B CA 1
ATOM 6288 C C . ILE B 1 338 ? 12.703 18.312 6.559 1 95.19 338 ILE B C 1
ATOM 6290 O O . ILE B 1 338 ? 12.93 17.25 5.98 1 95.19 338 ILE B O 1
ATOM 6294 N N . TYR B 1 339 ? 12.477 18.406 7.828 1 95.25 339 TYR B N 1
ATOM 6295 C CA . TYR B 1 339 ? 12.273 17.266 8.727 1 95.25 339 TYR B CA 1
ATOM 6296 C C . TYR B 1 339 ? 10.82 17.203 9.195 1 95.25 339 TYR B C 1
ATOM 6298 O O . TYR B 1 339 ? 10.273 18.188 9.688 1 95.25 339 TYR B O 1
ATOM 6306 N N . PHE B 1 340 ? 10.141 16.047 9.008 1 90.88 340 PHE B N 1
ATOM 6307 C CA . PHE B 1 340 ? 8.719 16 9.328 1 90.88 340 PHE B CA 1
ATOM 6308 C C . PHE B 1 340 ? 8.297 14.586 9.711 1 90.88 340 PHE B C 1
ATOM 6310 O O . PHE B 1 340 ? 8.984 13.617 9.375 1 90.88 340 PHE B O 1
ATOM 6317 N N . ARG B 1 341 ? 7.207 14.5 10.328 1 87.31 341 ARG B N 1
ATOM 6318 C CA . ARG B 1 341 ? 6.695 13.219 10.812 1 87.31 341 ARG B CA 1
ATOM 6319 C C . ARG B 1 341 ? 6.109 12.398 9.672 1 87.31 341 ARG B C 1
ATOM 6321 O O . ARG B 1 341 ? 5.449 12.938 8.781 1 87.31 341 ARG B O 1
ATOM 6328 N N . SER B 1 342 ? 6.34 11.047 9.719 1 88.38 342 SER B N 1
ATOM 6329 C CA . SER B 1 342 ? 5.73 10.133 8.758 1 88.38 342 SER B CA 1
ATOM 6330 C C . SER B 1 342 ? 4.273 9.852 9.102 1 88.38 342 SER B C 1
ATOM 6332 O O . SER B 1 342 ? 3.941 9.633 10.273 1 88.38 342 SER B O 1
ATOM 6334 N N . VAL B 1 343 ? 3.447 9.828 8.086 1 79.06 343 VAL B N 1
ATOM 6335 C CA . VAL B 1 343 ? 2.033 9.57 8.328 1 79.06 343 VAL B CA 1
ATOM 6336 C C . VAL B 1 343 ? 1.701 8.125 7.977 1 79.06 343 VAL B C 1
ATOM 6338 O O . VAL B 1 343 ? 0.542 7.711 8.047 1 79.06 343 VAL B O 1
ATOM 6341 N N . GLN B 1 344 ? 2.648 7.344 7.535 1 78.88 344 GLN B N 1
ATOM 6342 C CA . GLN B 1 344 ? 2.4 5.965 7.125 1 78.88 344 GLN B CA 1
ATOM 6343 C C . GLN B 1 344 ? 2.207 5.059 8.336 1 78.88 344 GLN B C 1
ATOM 6345 O O . GLN B 1 344 ? 1.751 3.92 8.195 1 78.88 344 GLN B O 1
ATOM 6350 N N . SER B 1 345 ? 2.561 5.434 9.438 1 76.31 345 SER B N 1
ATOM 6351 C CA . SER B 1 345 ? 2.369 4.629 10.641 1 76.31 345 SER B CA 1
ATOM 6352 C C . SER B 1 345 ? 1.344 5.27 11.57 1 76.31 345 SER B C 1
ATOM 6354 O O . SER B 1 345 ? 1.215 6.496 11.617 1 76.31 345 SER B O 1
ATOM 6356 N N . LYS B 1 346 ? 0.365 4.359 12.164 1 65.56 346 LYS B N 1
ATOM 6357 C CA . LYS B 1 346 ? -0.605 4.855 13.141 1 65.56 346 LYS B CA 1
ATOM 6358 C C . LYS B 1 346 ? 0.093 5.441 14.359 1 65.56 346 LYS B C 1
ATOM 6360 O O . LYS B 1 346 ? 1.038 4.848 14.883 1 65.56 346 LYS B O 1
ATOM 6365 N N . ALA B 1 347 ? -0.127 6.691 14.617 1 56.12 347 ALA B N 1
ATOM 6366 C CA . ALA B 1 347 ? 0.476 7.328 15.789 1 56.12 347 ALA B CA 1
ATOM 6367 C C . ALA B 1 347 ? 0.118 6.582 17.062 1 56.12 347 ALA B C 1
ATOM 6369 O O . ALA B 1 347 ? -1.058 6.48 17.422 1 56.12 347 ALA B O 1
ATOM 6370 N N . LYS B 1 348 ? 0.524 5.344 17.469 1 49.5 348 LYS B N 1
ATOM 6371 C CA . LYS B 1 348 ? 0.161 4.953 18.828 1 49.5 348 LYS B CA 1
ATOM 6372 C C . LYS B 1 348 ? 0.45 6.074 19.812 1 49.5 348 LYS B C 1
ATOM 6374 O O . LYS B 1 348 ? -0.402 6.934 20.062 1 49.5 348 LYS B O 1
ATOM 6379 N N . SER B 1 349 ? 1.3 5.809 21.016 1 39.66 349 SER B N 1
ATOM 6380 C CA . SER B 1 349 ? 1.748 6.652 22.109 1 39.66 349 SER B CA 1
ATOM 6381 C C . SER B 1 349 ? 2.48 7.887 21.594 1 39.66 349 SER B C 1
ATOM 6383 O O . SER B 1 349 ? 2.873 7.941 20.438 1 39.66 349 SER B O 1
ATOM 6385 N N . GLU B 1 350 ? 2.615 8.992 22.438 1 42.19 350 GLU B N 1
ATOM 6386 C CA . GLU B 1 350 ? 3.344 10.25 22.359 1 42.19 350 GLU B CA 1
ATOM 6387 C C . GLU B 1 350 ? 4.438 10.188 21.297 1 42.19 350 GLU B C 1
ATOM 6389 O O . GLU B 1 350 ? 4.816 11.219 20.734 1 42.19 350 GLU B O 1
ATOM 6394 N N . ASP B 1 351 ? 5.387 9.305 21.438 1 43.38 351 ASP B N 1
ATOM 6395 C CA . ASP B 1 351 ? 6.652 9.328 20.719 1 43.38 351 ASP B CA 1
ATOM 6396 C C . ASP B 1 351 ? 6.434 9.109 19.219 1 43.38 351 ASP B C 1
ATOM 6398 O O . ASP B 1 351 ? 7.137 9.688 18.391 1 43.38 351 ASP B O 1
ATOM 6402 N N . ALA B 1 352 ? 6.426 7.543 18.609 1 50.47 352 ALA B N 1
ATOM 6403 C CA . ALA B 1 352 ? 7.336 6.711 17.844 1 50.47 352 ALA B CA 1
ATOM 6404 C C . ALA B 1 352 ? 6.906 6.641 16.375 1 50.47 352 ALA B C 1
ATOM 6406 O O . ALA B 1 352 ? 7.18 5.656 15.688 1 50.47 352 ALA B O 1
ATOM 6407 N N . GLY B 1 353 ? 6.074 7.461 15.961 1 63 353 GLY B N 1
ATOM 6408 C CA . GLY B 1 353 ? 6.051 7.281 14.523 1 63 353 GLY B CA 1
ATOM 6409 C C . GLY B 1 353 ? 7.348 7.688 13.844 1 63 353 GLY B C 1
ATOM 6410 O O . GLY B 1 353 ? 8.195 8.328 14.469 1 63 353 GLY B O 1
ATOM 6411 N N . GLY B 1 354 ? 7.754 7.176 12.805 1 83.38 354 GLY B N 1
ATOM 6412 C CA . GLY B 1 354 ? 8.953 7.438 12.023 1 83.38 354 GLY B CA 1
ATOM 6413 C C . GLY B 1 354 ? 8.977 8.828 11.43 1 83.38 354 GLY B C 1
ATOM 6414 O O . GLY B 1 354 ? 7.977 9.547 11.453 1 83.38 354 GLY B O 1
ATOM 6415 N N . HIS B 1 355 ? 10.109 9.461 11.258 1 91.62 355 HIS B N 1
ATOM 6416 C CA . HIS B 1 355 ? 10.281 10.773 10.641 1 91.62 355 HIS B CA 1
ATOM 6417 C C . HIS B 1 355 ? 10.891 10.648 9.25 1 91.62 355 HIS B C 1
ATOM 6419 O O . HIS B 1 355 ? 11.688 9.75 8.992 1 91.62 355 HIS B O 1
ATOM 6425 N N . ASN B 1 356 ? 10.461 11.562 8.453 1 93.56 356 ASN B N 1
ATOM 6426 C CA . ASN B 1 356 ? 11.008 11.703 7.105 1 93.56 356 ASN B CA 1
ATOM 6427 C C . ASN B 1 356 ? 11.906 12.93 6.984 1 93.56 356 ASN B C 1
ATOM 6429 O O . ASN B 1 356 ? 11.82 13.844 7.805 1 93.56 356 ASN B O 1
ATOM 6433 N N . VAL B 1 357 ? 12.766 12.859 6.031 1 96.38 357 VAL B N 1
ATOM 6434 C CA . VAL B 1 357 ? 13.641 13.984 5.723 1 96.38 357 VAL B CA 1
ATOM 6435 C C . VAL B 1 357 ? 13.711 14.188 4.211 1 96.38 357 VAL B C 1
ATOM 6437 O O . VAL B 1 357 ? 13.805 13.219 3.449 1 96.38 357 VAL B O 1
ATOM 6440 N N . ILE B 1 358 ? 13.586 15.359 3.797 1 96.12 358 ILE B N 1
ATOM 6441 C CA . ILE B 1 358 ? 13.906 15.719 2.42 1 96.12 358 ILE B CA 1
ATOM 6442 C C . ILE B 1 358 ? 15.094 16.688 2.404 1 96.12 358 ILE B C 1
ATOM 6444 O O . ILE B 1 358 ? 15.141 17.641 3.189 1 96.12 358 ILE B O 1
ATOM 6448 N N . LEU B 1 359 ? 16.078 16.391 1.693 1 97.31 359 LEU B N 1
ATOM 6449 C CA . LEU B 1 359 ? 17.188 17.312 1.438 1 97.31 359 LEU B CA 1
ATOM 6450 C C . LEU B 1 359 ? 17.047 17.953 0.056 1 97.31 359 LEU B C 1
ATOM 6452 O O . LEU B 1 359 ? 16.875 17.25 -0.941 1 97.31 359 LEU B O 1
ATOM 6456 N N . PHE B 1 360 ? 17.094 19.25 0.074 1 95.62 360 PHE B N 1
ATOM 6457 C CA . PHE B 1 360 ? 16.953 19.984 -1.179 1 95.62 360 PHE B CA 1
ATOM 6458 C C . PHE B 1 360 ? 18.109 19.688 -2.119 1 95.62 360 PHE B C 1
ATOM 6460 O O . PHE B 1 360 ? 19.109 19.078 -1.715 1 95.62 360 PHE B O 1
ATOM 6467 N N . HIS B 1 361 ? 17.984 20.141 -3.309 1 92.75 361 HIS B N 1
ATOM 6468 C CA . HIS B 1 361 ? 18.938 19.844 -4.367 1 92.75 361 HIS B CA 1
ATOM 6469 C C . HIS B 1 361 ? 20.359 20.141 -3.926 1 92.75 361 HIS B C 1
ATOM 6471 O O . HIS B 1 361 ? 21.266 19.328 -4.125 1 92.75 361 HIS B O 1
ATOM 6477 N N . LYS B 1 362 ? 20.641 21.219 -3.26 1 92.5 362 LYS B N 1
ATOM 6478 C CA . LYS B 1 362 ? 21.984 21.672 -2.883 1 92.5 362 LYS B CA 1
ATOM 6479 C C . LYS B 1 362 ? 22.594 20.75 -1.825 1 92.5 362 LYS B C 1
ATOM 6481 O O . LYS B 1 362 ? 23.812 20.734 -1.641 1 92.5 362 LYS B O 1
ATOM 6486 N N . ALA B 1 363 ? 21.734 20 -1.147 1 95.62 363 ALA B N 1
ATOM 6487 C CA . ALA B 1 363 ? 22.219 19.172 -0.058 1 95.62 363 ALA B CA 1
ATOM 6488 C C . ALA B 1 363 ? 21.969 17.688 -0.346 1 95.62 363 ALA B C 1
ATOM 6490 O O . ALA B 1 363 ? 22.125 16.844 0.535 1 95.62 363 ALA B O 1
ATOM 6491 N N . ALA B 1 364 ? 21.641 17.328 -1.571 1 95.31 364 ALA B N 1
ATOM 6492 C CA . ALA B 1 364 ? 21.188 15.977 -1.878 1 95.31 364 ALA B CA 1
ATOM 6493 C C . ALA B 1 364 ? 22.312 15.148 -2.508 1 95.31 364 ALA B C 1
ATOM 6495 O O . ALA B 1 364 ? 22.156 13.945 -2.715 1 95.31 364 ALA B O 1
ATOM 6496 N N . SER B 1 365 ? 23.438 15.695 -2.74 1 93.62 365 SER B N 1
ATOM 6497 C CA . SER B 1 365 ? 24.516 15.008 -3.451 1 93.62 365 SER B CA 1
ATOM 6498 C C . SER B 1 365 ? 25.172 13.945 -2.574 1 93.62 365 SER B C 1
ATOM 6500 O O . SER B 1 365 ? 25.422 14.18 -1.391 1 93.62 365 SER B O 1
ATOM 6502 N N . VAL B 1 366 ? 25.453 12.773 -3.193 1 96.38 366 VAL B N 1
ATOM 6503 C CA . VAL B 1 366 ? 26.047 11.633 -2.508 1 96.38 366 VAL B CA 1
ATOM 6504 C C . VAL B 1 366 ? 27.484 11.414 -3.016 1 96.38 366 VAL B C 1
ATOM 6506 O O . VAL B 1 366 ? 27.719 11.438 -4.227 1 96.38 366 VAL B O 1
ATOM 6509 N N . LEU B 1 367 ? 28.375 11.203 -2.051 1 95.5 367 LEU B N 1
ATOM 6510 C CA . LEU B 1 367 ? 29.75 10.891 -2.412 1 95.5 367 LEU B CA 1
ATOM 6511 C C . LEU B 1 367 ? 29.812 9.664 -3.322 1 95.5 367 LEU B C 1
ATOM 6513 O O . LEU B 1 367 ? 29.125 8.672 -3.076 1 95.5 367 LEU B O 1
ATOM 6517 N N . HIS B 1 368 ? 30.594 9.75 -4.477 1 93.94 368 HIS B N 1
ATOM 6518 C CA . HIS B 1 368 ? 30.891 8.648 -5.391 1 93.94 368 HIS B CA 1
ATOM 6519 C C . HIS B 1 368 ? 29.672 8.289 -6.23 1 93.94 368 HIS B C 1
ATOM 6521 O O . HIS B 1 368 ? 29.594 7.18 -6.77 1 93.94 368 HIS B O 1
ATOM 6527 N N . ALA B 1 369 ? 28.641 9.125 -6.285 1 93.75 369 ALA B N 1
ATOM 6528 C CA . ALA B 1 369 ? 27.453 8.867 -7.098 1 93.75 369 ALA B CA 1
ATOM 6529 C C . ALA B 1 369 ? 27.734 9.156 -8.57 1 93.75 369 ALA B C 1
ATOM 6531 O O . ALA B 1 369 ? 27.031 8.641 -9.453 1 93.75 369 ALA B O 1
ATOM 6532 N N . ARG B 1 370 ? 28.672 9.883 -8.805 1 87.81 370 ARG B N 1
ATOM 6533 C CA . ARG B 1 370 ? 29.016 10.234 -10.18 1 87.81 370 ARG B CA 1
ATOM 6534 C C . ARG B 1 370 ? 29.828 9.125 -10.844 1 87.81 370 ARG B C 1
ATOM 6536 O O . ARG B 1 370 ? 30.625 8.453 -10.18 1 87.81 370 ARG B O 1
ATOM 6543 N N . GLU B 1 371 ? 29.656 9.062 -12.148 1 86.19 371 GLU B N 1
ATOM 6544 C CA . GLU B 1 371 ? 30.328 8.016 -12.906 1 86.19 371 GLU B CA 1
ATOM 6545 C C . GLU B 1 371 ? 31.844 8.156 -12.812 1 86.19 371 GLU B C 1
ATOM 6547 O O . GLU B 1 371 ? 32.562 7.16 -12.695 1 86.19 371 GLU B O 1
ATOM 6552 N N . ASP B 1 372 ? 32.312 9.359 -12.82 1 83.81 372 ASP B N 1
ATOM 6553 C CA . ASP B 1 372 ? 33.75 9.617 -12.859 1 83.81 372 ASP B CA 1
ATOM 6554 C C . ASP B 1 372 ? 34.406 9.258 -11.531 1 83.81 372 ASP B C 1
ATOM 6556 O O . ASP B 1 372 ? 35.594 9.039 -11.469 1 83.81 372 ASP B O 1
ATOM 6560 N N . ASP B 1 373 ? 33.688 9.242 -10.453 1 87 373 ASP B N 1
ATOM 6561 C CA . ASP B 1 373 ? 34.219 8.922 -9.141 1 87 373 ASP B CA 1
ATOM 6562 C C . ASP B 1 373 ? 33.625 7.625 -8.594 1 87 373 ASP B C 1
ATOM 6564 O O . ASP B 1 373 ? 33.656 7.387 -7.383 1 87 373 ASP B O 1
ATOM 6568 N N . LYS B 1 374 ? 33.188 6.836 -9.422 1 90.81 374 LYS B N 1
ATOM 6569 C CA . LYS B 1 374 ? 32.531 5.586 -9.047 1 90.81 374 LYS B CA 1
ATOM 6570 C C . LYS B 1 374 ? 33.5 4.621 -8.398 1 90.81 374 LYS B C 1
ATOM 6572 O O . LYS B 1 374 ? 34.656 4.48 -8.867 1 90.81 374 LYS B O 1
ATOM 6577 N N . ILE B 1 375 ? 33.094 4.055 -7.344 1 91.31 375 ILE B N 1
ATOM 6578 C CA . ILE B 1 375 ? 33.875 2.973 -6.742 1 91.31 375 ILE B CA 1
ATOM 6579 C C . ILE B 1 375 ? 33.625 1.672 -7.5 1 91.31 375 ILE B C 1
ATOM 6581 O O . ILE B 1 375 ? 32.469 1.182 -7.535 1 91.31 375 ILE B O 1
ATOM 6585 N N . PRO B 1 376 ? 34.625 1.152 -8.125 1 91.56 376 PRO B N 1
ATOM 6586 C CA . PRO B 1 376 ? 34.406 -0.114 -8.82 1 91.56 376 PRO B CA 1
ATOM 6587 C C . PRO B 1 376 ? 33.812 -1.194 -7.914 1 91.56 376 PRO B C 1
ATOM 6589 O O . PRO B 1 376 ? 34.375 -1.479 -6.852 1 91.56 376 PRO B O 1
ATOM 6592 N N . THR B 1 377 ? 32.75 -1.76 -8.367 1 93.75 377 THR B N 1
ATOM 6593 C CA . THR B 1 377 ? 32 -2.682 -7.504 1 93.75 377 THR B CA 1
ATOM 6594 C C . THR B 1 377 ? 31.375 -3.809 -8.328 1 93.75 377 THR B C 1
ATOM 6596 O O . THR B 1 377 ? 30.891 -3.578 -9.438 1 93.75 377 THR B O 1
ATOM 6599 N N . ARG B 1 378 ? 31.469 -5.051 -7.832 1 92.25 378 ARG B N 1
ATOM 6600 C CA . ARG B 1 378 ? 30.75 -6.199 -8.367 1 92.25 378 ARG B CA 1
ATOM 6601 C C . ARG B 1 378 ? 29.641 -6.652 -7.418 1 92.25 378 ARG B C 1
ATOM 6603 O O . ARG B 1 378 ? 29.859 -6.719 -6.203 1 92.25 378 ARG B O 1
ATOM 6610 N N . ALA B 1 379 ? 28.5 -6.887 -7.945 1 93.44 379 ALA B N 1
ATOM 6611 C CA . ALA B 1 379 ? 27.375 -7.332 -7.133 1 93.44 379 ALA B CA 1
ATOM 6612 C C . ALA B 1 379 ? 26.891 -8.703 -7.578 1 93.44 379 ALA B C 1
ATOM 6614 O O . ALA B 1 379 ? 26.844 -8.992 -8.773 1 93.44 379 ALA B O 1
ATOM 6615 N N . ASN B 1 380 ? 26.547 -9.578 -6.641 1 90 380 ASN B N 1
ATOM 6616 C CA . ASN B 1 380 ? 25.984 -10.898 -6.871 1 90 380 ASN B CA 1
ATOM 6617 C C . ASN B 1 380 ? 24.859 -11.203 -5.891 1 90 380 ASN B C 1
ATOM 6619 O O . ASN B 1 380 ? 25 -11.016 -4.684 1 90 380 ASN B O 1
ATOM 6623 N N . LEU B 1 381 ? 23.781 -11.562 -6.473 1 89.88 381 LEU B N 1
ATOM 6624 C CA . LEU B 1 381 ? 22.672 -11.93 -5.602 1 89.88 381 LEU B CA 1
ATOM 6625 C C . LEU B 1 381 ? 22.734 -13.406 -5.234 1 89.88 381 LEU B C 1
ATOM 6627 O O . LEU B 1 381 ? 22.234 -13.812 -4.176 1 89.88 381 LEU B O 1
ATOM 6631 N N . TRP B 1 382 ? 23.25 -14.109 -6.121 1 83.5 382 TRP B N 1
ATOM 6632 C CA . TRP B 1 382 ? 23.297 -15.555 -5.945 1 83.5 382 TRP B CA 1
ATOM 6633 C C . TRP B 1 382 ? 24.734 -16.062 -5.926 1 83.5 382 TRP B C 1
ATOM 6635 O O . TRP B 1 382 ? 25.594 -15.531 -6.648 1 83.5 382 TRP B O 1
ATOM 6645 N N . PHE B 1 383 ? 25.078 -16.641 -4.84 1 71.19 383 PHE B N 1
ATOM 6646 C CA . PHE B 1 383 ? 26.391 -17.25 -4.727 1 71.19 383 PHE B CA 1
ATOM 6647 C C . PHE B 1 383 ? 26.375 -18.672 -5.27 1 71.19 383 PHE B C 1
ATOM 6649 O O . PHE B 1 383 ? 25.469 -19.453 -4.961 1 71.19 383 PHE B O 1
ATOM 6656 N N . ARG B 1 384 ? 27.141 -18.688 -6.293 1 58.34 384 ARG B N 1
ATOM 6657 C CA . ARG B 1 384 ? 27.219 -20.016 -6.879 1 58.34 384 ARG B CA 1
ATOM 6658 C C . ARG B 1 384 ? 28.547 -20.703 -6.52 1 58.34 384 ARG B C 1
ATOM 6660 O O . ARG B 1 384 ? 29.469 -20.734 -7.336 1 58.34 384 ARG B O 1
ATOM 6667 N N . PRO B 1 385 ? 28.875 -20.75 -5.234 1 50.72 385 PRO B N 1
ATOM 6668 C CA . PRO B 1 385 ? 30.172 -21.375 -5.02 1 50.72 385 PRO B CA 1
ATOM 6669 C C . PRO B 1 385 ? 30.406 -22.594 -5.906 1 50.72 385 PRO B C 1
ATOM 6671 O O . PRO B 1 385 ? 31.516 -22.828 -6.375 1 50.72 385 PRO B O 1
ATOM 6674 N N . ASP B 1 386 ? 29.375 -23.547 -5.934 1 49.94 386 ASP B N 1
ATOM 6675 C CA . ASP B 1 386 ? 29.375 -24.734 -6.789 1 49.94 386 ASP B CA 1
ATOM 6676 C C . ASP B 1 386 ? 28.094 -24.797 -7.625 1 49.94 386 ASP B C 1
ATOM 6678 O O . ASP B 1 386 ? 27.641 -23.781 -8.148 1 49.94 386 ASP B O 1
ATOM 6682 N N . GLU B 1 387 ? 27.406 -25.859 -7.922 1 47.56 387 GLU B N 1
ATOM 6683 C CA . GLU B 1 387 ? 26.219 -26.047 -8.75 1 47.56 387 GLU B CA 1
ATOM 6684 C C . GLU B 1 387 ? 24.969 -25.531 -8.055 1 47.56 387 GLU B C 1
ATOM 6686 O O . GLU B 1 387 ? 23.938 -25.344 -8.688 1 47.56 387 GLU B O 1
ATOM 6691 N N . ASP B 1 388 ? 24.953 -25.25 -6.727 1 52.69 388 ASP B N 1
ATOM 6692 C CA . ASP B 1 388 ? 23.75 -24.797 -6.031 1 52.69 388 ASP B CA 1
ATOM 6693 C C . ASP B 1 388 ? 23.703 -23.266 -5.953 1 52.69 388 ASP B C 1
ATOM 6695 O O . ASP B 1 388 ? 24.719 -22.625 -5.664 1 52.69 388 ASP B O 1
ATOM 6699 N N . GLU B 1 389 ? 22.688 -22.781 -6.469 1 65.69 389 GLU B N 1
ATOM 6700 C CA . GLU B 1 389 ? 22.484 -21.328 -6.367 1 65.69 389 GLU B CA 1
ATOM 6701 C C . GLU B 1 389 ? 21.828 -20.953 -5.039 1 65.69 389 GLU B C 1
ATOM 6703 O O . GLU B 1 389 ? 20.828 -21.562 -4.637 1 65.69 389 GLU B O 1
ATOM 6708 N N . TRP B 1 390 ? 22.719 -20.453 -4.117 1 72.25 390 TRP B N 1
ATOM 6709 C CA . TRP B 1 390 ? 22.172 -19.938 -2.857 1 72.25 390 TRP B CA 1
ATOM 6710 C C . TRP B 1 390 ? 21.984 -18.422 -2.924 1 72.25 390 TRP B C 1
ATOM 6712 O O . TRP B 1 390 ? 22.828 -17.719 -3.482 1 72.25 390 TRP B O 1
ATOM 6722 N N . TYR B 1 391 ? 20.844 -18.141 -2.406 1 81.5 391 TYR B N 1
ATOM 6723 C CA . TYR B 1 391 ? 20.594 -16.703 -2.314 1 81.5 391 TYR B CA 1
ATOM 6724 C C . TYR B 1 391 ? 21.484 -16.062 -1.254 1 81.5 391 TYR B C 1
ATOM 6726 O O . TYR B 1 391 ? 21.375 -16.375 -0.069 1 81.5 391 TYR B O 1
ATOM 6734 N N . GLY B 1 392 ? 22.5 -15.344 -1.565 1 87.06 392 GLY B N 1
ATOM 6735 C CA . GLY B 1 392 ? 23.438 -14.633 -0.71 1 87.06 392 GLY B CA 1
ATOM 6736 C C . GLY B 1 392 ? 23.953 -13.352 -1.328 1 87.06 392 GLY B C 1
ATOM 6737 O O . GLY B 1 392 ? 25.078 -13.305 -1.826 1 87.06 392 GLY B O 1
ATOM 6738 N N . PRO B 1 393 ? 23.125 -12.398 -1.235 1 92.12 393 PRO B N 1
ATOM 6739 C CA . PRO B 1 393 ? 23.516 -11.141 -1.88 1 92.12 393 PRO B CA 1
ATOM 6740 C C . PRO B 1 393 ? 24.812 -10.555 -1.313 1 92.12 393 PRO B C 1
ATOM 6742 O O . PRO B 1 393 ? 25 -10.562 -0.096 1 92.12 393 PRO B O 1
ATOM 6745 N N . SER B 1 394 ? 25.688 -10.164 -2.193 1 92.56 394 SER B N 1
ATOM 6746 C CA . SER B 1 394 ? 26.953 -9.586 -1.792 1 92.56 394 SER B CA 1
ATOM 6747 C C . SER B 1 394 ? 27.438 -8.531 -2.795 1 92.56 394 SER B C 1
ATOM 6749 O O . SER B 1 394 ? 27.031 -8.555 -3.959 1 92.56 394 SER B O 1
ATOM 6751 N N . ILE B 1 395 ? 28.125 -7.582 -2.25 1 93.56 395 ILE B N 1
ATOM 6752 C CA . ILE B 1 395 ? 28.859 -6.641 -3.1 1 93.56 395 ILE B CA 1
ATOM 6753 C C . ILE B 1 395 ? 30.344 -6.695 -2.777 1 93.56 395 ILE B C 1
ATOM 6755 O O . ILE B 1 395 ? 30.734 -6.859 -1.616 1 93.56 395 ILE B O 1
ATOM 6759 N N . THR B 1 396 ? 31.188 -6.625 -3.82 1 92.12 396 THR B N 1
ATOM 6760 C CA . THR B 1 396 ? 32.625 -6.641 -3.66 1 92.12 396 THR B CA 1
ATOM 6761 C C . THR B 1 396 ? 33.25 -5.383 -4.262 1 92.12 396 THR B C 1
ATOM 6763 O O . THR B 1 396 ? 33.062 -5.098 -5.445 1 92.12 396 THR B O 1
ATOM 6766 N N . THR B 1 397 ? 33.875 -4.609 -3.352 1 92.19 397 THR B N 1
ATOM 6767 C CA . THR B 1 397 ? 34.625 -3.461 -3.834 1 92.19 397 THR B CA 1
ATOM 6768 C C . THR B 1 397 ? 35.938 -3.912 -4.48 1 92.19 397 THR B C 1
ATOM 6770 O O . THR B 1 397 ? 36.719 -4.629 -3.865 1 92.19 397 THR B O 1
ATOM 6773 N N . LEU B 1 398 ? 36.094 -3.471 -5.668 1 89 398 LEU B N 1
ATOM 6774 C CA . LEU B 1 398 ? 37.281 -3.889 -6.441 1 89 398 LEU B CA 1
ATOM 6775 C C . LEU B 1 398 ? 38.406 -2.875 -6.316 1 89 398 LEU B C 1
ATOM 6777 O O . LEU B 1 398 ? 38.156 -1.71 -5.988 1 89 398 LEU B O 1
ATOM 6781 N N . ALA B 1 399 ? 39.688 -3.381 -6.559 1 80.94 399 ALA B N 1
ATOM 6782 C CA . ALA B 1 399 ? 40.844 -2.494 -6.547 1 80.94 399 ALA B CA 1
ATOM 6783 C C . ALA B 1 399 ? 40.781 -1.52 -7.723 1 80.94 399 ALA B C 1
ATOM 6785 O O . ALA B 1 399 ? 40.312 -1.864 -8.805 1 80.94 399 ALA B O 1
ATOM 6786 N N . PRO B 1 400 ? 41.062 -0.256 -7.414 1 69.88 400 PRO B N 1
ATOM 6787 C CA . PRO B 1 400 ? 41.031 0.729 -8.5 1 69.88 400 PRO B CA 1
ATOM 6788 C C . PRO B 1 400 ? 41.906 0.328 -9.68 1 69.88 400 PRO B C 1
ATOM 6790 O O . PRO B 1 400 ? 42.969 -0.297 -9.492 1 69.88 400 PRO B O 1
ATOM 6793 N N . THR B 1 401 ? 41.406 0.25 -10.891 1 58.12 401 THR B N 1
ATOM 6794 C CA . THR B 1 401 ? 42.281 0.076 -12.055 1 58.12 401 THR B CA 1
ATOM 6795 C C . THR B 1 401 ? 43.062 1.353 -12.344 1 58.12 401 THR B C 1
ATOM 6797 O O . THR B 1 401 ? 42.594 2.453 -12.031 1 58.12 401 THR B O 1
ATOM 6800 N N . ALA B 1 402 ? 44.406 1.403 -12.812 1 51.16 402 ALA B N 1
ATOM 6801 C CA . ALA B 1 402 ? 45.312 2.506 -13.109 1 51.16 402 ALA B CA 1
ATOM 6802 C C . ALA B 1 402 ? 44.594 3.607 -13.891 1 51.16 402 ALA B C 1
ATOM 6804 O O . ALA B 1 402 ? 44.938 4.785 -13.773 1 51.16 402 ALA B O 1
ATOM 6805 N N . GLN B 1 403 ? 43.906 3.393 -14.898 1 46.09 403 GLN B N 1
ATOM 6806 C CA . GLN B 1 403 ? 43.438 4.43 -15.82 1 46.09 403 GLN B CA 1
ATOM 6807 C C . GLN B 1 403 ? 42.406 5.336 -15.141 1 46.09 403 GLN B C 1
ATOM 6809 O O . GLN B 1 403 ? 42.031 6.367 -15.695 1 46.09 403 GLN B O 1
ATOM 6814 N N . THR B 1 404 ? 41.781 4.926 -14.234 1 45.06 404 THR B N 1
ATOM 6815 C CA . THR B 1 404 ? 40.625 5.66 -13.75 1 45.06 404 THR B CA 1
ATOM 6816 C C . THR B 1 404 ? 41.062 6.91 -12.992 1 45.06 404 THR B C 1
ATOM 6818 O O . THR B 1 404 ? 40.219 7.617 -12.43 1 45.06 404 THR B O 1
ATOM 6821 N N . SER B 1 405 ? 42.469 7.105 -12.969 1 40.34 405 SER B N 1
ATOM 6822 C CA . SER B 1 405 ? 42.844 8.25 -12.156 1 40.34 405 SER B CA 1
ATOM 6823 C C . SER B 1 405 ? 42.531 9.562 -12.859 1 40.34 405 SER B C 1
ATOM 6825 O O . SER B 1 405 ? 42.906 10.641 -12.383 1 40.34 405 SER B O 1
ATOM 6827 N N . ARG B 1 406 ? 42.406 9.609 -14.211 1 34.69 406 ARG B N 1
ATOM 6828 C CA . ARG B 1 406 ? 42.312 11 -14.656 1 34.69 406 ARG B CA 1
ATOM 6829 C C . ARG B 1 406 ? 41.094 11.68 -14.078 1 34.69 406 ARG B C 1
ATOM 6831 O O . ARG B 1 406 ? 39.969 11.258 -14.344 1 34.69 406 ARG B O 1
ATOM 6838 N N . ALA B 1 407 ? 41.219 12.32 -12.953 1 36.31 407 ALA B N 1
ATOM 6839 C CA . ALA B 1 407 ? 40.281 13.234 -12.305 1 36.31 407 ALA B CA 1
ATOM 6840 C C . ALA B 1 407 ? 39.688 14.211 -13.305 1 36.31 407 ALA B C 1
ATOM 6842 O O . ALA B 1 407 ? 40.375 15.094 -13.82 1 36.31 407 ALA B O 1
ATOM 6843 N N . SER B 1 408 ? 39.094 13.812 -14.391 1 37 408 SER B N 1
ATOM 6844 C CA . SER B 1 408 ? 38.469 14.953 -15.07 1 37 408 SER B CA 1
ATOM 6845 C C . SER B 1 408 ? 37.719 15.852 -14.086 1 37 408 SER B C 1
ATOM 6847 O O . SER B 1 408 ? 36.812 15.398 -13.383 1 37 408 SER B O 1
ATOM 6849 N N . TRP B 1 409 ? 38.281 16.844 -13.602 1 35.41 409 TRP B N 1
ATOM 6850 C CA . TRP B 1 409 ? 37.906 17.938 -12.719 1 35.41 409 TRP B CA 1
ATOM 6851 C C . TRP B 1 409 ? 36.594 18.547 -13.164 1 35.41 409 TRP B C 1
ATOM 6853 O O . TRP B 1 409 ? 36.188 19.625 -12.68 1 35.41 409 TRP B O 1
ATOM 6863 N N . ARG B 1 410 ? 36.188 18.359 -14.469 1 37.84 410 ARG B N 1
ATOM 6864 C CA . ARG B 1 410 ? 35.062 19.219 -14.727 1 37.84 410 ARG B CA 1
ATOM 6865 C C . ARG B 1 410 ? 33.844 18.828 -13.859 1 37.84 410 ARG B C 1
ATOM 6867 O O . ARG B 1 410 ? 33.281 17.75 -14.062 1 37.84 410 ARG B O 1
ATOM 6874 N N . ARG B 1 411 ? 33.844 19.109 -12.641 1 45.75 411 ARG B N 1
ATOM 6875 C CA . ARG B 1 411 ? 32.75 19.016 -11.68 1 45.75 411 ARG B CA 1
ATOM 6876 C C . ARG B 1 411 ? 31.422 19.484 -12.305 1 45.75 411 ARG B C 1
ATOM 6878 O O . ARG B 1 411 ? 31.234 20.688 -12.508 1 45.75 411 ARG B O 1
ATOM 6885 N N . THR B 1 412 ? 30.891 18.922 -13.172 1 45.72 412 THR B N 1
ATOM 6886 C CA . THR B 1 412 ? 29.641 19.406 -13.773 1 45.72 412 THR B CA 1
ATOM 6887 C C . THR B 1 412 ? 28.609 19.719 -12.695 1 45.72 412 THR B C 1
ATOM 6889 O O . THR B 1 412 ? 27.812 20.641 -12.844 1 45.72 412 THR B O 1
ATOM 6892 N N . ASP B 1 413 ? 28.266 18.828 -11.797 1 58.88 413 ASP B N 1
ATOM 6893 C CA . ASP B 1 413 ? 27.375 19.156 -10.695 1 58.88 413 ASP B CA 1
ATOM 6894 C C . ASP B 1 413 ? 28.141 19.812 -9.539 1 58.88 413 ASP B C 1
ATOM 6896 O O . ASP B 1 413 ? 29.016 19.172 -8.93 1 58.88 413 ASP B O 1
ATOM 6900 N N . GLY B 1 414 ? 28.469 21.125 -9.586 1 65.62 414 GLY B N 1
ATOM 6901 C CA . GLY B 1 414 ? 29.25 21.984 -8.703 1 65.62 414 GLY B CA 1
ATOM 6902 C C . GLY B 1 414 ? 28.859 21.859 -7.246 1 65.62 414 GLY B C 1
ATOM 6903 O O . GLY B 1 414 ? 29.469 22.5 -6.379 1 65.62 414 GLY B O 1
ATOM 6904 N N . ARG B 1 415 ? 28.047 20.844 -6.898 1 79.38 415 ARG B N 1
ATOM 6905 C CA . ARG B 1 415 ? 27.625 20.766 -5.504 1 79.38 415 ARG B CA 1
ATOM 6906 C C . ARG B 1 415 ? 28.641 19.984 -4.672 1 79.38 415 ARG B C 1
ATOM 6908 O O . ARG B 1 415 ? 29.203 19 -5.137 1 79.38 415 ARG B O 1
ATOM 6915 N N . THR B 1 416 ? 28.797 20.438 -3.465 1 88.06 416 THR B N 1
ATOM 6916 C CA . THR B 1 416 ? 29.562 19.688 -2.467 1 88.06 416 THR B CA 1
ATOM 6917 C C . THR B 1 416 ? 28.719 18.562 -1.877 1 88.06 416 THR B C 1
ATOM 6919 O O . THR B 1 416 ? 27.594 18.797 -1.42 1 88.06 416 THR B O 1
ATOM 6922 N N . PRO B 1 417 ? 29.219 17.344 -1.908 1 93.69 417 PRO B N 1
ATOM 6923 C CA . PRO B 1 417 ? 28.438 16.234 -1.357 1 93.69 417 PRO B CA 1
ATOM 6924 C C . PRO B 1 417 ? 28.094 16.422 0.12 1 93.69 417 PRO B C 1
ATOM 6926 O O . PRO B 1 417 ? 28.906 16.953 0.879 1 93.69 417 PRO B O 1
ATOM 6929 N N . ALA B 1 418 ? 26.922 16.016 0.442 1 96.88 418 ALA B N 1
ATOM 6930 C CA . ALA B 1 418 ? 26.469 16.109 1.831 1 96.88 418 ALA B CA 1
ATOM 6931 C C . ALA B 1 418 ? 26.25 14.727 2.426 1 96.88 418 ALA B C 1
ATOM 6933 O O . ALA B 1 418 ? 26.125 14.578 3.643 1 96.88 418 ALA B O 1
ATOM 6934 N N . LEU B 1 419 ? 26.281 13.688 1.608 1 97.94 419 LEU B N 1
ATOM 6935 C CA . LEU B 1 419 ? 25.922 12.344 2.064 1 97.94 419 LEU B CA 1
ATOM 6936 C C . LEU B 1 419 ? 26.938 11.32 1.599 1 97.94 419 LEU B C 1
ATOM 6938 O O . LEU B 1 419 ? 27.562 11.484 0.546 1 97.94 419 LEU B O 1
ATOM 6942 N N . GLU B 1 420 ? 27.094 10.336 2.412 1 98.06 420 GLU B N 1
ATOM 6943 C CA . GLU B 1 420 ? 27.906 9.164 2.088 1 98.06 420 GLU B CA 1
ATOM 6944 C C . GLU B 1 420 ? 27.141 7.871 2.369 1 98.06 420 GLU B C 1
ATOM 6946 O O . GLU B 1 420 ? 26.656 7.652 3.484 1 98.06 420 GLU B O 1
ATOM 6951 N N . LEU B 1 421 ? 27.047 7.059 1.322 1 98.25 421 LEU B N 1
ATOM 6952 C CA . LEU B 1 421 ? 26.359 5.785 1.509 1 98.25 421 LEU B CA 1
ATOM 6953 C C . LEU B 1 421 ? 27.219 4.812 2.307 1 98.25 421 LEU B C 1
ATOM 6955 O O . LEU B 1 421 ? 28.422 4.656 2.023 1 98.25 421 LEU B O 1
ATOM 6959 N N . LEU B 1 422 ? 26.656 4.219 3.336 1 97.94 422 LEU B N 1
ATOM 6960 C CA . LEU B 1 422 ? 27.328 3.195 4.121 1 97.94 422 LEU B CA 1
ATOM 6961 C C . LEU B 1 422 ? 27.047 1.804 3.564 1 97.94 422 LEU B C 1
ATOM 6963 O O . LEU B 1 422 ? 26 1.211 3.867 1 97.94 422 LEU B O 1
ATOM 6967 N N . ARG B 1 423 ? 27.969 1.281 2.885 1 96.81 423 ARG B N 1
ATOM 6968 C CA . ARG B 1 423 ? 27.797 0.056 2.109 1 96.81 423 ARG B CA 1
ATOM 6969 C C . ARG B 1 423 ? 27.5 -1.133 3.02 1 96.81 423 ARG B C 1
ATOM 6971 O O . ARG B 1 423 ? 26.828 -2.078 2.619 1 96.81 423 ARG B O 1
ATOM 6978 N N . ASP B 1 424 ? 27.953 -1.1 4.223 1 96.06 424 ASP B N 1
ATOM 6979 C CA . ASP B 1 424 ? 27.781 -2.215 5.148 1 96.06 424 ASP B CA 1
ATOM 6980 C C . ASP B 1 424 ? 26.359 -2.262 5.695 1 96.06 424 ASP B C 1
ATOM 6982 O O . ASP B 1 424 ? 25.984 -3.211 6.383 1 96.06 424 ASP B O 1
ATOM 6986 N N . THR B 1 425 ? 25.609 -1.271 5.363 1 96.81 425 THR B N 1
ATOM 6987 C CA . THR B 1 425 ? 24.25 -1.202 5.898 1 96.81 425 THR B CA 1
ATOM 6988 C C . THR B 1 425 ? 23.234 -1.671 4.859 1 96.81 425 THR B C 1
ATOM 6990 O O . THR B 1 425 ? 22.031 -1.672 5.121 1 96.81 425 THR B O 1
ATOM 6993 N N . LEU B 1 426 ? 23.672 -2.082 3.689 1 97.56 426 LEU B N 1
ATOM 6994 C CA . LEU B 1 426 ? 22.766 -2.508 2.621 1 97.56 426 LEU B CA 1
ATOM 6995 C C . LEU B 1 426 ? 21.984 -3.742 3.041 1 97.56 426 LEU B C 1
ATOM 6997 O O . LEU B 1 426 ? 22.547 -4.699 3.57 1 97.56 426 LEU B O 1
ATOM 7001 N N . SER B 1 427 ? 20.719 -3.684 2.828 1 97.62 427 SER B N 1
ATOM 7002 C CA . SER B 1 427 ? 19.828 -4.801 3.123 1 97.62 427 SER B CA 1
ATOM 7003 C C . SER B 1 427 ? 18.75 -4.953 2.047 1 97.62 427 SER B C 1
ATOM 7005 O O . SER B 1 427 ? 18.297 -3.961 1.475 1 97.62 427 SER B O 1
ATOM 7007 N N . ILE B 1 428 ? 18.406 -6.164 1.782 1 96.94 428 ILE B N 1
ATOM 7008 C CA . ILE B 1 428 ? 17.344 -6.477 0.844 1 96.94 428 ILE B CA 1
ATOM 7009 C C . ILE B 1 428 ? 16.125 -7.008 1.604 1 96.94 428 ILE B C 1
ATOM 7011 O O . ILE B 1 428 ? 16.25 -7.957 2.383 1 96.94 428 ILE B O 1
ATOM 7015 N N . HIS B 1 429 ? 15 -6.371 1.364 1 96.06 429 HIS B N 1
ATOM 7016 C CA . HIS B 1 429 ? 13.742 -6.766 1.985 1 96.06 429 HIS B CA 1
ATOM 7017 C C . HIS B 1 429 ? 12.781 -7.348 0.956 1 96.06 429 HIS B C 1
ATOM 7019 O O . HIS B 1 429 ? 12.289 -6.629 0.083 1 96.06 429 HIS B O 1
ATOM 7025 N N . LYS B 1 430 ? 12.508 -8.609 1.039 1 92.31 430 LYS B N 1
ATOM 7026 C CA . LYS B 1 430 ? 11.445 -9.203 0.224 1 92.31 430 LYS B CA 1
ATOM 7027 C C . LYS B 1 430 ? 10.078 -8.969 0.851 1 92.31 430 LYS B C 1
ATOM 7029 O O . LYS B 1 430 ? 9.82 -9.398 1.98 1 92.31 430 LYS B O 1
ATOM 7034 N N . VAL B 1 431 ? 9.188 -8.305 0.138 1 90.12 431 VAL B N 1
ATOM 7035 C CA . VAL B 1 431 ? 7.875 -7.961 0.684 1 90.12 431 VAL B CA 1
ATOM 7036 C C . VAL B 1 431 ? 6.949 -9.172 0.609 1 90.12 431 VAL B C 1
ATOM 7038 O O . VAL B 1 431 ? 6.621 -9.641 -0.482 1 90.12 431 VAL B O 1
ATOM 7041 N N . GLU B 1 432 ? 6.418 -9.609 1.705 1 87.12 432 GLU B N 1
ATOM 7042 C CA . GLU B 1 432 ? 5.625 -10.836 1.771 1 87.12 432 GLU B CA 1
ATOM 7043 C C . GLU B 1 432 ? 4.168 -10.531 2.109 1 87.12 432 GLU B C 1
ATOM 7045 O O . GLU B 1 432 ? 3.291 -11.375 1.905 1 87.12 432 GLU B O 1
ATOM 7050 N N . GLY B 1 433 ? 3.955 -9.391 2.646 1 86.44 433 GLY B N 1
ATOM 7051 C CA . GLY B 1 433 ? 2.598 -9.023 3.02 1 86.44 433 GLY B CA 1
ATOM 7052 C C . GLY B 1 433 ? 2.482 -7.602 3.539 1 86.44 433 GLY B C 1
ATOM 7053 O O . GLY B 1 433 ? 3.494 -6.945 3.789 1 86.44 433 GLY B O 1
ATOM 7054 N N . VAL B 1 434 ? 1.217 -7.156 3.65 1 86.12 434 VAL B N 1
ATOM 7055 C CA . VAL B 1 434 ? 0.93 -5.82 4.16 1 86.12 434 VAL B CA 1
ATOM 7056 C C . VAL B 1 434 ? -0.24 -5.879 5.141 1 86.12 434 VAL B C 1
ATOM 7058 O O . VAL B 1 434 ? -1.214 -6.602 4.91 1 86.12 434 VAL B O 1
ATOM 7061 N N . GLU B 1 435 ? -0.105 -5.219 6.223 1 86.88 435 GLU B N 1
ATOM 7062 C CA . GLU B 1 435 ? -1.192 -5.059 7.184 1 86.88 435 GLU B CA 1
ATOM 7063 C C . GLU B 1 435 ? -1.704 -3.623 7.207 1 86.88 435 GLU B C 1
ATOM 7065 O O . GLU B 1 435 ? -0.917 -2.68 7.301 1 86.88 435 GLU B O 1
ATOM 7070 N N . ILE B 1 436 ? -3.041 -3.504 7.094 1 87.81 436 ILE B N 1
ATOM 7071 C CA . ILE B 1 436 ? -3.66 -2.186 7.078 1 87.81 436 ILE B CA 1
ATOM 7072 C C . ILE B 1 436 ? -4.246 -1.872 8.453 1 87.81 436 ILE B C 1
ATOM 7074 O O . ILE B 1 436 ? -5.023 -2.658 9 1 87.81 436 ILE B O 1
ATOM 7078 N N . GLU B 1 437 ? -3.803 -0.825 9.008 1 88.25 437 GLU B N 1
ATOM 7079 C CA . GLU B 1 437 ? -4.344 -0.364 10.281 1 88.25 437 GLU B CA 1
ATOM 7080 C C . GLU B 1 437 ? -5.465 0.651 10.07 1 88.25 437 GLU B C 1
ATOM 7082 O O . GLU B 1 437 ? -5.254 1.691 9.438 1 88.25 437 GLU B O 1
ATOM 7087 N N . THR B 1 438 ? -6.664 0.302 10.609 1 91.44 438 THR B N 1
ATOM 7088 C CA . THR B 1 438 ? -7.805 1.172 10.352 1 91.44 438 THR B CA 1
ATOM 7089 C C . THR B 1 438 ? -8.586 1.437 11.641 1 91.44 438 THR B C 1
ATOM 7091 O O . THR B 1 438 ? -8.43 0.709 12.625 1 91.44 438 THR B O 1
ATOM 7094 N N . THR B 1 439 ? -9.242 2.555 11.797 1 90 439 THR B N 1
ATOM 7095 C CA . THR B 1 439 ? -10.352 2.793 12.711 1 90 439 THR B CA 1
ATOM 7096 C C . THR B 1 439 ? -11.688 2.525 12.016 1 90 439 THR B C 1
ATOM 7098 O O . THR B 1 439 ? -12.008 3.152 11.008 1 90 439 THR B O 1
ATOM 7101 N N . THR B 1 440 ? -12.43 1.601 12.594 1 93 440 THR B N 1
ATOM 7102 C CA . THR B 1 440 ? -13.625 1.109 11.93 1 93 440 THR B CA 1
ATOM 7103 C C . THR B 1 440 ? -14.883 1.69 12.57 1 93 440 THR B C 1
ATOM 7105 O O . THR B 1 440 ? -14.977 1.766 13.797 1 93 440 THR B O 1
ATOM 7108 N N . THR B 1 441 ? -15.758 2.207 11.75 1 92.5 441 THR B N 1
ATOM 7109 C CA . THR B 1 441 ? -17.078 2.654 12.172 1 92.5 441 THR B CA 1
ATOM 7110 C C . THR B 1 441 ? -18.172 1.928 11.391 1 92.5 441 THR B C 1
ATOM 7112 O O . THR B 1 441 ? -18.172 1.947 10.156 1 92.5 441 THR B O 1
ATOM 7115 N N . ARG B 1 442 ? -19.109 1.32 12.117 1 94 442 ARG B N 1
ATOM 7116 C CA . ARG B 1 442 ? -20.234 0.658 11.461 1 94 442 ARG B CA 1
ATOM 7117 C C . ARG B 1 442 ? -21.266 1.675 10.969 1 94 442 ARG B C 1
ATOM 7119 O O . ARG B 1 442 ? -21.516 2.678 11.641 1 94 442 ARG B O 1
ATOM 7126 N N . VAL B 1 443 ? -21.75 1.376 9.836 1 94.19 443 VAL B N 1
ATOM 7127 C CA . VAL B 1 443 ? -22.812 2.223 9.305 1 94.19 443 VAL B CA 1
ATOM 7128 C C . VAL B 1 443 ? -24.156 1.755 9.844 1 94.19 443 VAL B C 1
ATOM 7130 O O . VAL B 1 443 ? -24.531 0.592 9.672 1 94.19 443 VAL B O 1
ATOM 7133 N N . GLN B 1 444 ? -24.922 2.639 10.461 1 92.62 444 GLN B N 1
ATOM 7134 C CA . GLN B 1 444 ? -26.219 2.281 10.992 1 92.62 444 GLN B CA 1
ATOM 7135 C C . GLN B 1 444 ? -27.281 2.287 9.898 1 92.62 444 GLN B C 1
ATOM 7137 O O . GLN B 1 444 ? -27.359 3.225 9.109 1 92.62 444 GLN B O 1
ATOM 7142 N N . HIS B 1 445 ? -28 1.207 9.836 1 93.56 445 HIS B N 1
ATOM 7143 C CA . HIS B 1 445 ? -29.078 1.098 8.859 1 93.56 445 HIS B CA 1
ATOM 7144 C C . HIS B 1 445 ? -30.453 1.177 9.539 1 93.56 445 HIS B C 1
ATOM 7146 O O . HIS B 1 445 ? -30.703 0.456 10.508 1 93.56 445 HIS B O 1
ATOM 7152 N N . SER B 1 446 ? -31.297 2.111 9.047 1 90.94 446 SER B N 1
ATOM 7153 C CA . SER B 1 446 ? -32.656 2.268 9.594 1 90.94 446 SER B CA 1
ATOM 7154 C C . SER B 1 446 ? -33.688 2.361 8.484 1 90.94 446 SER B C 1
ATOM 7156 O O . SER B 1 446 ? -33.344 2.486 7.305 1 90.94 446 SER B O 1
ATOM 7158 N N . PHE B 1 447 ? -34.969 2.107 8.836 1 89.88 447 PHE B N 1
ATOM 7159 C CA . PHE B 1 447 ? -36.094 2.238 7.914 1 89.88 447 PHE B CA 1
ATOM 7160 C C . PHE B 1 447 ? -36.938 3.443 8.273 1 89.88 447 PHE B C 1
ATOM 7162 O O . PHE B 1 447 ? -37.156 3.725 9.453 1 89.88 447 PHE B O 1
ATOM 7169 N N . GLU B 1 448 ? -37.312 4.23 7.32 1 81.81 448 GLU B N 1
ATOM 7170 C CA . GLU B 1 448 ? -38.188 5.355 7.57 1 81.81 448 GLU B CA 1
ATOM 7171 C C . GLU B 1 448 ? -39.531 4.879 8.117 1 81.81 448 GLU B C 1
ATOM 7173 O O . GLU B 1 448 ? -40.125 3.936 7.582 1 81.81 448 GLU B O 1
ATOM 7178 N N . GLN B 1 449 ? -40.031 5.203 9.414 1 70.75 449 GLN B N 1
ATOM 7179 C CA . GLN B 1 449 ? -41.312 4.902 9.992 1 70.75 449 GLN B CA 1
ATOM 7180 C C . GLN B 1 449 ? -42.406 5.773 9.375 1 70.75 449 GLN B C 1
ATOM 7182 O O . GLN B 1 449 ? -42.156 6.93 9.023 1 70.75 449 GLN B O 1
ATOM 7187 N N . ASP B 1 450 ? -43.406 5.211 8.773 1 55 450 ASP B N 1
ATOM 7188 C CA . ASP B 1 450 ? -44.594 5.934 8.344 1 55 450 ASP B CA 1
ATOM 7189 C C . ASP B 1 450 ? -45.188 6.75 9.492 1 55 450 ASP B C 1
ATOM 7191 O O . ASP B 1 450 ? -45.594 6.191 10.516 1 55 450 ASP B O 1
ATOM 7195 N N . VAL B 1 451 ? -44.906 7.922 9.797 1 46.62 451 VAL B N 1
ATOM 7196 C CA . VAL B 1 451 ? -45.562 8.781 10.789 1 46.62 451 VAL B CA 1
ATOM 7197 C C . VAL B 1 451 ? -47.062 8.883 10.484 1 46.62 451 VAL B C 1
ATOM 7199 O O . VAL B 1 451 ? -47.781 9.625 11.148 1 46.62 451 VAL B O 1
ATOM 7202 N N . SER B 1 452 ? -47.719 8.539 9.453 1 42.84 452 SER B N 1
ATOM 7203 C CA . SER B 1 452 ? -49.125 8.844 9.438 1 42.84 452 SER B CA 1
ATOM 7204 C C . SER B 1 452 ? -49.875 8.164 10.602 1 42.84 452 SER B C 1
ATOM 7206 O O . SER B 1 452 ? -51.062 8.406 10.82 1 42.84 452 SER B O 1
ATOM 7208 N N . THR B 1 453 ? -49.688 7.004 11.094 1 39.19 453 THR B N 1
ATOM 7209 C CA . THR B 1 453 ? -50.75 6.516 11.984 1 39.19 453 THR B CA 1
ATOM 7210 C C . THR B 1 453 ? -50.5 6.973 13.414 1 39.19 453 THR B C 1
ATOM 7212 O O . THR B 1 453 ? -50.25 6.148 14.297 1 39.19 453 THR B O 1
ATOM 7215 N N . ARG B 1 454 ? -49.844 8.078 13.688 1 35.41 454 ARG B N 1
ATOM 7216 C CA . ARG B 1 454 ? -50.031 8.531 15.055 1 35.41 454 ARG B CA 1
ATOM 7217 C C . ARG B 1 454 ? -51.469 8.961 15.297 1 35.41 454 ARG B C 1
ATOM 7219 O O . ARG B 1 454 ? -52 9.781 14.562 1 35.41 454 ARG B O 1
ATOM 7226 N N . PRO B 1 455 ? -52.344 8.289 16.141 1 32.38 455 PRO B N 1
ATOM 7227 C CA . PRO B 1 455 ? -53.625 8.898 16.547 1 32.38 455 PRO B CA 1
ATOM 7228 C C . PRO B 1 455 ? -53.438 10.312 17.094 1 32.38 455 PRO B C 1
ATOM 7230 O O . PRO B 1 455 ? -52.375 10.641 17.625 1 32.38 455 PRO B O 1
ATOM 7233 N N . ALA B 1 456 ? -54.156 11.383 16.578 1 35.91 456 ALA B N 1
ATOM 7234 C CA . ALA B 1 456 ? -54.281 12.664 17.266 1 35.91 456 ALA B CA 1
ATOM 7235 C C . ALA B 1 456 ? -54.406 12.469 18.781 1 35.91 456 ALA B C 1
ATOM 7237 O O . ALA B 1 456 ? -55 11.492 19.234 1 35.91 456 ALA B O 1
ATOM 7238 N N . PRO B 1 457 ? -53.719 13.406 19.562 1 30.8 457 PRO B N 1
ATOM 7239 C CA . PRO B 1 457 ? -54.438 13.25 20.828 1 30.8 457 PRO B CA 1
ATOM 7240 C C . PRO B 1 457 ? -55.969 13.344 20.656 1 30.8 457 PRO B C 1
ATOM 7242 O O . PRO B 1 457 ? -56.438 13.984 19.719 1 30.8 457 PRO B O 1
#

pLDDT: mean 81.76, std 15.49, range [30.69, 98.62]

InterPro domains:
  IPR014914 RES domain [PF08808] (218-369)
  IPR014914 RES domain [SM00953] (206-370)

Radius of gyration: 39.0 Å; Cα contacts (8 Å, |Δi|>4): 1824; chains: 2; bounding box: 110×134×77 Å